Protein AF-A0A821STC1-F1 (afdb_monomer_lite)

Radius of gyration: 72.67 Å; chains: 1; bounding box: 167×115×267 Å

pLDDT: mean 71.69, std 20.89, range [21.44, 95.12]

Secondary structure (DSSP, 8-state):
----SHHHHHHHHHHHHHHHHHHHHHHHHHHHHHT------GGGGG-TTSPPPS--HHHHHHHHHHHHHHHHHHHHHHHHHHHHHHHHHHHHHHHHHHHHHHHHHHHHHHHHHHHHHH---TT-HHHHHHHHHHHHHHHHHHHHHHHHHHHHHHHHHHHHHHS-TTT-SHHHHHHHHHHHHHHHHHHHHHHHHHHHHHHTTTT--GGGTGGGS-PPP---S--------------------THHHHHHHHHHHHHHHHHHHHHHHHHHSS-GGGS-HHHHHHHHHHHHHHHHHHHHHHHHHHHHHHHHHHHHHHTT---HHHHHHHHHHHHHHHHHHHHHHHHHHHHHHHHHHHHHHHHHHHHHHHHHHHHHHHHH--TTS-HHHHHHHHHHHHTTHHHHHHHHHHHTTT-HHHHHHHHHHHHHHHHHHHHHHHHHHHHHHHS---------------------------------------------------------------------------------------------S---S-SSSTTTSSSSSSSSSSS--SS---------HHHHHHHTTTS-GGGGSSSS----S--------PPPHHHHHHHHHHHHHHHHHHHHHHH----B-SHHHHHHHHHHHHHHHHHHHHHHHHHHHHHHHHHHHGGGS-HHHHHHHHHHHHHHHHHHHHHHHHHHHHHHHHHHHHHHHHHHHHHHHHHHHHHHHHHHHHH---S-SS-HHHHHHHHHHHHHHHHHHHHHHHHHHHHHHHHHHHHTTB-HHHHHHHHHHHHHHHHHHHHHHHHHHHHHHHHHHHHHHHHHHHHHHHHHHHHHHHHHHHS-S------SHHHHHHHHHHHHHHHHHHHHHHHHHHHHHHHHHHS-SS-HHHHHHHHHHHHHHHHHHHHHHHHHHHHHHHHHHHHHHHHHHHHHHHHHHHHHHHHHHS-S---SHHHHHHHHHHHHHHHHHS-HHHHHHHHHHHHHHHHTT---HHHHHHHHHHHHHHHHHHHHHHHHHHHHHHHHHHHHHHHHHHHHHHHHHHHHHHHHHHHHHTT--GGG-HHHHHHHHHHHHHHHHHHHHHHHHHHHHHHTT-HHHHHHHHHHHHHHHHHHHHHHHHHHHHTS-TTHHHHHHHHHHHHHHHHHHGGGGS-----HHHHHHHHHHHHHHHHHHHHHHHHHHHHHHHHHHHHHTT-SS-HHHHHHHHHHHHHHHHHHHHHTT-

Foldseek 3Di:
DQPLALVSLVVVLVVLVVVVVVLVVCVVVLVCLLPDDDDDDPVCVPPPPDDDDPADPCNSVVVNVVVVVVSVVVVVVSVVVNVVSVQSNVLNVLLVVLLCVLVVVLVVLVVVLVVLVPPDPLPDPVNLVVLVVVLVVVVVVLVVNVVSLVSLVVSLVSSCVVDPPVPDPVSVVSVVSSVVSVVSSVVSVVSSVVSVVVSVVSPDDPVPPPPPPDDDDDDDDDDDDDDDDDDDDDDDDDDDDPVPLVVVLVVLLVVLVVVLVVLVCLLPLDPLVPDALVVLVVSLVVSVVVLVVCVVVLVVSLVSLVVSLVVCVVVVHPSPVSVVSSVVSVVSNVVSVVSSVVSVLVSVLNVLVVVLVVLLVVLVVVLVVLVVVLVVDDLPDDLVVLVVVLVVLVVCVVVLVVSCVSQVSHDPVSNVSSVVSVVSSVVSNVSSVVSSVVSVVVPDDPDDDDDDDDDDDDDDDDDDDDDDDDDDDDDDDDDDDDDDDDDDDDDDDDDDDDDDDDDDDDDDDDDDDDDDDDDDDDDDDDDDDDDDDDDPDDPPDDDPPVVPPPPPPPPPPDDDDDDDPPPPPPPQLVVLVVVPVPPDPVVVPPPDDDDDDDDDDDDDDDADPVLVVLLVVLVVVLVVLSVVLSPDDQADDPLVVLVVLLVVLVVVLVVLVVVVVSLVVSVVSLVVRLVVHDPVVNVVSVVVSVVSVVSSVVSNVSSVVSSVVSVVLSVLNVLLVVLLVVLVVVLVVCVVVLVPPDDDLAPLVVLVVNLVVLVVVVVVLVVSVVSLVSNVVSLVSNLVRYDPVRNVVSVVSNVVSVVSSVVSVVSSVVSNVSSVVSNVVNVVLVVLLVVLVVVLVVLCVLQDPDPDAAAALVVLVVQLVSLVVSLVVLVSCVVVLVVSLVSLVVSVRHDPPSVVSNVVSVVSSVVSNVSSVVSNVLSVVLNVLLVLLVVLLVVVVVLLVVLCCLLPVPDPAQQALVSLVVSLCVLVVSVVPDDCVSVVVNVVSVVVNVVSSHHHVVSVVSNVVSVVSCVVSVVSSVVSSVVSVVVSVVRVVLVVVLVVLVVVLVVLLVVLVVCVVVLHACVNPVVVLVVVVVVLVVVVVSLVVLVVVLVVCVVVVNPNSSVVSVVSSVVSVVSSVVSVLSNLLSNQDSVQPVLLVVLVVLLVVLVVPLVLLDDDDPDPVSVVVSVVVLVVSLVSLVVCVVSLVVNLVSLVVSLVSNNDPCNVVSNVSNVVSVVSSVVSNVSSVD

Structure (mmCIF, N/CA/C/O backbone):
data_AF-A0A821STC1-F1
#
_entry.id   AF-A0A821STC1-F1
#
loop_
_atom_site.group_PDB
_atom_site.id
_atom_site.type_symbol
_atom_site.label_atom_id
_atom_site.label_alt_id
_atom_site.label_comp_id
_atom_site.label_asym_id
_atom_site.label_entity_id
_atom_site.label_seq_id
_atom_site.pdbx_PDB_ins_code
_atom_site.Cartn_x
_atom_site.Cartn_y
_atom_site.Cartn_z
_atom_site.occupancy
_atom_site.B_iso_or_equiv
_atom_site.auth_seq_id
_atom_site.auth_comp_id
_atom_site.auth_asym_id
_atom_site.auth_atom_id
_atom_site.pdbx_PDB_model_num
ATOM 1 N N . ILE A 1 1 ? 15.554 -30.691 35.682 1.00 35.69 1 ILE A N 1
ATOM 2 C CA . ILE A 1 1 ? 16.730 -30.079 35.016 1.00 35.69 1 ILE A CA 1
ATOM 3 C C . ILE A 1 1 ? 16.169 -29.209 33.902 1.00 35.69 1 ILE A C 1
ATOM 5 O O . ILE A 1 1 ? 15.256 -29.682 33.237 1.00 35.69 1 ILE A O 1
ATOM 9 N N . MET A 1 2 ? 16.605 -27.956 33.763 1.00 45.19 2 MET A N 1
ATOM 10 C CA . MET A 1 2 ? 16.165 -27.116 32.642 1.00 45.19 2 MET A CA 1
ATOM 11 C C . MET A 1 2 ? 16.883 -27.565 31.367 1.00 45.19 2 MET A C 1
ATOM 13 O O . MET A 1 2 ? 18.102 -27.698 31.377 1.00 45.19 2 MET A O 1
ATOM 17 N N . GLU A 1 3 ? 16.130 -27.797 30.296 1.00 54.53 3 GLU A N 1
ATOM 18 C CA . GLU A 1 3 ? 16.666 -27.955 28.941 1.00 54.53 3 GLU A CA 1
ATOM 19 C C . GLU A 1 3 ? 17.079 -26.542 28.464 1.00 54.53 3 GLU A C 1
ATOM 21 O O . GLU A 1 3 ? 16.231 -25.650 28.406 1.00 54.53 3 GLU A O 1
ATOM 26 N N . GLN A 1 4 ? 18.379 -26.303 28.230 1.00 68.12 4 GLN A N 1
ATOM 27 C CA . GLN A 1 4 ? 18.967 -24.969 27.968 1.00 68.12 4 GLN A CA 1
ATOM 28 C C . GLN A 1 4 ? 19.257 -24.743 26.475 1.00 68.12 4 GLN A C 1
ATOM 30 O O . GLN A 1 4 ? 20.298 -24.220 26.091 1.00 68.12 4 GLN A O 1
ATOM 35 N N . ASN A 1 5 ? 18.326 -25.177 25.633 1.00 68.50 5 ASN A N 1
ATOM 36 C CA . ASN A 1 5 ? 18.392 -25.132 24.175 1.00 68.50 5 ASN A CA 1
ATOM 37 C C . ASN A 1 5 ? 17.032 -24.704 23.614 1.00 68.50 5 ASN A C 1
ATOM 39 O O . ASN A 1 5 ? 16.021 -24.804 24.316 1.00 68.50 5 ASN A O 1
ATOM 43 N N . LEU A 1 6 ? 16.994 -24.270 22.350 1.00 71.19 6 LEU A N 1
ATOM 44 C CA . LEU A 1 6 ? 15.776 -23.761 21.713 1.00 71.19 6 LEU A CA 1
ATOM 45 C C . LEU A 1 6 ? 14.562 -24.709 21.868 1.00 71.19 6 LEU A C 1
ATOM 47 O O . LEU A 1 6 ? 13.531 -24.230 22.338 1.00 71.19 6 LEU A O 1
ATOM 51 N N . PRO A 1 7 ? 14.653 -26.043 21.645 1.00 72.00 7 PRO A N 1
ATOM 52 C CA . PRO A 1 7 ? 13.531 -26.962 21.884 1.00 72.00 7 PRO A CA 1
ATOM 53 C C . PRO A 1 7 ? 13.030 -26.994 23.340 1.00 72.00 7 PRO A C 1
ATOM 55 O O . PRO A 1 7 ? 11.824 -27.109 23.582 1.00 72.00 7 PRO A O 1
ATOM 58 N N . GLY A 1 8 ? 13.942 -26.886 24.311 1.00 74.69 8 GLY A N 1
ATOM 59 C CA . GLY A 1 8 ? 13.638 -26.826 25.743 1.00 74.69 8 GLY A CA 1
ATOM 60 C C . GLY A 1 8 ? 13.003 -25.506 26.185 1.00 74.69 8 GLY A C 1
ATOM 61 O O . GLY A 1 8 ? 12.122 -25.494 27.052 1.00 74.69 8 GLY A O 1
ATOM 62 N N . VAL A 1 9 ? 13.404 -24.397 25.562 1.00 79.25 9 VAL A N 1
ATOM 63 C CA . VAL A 1 9 ? 12.790 -23.076 25.752 1.00 79.25 9 VAL A CA 1
ATOM 64 C C . VAL A 1 9 ? 11.407 -23.041 25.099 1.00 79.25 9 VAL A C 1
ATOM 66 O O . VAL A 1 9 ? 10.443 -22.673 25.762 1.00 79.25 9 VAL A O 1
ATOM 69 N N . ASP A 1 10 ? 11.257 -23.549 23.873 1.00 74.44 10 ASP A N 1
ATOM 70 C CA . ASP A 1 10 ? 9.966 -23.697 23.179 1.00 74.44 10 ASP A CA 1
ATOM 71 C C . ASP A 1 10 ? 8.965 -24.561 23.952 1.00 74.44 10 ASP A C 1
ATOM 73 O O . ASP A 1 10 ? 7.747 -24.375 23.869 1.00 74.44 10 ASP A O 1
ATOM 77 N N . ARG A 1 11 ? 9.458 -25.565 24.679 1.00 77.25 11 ARG A N 1
ATOM 78 C CA . ARG A 1 11 ? 8.640 -26.404 25.557 1.00 77.25 11 ARG A CA 1
ATOM 79 C C . ARG A 1 11 ? 8.158 -25.625 26.780 1.00 77.25 11 ARG A C 1
ATOM 81 O O . ARG A 1 11 ? 6.968 -25.674 27.078 1.00 77.25 11 ARG A O 1
ATOM 88 N N . GLN A 1 12 ? 9.046 -24.879 27.441 1.00 77.88 12 GLN A N 1
ATOM 89 C CA . GLN A 1 12 ? 8.689 -24.020 28.576 1.00 77.88 12 GLN A CA 1
ATOM 90 C C . GLN A 1 12 ? 7.743 -22.883 28.162 1.00 77.88 12 GLN A C 1
ATOM 92 O O . GLN A 1 12 ? 6.782 -22.611 28.873 1.00 77.88 12 GLN A O 1
ATOM 97 N N . TYR A 1 13 ? 7.964 -22.270 26.998 1.00 77.75 13 TYR A N 1
ATOM 98 C CA . TYR A 1 13 ? 7.119 -21.211 26.442 1.00 77.75 13 TYR A CA 1
ATOM 99 C C . TYR A 1 13 ? 5.690 -21.710 26.178 1.00 77.75 13 TYR A C 1
ATOM 101 O O . TYR A 1 13 ? 4.728 -21.097 26.630 1.00 77.75 13 TYR A O 1
ATOM 109 N N . ARG A 1 14 ? 5.532 -22.890 25.555 1.00 77.38 14 ARG A N 1
ATOM 110 C CA . ARG A 1 14 ? 4.211 -23.527 25.368 1.00 77.38 14 ARG A CA 1
ATOM 111 C C . ARG A 1 14 ? 3.534 -23.925 26.683 1.00 77.38 14 ARG A C 1
ATOM 113 O O . ARG A 1 14 ? 2.322 -23.791 26.797 1.00 77.38 14 ARG A O 1
ATOM 120 N N . GLN A 1 15 ? 4.297 -24.385 27.676 1.00 77.38 15 GLN A N 1
ATOM 121 C CA . GLN A 1 15 ? 3.759 -24.665 29.014 1.00 77.38 15 GLN A CA 1
ATOM 122 C C . GLN A 1 15 ? 3.297 -23.388 29.729 1.00 77.38 15 GLN A C 1
ATOM 124 O O . GLN A 1 15 ? 2.291 -23.419 30.433 1.00 77.38 15 GLN A O 1
ATOM 129 N N . LEU A 1 16 ? 3.993 -22.266 29.529 1.00 79.06 16 LEU A N 1
ATOM 130 C CA . LEU A 1 16 ? 3.598 -20.981 30.097 1.00 79.06 16 LEU A CA 1
ATOM 131 C C . LEU A 1 16 ? 2.392 -20.366 29.368 1.00 79.06 16 LEU A C 1
ATOM 133 O O . LEU A 1 16 ? 1.550 -19.768 30.026 1.00 79.06 16 LEU A O 1
ATOM 137 N N . ALA A 1 17 ? 2.260 -20.574 28.054 1.00 74.12 17 ALA A N 1
ATOM 138 C CA . ALA A 1 17 ? 1.068 -20.190 27.292 1.00 74.12 17 ALA A CA 1
ATOM 139 C C . ALA A 1 17 ? -0.187 -20.897 27.818 1.00 74.12 17 ALA A C 1
ATOM 141 O O . ALA A 1 17 ? -1.159 -20.233 28.159 1.00 74.12 17 ALA A O 1
ATOM 142 N N . GLN A 1 18 ? -0.124 -22.221 28.005 1.00 78.75 18 GLN A N 1
ATOM 143 C CA . GLN A 1 18 ? -1.225 -22.974 28.610 1.00 78.75 18 GLN A CA 1
ATOM 144 C C . GLN A 1 18 ? -1.558 -22.459 30.024 1.00 78.75 18 GLN A C 1
ATOM 146 O O . GLN A 1 18 ? -2.726 -22.285 30.358 1.00 78.75 18 GLN A O 1
ATOM 151 N N . LEU A 1 19 ? -0.543 -22.160 30.846 1.00 76.94 19 LEU A N 1
ATOM 152 C CA . LEU A 1 19 ? -0.747 -21.579 32.177 1.00 76.94 19 LEU A CA 1
ATOM 153 C C . LEU A 1 19 ? -1.406 -20.188 32.114 1.00 76.94 19 LEU A C 1
ATOM 155 O O . LEU A 1 19 ? -2.180 -19.836 32.999 1.00 76.94 19 LEU A O 1
ATOM 159 N N . GLN A 1 20 ? -1.113 -19.395 31.083 1.00 76.44 20 GLN A N 1
ATOM 160 C CA . GLN A 1 20 ? -1.704 -18.074 30.879 1.00 76.44 20 GLN A CA 1
ATOM 161 C C . GLN A 1 20 ? -3.165 -18.163 30.408 1.00 76.44 20 GLN A C 1
ATOM 163 O O . GLN A 1 20 ? -3.996 -17.415 30.918 1.00 76.44 20 GLN A O 1
ATOM 168 N N . ASP A 1 21 ? -3.507 -19.120 29.540 1.00 74.06 21 ASP A N 1
ATOM 169 C CA . ASP A 1 21 ? -4.901 -19.430 29.184 1.00 74.06 21 ASP A CA 1
ATOM 170 C C . ASP A 1 21 ? -5.701 -19.899 30.418 1.00 74.06 21 ASP A C 1
ATOM 172 O O . ASP A 1 21 ? -6.818 -19.436 30.666 1.00 74.06 21 ASP A O 1
ATOM 176 N N . GLU A 1 22 ? -5.109 -20.769 31.246 1.00 74.38 22 GLU A N 1
ATOM 177 C CA . GLU A 1 22 ? -5.694 -21.227 32.515 1.00 74.38 22 GLU A CA 1
ATOM 178 C C . GLU A 1 22 ? -5.884 -20.068 33.516 1.00 74.38 22 GLU A C 1
ATOM 180 O O . GLU A 1 22 ? -6.914 -20.002 34.191 1.00 74.38 22 GLU A O 1
ATOM 185 N N . LEU A 1 23 ? -4.950 -19.109 33.577 1.00 76.25 23 LEU A N 1
ATOM 186 C CA . LEU A 1 23 ? -5.088 -17.890 34.383 1.00 76.25 23 LEU A CA 1
ATOM 187 C C . LEU A 1 23 ? -6.213 -16.978 33.879 1.00 76.25 23 LEU A C 1
ATOM 189 O O . LEU A 1 23 ? -7.006 -16.505 34.691 1.00 76.25 23 LEU A O 1
ATOM 193 N N . VAL A 1 24 ? -6.336 -16.763 32.565 1.00 73.25 24 VAL A N 1
ATOM 194 C CA . VAL A 1 24 ? -7.423 -15.956 31.977 1.00 73.25 24 VAL A CA 1
ATOM 195 C C . VAL A 1 24 ? -8.791 -16.598 32.234 1.00 73.25 24 VAL A C 1
ATOM 197 O O . VAL A 1 24 ? -9.740 -15.896 32.579 1.00 73.25 24 VAL A O 1
ATOM 200 N N . ALA A 1 25 ? -8.901 -17.928 32.169 1.00 73.75 25 ALA A N 1
ATOM 201 C CA . ALA A 1 25 ? -10.136 -18.634 32.521 1.00 73.75 25 ALA A CA 1
ATOM 202 C C . ALA A 1 25 ? -10.505 -18.502 34.015 1.00 73.75 25 ALA A C 1
ATOM 204 O O . ALA A 1 25 ? -11.684 -18.481 34.370 1.00 73.75 25 ALA A O 1
ATOM 205 N N . GLN A 1 26 ? -9.511 -18.406 34.903 1.00 71.94 26 GLN A N 1
ATOM 206 C CA . GLN A 1 26 ? -9.711 -18.240 36.348 1.00 71.94 26 GLN A CA 1
ATOM 207 C C . GLN A 1 26 ? -9.896 -16.768 36.775 1.00 71.94 26 GLN A C 1
ATOM 209 O O . GLN A 1 26 ? -10.547 -16.520 37.792 1.00 71.94 26 GLN A O 1
ATOM 214 N N . GLN A 1 27 ? -9.425 -15.792 35.988 1.00 74.44 27 GLN A N 1
ATOM 215 C CA . GLN A 1 27 ? -9.634 -14.350 36.209 1.00 74.44 27 GLN A CA 1
ATOM 216 C C . GLN A 1 27 ? -11.115 -14.027 36.455 1.00 74.44 27 GLN A C 1
ATOM 218 O O . GLN A 1 27 ? -11.433 -13.330 37.414 1.00 74.44 27 GLN A O 1
ATOM 223 N N . GLN A 1 28 ? -12.027 -14.606 35.665 1.00 67.56 28 GLN A N 1
ATOM 224 C CA . GLN A 1 28 ? -13.470 -14.379 35.798 1.00 67.56 28 GLN A CA 1
ATOM 225 C C . GLN A 1 28 ? -14.040 -14.887 37.140 1.00 67.56 28 GLN A C 1
ATOM 227 O O . GLN A 1 28 ? -14.955 -14.276 37.694 1.00 67.56 28 GLN A O 1
ATOM 232 N N . MET A 1 29 ? -13.489 -15.969 37.710 1.00 64.88 29 MET A N 1
ATOM 233 C CA . MET A 1 29 ? -13.847 -16.407 39.068 1.00 64.88 29 MET A CA 1
ATOM 234 C C . MET A 1 29 ? -13.291 -15.454 40.128 1.00 64.88 29 MET A C 1
ATOM 236 O O . MET A 1 29 ? -14.003 -15.123 41.076 1.00 64.88 29 MET A O 1
ATOM 240 N N . THR A 1 30 ? -12.056 -14.976 39.967 1.00 63.72 30 THR A N 1
ATOM 241 C CA . THR A 1 30 ? -11.441 -14.024 40.904 1.00 63.72 30 THR A CA 1
ATOM 242 C C . THR A 1 30 ? -12.178 -12.682 40.903 1.00 63.72 30 THR A C 1
ATOM 244 O O . THR A 1 30 ? -12.498 -12.166 41.971 1.00 63.72 30 THR A O 1
ATOM 247 N N . GLU A 1 31 ? -12.552 -12.162 39.734 1.00 62.59 31 GLU A N 1
ATOM 248 C CA . GLU A 1 31 ? -13.396 -10.970 39.590 1.00 62.59 31 GLU A CA 1
ATOM 249 C C . GLU A 1 31 ? -14.795 -11.186 40.180 1.00 62.59 31 GLU A C 1
ATOM 251 O O . GLU A 1 31 ? -15.314 -10.303 40.863 1.00 62.59 31 GLU A O 1
ATOM 256 N N . SER A 1 32 ? -15.402 -12.363 39.992 1.00 63.19 32 SER A N 1
ATOM 257 C CA . SER A 1 32 ? -16.692 -12.690 40.616 1.00 63.19 32 SER A CA 1
ATOM 258 C C . SER A 1 32 ? -16.616 -12.783 42.145 1.00 63.19 32 SER A C 1
ATOM 260 O O . SER A 1 32 ? -17.620 -12.526 42.807 1.00 63.19 32 SER A O 1
ATOM 262 N N . LEU A 1 33 ? -15.463 -13.151 42.712 1.00 62.25 33 LEU A N 1
ATOM 263 C CA . LEU A 1 33 ? -15.224 -13.181 44.159 1.00 62.25 33 LEU A CA 1
ATOM 264 C C . LEU A 1 33 ? -14.889 -11.789 44.713 1.00 62.25 33 LEU A C 1
ATOM 266 O O . LEU A 1 33 ? -15.332 -11.444 45.805 1.00 62.25 33 LEU A O 1
ATOM 270 N N . GLN A 1 34 ? -14.155 -10.971 43.958 1.00 58.72 34 GLN A N 1
ATOM 271 C CA . GLN A 1 34 ? -13.819 -9.593 44.325 1.00 58.72 34 GLN A CA 1
ATOM 272 C C . GLN A 1 34 ? -15.039 -8.657 44.261 1.00 58.72 34 GLN A C 1
ATOM 274 O O . GLN A 1 34 ? -15.164 -7.758 45.087 1.00 58.72 34 GLN A O 1
ATOM 279 N N . ASN A 1 35 ? -15.967 -8.899 43.330 1.00 56.97 35 ASN A N 1
ATOM 280 C CA . ASN A 1 35 ? -17.241 -8.180 43.216 1.00 56.97 35 ASN A CA 1
ATOM 281 C C . ASN A 1 35 ? -18.378 -8.802 44.061 1.00 56.97 35 ASN A C 1
ATOM 283 O O . ASN A 1 35 ? -19.542 -8.420 43.911 1.00 56.97 35 ASN A O 1
ATOM 287 N N . MET A 1 36 ? -18.082 -9.770 44.937 1.00 58.25 36 MET A N 1
ATOM 288 C CA . MET A 1 36 ? -19.094 -10.438 45.757 1.00 58.25 36 MET A CA 1
ATOM 289 C C . MET A 1 36 ? -19.570 -9.528 46.900 1.00 58.25 36 MET A C 1
ATOM 291 O O . MET A 1 36 ? -18.916 -9.407 47.933 1.00 58.25 36 MET A O 1
ATOM 295 N N . VAL A 1 37 ? -20.747 -8.916 46.741 1.00 48.19 37 VAL A N 1
ATOM 296 C CA . VAL A 1 37 ? -21.388 -8.123 47.802 1.00 48.19 37 VAL A CA 1
ATOM 297 C C . VAL A 1 37 ? -21.907 -9.052 48.901 1.00 48.19 37 VAL A C 1
ATOM 299 O O . VAL A 1 37 ? -22.933 -9.716 48.745 1.00 48.19 37 VAL A O 1
ATOM 302 N N . ILE A 1 38 ? -21.197 -9.097 50.027 1.00 51.75 38 ILE A N 1
ATOM 303 C CA . ILE A 1 38 ? -21.578 -9.887 51.200 1.00 51.75 38 ILE A CA 1
ATOM 304 C C . ILE A 1 38 ? -22.563 -9.074 52.048 1.00 51.75 38 ILE A C 1
ATOM 306 O O . ILE A 1 38 ? -22.174 -8.167 52.777 1.00 51.75 38 ILE A O 1
ATOM 310 N N . VAL A 1 39 ? -23.848 -9.421 51.975 1.00 47.25 39 VAL A N 1
ATOM 311 C CA . VAL A 1 39 ? -24.875 -8.879 52.876 1.00 47.25 39 VAL A CA 1
ATOM 312 C C . VAL A 1 39 ? -24.916 -9.732 54.145 1.00 47.25 39 VAL A C 1
ATOM 314 O O . VAL A 1 39 ? -25.468 -10.832 54.140 1.00 47.25 39 VAL A O 1
ATOM 317 N N . ILE A 1 40 ? -24.321 -9.233 55.231 1.00 48.25 40 ILE A N 1
ATOM 318 C CA . ILE A 1 40 ? -24.525 -9.775 56.582 1.00 48.25 40 ILE A CA 1
ATOM 319 C C . ILE A 1 40 ? -25.752 -9.095 57.190 1.00 48.25 40 ILE A C 1
ATOM 321 O O . ILE A 1 40 ? -25.878 -7.874 57.160 1.00 48.25 40 ILE A O 1
ATOM 325 N N . ASP A 1 41 ? -26.662 -9.897 57.737 1.00 40.88 41 ASP A N 1
ATOM 326 C CA . ASP A 1 41 ? -27.859 -9.405 58.413 1.00 40.88 41 ASP A CA 1
ATOM 327 C C . ASP A 1 41 ? -27.549 -9.077 59.887 1.00 40.88 41 ASP A C 1
ATOM 329 O O . ASP A 1 41 ? -27.566 -9.948 60.769 1.00 40.88 41 ASP A O 1
ATOM 333 N N . ASP A 1 42 ? -27.257 -7.799 60.148 1.00 39.38 42 ASP A N 1
ATOM 334 C CA . ASP A 1 42 ? -26.962 -7.253 61.482 1.00 39.38 42 ASP A CA 1
ATOM 335 C C . ASP A 1 42 ? -28.107 -7.445 62.497 1.00 39.38 42 ASP A C 1
ATOM 337 O O . ASP A 1 42 ? -27.875 -7.354 63.708 1.00 39.38 42 ASP A O 1
ATOM 341 N N . SER A 1 43 ? -29.332 -7.785 62.063 1.00 43.03 43 SER A N 1
ATOM 342 C CA . SER A 1 43 ? -30.431 -8.116 62.989 1.00 43.03 43 SER A CA 1
ATOM 343 C C . SER A 1 43 ? -30.111 -9.318 63.893 1.00 43.03 43 SER A C 1
ATOM 345 O O . SER A 1 43 ? -30.656 -9.441 64.995 1.00 43.03 43 SER A O 1
ATOM 347 N N . SER A 1 44 ? -29.174 -10.174 63.474 1.00 42.81 44 SER A N 1
ATOM 348 C CA . SER A 1 44 ? -28.744 -11.366 64.210 1.00 42.81 44 SER A CA 1
ATOM 349 C C . SER A 1 44 ? -27.954 -11.079 65.501 1.00 42.81 44 SER A C 1
ATOM 351 O O . SER A 1 44 ? -27.946 -11.923 66.402 1.00 42.81 44 SER A O 1
ATOM 353 N N . ILE A 1 45 ? -27.353 -9.890 65.653 1.00 43.00 45 ILE A N 1
ATOM 354 C CA . ILE A 1 45 ? -26.426 -9.554 66.757 1.00 43.00 45 ILE A CA 1
ATOM 355 C C . ILE A 1 45 ? -27.091 -9.607 68.149 1.00 43.00 45 ILE A C 1
ATOM 357 O O . ILE A 1 45 ? -26.430 -9.896 69.147 1.00 43.00 45 ILE A O 1
ATOM 361 N N . ASN A 1 46 ? -28.407 -9.390 68.241 1.00 41.97 46 ASN A N 1
ATOM 362 C CA . ASN A 1 46 ? -29.127 -9.366 69.522 1.00 41.97 46 ASN A CA 1
ATOM 363 C C . ASN A 1 46 ? -29.557 -10.752 70.053 1.00 41.97 46 ASN A C 1
ATOM 365 O O . ASN A 1 46 ? -30.043 -10.847 71.184 1.00 41.97 46 ASN A O 1
ATOM 369 N N . ASN A 1 47 ? -29.404 -11.837 69.284 1.00 40.84 47 ASN A N 1
ATOM 370 C CA . ASN A 1 47 ? -30.008 -13.130 69.626 1.00 40.84 47 ASN A CA 1
ATOM 371 C C . ASN A 1 47 ? -29.040 -14.070 70.379 1.00 40.84 47 ASN A C 1
ATOM 373 O O . ASN A 1 47 ? -28.333 -14.884 69.786 1.00 40.84 47 ASN A O 1
ATOM 377 N N . LYS A 1 48 ? -29.031 -13.969 71.718 1.00 41.47 48 LYS A N 1
ATOM 378 C CA . LYS A 1 48 ? -28.053 -14.582 72.655 1.00 41.47 48 LYS A CA 1
ATOM 379 C C . LYS A 1 48 ? -27.841 -16.111 72.596 1.00 41.47 48 LYS A C 1
ATOM 381 O O . LYS A 1 48 ? -26.963 -16.600 73.301 1.00 41.47 48 LYS A O 1
ATOM 386 N N . ASN A 1 49 ? -28.611 -16.862 71.808 1.00 43.03 49 ASN A N 1
ATOM 387 C CA . ASN A 1 49 ? -28.612 -18.333 71.804 1.00 43.03 49 ASN A CA 1
ATOM 388 C C . ASN A 1 49 ? -28.005 -18.982 70.542 1.00 43.03 49 ASN A C 1
ATOM 390 O O . ASN A 1 49 ? -28.126 -20.194 70.368 1.00 43.03 49 ASN A O 1
ATOM 394 N N . ILE A 1 50 ? -27.344 -18.216 69.669 1.00 40.78 50 ILE A N 1
ATOM 395 C CA . ILE A 1 50 ? -26.627 -18.746 68.496 1.00 40.78 50 ILE A CA 1
ATOM 396 C C . ILE A 1 50 ? -25.115 -18.636 68.747 1.00 40.78 50 ILE A C 1
ATOM 398 O O . ILE A 1 50 ? -24.635 -17.607 69.220 1.00 40.78 50 ILE A O 1
ATOM 402 N N . LEU A 1 51 ? -24.352 -19.704 68.465 1.00 36.06 51 LEU A N 1
ATOM 403 C CA . LEU A 1 51 ? -22.887 -19.662 68.577 1.00 36.06 51 LEU A CA 1
ATOM 404 C C . LEU A 1 51 ? -22.315 -18.600 67.621 1.00 36.06 51 LEU A C 1
ATOM 406 O O . LEU A 1 51 ? -22.820 -18.473 66.504 1.00 36.06 51 LEU A O 1
ATOM 410 N N . PRO A 1 52 ? -21.236 -17.888 67.998 1.00 39.06 52 PRO A N 1
ATOM 411 C CA . PRO A 1 52 ? -20.630 -16.900 67.118 1.00 39.06 52 PRO A CA 1
ATOM 412 C C . PRO A 1 52 ? -20.189 -17.556 65.807 1.00 39.06 52 PRO A C 1
ATOM 414 O O . PRO A 1 52 ? -19.381 -18.493 65.808 1.00 39.06 52 PRO A O 1
ATOM 417 N N . SER A 1 53 ? -20.706 -17.040 64.687 1.00 42.44 53 SER A N 1
ATOM 418 C CA . SER A 1 53 ? -20.161 -17.334 63.362 1.00 42.44 53 SER A CA 1
ATOM 419 C C . SER A 1 53 ? -18.660 -17.065 63.395 1.00 42.44 53 SER A C 1
ATOM 421 O O . SER A 1 53 ? -18.217 -16.015 63.856 1.00 42.44 53 SER A O 1
ATOM 423 N N . LYS A 1 54 ? -17.857 -18.027 62.934 1.00 45.31 54 LYS A N 1
ATOM 424 C CA . LYS A 1 54 ? -16.399 -18.005 63.125 1.00 45.31 54 LYS A CA 1
ATOM 425 C C . LYS A 1 54 ? -15.672 -16.973 62.245 1.00 45.31 54 LYS A C 1
ATOM 427 O O . LYS A 1 54 ? -14.444 -16.942 62.247 1.00 45.31 54 LYS A O 1
ATOM 432 N N . TYR A 1 55 ? -16.420 -16.172 61.486 1.00 46.78 55 TYR A N 1
ATOM 433 C CA . TYR A 1 55 ? -15.929 -15.143 60.578 1.00 46.78 55 TYR A CA 1
ATOM 434 C C . TYR A 1 55 ? -16.854 -13.921 60.646 1.00 46.78 55 TYR A C 1
ATOM 436 O O . TYR A 1 55 ? -18.055 -14.038 60.399 1.00 46.78 55 TYR A O 1
ATOM 444 N N . THR A 1 56 ? -16.282 -12.768 60.985 1.00 55.47 56 THR A N 1
ATOM 445 C CA . THR A 1 56 ? -16.896 -11.435 60.852 1.00 55.47 56 THR A CA 1
ATOM 446 C C . THR A 1 56 ? -16.754 -10.913 59.413 1.00 55.47 56 THR A C 1
ATOM 448 O O . THR A 1 56 ? -16.030 -11.520 58.622 1.00 55.47 56 THR A O 1
ATOM 451 N N . SER A 1 57 ? -17.391 -9.786 59.057 1.00 55.34 57 SER A N 1
ATOM 452 C CA . SER A 1 57 ? -17.218 -9.169 57.722 1.00 55.34 57 SER A CA 1
ATOM 453 C C . SER A 1 57 ? -15.735 -8.941 57.402 1.00 55.34 57 SER A C 1
ATOM 455 O O . SER A 1 57 ? -15.206 -9.460 56.416 1.00 55.34 57 SER A O 1
ATOM 457 N N . ASN A 1 58 ? -15.022 -8.320 58.346 1.00 55.88 58 ASN A N 1
ATOM 458 C CA . ASN A 1 58 ? -13.593 -8.027 58.275 1.00 55.88 58 ASN A CA 1
ATOM 459 C C . ASN A 1 58 ? -12.734 -9.292 58.064 1.00 55.88 58 ASN A C 1
ATOM 461 O O . ASN A 1 58 ? -11.719 -9.234 57.368 1.00 55.88 58 ASN A O 1
ATOM 465 N N . ASP A 1 59 ? -13.124 -10.446 58.627 1.00 59.56 59 ASP A N 1
ATOM 466 C CA . ASP A 1 59 ? -12.424 -11.727 58.427 1.00 59.56 59 ASP A CA 1
ATOM 467 C C . ASP A 1 59 ? -12.580 -12.286 57.008 1.00 59.56 59 ASP A C 1
ATOM 469 O O . ASP A 1 59 ? -11.793 -13.153 56.611 1.00 59.56 59 ASP A O 1
ATOM 473 N N . ILE A 1 60 ? -13.618 -11.891 56.271 1.00 65.56 60 ILE A N 1
ATOM 474 C CA . ILE A 1 60 ? -13.865 -12.343 54.897 1.00 65.56 60 ILE A CA 1
ATOM 475 C C . ILE A 1 60 ? -13.274 -11.328 53.916 1.00 65.56 60 ILE A C 1
ATOM 477 O O . ILE A 1 60 ? -12.516 -11.729 53.035 1.00 65.56 60 ILE A O 1
ATOM 481 N N . GLU A 1 61 ? -13.488 -10.031 54.143 1.00 65.62 61 GLU A N 1
ATOM 482 C CA . GLU A 1 61 ? -12.841 -8.934 53.408 1.00 65.62 61 GLU A CA 1
ATOM 483 C C . GLU A 1 61 ? -11.311 -9.079 53.401 1.00 65.62 61 GLU A C 1
ATOM 485 O O . GLU A 1 61 ? -10.696 -9.084 52.337 1.00 65.62 61 GLU A O 1
ATOM 490 N N . SER A 1 62 ? -10.690 -9.328 54.562 1.00 68.06 62 SER A N 1
ATOM 491 C CA . SER A 1 62 ? -9.233 -9.537 54.659 1.00 68.06 62 SER A CA 1
ATOM 492 C C . SER A 1 62 ? -8.743 -10.755 53.863 1.00 68.06 62 SER A C 1
ATOM 494 O O . SER A 1 62 ? -7.607 -10.772 53.387 1.00 68.06 62 SER A O 1
ATOM 496 N N . LYS A 1 63 ? -9.583 -11.788 53.696 1.00 70.44 63 LYS A N 1
ATOM 497 C CA . LYS A 1 63 ? -9.251 -12.981 52.897 1.00 70.44 63 LYS A CA 1
ATOM 498 C C . LYS A 1 63 ? -9.444 -12.747 51.404 1.00 70.44 63 LYS A C 1
ATOM 500 O O . LYS A 1 63 ? -8.630 -13.241 50.632 1.00 70.44 63 LYS A O 1
ATOM 505 N N . LEU A 1 64 ? -10.474 -12.002 51.001 1.00 71.62 64 LEU A N 1
ATOM 506 C CA . LEU A 1 64 ? -10.676 -11.591 49.609 1.00 71.62 64 LEU A CA 1
ATOM 507 C C . LEU A 1 64 ? -9.551 -10.650 49.156 1.00 71.62 64 LEU A C 1
ATOM 509 O O . LEU A 1 64 ? -8.991 -10.848 48.080 1.00 71.62 64 LEU A O 1
ATOM 513 N N . LEU A 1 65 ? -9.130 -9.716 50.015 1.00 71.12 65 LEU A N 1
ATOM 514 C CA . LEU A 1 65 ? -7.981 -8.848 49.760 1.00 71.12 65 LEU A CA 1
ATOM 515 C C . LEU A 1 65 ? -6.691 -9.667 49.583 1.00 71.12 65 LEU A C 1
ATOM 517 O O . LEU A 1 65 ? -6.029 -9.543 48.554 1.00 71.12 65 LEU A O 1
ATOM 521 N N . ASN A 1 66 ? -6.374 -10.577 50.512 1.00 75.00 66 ASN A N 1
ATOM 522 C CA . ASN A 1 66 ? -5.189 -11.434 50.387 1.00 75.00 66 ASN A CA 1
ATOM 523 C C . ASN A 1 66 ? -5.268 -12.400 49.188 1.00 75.00 66 ASN A C 1
ATOM 525 O O . ASN A 1 66 ? -4.242 -12.732 48.596 1.00 75.00 66 ASN A O 1
ATOM 529 N N . LEU A 1 67 ? -6.470 -12.830 48.787 1.00 73.44 67 LEU A N 1
ATOM 530 C CA . LEU A 1 67 ? -6.670 -13.587 47.552 1.00 73.44 67 LEU A CA 1
ATOM 531 C C . LEU A 1 67 ? -6.334 -12.728 46.324 1.00 73.44 67 LEU A C 1
ATOM 533 O O . LEU A 1 67 ? -5.568 -13.191 45.484 1.00 73.44 67 LEU A O 1
ATOM 537 N N . SER A 1 68 ? -6.822 -11.483 46.249 1.00 65.00 68 SER A N 1
ATOM 538 C CA . SER A 1 68 ? -6.506 -10.562 45.143 1.00 65.00 68 SER A CA 1
ATOM 539 C C . SER A 1 68 ? -5.019 -10.192 45.075 1.00 65.00 68 SER A C 1
ATOM 541 O O . SER A 1 68 ? -4.443 -10.161 43.992 1.00 65.00 68 SER A O 1
ATOM 543 N N . GLU A 1 69 ? -4.360 -10.010 46.222 1.00 72.94 69 GLU A N 1
ATOM 544 C CA . GLU A 1 69 ? -2.923 -9.741 46.314 1.00 72.94 69 GLU A CA 1
ATOM 545 C C . GLU A 1 69 ? -2.106 -10.942 45.816 1.00 72.94 69 GLU A C 1
ATOM 547 O O . GLU A 1 69 ? -1.191 -10.804 45.001 1.00 72.94 69 GLU A O 1
ATOM 552 N N . ARG A 1 70 ? -2.445 -12.156 46.266 1.00 75.81 70 ARG A N 1
ATOM 553 C CA . ARG A 1 70 ? -1.769 -13.381 45.815 1.00 75.81 70 ARG A CA 1
ATOM 554 C C . ARG A 1 70 ? -2.053 -13.683 44.345 1.00 75.81 70 ARG A C 1
ATOM 556 O O . ARG A 1 70 ? -1.159 -14.170 43.662 1.00 75.81 70 ARG A O 1
ATOM 563 N N . TRP A 1 71 ? -3.245 -13.354 43.853 1.00 79.31 71 TRP A N 1
ATOM 564 C CA . TRP A 1 71 ? -3.603 -13.449 42.440 1.00 79.31 71 TRP A CA 1
ATOM 565 C C . TRP A 1 71 ? -2.777 -12.489 41.577 1.00 79.31 71 TRP A C 1
ATOM 567 O O . TRP A 1 71 ? -2.100 -12.934 40.652 1.00 79.31 71 TRP A O 1
ATOM 577 N N . ALA A 1 72 ? -2.723 -11.204 41.941 1.00 72.00 72 ALA A N 1
ATOM 578 C CA . ALA A 1 72 ? -1.904 -10.205 41.257 1.00 72.00 72 ALA A CA 1
ATOM 579 C C . ALA A 1 72 ? -0.417 -10.607 41.219 1.00 72.00 72 ALA A C 1
ATOM 581 O O . ALA A 1 72 ? 0.234 -10.479 40.180 1.00 72.00 72 ALA A O 1
ATOM 582 N N . ASN A 1 73 ? 0.109 -11.170 42.313 1.00 75.62 73 ASN A N 1
ATOM 583 C CA . ASN A 1 73 ? 1.474 -11.698 42.371 1.00 75.62 73 ASN A CA 1
ATOM 584 C C . ASN A 1 73 ? 1.700 -12.904 41.436 1.00 75.62 73 ASN A C 1
ATOM 586 O O . ASN A 1 73 ? 2.761 -12.996 40.822 1.00 75.62 73 ASN A O 1
ATOM 590 N N . ILE A 1 74 ? 0.721 -13.806 41.277 1.00 78.88 74 ILE A N 1
ATOM 591 C CA . ILE A 1 74 ? 0.805 -14.928 40.322 1.00 78.88 74 ILE A CA 1
ATOM 592 C C . ILE A 1 74 ? 0.776 -14.413 38.877 1.00 78.88 74 ILE A C 1
ATOM 594 O O . ILE A 1 74 ? 1.634 -14.805 38.084 1.00 78.88 74 ILE A O 1
ATOM 598 N N . CYS A 1 75 ? -0.140 -13.501 38.541 1.00 75.31 75 CYS A N 1
ATOM 599 C CA . CYS A 1 75 ? -0.208 -12.891 37.211 1.00 75.31 75 CYS A CA 1
ATOM 600 C C . CYS A 1 75 ? 1.096 -12.152 36.869 1.00 75.31 75 CYS A C 1
ATOM 602 O O . CYS A 1 75 ? 1.670 -12.374 35.805 1.00 75.31 75 CYS A O 1
ATOM 604 N N . THR A 1 76 ? 1.629 -11.367 37.811 1.00 71.94 76 THR A N 1
ATOM 605 C CA . THR A 1 76 ? 2.914 -10.660 37.673 1.00 71.94 76 THR A CA 1
ATOM 606 C C . THR A 1 76 ? 4.084 -11.634 37.505 1.00 71.94 76 THR A C 1
ATOM 608 O O . THR A 1 76 ? 4.959 -11.416 36.668 1.00 71.94 76 THR A O 1
ATOM 611 N N . PHE A 1 77 ? 4.107 -12.740 38.256 1.00 82.94 77 PHE A N 1
ATOM 612 C CA . PHE A 1 77 ? 5.131 -13.777 38.113 1.00 82.94 77 PHE A CA 1
ATOM 613 C C . PHE A 1 77 ? 5.095 -14.436 36.728 1.00 82.94 77 PHE A C 1
ATOM 615 O O . PHE A 1 77 ? 6.144 -14.574 36.097 1.00 82.94 77 PHE A O 1
ATOM 622 N N . VAL A 1 78 ? 3.910 -14.807 36.232 1.00 78.31 78 VAL A N 1
ATOM 623 C CA . VAL A 1 78 ? 3.766 -15.421 34.902 1.00 78.31 78 VAL A CA 1
ATOM 624 C C . VAL A 1 78 ? 4.107 -14.426 33.796 1.00 78.31 78 VAL A C 1
ATOM 626 O O . VAL A 1 78 ? 4.862 -14.784 32.899 1.00 78.31 78 VAL A O 1
ATOM 629 N N . GLN A 1 79 ? 3.678 -13.167 33.897 1.00 76.00 79 GLN A N 1
ATOM 630 C CA . GLN A 1 79 ? 4.025 -12.116 32.936 1.00 76.00 79 GLN A CA 1
ATOM 631 C C . GLN A 1 79 ? 5.540 -11.842 32.896 1.00 76.00 79 GLN A C 1
ATOM 633 O O . GLN A 1 79 ? 6.134 -11.789 31.819 1.00 76.00 79 GLN A O 1
ATOM 638 N N . ASN A 1 80 ? 6.205 -11.764 34.052 1.00 78.12 80 ASN A N 1
ATOM 639 C CA . ASN A 1 80 ? 7.663 -11.620 34.115 1.00 78.12 80 ASN A CA 1
ATOM 640 C C . ASN A 1 80 ? 8.390 -12.861 33.569 1.00 78.12 80 ASN A C 1
ATOM 642 O O . ASN A 1 80 ? 9.391 -12.734 32.861 1.00 78.12 80 ASN A O 1
ATOM 646 N N . ARG A 1 81 ? 7.885 -14.071 33.849 1.00 79.81 81 ARG A N 1
ATOM 647 C CA . ARG A 1 81 ? 8.454 -15.317 33.312 1.00 79.81 81 ARG A CA 1
ATOM 648 C C . ARG A 1 81 ? 8.230 -15.455 31.803 1.00 79.81 81 ARG A C 1
ATOM 650 O O . ARG A 1 81 ? 9.078 -16.040 31.131 1.00 79.81 81 ARG A O 1
ATOM 657 N N . TRP A 1 82 ? 7.137 -14.901 31.281 1.00 78.94 82 TRP A N 1
ATOM 658 C CA . TRP A 1 82 ? 6.829 -14.842 29.854 1.00 78.94 82 TRP A CA 1
ATOM 659 C C . TRP A 1 82 ? 7.839 -13.971 29.122 1.00 78.94 82 TRP A C 1
ATOM 661 O O . TRP A 1 82 ? 8.478 -14.447 28.189 1.00 78.94 82 TRP A O 1
ATOM 671 N N . ILE A 1 83 ? 8.054 -12.742 29.604 1.00 77.81 83 ILE A N 1
ATOM 672 C CA . ILE A 1 83 ? 9.035 -11.806 29.038 1.00 77.81 83 ILE A CA 1
ATOM 673 C C . ILE A 1 83 ? 10.428 -12.454 29.001 1.00 77.81 83 ILE A C 1
ATOM 675 O O . ILE A 1 83 ? 11.034 -12.512 27.935 1.00 77.81 83 ILE A O 1
ATOM 679 N N . GLN A 1 84 ? 10.880 -13.053 30.111 1.00 80.12 84 GLN A N 1
ATOM 680 C CA . GLN A 1 84 ? 12.168 -13.762 30.177 1.00 80.12 84 GLN A CA 1
ATOM 681 C C . GLN A 1 84 ? 12.281 -14.933 29.189 1.00 80.12 84 GLN A C 1
ATOM 683 O O . GLN A 1 84 ? 13.331 -15.124 28.581 1.00 80.12 84 GLN A O 1
ATOM 688 N N . LEU A 1 85 ? 11.238 -15.760 29.047 1.00 81.44 85 LEU A N 1
ATOM 689 C CA . LEU A 1 85 ? 11.266 -16.886 28.106 1.00 81.44 85 LEU A CA 1
ATOM 690 C C . LEU A 1 85 ? 11.175 -16.421 26.650 1.00 81.44 85 LEU A C 1
ATOM 692 O O . LEU A 1 85 ? 11.749 -17.077 25.787 1.00 81.44 85 LEU A O 1
ATOM 696 N N . GLN A 1 86 ? 10.494 -15.308 26.374 1.00 79.56 86 GLN A N 1
ATOM 697 C CA . GLN A 1 86 ? 10.414 -14.712 25.043 1.00 79.56 86 GLN A CA 1
ATOM 698 C C . GLN A 1 86 ? 11.756 -14.085 24.632 1.00 79.56 86 GLN A C 1
ATOM 700 O O . GLN A 1 86 ? 12.222 -14.337 23.526 1.00 79.56 86 GLN A O 1
ATOM 705 N N . GLU A 1 87 ? 12.398 -13.333 25.528 1.00 81.69 87 GLU A N 1
ATOM 706 C CA . GLU A 1 87 ? 13.750 -12.770 25.376 1.00 81.69 87 GLU A CA 1
ATOM 707 C C . GLU A 1 87 ? 14.776 -13.875 25.080 1.00 81.69 87 GLU A C 1
ATOM 709 O O . GLU A 1 87 ? 15.362 -13.916 23.999 1.00 81.69 87 GLU A O 1
ATOM 714 N N . VAL A 1 88 ? 14.886 -14.861 25.976 1.00 84.25 88 VAL A N 1
ATOM 715 C CA . VAL A 1 88 ? 15.775 -16.023 25.811 1.00 84.25 88 VAL A CA 1
ATOM 716 C C . VAL A 1 88 ? 15.469 -16.825 24.541 1.00 84.25 88 VAL A C 1
ATOM 718 O O . VAL A 1 88 ? 16.393 -17.321 23.895 1.00 84.25 88 VAL A O 1
ATOM 721 N N . LYS A 1 89 ? 14.192 -16.969 24.163 1.00 81.81 89 LYS A N 1
ATOM 722 C CA . LYS A 1 89 ? 13.814 -17.650 22.921 1.00 81.81 89 LYS A CA 1
ATOM 723 C C . LYS A 1 89 ? 14.338 -16.902 21.695 1.00 81.81 89 LYS A C 1
ATOM 725 O O . LYS A 1 89 ? 14.965 -17.534 20.850 1.00 81.81 89 LYS A O 1
ATOM 730 N N . MET A 1 90 ? 14.094 -15.594 21.605 1.00 82.69 90 MET A N 1
ATOM 731 C CA . MET A 1 90 ? 14.515 -14.788 20.454 1.00 82.69 90 MET A CA 1
ATOM 732 C C . MET A 1 90 ? 16.038 -14.799 20.293 1.00 82.69 90 MET A C 1
ATOM 734 O O . MET A 1 90 ? 16.521 -14.939 19.173 1.00 82.69 90 MET A O 1
ATOM 738 N N . GLU A 1 91 ? 16.797 -14.758 21.391 1.00 85.56 91 GLU A N 1
ATOM 739 C CA . GLU A 1 91 ? 18.258 -14.894 21.345 1.00 85.56 91 GLU A CA 1
ATOM 740 C C . GLU A 1 91 ? 18.714 -16.275 20.843 1.00 85.56 91 GLU A C 1
ATOM 742 O O . GLU A 1 91 ? 19.645 -16.360 20.044 1.00 85.56 91 GLU A O 1
ATOM 747 N N . PHE A 1 92 ? 18.053 -17.372 21.232 1.00 85.69 92 PHE A N 1
ATOM 748 C CA . PHE A 1 92 ? 18.370 -18.698 20.681 1.00 85.69 92 PHE A CA 1
ATOM 749 C C . PHE A 1 92 ? 17.981 -18.847 19.197 1.00 85.69 92 PHE A C 1
ATOM 751 O O . PHE A 1 92 ? 18.751 -19.432 18.434 1.00 85.69 92 PHE A O 1
ATOM 758 N N . GLU A 1 93 ? 16.839 -18.299 18.762 1.00 85.06 93 GLU A N 1
ATOM 759 C CA . GLU A 1 93 ? 16.446 -18.255 17.340 1.00 85.06 93 GLU A CA 1
ATOM 760 C C . GLU A 1 93 ? 17.464 -17.446 16.509 1.00 85.06 93 GLU A C 1
ATOM 762 O O . GLU A 1 93 ? 17.904 -17.883 15.442 1.00 85.06 93 GLU A O 1
ATOM 767 N N . GLN A 1 94 ? 17.900 -16.297 17.034 1.00 83.88 94 GLN A N 1
ATOM 768 C CA . GLN A 1 94 ? 18.901 -15.423 16.420 1.00 83.88 94 GLN A CA 1
ATOM 769 C C . GLN A 1 94 ? 20.300 -16.064 16.389 1.00 83.88 94 GLN A C 1
ATOM 771 O O . GLN A 1 94 ? 21.060 -15.844 15.440 1.00 83.88 94 GLN A O 1
ATOM 776 N N . VAL A 1 95 ? 20.639 -16.900 17.376 1.00 87.50 95 VAL A N 1
ATOM 777 C CA . VAL A 1 95 ? 21.861 -17.716 17.370 1.00 87.50 95 VAL A CA 1
ATOM 778 C C . VAL A 1 95 ? 21.835 -18.754 16.252 1.00 87.50 95 VAL A C 1
ATOM 780 O O . VAL A 1 95 ? 22.793 -18.805 15.481 1.00 87.50 95 VAL A O 1
ATOM 783 N N . GLU A 1 96 ? 20.772 -19.554 16.114 1.00 85.38 96 GLU A N 1
ATOM 784 C CA . GLU A 1 96 ? 20.699 -20.565 15.045 1.00 85.38 96 GLU A CA 1
ATOM 785 C C . GLU A 1 96 ? 20.776 -19.915 13.652 1.00 85.38 96 GLU A C 1
ATOM 787 O O . GLU A 1 96 ? 21.567 -20.349 12.808 1.00 85.38 96 GLU A O 1
ATOM 792 N N . LEU A 1 97 ? 20.046 -18.812 13.438 1.00 86.81 97 LEU A N 1
ATOM 793 C CA . LEU A 1 97 ? 20.050 -18.064 12.177 1.00 86.81 97 LEU A CA 1
ATOM 794 C C . LEU A 1 97 ? 21.445 -17.528 11.810 1.00 86.81 97 LEU A C 1
ATOM 796 O O . LEU A 1 97 ? 21.906 -17.716 10.679 1.00 86.81 97 LEU A O 1
ATOM 800 N N . ASN A 1 98 ? 22.136 -16.873 12.748 1.00 87.19 98 ASN A N 1
ATOM 801 C CA . ASN A 1 98 ? 23.457 -16.304 12.475 1.00 87.19 98 ASN A CA 1
ATOM 802 C C . ASN A 1 98 ? 24.544 -17.381 12.366 1.00 87.19 98 ASN A C 1
ATOM 804 O O . ASN A 1 98 ? 25.414 -17.258 11.502 1.00 87.19 98 ASN A O 1
ATOM 808 N N . GLN A 1 99 ? 24.481 -18.463 13.153 1.00 88.81 99 GLN A N 1
ATOM 809 C CA . GLN A 1 99 ? 25.388 -19.604 12.982 1.00 88.81 99 GLN A CA 1
ATOM 810 C C . GLN A 1 99 ? 25.253 -20.210 11.581 1.00 88.81 99 GLN A C 1
ATOM 812 O O . GLN A 1 99 ? 26.269 -20.463 10.928 1.00 88.81 99 GLN A O 1
ATOM 817 N N . GLU A 1 100 ? 24.028 -20.403 11.081 1.00 89.38 100 GLU A N 1
ATOM 818 C CA . GLU A 1 100 ? 23.827 -20.950 9.739 1.00 89.38 100 GLU A CA 1
ATOM 819 C C . GLU A 1 100 ? 24.277 -19.967 8.643 1.00 89.38 100 GLU A C 1
ATOM 821 O O . GLU A 1 100 ? 24.977 -20.371 7.711 1.00 89.38 100 GLU A O 1
ATOM 826 N N . LYS A 1 101 ? 23.951 -18.670 8.769 1.00 86.75 101 LYS A N 1
ATOM 827 C CA . LYS A 1 101 ? 24.376 -17.611 7.832 1.00 86.75 101 LYS A CA 1
ATOM 828 C C . LYS A 1 101 ? 25.903 -17.544 7.710 1.00 86.75 101 LYS A C 1
ATOM 830 O O . LYS A 1 101 ? 26.433 -17.661 6.602 1.00 86.75 101 LYS A O 1
ATOM 835 N N . VAL A 1 102 ? 26.599 -17.410 8.842 1.00 90.75 102 VAL A N 1
ATOM 836 C CA . VAL A 1 102 ? 28.066 -17.313 8.915 1.00 90.75 102 VAL A CA 1
ATOM 837 C C . VAL A 1 102 ? 28.720 -18.587 8.376 1.00 90.75 102 VAL A C 1
ATOM 839 O O . VAL A 1 102 ? 29.599 -18.507 7.518 1.00 90.75 102 VAL A O 1
ATOM 842 N N . ASN A 1 103 ? 28.265 -19.770 8.801 1.00 90.88 103 ASN A N 1
ATOM 843 C CA . ASN A 1 103 ? 28.850 -21.040 8.364 1.00 90.88 103 ASN A CA 1
ATOM 844 C C . ASN A 1 103 ? 28.648 -21.297 6.858 1.00 90.88 103 ASN A C 1
ATOM 846 O O . ASN A 1 103 ? 29.585 -21.707 6.165 1.00 90.88 103 ASN A O 1
ATOM 850 N N . ARG A 1 104 ? 27.447 -21.024 6.330 1.00 89.88 104 ARG A N 1
ATOM 851 C CA . ARG A 1 104 ? 27.114 -21.205 4.907 1.00 89.88 104 ARG A CA 1
ATOM 852 C C . ARG A 1 104 ? 27.938 -20.274 4.013 1.00 89.88 104 ARG A C 1
ATOM 854 O O . ARG A 1 104 ? 28.428 -20.717 2.974 1.00 89.88 104 ARG A O 1
ATOM 861 N N . TRP A 1 105 ? 28.115 -19.011 4.412 1.00 92.88 105 TRP A N 1
ATOM 862 C CA . TRP A 1 105 ? 28.928 -18.056 3.654 1.00 92.88 105 TRP A CA 1
ATOM 863 C C . TRP A 1 105 ? 30.425 -18.373 3.738 1.00 92.88 105 TRP A C 1
ATOM 865 O O . TRP A 1 105 ? 31.066 -18.471 2.691 1.00 92.88 105 TRP A O 1
ATOM 875 N N . LEU A 1 106 ? 30.965 -18.617 4.943 1.00 90.19 106 LEU A N 1
ATOM 876 C CA . LEU A 1 106 ? 32.385 -18.950 5.128 1.00 90.19 106 LEU A CA 1
ATOM 877 C C . LEU A 1 106 ? 32.775 -20.158 4.280 1.00 90.19 106 LEU A C 1
ATOM 879 O O . LEU A 1 106 ? 33.731 -20.071 3.524 1.00 90.19 106 LEU A O 1
ATOM 883 N N . THR A 1 107 ? 31.996 -21.242 4.331 1.00 88.88 107 THR A N 1
ATOM 884 C CA . THR A 1 107 ? 32.284 -22.464 3.558 1.00 88.88 107 THR A CA 1
ATOM 885 C C . THR A 1 107 ? 32.323 -22.173 2.054 1.00 88.88 107 THR A C 1
ATOM 887 O O . THR A 1 107 ? 33.290 -22.513 1.378 1.00 88.88 107 THR A O 1
ATOM 890 N N . ARG A 1 108 ? 31.324 -21.445 1.531 1.00 90.69 108 ARG A N 1
ATOM 891 C CA . ARG A 1 108 ? 31.273 -21.059 0.113 1.00 90.69 108 ARG A CA 1
ATOM 892 C C . ARG A 1 108 ? 32.469 -20.197 -0.311 1.00 90.69 108 ARG A C 1
ATOM 894 O O . ARG A 1 108 ? 32.957 -20.360 -1.428 1.00 90.69 108 ARG A O 1
ATOM 901 N N . LYS A 1 109 ? 32.914 -19.263 0.534 1.00 87.50 109 LYS A N 1
ATOM 902 C CA . LYS A 1 109 ? 34.025 -18.354 0.213 1.00 87.50 109 LYS A CA 1
ATOM 903 C C . LYS A 1 109 ? 35.396 -18.976 0.421 1.00 87.50 109 LYS A C 1
ATOM 905 O O . LYS A 1 109 ? 36.288 -18.711 -0.380 1.00 87.50 109 LYS A O 1
ATOM 910 N N . GLU A 1 110 ? 35.556 -19.839 1.418 1.00 89.50 110 GLU A N 1
ATOM 911 C CA . GLU A 1 110 ? 36.741 -20.685 1.567 1.00 89.50 110 GLU A CA 1
ATOM 912 C C . GLU A 1 110 ? 36.957 -21.521 0.296 1.00 89.50 110 GLU A C 1
ATOM 914 O O . GLU A 1 110 ? 38.070 -21.518 -0.230 1.00 89.50 110 GLU A O 1
ATOM 919 N N . ASP A 1 111 ? 35.905 -22.136 -0.258 1.00 85.00 111 ASP A N 1
ATOM 920 C CA . ASP A 1 111 ? 35.967 -22.864 -1.534 1.00 85.00 111 ASP A CA 1
ATOM 921 C C . ASP A 1 111 ? 36.256 -21.939 -2.734 1.00 85.00 111 ASP A C 1
ATOM 923 O O . ASP A 1 111 ? 37.174 -22.209 -3.513 1.00 85.00 111 ASP A O 1
ATOM 927 N N . GLU A 1 112 ? 35.516 -20.829 -2.884 1.00 83.19 112 GLU A N 1
ATOM 928 C CA . GLU A 1 112 ? 35.680 -19.876 -4.001 1.00 83.19 112 GLU A CA 1
ATOM 929 C C . GLU A 1 112 ? 37.115 -19.314 -4.060 1.00 83.19 112 GLU A C 1
ATOM 931 O O . GLU A 1 112 ? 37.740 -19.292 -5.123 1.00 83.19 112 GLU A O 1
ATOM 936 N N . ILE A 1 113 ? 37.680 -18.928 -2.913 1.00 82.75 113 ILE A N 1
ATOM 937 C CA . ILE A 1 113 ? 39.033 -18.364 -2.821 1.00 82.75 113 ILE A CA 1
ATOM 938 C C . ILE A 1 113 ? 40.107 -19.454 -2.914 1.00 82.75 113 ILE A C 1
ATOM 940 O O . ILE A 1 113 ? 41.126 -19.235 -3.569 1.00 82.75 113 ILE A O 1
ATOM 944 N N . THR A 1 114 ? 39.894 -20.647 -2.346 1.00 83.25 114 THR A N 1
ATOM 945 C CA . THR A 1 114 ? 40.835 -21.774 -2.518 1.00 83.25 114 THR A CA 1
ATOM 946 C C . THR A 1 114 ? 40.948 -22.170 -3.991 1.00 83.25 114 THR A C 1
ATOM 948 O O . THR A 1 114 ? 42.052 -22.427 -4.475 1.00 83.25 114 THR A O 1
ATOM 951 N N . LYS A 1 115 ? 39.837 -22.125 -4.736 1.00 80.81 115 LYS A N 1
ATOM 952 C CA . LYS A 1 115 ? 39.827 -22.325 -6.188 1.00 80.81 115 LYS A CA 1
ATOM 953 C C . LYS A 1 115 ? 40.594 -21.218 -6.927 1.00 80.81 115 LYS A C 1
ATOM 955 O O . LYS A 1 115 ? 41.467 -21.531 -7.735 1.00 80.81 115 LYS A O 1
ATOM 960 N N . MET A 1 116 ? 40.368 -19.940 -6.600 1.00 77.31 116 MET A N 1
ATOM 961 C CA . MET A 1 116 ? 41.141 -18.822 -7.177 1.00 77.31 116 MET A CA 1
ATOM 962 C C . MET A 1 116 ? 42.645 -18.882 -6.850 1.00 77.31 116 MET A C 1
ATOM 964 O O . MET A 1 116 ? 43.466 -18.494 -7.677 1.00 77.31 116 MET A O 1
ATOM 968 N N . LEU A 1 117 ? 43.038 -19.402 -5.682 1.00 74.50 117 LEU A N 1
ATOM 969 C CA . LEU A 1 117 ? 44.447 -19.615 -5.320 1.00 74.50 117 LEU A CA 1
ATOM 970 C C . LEU A 1 117 ? 45.122 -20.751 -6.113 1.00 74.50 117 LEU A C 1
ATOM 972 O O . LEU A 1 117 ? 46.358 -20.793 -6.141 1.00 74.50 117 LEU A O 1
ATOM 976 N N . ALA A 1 118 ? 44.342 -21.640 -6.737 1.00 75.25 118 ALA A N 1
ATOM 977 C CA . ALA A 1 118 ? 44.813 -22.769 -7.540 1.00 75.25 118 ALA A CA 1
ATOM 978 C C . ALA A 1 118 ? 44.783 -22.491 -9.059 1.00 75.25 118 ALA A C 1
ATOM 980 O O . ALA A 1 118 ? 45.729 -22.841 -9.761 1.00 75.25 118 ALA A O 1
ATOM 981 N N . GLU A 1 119 ? 43.739 -21.834 -9.573 1.00 65.94 119 GLU A N 1
ATOM 982 C CA . GLU A 1 119 ? 43.480 -21.651 -11.017 1.00 65.94 119 GLU A CA 1
ATOM 983 C C . GLU A 1 119 ? 44.091 -20.356 -11.607 1.00 65.94 119 GLU A C 1
ATOM 985 O O . GLU A 1 119 ? 43.476 -19.640 -12.398 1.00 65.94 119 GLU A O 1
ATOM 990 N N . LEU A 1 120 ? 45.326 -20.023 -11.221 1.00 58.16 120 LEU A N 1
ATOM 991 C CA . LEU A 1 120 ? 46.010 -18.793 -11.652 1.00 58.16 120 LEU A CA 1
ATOM 992 C C . LEU A 1 120 ? 46.644 -18.907 -13.049 1.00 58.16 120 LEU A C 1
ATOM 994 O O . LEU A 1 120 ? 47.846 -19.142 -13.190 1.00 58.16 120 LEU A O 1
ATOM 998 N N . ASN A 1 121 ? 45.849 -18.657 -14.091 1.00 58.16 121 ASN A N 1
ATOM 999 C CA . ASN A 1 121 ? 46.367 -18.394 -15.435 1.00 58.16 121 ASN A CA 1
ATOM 1000 C C . ASN A 1 121 ? 46.778 -16.916 -15.587 1.00 58.16 121 ASN A C 1
ATOM 1002 O O . ASN A 1 121 ? 45.969 -16.063 -15.942 1.00 58.16 121 ASN A O 1
ATOM 1006 N N . LEU A 1 122 ? 48.058 -16.617 -15.350 1.00 59.56 122 LEU A N 1
ATOM 1007 C CA . LEU A 1 122 ? 48.620 -15.257 -15.420 1.00 59.56 122 LEU A CA 1
ATOM 1008 C C . LEU A 1 122 ? 48.641 -14.633 -16.833 1.00 59.56 122 LEU A C 1
ATOM 1010 O O . LEU A 1 122 ? 49.017 -13.471 -16.965 1.00 59.56 122 LEU A O 1
ATOM 1014 N N . ASN A 1 123 ? 48.268 -15.383 -17.876 1.00 57.72 123 ASN A N 1
ATOM 1015 C CA . ASN A 1 123 ? 48.314 -14.936 -19.272 1.00 57.72 123 ASN A CA 1
ATOM 1016 C C . ASN A 1 123 ? 46.952 -14.464 -19.821 1.00 57.72 123 ASN A C 1
ATOM 1018 O O . ASN A 1 123 ? 46.881 -14.071 -20.983 1.00 57.72 123 ASN A O 1
ATOM 1022 N N . ASP A 1 124 ? 45.880 -14.531 -19.027 1.00 63.38 124 ASP A N 1
ATOM 1023 C CA . ASP A 1 124 ? 44.509 -14.242 -19.464 1.00 63.38 124 ASP A CA 1
ATOM 1024 C C . ASP A 1 124 ? 43.936 -13.028 -18.716 1.00 63.38 124 ASP A C 1
ATOM 1026 O O . ASP A 1 124 ? 43.698 -13.064 -17.506 1.00 63.38 124 ASP A O 1
ATOM 1030 N N . ALA A 1 125 ? 43.735 -11.927 -19.443 1.00 59.62 125 ALA A N 1
ATOM 1031 C CA . ALA A 1 125 ? 43.279 -10.666 -18.868 1.00 59.62 125 ALA A CA 1
ATOM 1032 C C . ALA A 1 125 ? 41.820 -10.716 -18.378 1.00 59.62 125 ALA A C 1
ATOM 1034 O O . ALA A 1 125 ? 41.496 -10.045 -17.396 1.00 59.62 125 ALA A O 1
ATOM 1035 N N . ASP A 1 126 ? 40.958 -11.517 -19.008 1.00 62.06 126 ASP A N 1
ATOM 1036 C CA . ASP A 1 126 ? 39.545 -11.613 -18.635 1.00 62.06 126 ASP A CA 1
ATOM 1037 C C . ASP A 1 126 ? 39.377 -12.459 -17.369 1.00 62.06 126 ASP A C 1
ATOM 1039 O O . ASP A 1 126 ? 38.623 -12.074 -16.470 1.00 62.06 126 ASP A O 1
ATOM 1043 N N . ILE A 1 127 ? 40.149 -13.544 -17.225 1.00 65.75 127 ILE A N 1
ATOM 1044 C CA . ILE A 1 127 ? 40.212 -14.317 -15.972 1.00 65.75 127 ILE A CA 1
ATOM 1045 C C . ILE A 1 127 ? 40.735 -13.436 -14.826 1.00 65.75 127 ILE A C 1
ATOM 1047 O O . ILE A 1 127 ? 40.144 -13.425 -13.743 1.00 65.75 127 ILE A O 1
ATOM 1051 N N . LEU A 1 128 ? 41.791 -12.645 -15.053 1.00 66.75 128 LEU A N 1
ATOM 1052 C CA . LEU A 1 128 ? 42.335 -11.735 -14.035 1.00 66.75 128 LEU A CA 1
ATOM 1053 C C . LEU A 1 128 ? 41.336 -10.627 -13.643 1.00 66.75 128 LEU A C 1
ATOM 1055 O O . LEU A 1 128 ? 41.228 -10.297 -12.459 1.00 66.75 128 LEU A O 1
ATOM 1059 N N . MET A 1 129 ? 40.554 -10.090 -14.589 1.00 64.69 129 MET A N 1
ATOM 1060 C CA . MET A 1 129 ? 39.476 -9.135 -14.288 1.00 64.69 129 MET A CA 1
ATOM 1061 C C . MET A 1 129 ? 38.318 -9.778 -13.510 1.00 64.69 129 MET A C 1
ATOM 1063 O O . MET A 1 129 ? 37.818 -9.174 -12.558 1.00 64.69 129 MET A O 1
ATOM 1067 N N . GLN A 1 130 ? 37.918 -11.009 -13.846 1.00 69.81 130 GLN A N 1
ATOM 1068 C CA . GLN A 1 130 ? 36.888 -11.744 -13.099 1.00 69.81 130 GLN A CA 1
ATOM 1069 C C . GLN A 1 130 ? 37.336 -12.058 -11.662 1.00 69.81 130 GLN A C 1
ATOM 1071 O O . GLN A 1 130 ? 36.561 -11.856 -10.725 1.00 69.81 130 GLN A O 1
ATOM 1076 N N . GLN A 1 131 ? 38.593 -12.469 -11.463 1.00 72.94 131 GLN A N 1
ATOM 1077 C CA . GLN A 1 131 ? 39.165 -12.701 -10.130 1.00 72.94 131 GLN A CA 1
ATOM 1078 C C . GLN A 1 131 ? 39.236 -11.403 -9.306 1.00 72.94 131 GLN A C 1
ATOM 1080 O O . GLN A 1 131 ? 38.828 -11.392 -8.144 1.00 72.94 131 GLN A O 1
ATOM 1085 N N . ALA A 1 132 ? 39.660 -10.283 -9.904 1.00 72.31 132 ALA A N 1
ATOM 1086 C CA . ALA A 1 132 ? 39.654 -8.978 -9.235 1.00 72.31 132 ALA A CA 1
ATOM 1087 C C . ALA A 1 132 ? 38.237 -8.533 -8.814 1.00 72.31 132 ALA A C 1
ATOM 1089 O O . ALA A 1 132 ? 38.052 -8.001 -7.716 1.00 72.31 132 ALA A O 1
ATOM 1090 N N . HIS A 1 133 ? 37.225 -8.789 -9.651 1.00 70.50 133 HIS A N 1
ATOM 1091 C CA . HIS A 1 133 ? 35.829 -8.487 -9.329 1.00 70.50 133 HIS A CA 1
ATOM 1092 C C . HIS A 1 133 ? 35.269 -9.406 -8.226 1.00 70.50 133 HIS A C 1
ATOM 1094 O O . HIS A 1 133 ? 34.605 -8.911 -7.315 1.00 70.50 133 HIS A O 1
ATOM 1100 N N . SER A 1 134 ? 35.576 -10.713 -8.244 1.00 75.56 134 SER A N 1
ATOM 1101 C CA . SER A 1 134 ? 35.192 -11.647 -7.166 1.00 75.56 134 SER A CA 1
ATOM 1102 C C . SER A 1 134 ? 35.799 -11.237 -5.817 1.00 75.56 134 SER A C 1
ATOM 1104 O O . SER A 1 134 ? 35.092 -11.218 -4.805 1.00 75.56 134 SER A O 1
ATOM 1106 N N . ILE A 1 135 ? 37.067 -10.809 -5.797 1.00 76.44 135 ILE A N 1
ATOM 1107 C CA . ILE A 1 135 ? 37.720 -10.303 -4.579 1.00 76.44 135 ILE A CA 1
ATOM 1108 C C . ILE A 1 135 ? 37.003 -9.054 -4.064 1.00 76.44 135 ILE A C 1
ATOM 1110 O O . ILE A 1 135 ? 36.595 -9.048 -2.905 1.00 76.44 135 ILE A O 1
ATOM 1114 N N . LYS A 1 136 ? 36.766 -8.031 -4.903 1.00 74.69 136 LYS A N 1
ATOM 1115 C CA . LYS A 1 136 ? 36.102 -6.801 -4.433 1.00 74.69 136 LYS A CA 1
ATOM 1116 C C . LYS A 1 136 ? 34.656 -7.044 -3.987 1.00 74.69 136 LYS A C 1
ATOM 1118 O O . LYS A 1 136 ? 34.206 -6.428 -3.027 1.00 74.69 136 LYS A O 1
ATOM 1123 N N . LYS A 1 137 ? 33.943 -7.969 -4.634 1.00 77.88 137 LYS A N 1
ATOM 1124 C CA . LYS A 1 137 ? 32.620 -8.423 -4.189 1.00 77.88 137 LYS A CA 1
ATOM 1125 C C . LYS A 1 137 ? 32.683 -9.131 -2.832 1.00 77.88 137 LYS A C 1
ATOM 1127 O O . LYS A 1 137 ? 31.849 -8.870 -1.975 1.00 77.88 137 LYS A O 1
ATOM 1132 N N . THR A 1 138 ? 33.677 -9.990 -2.618 1.00 79.62 138 THR A N 1
ATOM 1133 C CA . THR A 1 138 ? 33.845 -10.717 -1.350 1.00 79.62 138 THR A CA 1
ATOM 1134 C C . THR A 1 138 ? 34.251 -9.785 -0.206 1.00 79.62 138 THR A C 1
ATOM 1136 O O . THR A 1 138 ? 33.762 -9.959 0.902 1.00 79.62 138 THR A O 1
ATOM 1139 N N . GLU A 1 139 ? 35.054 -8.755 -0.482 1.00 76.94 139 GLU A N 1
ATOM 1140 C CA . GLU A 1 139 ? 35.400 -7.686 0.468 1.00 76.94 139 GLU A CA 1
ATOM 1141 C C . GLU A 1 139 ? 34.165 -6.878 0.923 1.00 76.94 139 GLU A C 1
ATOM 1143 O O . GLU A 1 139 ? 34.119 -6.440 2.063 1.00 76.94 139 GLU A O 1
ATOM 1148 N N . ILE A 1 140 ? 33.137 -6.735 0.074 1.00 76.06 140 ILE A N 1
ATOM 1149 C CA . ILE A 1 140 ? 31.851 -6.104 0.440 1.00 76.06 140 ILE A CA 1
ATOM 1150 C C . ILE A 1 140 ? 30.945 -7.082 1.209 1.00 76.06 140 ILE A C 1
ATOM 1152 O O . ILE A 1 140 ? 30.337 -6.712 2.208 1.00 76.06 140 ILE A O 1
ATOM 1156 N N . GLU A 1 141 ? 30.859 -8.345 0.776 1.00 82.25 141 GLU A N 1
ATOM 1157 C CA . GLU A 1 141 ? 30.085 -9.383 1.483 1.00 82.25 141 GLU A CA 1
ATOM 1158 C C . GLU A 1 141 ? 30.643 -9.695 2.888 1.00 82.25 141 GLU A C 1
ATOM 1160 O O . GLU A 1 141 ? 29.915 -10.190 3.748 1.00 82.25 141 GLU A O 1
ATOM 1165 N N . MET A 1 142 ? 31.924 -9.399 3.134 1.00 82.81 142 MET A N 1
ATOM 1166 C CA . MET A 1 142 ? 32.574 -9.577 4.430 1.00 82.81 142 MET A CA 1
ATOM 1167 C C . MET A 1 142 ? 31.903 -8.771 5.549 1.00 82.81 142 MET A C 1
ATOM 1169 O O . MET A 1 142 ? 31.645 -9.338 6.610 1.00 82.81 142 MET A O 1
ATOM 1173 N N . ASP A 1 143 ? 31.601 -7.486 5.351 1.00 79.69 143 ASP A N 1
ATOM 1174 C CA . ASP A 1 143 ? 31.150 -6.620 6.452 1.00 79.69 143 ASP A CA 1
ATOM 1175 C C . ASP A 1 143 ? 29.816 -7.087 7.070 1.00 79.69 143 ASP A C 1
ATOM 1177 O O . ASP A 1 143 ? 29.684 -7.134 8.294 1.00 79.69 143 ASP A O 1
ATOM 1181 N N . ASP A 1 144 ? 28.865 -7.554 6.253 1.00 80.50 144 ASP A N 1
ATOM 1182 C CA . ASP A 1 144 ? 27.605 -8.166 6.716 1.00 80.50 144 ASP A CA 1
ATOM 1183 C C . ASP A 1 144 ? 27.844 -9.431 7.568 1.00 80.50 144 ASP A C 1
ATOM 1185 O O . ASP A 1 144 ? 27.223 -9.647 8.617 1.00 80.50 144 ASP A O 1
ATOM 1189 N N . ILE A 1 145 ? 28.799 -10.268 7.164 1.00 88.81 145 ILE A N 1
ATOM 1190 C CA . ILE A 1 145 ? 29.162 -11.482 7.902 1.00 88.81 145 ILE A CA 1
ATOM 1191 C C . ILE A 1 145 ? 29.942 -11.144 9.177 1.00 88.81 145 ILE A C 1
ATOM 1193 O O . ILE A 1 145 ? 29.749 -11.810 10.197 1.00 88.81 145 ILE A O 1
ATOM 1197 N N . ARG A 1 146 ? 30.732 -10.063 9.187 1.00 89.12 146 ARG A N 1
ATOM 1198 C CA . ARG A 1 146 ? 31.376 -9.550 10.403 1.00 89.12 146 ARG A CA 1
ATOM 1199 C C . ARG A 1 146 ? 30.341 -9.083 11.425 1.00 89.12 146 ARG A C 1
ATOM 1201 O O . ARG A 1 146 ? 30.453 -9.463 12.590 1.00 89.12 146 ARG A O 1
ATOM 1208 N N . GLN A 1 147 ? 29.310 -8.345 11.004 1.00 86.06 147 GLN A N 1
ATOM 1209 C CA . GLN A 1 147 ? 28.185 -7.991 11.885 1.00 86.06 147 GLN A CA 1
ATOM 1210 C C . GLN A 1 147 ? 27.448 -9.239 12.392 1.00 86.06 147 GLN A C 1
ATOM 1212 O O . GLN A 1 147 ? 27.095 -9.316 13.565 1.00 86.06 147 GLN A O 1
ATOM 1217 N N . SER A 1 148 ? 27.297 -10.262 11.546 1.00 87.38 148 SER A N 1
ATOM 1218 C CA . SER A 1 148 ? 26.659 -11.535 11.921 1.00 87.38 148 SER A CA 1
ATOM 1219 C C . SER A 1 148 ? 27.462 -12.326 12.974 1.00 87.38 148 SER A C 1
ATOM 1221 O O . SER A 1 148 ? 26.873 -12.991 13.823 1.00 87.38 148 SER A O 1
ATOM 1223 N N . ILE A 1 149 ? 28.800 -12.226 12.976 1.00 87.62 149 ILE A N 1
ATOM 1224 C CA . ILE A 1 149 ? 29.666 -12.788 14.034 1.00 87.62 149 ILE A CA 1
ATOM 1225 C C . ILE A 1 149 ? 29.564 -11.963 15.329 1.00 87.62 149 ILE A C 1
ATOM 1227 O O . ILE A 1 149 ? 29.463 -12.539 16.411 1.00 87.62 149 ILE A O 1
ATOM 1231 N N . LEU A 1 150 ? 29.534 -10.629 15.237 1.00 87.56 150 LEU A N 1
ATOM 1232 C CA . LEU A 1 150 ? 29.358 -9.750 16.404 1.00 87.56 150 LEU A CA 1
ATOM 1233 C C . LEU A 1 150 ? 27.980 -9.929 17.068 1.00 87.56 150 LEU A C 1
ATOM 1235 O O . LEU A 1 150 ? 27.879 -9.876 18.293 1.00 87.56 150 LEU A O 1
ATOM 1239 N N . ALA A 1 151 ? 26.936 -10.216 16.286 1.00 85.19 151 ALA A N 1
ATOM 1240 C CA . ALA A 1 151 ? 25.617 -10.576 16.801 1.00 85.19 151 ALA A CA 1
ATOM 1241 C C . ALA A 1 151 ? 25.649 -11.874 17.630 1.00 85.19 151 ALA A C 1
ATOM 1243 O O . ALA A 1 151 ? 25.013 -11.938 18.676 1.00 85.19 151 ALA A O 1
ATOM 1244 N N . LEU A 1 152 ? 26.437 -12.882 17.229 1.00 89.94 152 LEU A N 1
ATOM 1245 C CA . LEU A 1 152 ? 26.594 -14.119 18.006 1.00 89.94 152 LEU A CA 1
ATOM 1246 C C . LEU A 1 152 ? 27.293 -13.889 19.358 1.00 89.94 152 LEU A C 1
ATOM 1248 O O . LEU A 1 152 ? 26.892 -14.498 20.349 1.00 89.94 152 LEU A O 1
ATOM 1252 N N . ASP A 1 153 ? 28.297 -13.006 19.422 1.00 88.62 153 ASP A N 1
ATOM 1253 C CA . ASP A 1 153 ? 28.928 -12.605 20.693 1.00 88.62 153 ASP A CA 1
ATOM 1254 C C . ASP A 1 153 ? 27.949 -11.824 21.591 1.00 88.62 153 ASP A C 1
ATOM 1256 O O . ASP A 1 153 ? 27.874 -12.063 22.800 1.00 88.62 153 ASP A O 1
ATOM 1260 N N . HIS A 1 154 ? 27.115 -10.964 20.995 1.00 87.81 154 HIS A N 1
ATOM 1261 C CA . HIS A 1 154 ? 26.038 -10.283 21.713 1.00 87.81 154 HIS A CA 1
ATOM 1262 C C . HIS A 1 154 ? 25.032 -11.280 22.307 1.00 87.81 154 HIS A C 1
ATOM 1264 O O . HIS A 1 154 ? 24.798 -11.251 23.515 1.00 87.81 154 HIS A O 1
ATOM 1270 N N . SER A 1 155 ? 24.502 -12.212 21.511 1.00 86.62 155 SER A N 1
ATOM 1271 C CA . SER A 1 155 ? 23.556 -13.227 21.991 1.00 86.62 155 SER A CA 1
ATOM 1272 C C . SER A 1 155 ? 24.171 -14.168 23.031 1.00 86.62 155 SER A C 1
ATOM 1274 O O . SER A 1 155 ? 23.518 -14.503 24.018 1.00 86.62 155 SER A O 1
ATOM 1276 N N . LEU A 1 156 ? 25.452 -14.539 22.895 1.00 86.81 156 LEU A N 1
ATOM 1277 C CA . LEU A 1 156 ? 26.189 -15.273 23.934 1.00 86.81 156 LEU A CA 1
ATOM 1278 C C . LEU A 1 156 ? 26.206 -14.496 25.261 1.00 86.81 156 LEU A C 1
ATOM 1280 O O . LEU A 1 156 ? 26.019 -15.084 26.332 1.00 86.81 156 LEU A O 1
ATOM 1284 N N . LYS A 1 157 ? 26.414 -13.178 25.200 1.00 86.62 157 LYS A N 1
ATOM 1285 C CA . LYS A 1 157 ? 26.449 -12.286 26.363 1.00 86.62 157 LYS A CA 1
ATOM 1286 C C . LYS A 1 157 ? 25.066 -12.073 26.988 1.00 86.62 157 LYS A C 1
ATOM 1288 O O . LYS A 1 157 ? 24.984 -12.073 28.215 1.00 86.62 157 LYS A O 1
ATOM 1293 N N . VAL A 1 158 ? 24.003 -11.945 26.188 1.00 83.62 158 VAL A N 1
ATOM 1294 C CA . VAL A 1 158 ? 22.615 -11.844 26.681 1.00 83.62 158 VAL A CA 1
ATOM 1295 C C . VAL A 1 158 ? 22.179 -13.164 27.315 1.00 83.62 158 VAL A C 1
ATOM 1297 O O . VAL A 1 158 ? 21.806 -13.178 28.483 1.00 83.62 158 VAL A O 1
ATOM 1300 N N . LEU A 1 159 ? 22.338 -14.304 26.638 1.00 85.12 159 LEU A N 1
ATOM 1301 C CA . LEU A 1 159 ? 21.990 -15.614 27.208 1.00 85.12 159 LEU A CA 1
ATOM 1302 C C . LEU A 1 159 ? 22.785 -15.935 28.495 1.00 85.12 159 LEU A C 1
ATOM 1304 O O . LEU A 1 159 ? 22.282 -16.648 29.366 1.00 85.12 159 LEU A O 1
ATOM 1308 N N . SER A 1 160 ? 23.982 -15.357 28.666 1.00 82.94 160 SER A N 1
ATOM 1309 C CA . SER A 1 160 ? 24.788 -15.452 29.897 1.00 82.94 160 SER A CA 1
ATOM 1310 C C . SER A 1 160 ? 24.267 -14.626 31.090 1.00 82.94 160 SER A C 1
ATOM 1312 O O . SER A 1 160 ? 24.811 -14.762 32.187 1.00 82.94 160 SER A O 1
ATOM 1314 N N . THR A 1 161 ? 23.241 -13.779 30.932 1.00 83.56 161 THR A N 1
ATOM 1315 C CA . THR A 1 161 ? 22.543 -13.144 32.073 1.00 83.56 161 THR A CA 1
ATOM 1316 C C . THR A 1 161 ? 21.434 -14.043 32.633 1.00 83.56 161 THR A C 1
ATOM 1318 O O . THR A 1 161 ? 21.152 -13.997 33.831 1.00 83.56 161 THR A O 1
ATOM 1321 N N . HIS A 1 162 ? 20.845 -14.902 31.790 1.00 79.06 162 HIS A N 1
ATOM 1322 C CA . HIS A 1 162 ? 19.756 -15.818 32.152 1.00 79.06 162 HIS A CA 1
ATOM 1323 C C . HIS A 1 162 ? 20.247 -17.226 32.534 1.00 79.06 162 HIS A C 1
ATOM 1325 O O . HIS A 1 162 ? 19.590 -17.911 33.323 1.00 79.06 162 HIS A O 1
ATOM 1331 N N . TYR A 1 163 ? 21.397 -17.661 32.008 1.00 79.00 163 TYR A N 1
ATOM 1332 C CA . TYR A 1 163 ? 22.020 -18.952 32.311 1.00 79.00 163 TYR A CA 1
ATOM 1333 C C . TYR A 1 163 ? 23.462 -18.785 32.799 1.00 79.00 163 TYR A C 1
ATOM 1335 O O . TYR A 1 163 ? 24.258 -18.062 32.207 1.00 79.00 163 TYR A O 1
ATOM 1343 N N . ASP A 1 164 ? 23.833 -19.515 33.854 1.00 72.12 164 ASP A N 1
ATOM 1344 C CA . ASP A 1 164 ? 25.211 -19.533 34.351 1.00 72.12 164 ASP A CA 1
ATOM 1345 C C . ASP A 1 164 ? 26.156 -20.217 33.344 1.00 72.12 164 ASP A C 1
ATOM 1347 O O . ASP A 1 164 ? 26.078 -21.423 33.083 1.00 72.12 164 ASP A O 1
ATOM 1351 N N . SER A 1 165 ? 27.099 -19.434 32.821 1.00 61.00 165 SER A N 1
ATOM 1352 C CA . SER A 1 165 ? 28.105 -19.848 31.836 1.00 61.00 165 SER A CA 1
ATOM 1353 C C . SER A 1 165 ? 29.017 -20.987 32.309 1.00 61.00 165 SER A C 1
ATOM 1355 O O . SER A 1 165 ? 29.614 -21.686 31.483 1.00 61.00 165 SER A O 1
ATOM 1357 N N . LYS A 1 166 ? 29.109 -21.244 33.622 1.00 59.75 166 LYS A N 1
ATOM 1358 C CA . LYS A 1 166 ? 29.859 -22.387 34.168 1.00 59.75 166 LYS A CA 1
ATOM 1359 C C . LYS A 1 166 ? 29.081 -23.697 34.086 1.00 59.75 166 LYS A C 1
ATOM 1361 O O . LYS A 1 166 ? 29.703 -24.745 33.891 1.00 59.75 166 LYS A O 1
ATOM 1366 N N . THR A 1 167 ? 27.755 -23.669 34.196 1.00 57.94 167 THR A N 1
ATOM 1367 C CA . THR A 1 167 ? 26.910 -24.877 34.228 1.00 57.94 167 THR A CA 1
ATOM 1368 C C . THR A 1 167 ? 26.218 -25.194 32.904 1.00 57.94 167 THR A C 1
ATOM 1370 O O . THR A 1 167 ? 26.035 -26.375 32.617 1.00 57.94 167 THR A O 1
ATOM 1373 N N . SER A 1 168 ? 25.928 -24.204 32.056 1.00 73.50 168 SER A N 1
ATOM 1374 C CA . SER A 1 168 ? 25.410 -24.445 30.700 1.00 73.50 168 SER A CA 1
ATOM 1375 C C . SER A 1 168 ? 26.416 -25.193 29.817 1.00 73.50 168 SER A C 1
ATOM 1377 O O . SER A 1 168 ? 27.620 -24.940 29.905 1.00 73.50 168 SER A O 1
ATOM 1379 N N . ASN A 1 169 ? 25.953 -26.099 28.953 1.00 75.94 169 ASN A N 1
ATOM 1380 C CA . ASN A 1 169 ? 26.784 -26.709 27.905 1.00 75.94 169 ASN A CA 1
ATOM 1381 C C . ASN A 1 169 ? 26.569 -26.007 26.560 1.00 75.94 169 ASN A C 1
ATOM 1383 O O . ASN A 1 169 ? 27.512 -25.819 25.796 1.00 75.94 169 ASN A O 1
ATOM 1387 N N . GLU A 1 170 ? 25.346 -25.558 26.307 1.00 75.38 170 GLU A N 1
ATOM 1388 C CA . GLU A 1 170 ? 24.937 -24.837 25.111 1.00 75.38 170 GLU A CA 1
ATOM 1389 C C . GLU A 1 170 ? 25.657 -23.485 24.970 1.00 75.38 170 GLU A C 1
ATOM 1391 O O . GLU A 1 170 ? 26.181 -23.204 23.893 1.00 75.38 170 GLU A O 1
ATOM 1396 N N . LEU A 1 171 ? 25.823 -22.709 26.054 1.00 81.00 171 LEU A N 1
ATOM 1397 C CA . LEU A 1 171 ? 26.652 -21.487 26.027 1.00 81.00 171 LEU A CA 1
ATOM 1398 C C . LEU A 1 171 ? 28.126 -21.776 25.702 1.00 81.00 171 LEU A C 1
ATOM 1400 O O . LEU A 1 171 ? 28.783 -20.984 25.027 1.00 81.00 171 LEU A O 1
ATOM 1404 N N . LYS A 1 172 ? 28.661 -22.913 26.168 1.00 82.44 172 LYS A N 1
ATOM 1405 C CA . LYS A 1 172 ? 30.052 -23.309 25.894 1.00 82.44 172 LYS A CA 1
ATOM 1406 C C . LYS A 1 172 ? 30.229 -23.693 24.428 1.00 82.44 172 LYS A C 1
ATOM 1408 O O . LYS A 1 172 ? 31.188 -23.240 23.815 1.00 82.44 172 LYS A O 1
ATOM 1413 N N . ASN A 1 173 ? 29.281 -24.446 23.865 1.00 85.38 173 ASN A N 1
ATOM 1414 C CA . ASN A 1 173 ? 29.249 -24.766 22.438 1.00 85.38 173 ASN A CA 1
ATOM 1415 C C . ASN A 1 173 ? 29.125 -23.489 21.588 1.00 85.38 173 ASN A C 1
ATOM 1417 O O . ASN A 1 173 ? 29.913 -23.305 20.672 1.00 85.38 173 ASN A O 1
ATOM 1421 N N . LEU A 1 174 ? 28.217 -22.563 21.925 1.00 86.44 174 LEU A N 1
ATOM 1422 C CA . LEU A 1 174 ? 28.087 -21.273 21.231 1.00 86.44 174 LEU A CA 1
ATOM 1423 C C . LEU A 1 174 ? 29.409 -20.486 21.226 1.00 86.44 174 LEU A C 1
ATOM 1425 O O . LEU A 1 174 ? 29.877 -20.079 20.163 1.00 86.44 174 LEU A O 1
ATOM 1429 N N . ASN A 1 175 ? 30.048 -20.338 22.388 1.00 89.50 175 ASN A N 1
ATOM 1430 C CA . ASN A 1 175 ? 31.359 -19.697 22.506 1.00 89.50 175 ASN A CA 1
ATOM 1431 C C . ASN A 1 175 ? 32.443 -20.425 21.682 1.00 89.50 175 ASN A C 1
ATOM 1433 O O . ASN A 1 175 ? 33.256 -19.785 21.015 1.00 89.50 175 ASN A O 1
ATOM 1437 N N . GLU A 1 176 ? 32.449 -21.760 21.676 1.00 89.12 176 GLU A N 1
ATOM 1438 C CA . GLU A 1 176 ? 33.385 -22.552 20.872 1.00 89.12 176 GLU A CA 1
ATOM 1439 C C . GLU A 1 176 ? 33.148 -22.373 19.360 1.00 89.12 176 GLU A C 1
ATOM 1441 O O . GLU A 1 176 ? 34.115 -22.164 18.628 1.00 89.12 176 GLU A O 1
ATOM 1446 N N . GLN A 1 177 ? 31.892 -22.331 18.894 1.00 88.50 177 GLN A N 1
ATOM 1447 C CA . GLN A 1 177 ? 31.558 -22.036 17.491 1.00 88.50 177 GLN A CA 1
ATOM 1448 C C . GLN A 1 177 ? 31.989 -20.623 17.076 1.00 88.50 177 GLN A C 1
ATOM 1450 O O . GLN A 1 177 ? 32.585 -20.464 16.013 1.00 88.50 177 GLN A O 1
ATOM 1455 N N . ILE A 1 178 ? 31.777 -19.603 17.917 1.00 90.25 178 ILE A N 1
ATOM 1456 C CA . ILE A 1 178 ? 32.256 -18.230 17.654 1.00 90.25 178 ILE A CA 1
ATOM 1457 C C . ILE A 1 178 ? 33.787 -18.219 17.512 1.00 90.25 178 ILE A C 1
ATOM 1459 O O . ILE A 1 178 ? 34.324 -17.677 16.546 1.00 90.25 178 ILE A O 1
ATOM 1463 N N . ASN A 1 179 ? 34.499 -18.917 18.402 1.00 90.88 179 ASN A N 1
ATOM 1464 C CA . ASN A 1 179 ? 35.955 -19.080 18.324 1.00 90.88 179 ASN A CA 1
ATOM 1465 C C . ASN A 1 179 ? 36.426 -19.905 17.106 1.00 90.88 179 ASN A C 1
ATOM 1467 O O . ASN A 1 179 ? 37.584 -19.780 16.701 1.00 90.88 179 ASN A O 1
ATOM 1471 N N . ILE A 1 180 ? 35.578 -20.759 16.525 1.00 90.44 180 ILE A N 1
ATOM 1472 C CA . ILE A 1 180 ? 35.845 -21.463 15.260 1.00 90.44 180 ILE A CA 1
ATOM 1473 C C . ILE A 1 180 ? 35.615 -20.524 14.069 1.00 90.44 180 ILE A C 1
ATOM 1475 O O . ILE A 1 180 ? 36.450 -20.492 13.162 1.00 90.44 180 ILE A O 1
ATOM 1479 N N . PHE A 1 181 ? 34.545 -19.725 14.076 1.00 93.44 181 PHE A N 1
ATOM 1480 C CA . PHE A 1 181 ? 34.282 -18.737 13.028 1.00 93.44 181 PHE A CA 1
ATOM 1481 C C . PHE A 1 181 ? 35.367 -17.663 12.969 1.00 93.44 181 PHE A C 1
ATOM 1483 O O . PHE A 1 181 ? 35.856 -17.401 11.877 1.00 93.44 181 PHE A O 1
ATOM 1490 N N . GLU A 1 182 ? 35.839 -17.133 14.100 1.00 89.88 182 GLU A N 1
ATOM 1491 C CA . GLU A 1 182 ? 36.956 -16.170 14.123 1.00 89.88 182 GLU A CA 1
ATOM 1492 C C . GLU A 1 182 ? 38.251 -16.746 13.516 1.00 89.88 182 GLU A C 1
ATOM 1494 O O . GLU A 1 182 ? 38.951 -16.066 12.769 1.00 89.88 182 GLU A O 1
ATOM 1499 N N . LYS A 1 183 ? 38.551 -18.033 13.750 1.00 90.94 183 LYS A N 1
ATOM 1500 C CA . LYS A 1 183 ? 39.725 -18.713 13.158 1.00 90.94 183 LYS A CA 1
ATOM 1501 C C . LYS A 1 183 ? 39.579 -18.990 11.659 1.00 90.94 183 LYS A C 1
ATOM 1503 O O . LYS A 1 183 ? 40.581 -19.063 10.951 1.00 90.94 183 LYS A O 1
ATOM 1508 N N . ARG A 1 184 ? 38.350 -19.187 11.172 1.00 92.62 184 ARG A N 1
ATOM 1509 C CA . ARG A 1 184 ? 38.050 -19.316 9.734 1.00 92.62 184 ARG A CA 1
ATOM 1510 C C . ARG A 1 184 ? 38.092 -17.957 9.044 1.00 92.62 184 ARG A C 1
ATOM 1512 O O . ARG A 1 184 ? 38.675 -17.832 7.975 1.00 92.62 184 ARG A O 1
ATOM 1519 N N . TRP A 1 185 ? 37.550 -16.939 9.703 1.00 91.06 185 TRP A N 1
ATOM 1520 C CA . TRP A 1 185 ? 37.532 -15.545 9.279 1.00 91.06 185 TRP A CA 1
ATOM 1521 C C . TRP A 1 185 ? 38.942 -14.983 9.052 1.00 91.06 185 TRP A C 1
ATOM 1523 O O . TRP A 1 185 ? 39.229 -14.492 7.961 1.00 91.06 185 TRP A O 1
ATOM 1533 N N . THR A 1 186 ? 39.859 -15.128 10.017 1.00 89.38 186 THR A N 1
ATOM 1534 C CA . THR A 1 186 ? 41.257 -14.687 9.839 1.00 89.38 186 THR A CA 1
ATOM 1535 C C . THR A 1 186 ? 41.961 -15.439 8.711 1.00 89.38 186 THR A C 1
ATOM 1537 O O . THR A 1 186 ? 42.562 -14.813 7.844 1.00 89.38 186 THR A O 1
ATOM 1540 N N . LYS A 1 187 ? 41.795 -16.765 8.630 1.00 88.62 187 LYS A N 1
ATOM 1541 C CA . LYS A 1 187 ? 42.337 -17.580 7.529 1.00 88.62 187 LYS A CA 1
ATOM 1542 C C . LYS A 1 187 ? 41.771 -17.181 6.153 1.00 88.62 187 LYS A C 1
ATOM 1544 O O . LYS A 1 187 ? 42.466 -17.297 5.143 1.00 88.62 187 LYS A O 1
ATOM 1549 N N . LEU A 1 188 ? 40.519 -16.725 6.087 1.00 88.12 188 LEU A N 1
ATOM 1550 C CA . LEU A 1 188 ? 39.912 -16.218 4.855 1.00 88.12 188 LEU A CA 1
ATOM 1551 C C . LEU A 1 188 ? 40.556 -14.894 4.423 1.00 88.12 188 LEU A C 1
ATOM 1553 O O . LEU A 1 188 ? 40.842 -14.723 3.239 1.00 88.12 188 LEU A O 1
ATOM 1557 N N . ILE A 1 189 ? 40.843 -14.006 5.380 1.00 86.88 189 ILE A N 1
ATOM 1558 C CA . ILE A 1 189 ? 41.584 -12.756 5.156 1.00 86.88 189 ILE A CA 1
ATOM 1559 C C . ILE A 1 189 ? 43.010 -13.056 4.674 1.00 86.88 189 ILE A C 1
ATOM 1561 O O . ILE A 1 189 ? 43.396 -12.554 3.621 1.00 86.88 189 ILE A O 1
ATOM 1565 N N . ASP A 1 190 ? 43.747 -13.954 5.340 1.00 86.44 190 ASP A N 1
ATOM 1566 C CA . ASP A 1 190 ? 45.093 -14.384 4.914 1.00 86.44 190 ASP A CA 1
ATOM 1567 C C . ASP A 1 190 ? 45.103 -14.892 3.458 1.00 86.44 190 ASP A C 1
ATOM 1569 O O . ASP A 1 190 ? 46.052 -14.670 2.698 1.00 86.44 190 ASP A O 1
ATOM 1573 N N . ASN A 1 191 ? 44.042 -15.592 3.044 1.00 84.00 191 ASN A N 1
ATOM 1574 C CA . ASN A 1 191 ? 43.875 -16.094 1.681 1.00 84.00 191 ASN A CA 1
ATOM 1575 C C . ASN A 1 191 ? 43.488 -14.985 0.680 1.00 84.00 191 ASN A C 1
ATOM 1577 O O . ASN A 1 191 ? 44.014 -14.966 -0.436 1.00 84.00 191 ASN A O 1
ATOM 1581 N N . LEU A 1 192 ? 42.620 -14.042 1.065 1.00 83.81 192 LEU A N 1
ATOM 1582 C CA . LEU A 1 192 ? 42.263 -12.865 0.260 1.00 83.81 192 LEU A CA 1
ATOM 1583 C C . LEU A 1 192 ? 43.465 -11.944 0.031 1.00 83.81 192 LEU A C 1
ATOM 1585 O O . LEU A 1 192 ? 43.696 -11.511 -1.101 1.00 83.81 192 LEU A O 1
ATOM 1589 N N . GLU A 1 193 ? 44.272 -11.692 1.062 1.00 83.44 193 GLU A N 1
ATOM 1590 C CA . GLU A 1 193 ? 45.513 -10.928 0.937 1.00 83.44 193 GLU A CA 1
ATOM 1591 C C . GLU A 1 193 ? 46.509 -11.630 0.013 1.00 83.44 193 GLU A C 1
ATOM 1593 O O . GLU A 1 193 ? 47.111 -10.979 -0.843 1.00 83.44 193 GLU A O 1
ATOM 1598 N N . GLN A 1 194 ? 46.633 -12.960 0.090 1.00 82.50 194 GLN A N 1
ATOM 1599 C CA . GLN A 1 194 ? 47.451 -13.729 -0.851 1.00 82.50 194 GLN A CA 1
ATOM 1600 C C . GLN A 1 194 ? 46.939 -13.639 -2.296 1.00 82.50 194 GLN A C 1
ATOM 1602 O O . GLN A 1 194 ? 47.752 -13.466 -3.206 1.00 82.50 194 GLN A O 1
ATOM 1607 N N . CYS A 1 195 ? 45.626 -13.699 -2.537 1.00 75.88 195 CYS A N 1
ATOM 1608 C CA . CYS A 1 195 ? 45.041 -13.439 -3.859 1.00 75.88 195 CYS A CA 1
ATOM 1609 C C . CYS A 1 195 ? 45.360 -12.014 -4.348 1.00 75.88 195 CYS A C 1
ATOM 1611 O O . CYS A 1 195 ? 45.906 -11.838 -5.439 1.00 75.88 195 CYS A O 1
ATOM 1613 N N . SER A 1 196 ? 45.101 -11.001 -3.517 1.00 76.38 196 SER A N 1
ATOM 1614 C CA . SER A 1 196 ? 45.368 -9.584 -3.805 1.00 76.38 196 SER A CA 1
ATOM 1615 C C . SER A 1 196 ? 46.852 -9.332 -4.110 1.00 76.38 196 SER A C 1
ATOM 1617 O O . SER A 1 196 ? 47.189 -8.673 -5.093 1.00 76.38 196 SER A O 1
ATOM 1619 N N . ALA A 1 197 ? 47.763 -9.921 -3.332 1.00 75.69 197 ALA A N 1
ATOM 1620 C CA . ALA A 1 197 ? 49.209 -9.815 -3.519 1.00 75.69 197 ALA A CA 1
ATOM 1621 C C . ALA A 1 197 ? 49.728 -10.570 -4.757 1.00 75.69 197 ALA A C 1
ATOM 1623 O O . ALA A 1 197 ? 50.770 -10.196 -5.300 1.00 75.69 197 ALA A O 1
ATOM 1624 N N . ARG A 1 198 ? 49.028 -11.614 -5.223 1.00 70.44 198 ARG A N 1
ATOM 1625 C CA . ARG A 1 198 ? 49.329 -12.289 -6.498 1.00 70.44 198 ARG A CA 1
ATOM 1626 C C . ARG A 1 198 ? 48.861 -11.449 -7.693 1.00 70.44 198 ARG A C 1
ATOM 1628 O O . ARG A 1 198 ? 49.661 -11.237 -8.599 1.00 70.44 198 ARG A O 1
ATOM 1635 N N . LEU A 1 199 ? 47.654 -10.874 -7.654 1.00 67.81 199 LEU A N 1
ATOM 1636 C CA . LEU A 1 199 ? 47.163 -9.955 -8.698 1.00 67.81 199 LEU A CA 1
ATOM 1637 C C . LEU A 1 199 ? 47.992 -8.660 -8.784 1.00 67.81 199 LEU A C 1
ATOM 1639 O O . LEU A 1 199 ? 48.348 -8.213 -9.871 1.00 67.81 199 LEU A O 1
ATOM 1643 N N . LYS A 1 200 ? 48.405 -8.086 -7.647 1.00 66.56 200 LYS A N 1
ATOM 1644 C CA . LYS A 1 200 ? 49.304 -6.913 -7.615 1.00 66.56 200 LYS A CA 1
ATOM 1645 C C . LYS A 1 200 ? 50.681 -7.186 -8.247 1.00 66.56 200 LYS A C 1
ATOM 1647 O O . LYS A 1 200 ? 51.364 -6.240 -8.630 1.00 66.56 200 LYS A O 1
ATOM 1652 N N . LYS A 1 201 ? 51.087 -8.455 -8.398 1.00 65.12 201 LYS A N 1
ATOM 1653 C CA . LYS A 1 201 ? 52.323 -8.862 -9.092 1.00 65.12 201 LYS A CA 1
ATOM 1654 C C . LYS A 1 201 ? 52.154 -9.083 -10.602 1.00 65.12 201 LYS A C 1
ATOM 1656 O O . LYS A 1 201 ? 53.171 -9.214 -11.274 1.00 65.12 201 LYS A O 1
ATOM 1661 N N . SER A 1 202 ? 50.933 -9.096 -11.146 1.00 56.59 202 SER A N 1
ATOM 1662 C CA . SER A 1 202 ? 50.671 -9.304 -12.584 1.00 56.59 202 SER A CA 1
ATOM 1663 C C . SER A 1 202 ? 50.440 -8.007 -13.379 1.00 56.59 202 SER A C 1
ATOM 1665 O O . SER A 1 202 ? 49.898 -8.045 -14.478 1.00 56.59 202 SER A O 1
ATOM 1667 N N . SER A 1 203 ? 50.863 -6.854 -12.844 1.00 44.78 203 SER A N 1
ATOM 1668 C CA . SER A 1 203 ? 50.992 -5.572 -13.567 1.00 44.78 203 SER A CA 1
ATOM 1669 C C . SER A 1 203 ? 49.722 -4.985 -14.218 1.00 44.78 203 SER A C 1
ATOM 1671 O O . SER A 1 203 ? 49.832 -4.167 -15.130 1.00 44.78 203 SER A O 1
ATOM 1673 N N . ILE A 1 204 ? 48.522 -5.316 -13.727 1.00 50.66 204 ILE A N 1
ATOM 1674 C CA . ILE A 1 204 ? 47.258 -4.691 -14.168 1.00 50.66 204 ILE A CA 1
ATOM 1675 C C . ILE A 1 204 ? 46.852 -3.583 -13.182 1.00 50.66 204 ILE A C 1
ATOM 1677 O O . ILE A 1 204 ? 46.671 -3.841 -11.993 1.00 50.66 204 ILE A O 1
ATOM 1681 N N . ASN A 1 205 ? 46.682 -2.345 -13.667 1.00 46.25 205 ASN A N 1
ATOM 1682 C CA . ASN A 1 205 ? 46.253 -1.217 -12.831 1.00 46.25 205 ASN A CA 1
ATOM 1683 C C . ASN A 1 205 ? 44.715 -1.127 -12.734 1.00 46.25 205 ASN A C 1
ATOM 1685 O O . ASN A 1 205 ? 44.047 -0.519 -13.578 1.00 46.25 205 ASN A O 1
ATOM 1689 N N . ILE A 1 206 ? 44.180 -1.722 -11.666 1.00 42.28 206 ILE A N 1
ATOM 1690 C CA . ILE A 1 206 ? 42.744 -1.893 -11.391 1.00 42.28 206 ILE A CA 1
ATOM 1691 C C . ILE A 1 206 ? 41.988 -0.551 -11.263 1.00 42.28 206 ILE A C 1
ATOM 1693 O O . ILE A 1 206 ? 40.809 -0.483 -11.616 1.00 42.28 206 ILE A O 1
ATOM 1697 N N . GLU A 1 207 ? 42.647 0.541 -10.855 1.00 37.97 207 GLU A N 1
ATOM 1698 C CA . GLU A 1 207 ? 42.007 1.862 -10.685 1.00 37.97 207 GLU A CA 1
ATOM 1699 C C . GLU A 1 207 ? 41.443 2.446 -11.994 1.00 37.97 207 GLU A C 1
ATOM 1701 O O . GLU A 1 207 ? 40.532 3.276 -11.979 1.00 37.97 207 GLU A O 1
ATOM 1706 N N . SER A 1 208 ? 41.970 2.011 -13.143 1.00 41.12 208 SER A N 1
ATOM 1707 C CA . SER A 1 208 ? 41.680 2.607 -14.453 1.00 41.12 208 SER A CA 1
ATOM 1708 C C . SER A 1 208 ? 40.368 2.147 -15.110 1.00 41.12 208 SER A C 1
ATOM 1710 O O . SER A 1 208 ? 39.912 2.786 -16.061 1.00 41.12 208 SER A O 1
ATOM 1712 N N . ILE A 1 209 ? 39.745 1.062 -14.628 1.00 39.56 209 ILE A N 1
ATOM 1713 C CA . ILE A 1 209 ? 38.664 0.363 -15.355 1.00 39.56 209 ILE A CA 1
ATOM 1714 C C . ILE A 1 209 ? 37.267 0.617 -14.758 1.00 39.56 209 ILE A C 1
ATOM 1716 O O . ILE A 1 209 ? 36.288 0.680 -15.500 1.00 39.56 209 ILE A O 1
ATOM 1720 N N . VAL A 1 210 ? 37.153 0.838 -13.443 1.00 33.97 210 VAL A N 1
ATOM 1721 C CA . VAL A 1 210 ? 35.850 0.922 -12.743 1.00 33.97 210 VAL A CA 1
ATOM 1722 C C . VAL A 1 210 ? 35.019 2.158 -13.143 1.00 33.97 210 VAL A C 1
ATOM 1724 O O . VAL A 1 210 ? 33.792 2.113 -13.114 1.00 33.97 210 VAL A O 1
ATOM 1727 N N . ARG A 1 211 ? 35.651 3.249 -13.599 1.00 34.28 211 ARG A N 1
ATOM 1728 C CA . ARG A 1 211 ? 35.004 4.555 -13.869 1.00 34.28 211 ARG A CA 1
ATOM 1729 C C . ARG A 1 211 ? 34.057 4.632 -15.089 1.00 34.28 211 ARG A C 1
ATOM 1731 O O . ARG A 1 211 ? 33.710 5.740 -15.485 1.00 34.28 211 ARG A O 1
ATOM 1738 N N . ARG A 1 212 ? 33.650 3.520 -15.720 1.00 29.45 212 ARG A N 1
ATOM 1739 C CA . ARG A 1 212 ? 32.733 3.556 -16.889 1.00 29.45 212 ARG A CA 1
ATOM 1740 C C . ARG A 1 212 ? 31.293 3.108 -16.628 1.00 29.45 212 ARG A C 1
ATOM 1742 O O . ARG A 1 212 ? 30.415 3.568 -17.348 1.00 29.45 212 ARG A O 1
ATOM 1749 N N . ASN A 1 213 ? 31.035 2.271 -15.620 1.00 32.38 213 ASN A N 1
ATOM 1750 C CA . ASN A 1 213 ? 29.725 1.623 -15.434 1.00 32.38 213 ASN A CA 1
ATOM 1751 C C . ASN A 1 213 ? 28.976 2.072 -14.164 1.00 32.38 213 ASN A C 1
ATOM 1753 O O . ASN A 1 213 ? 28.349 1.263 -13.485 1.00 32.38 213 ASN A O 1
ATOM 1757 N N . SER A 1 214 ? 28.993 3.373 -13.873 1.00 25.67 214 SER A N 1
ATOM 1758 C CA . SER A 1 214 ? 27.960 4.026 -13.061 1.00 25.67 214 SER A CA 1
ATOM 1759 C C . SER A 1 214 ? 27.915 5.530 -13.353 1.00 25.67 214 SER A C 1
ATOM 1761 O O . SER A 1 214 ? 28.937 6.213 -13.321 1.00 25.67 214 SER A O 1
ATOM 1763 N N . LYS A 1 215 ? 26.716 6.057 -13.626 1.00 25.56 215 LYS A N 1
ATOM 1764 C CA . LYS A 1 215 ? 26.415 7.483 -13.455 1.00 25.56 215 LYS A CA 1
ATOM 1765 C C . L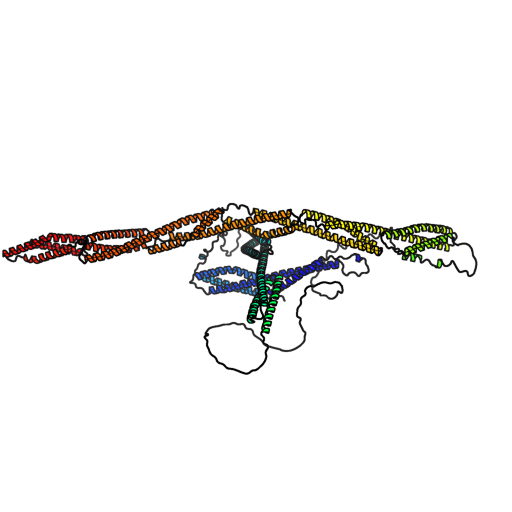YS A 1 215 ? 25.892 7.682 -12.028 1.00 25.56 215 LYS A C 1
ATOM 1767 O O . LYS A 1 215 ? 24.822 7.152 -11.737 1.00 25.56 215 LYS A O 1
ATOM 1772 N N . PRO A 1 216 ? 26.561 8.468 -11.176 1.00 31.77 216 PRO A N 1
ATOM 1773 C CA . PRO A 1 216 ? 25.895 9.201 -10.116 1.00 31.77 216 PRO A CA 1
ATOM 1774 C C . PRO A 1 216 ? 25.445 10.565 -10.663 1.00 31.77 216 PRO A C 1
ATOM 1776 O O . PRO A 1 216 ? 26.261 11.352 -11.143 1.00 31.77 216 PRO A O 1
ATOM 1779 N N . GLU A 1 217 ? 24.150 10.853 -10.585 1.00 28.89 217 GLU A N 1
ATOM 1780 C CA . GLU A 1 217 ? 23.660 12.232 -10.485 1.00 28.89 217 GLU A CA 1
ATOM 1781 C C . GLU A 1 217 ? 23.318 12.469 -9.005 1.00 28.89 217 GLU A C 1
ATOM 1783 O O . GLU A 1 217 ? 22.907 11.538 -8.317 1.00 28.89 217 GLU A O 1
ATOM 1788 N N . ASN A 1 218 ? 23.553 13.692 -8.518 1.00 29.36 218 ASN A N 1
ATOM 1789 C CA . ASN A 1 218 ? 23.597 14.065 -7.097 1.00 29.36 218 ASN A CA 1
ATOM 1790 C C . ASN A 1 218 ? 24.674 13.355 -6.256 1.00 29.36 218 ASN A C 1
ATOM 1792 O O . ASN A 1 218 ? 24.384 12.481 -5.451 1.00 29.36 218 ASN A O 1
ATOM 1796 N N . ASP A 1 219 ? 25.902 13.874 -6.339 1.00 25.81 219 ASP A N 1
ATOM 1797 C CA . ASP A 1 219 ? 26.614 14.249 -5.112 1.00 25.81 219 ASP A CA 1
ATOM 1798 C C . ASP A 1 219 ? 27.532 15.450 -5.388 1.00 25.81 219 ASP A C 1
ATOM 1800 O O . ASP A 1 219 ? 28.431 15.405 -6.229 1.00 25.81 219 ASP A O 1
ATOM 1804 N N . THR A 1 220 ? 27.266 16.591 -4.748 1.00 36.16 220 THR A N 1
ATOM 1805 C CA . THR A 1 220 ? 28.084 17.815 -4.880 1.00 36.16 220 THR A CA 1
ATOM 1806 C C . THR A 1 220 ? 28.110 18.576 -3.561 1.00 36.16 220 THR A C 1
ATOM 1808 O O . THR A 1 220 ? 27.631 19.699 -3.446 1.00 36.16 220 THR A O 1
ATOM 1811 N N . ILE A 1 221 ? 28.688 17.917 -2.560 1.00 34.88 221 ILE A N 1
ATOM 1812 C CA . ILE A 1 221 ? 29.284 18.450 -1.327 1.00 34.88 221 ILE A CA 1
ATOM 1813 C C . ILE A 1 221 ? 30.220 17.331 -0.794 1.00 34.88 221 ILE A C 1
ATOM 1815 O O . ILE A 1 221 ? 30.153 16.199 -1.260 1.00 34.88 221 ILE A O 1
ATOM 1819 N N . HIS A 1 222 ? 31.160 17.646 0.104 1.00 26.14 222 HIS A N 1
ATOM 1820 C CA . HIS A 1 222 ? 32.145 16.699 0.677 1.00 26.14 222 HIS A CA 1
ATOM 1821 C C . HIS A 1 222 ? 33.223 16.106 -0.260 1.00 26.14 222 HIS A C 1
ATOM 1823 O O . HIS A 1 222 ? 33.680 14.982 -0.062 1.00 26.14 222 HIS A O 1
ATOM 1829 N N . GLN A 1 223 ? 33.787 16.910 -1.170 1.00 27.00 223 GLN A N 1
ATOM 1830 C CA . GLN A 1 223 ? 35.176 16.688 -1.601 1.00 27.00 223 GLN A CA 1
ATOM 1831 C C . GLN A 1 223 ? 36.134 17.568 -0.780 1.00 27.00 223 GLN A C 1
ATOM 1833 O O . GLN A 1 223 ? 36.296 18.738 -1.115 1.00 27.00 223 GLN A O 1
ATOM 1838 N N . THR A 1 224 ? 36.748 17.018 0.282 1.00 27.25 224 THR A N 1
ATOM 1839 C CA . THR A 1 224 ? 38.067 17.346 0.908 1.00 27.25 224 THR A CA 1
ATOM 1840 C C . THR A 1 224 ? 38.168 16.632 2.278 1.00 27.25 224 THR A C 1
ATOM 1842 O O . THR A 1 224 ? 37.149 16.311 2.875 1.00 27.25 224 THR A O 1
ATOM 1845 N N . ILE A 1 225 ? 39.390 16.416 2.792 1.00 28.88 225 ILE A N 1
ATOM 1846 C CA . ILE A 1 225 ? 39.734 15.752 4.074 1.00 28.88 225 ILE A CA 1
ATOM 1847 C C . ILE A 1 225 ? 39.568 14.215 4.101 1.00 28.88 225 ILE A C 1
ATOM 1849 O O . ILE A 1 225 ? 38.852 13.662 4.927 1.00 28.88 225 ILE A O 1
ATOM 1853 N N . ILE A 1 226 ? 40.380 13.515 3.300 1.00 24.69 226 ILE A N 1
ATOM 1854 C CA . ILE A 1 226 ? 41.142 12.365 3.824 1.00 24.69 226 ILE A CA 1
ATOM 1855 C C . ILE A 1 226 ? 42.600 12.547 3.394 1.00 24.69 226 ILE A C 1
ATOM 1857 O O . ILE A 1 226 ? 42.968 12.235 2.264 1.00 24.69 226 ILE A O 1
ATOM 1861 N N . THR A 1 227 ? 43.432 13.038 4.314 1.00 24.61 227 THR A N 1
ATOM 1862 C CA . THR A 1 227 ? 44.892 13.048 4.164 1.00 24.61 227 THR A CA 1
ATOM 1863 C C . THR A 1 227 ? 45.511 12.704 5.516 1.00 24.61 227 THR A C 1
ATOM 1865 O O . THR A 1 227 ? 45.369 13.476 6.455 1.00 24.61 227 THR A O 1
ATOM 1868 N N . THR A 1 228 ? 46.150 11.532 5.592 1.00 27.66 228 THR A N 1
ATOM 1869 C CA . THR A 1 228 ? 47.159 11.107 6.589 1.00 27.66 228 THR A CA 1
ATOM 1870 C C . THR A 1 228 ? 47.035 11.641 8.026 1.00 27.66 228 THR A C 1
ATOM 1872 O O . THR A 1 228 ? 47.449 12.763 8.317 1.00 27.66 228 THR A O 1
ATOM 1875 N N . VAL A 1 229 ? 46.648 10.766 8.959 1.00 26.91 229 VAL A N 1
ATOM 1876 C CA . VAL A 1 229 ? 47.032 10.900 10.374 1.00 26.91 229 VAL A CA 1
ATOM 1877 C C . VAL A 1 229 ? 48.042 9.801 10.699 1.00 26.91 229 VAL A C 1
ATOM 1879 O O . VAL A 1 229 ? 47.671 8.691 11.069 1.00 26.91 229 VAL A O 1
ATOM 1882 N N . GLU A 1 230 ? 49.324 10.118 10.528 1.00 23.14 230 GLU A N 1
ATOM 1883 C CA . GLU A 1 230 ? 50.383 9.478 11.315 1.00 23.14 230 GLU A CA 1
ATOM 1884 C C . GLU A 1 230 ? 50.438 10.150 12.699 1.00 23.14 230 GLU A C 1
ATOM 1886 O O . GLU A 1 230 ? 50.018 11.298 12.870 1.00 23.14 230 GLU A O 1
ATOM 1891 N N . GLU A 1 231 ? 50.933 9.440 13.710 1.00 25.97 231 GLU A N 1
ATOM 1892 C CA . GLU A 1 231 ? 51.007 9.956 15.078 1.00 25.97 231 GLU A CA 1
ATOM 1893 C C . GLU A 1 231 ? 52.116 11.012 15.228 1.00 25.97 231 GLU A C 1
ATOM 1895 O O . GLU A 1 231 ? 53.272 10.729 14.919 1.00 25.97 231 GLU A O 1
ATOM 1900 N N . THR A 1 232 ? 51.832 12.188 15.808 1.00 24.28 232 THR A N 1
ATOM 1901 C CA . THR A 1 232 ? 52.799 12.880 16.696 1.00 24.28 232 THR A CA 1
ATOM 1902 C C . THR A 1 232 ? 52.206 14.045 17.507 1.00 24.28 232 THR A C 1
ATOM 1904 O O . THR A 1 232 ? 51.577 14.947 16.972 1.00 24.28 232 THR A O 1
ATOM 1907 N N . THR A 1 233 ? 52.499 14.027 18.814 1.00 24.55 233 THR A N 1
ATOM 1908 C CA . THR A 1 233 ? 52.702 15.155 19.760 1.00 24.55 233 THR A CA 1
ATOM 1909 C C . THR A 1 233 ? 51.811 16.415 19.749 1.00 24.55 233 THR A C 1
ATOM 1911 O O . THR A 1 233 ? 51.745 17.184 18.800 1.00 24.55 233 THR A O 1
ATOM 1914 N N . VAL A 1 234 ? 51.293 16.712 20.946 1.00 34.09 234 VAL A N 1
ATOM 1915 C CA . VAL A 1 234 ? 50.571 17.926 21.372 1.00 34.09 234 VAL A CA 1
ATOM 1916 C C . VAL A 1 234 ? 51.295 19.250 21.064 1.00 34.09 234 VAL A C 1
ATOM 1918 O O . VAL A 1 234 ? 52.412 19.458 21.529 1.00 34.09 234 VAL A O 1
ATOM 1921 N N . GLU A 1 235 ? 50.572 20.224 20.496 1.00 23.92 235 GLU A N 1
ATOM 1922 C CA . GLU A 1 235 ? 50.726 21.646 20.852 1.00 23.92 235 GLU A CA 1
ATOM 1923 C C . GLU A 1 235 ? 49.361 22.376 20.810 1.00 23.92 235 GLU A C 1
ATOM 1925 O O . GLU A 1 235 ? 48.460 21.999 20.062 1.00 23.92 235 GLU A O 1
ATOM 1930 N N . GLN A 1 236 ? 49.161 23.398 21.649 1.00 33.12 236 GLN A N 1
ATOM 1931 C CA . GLN A 1 236 ? 47.857 24.056 21.831 1.00 33.12 236 GLN A CA 1
ATOM 1932 C C . GLN A 1 236 ? 47.570 25.123 20.760 1.00 33.12 236 GLN A C 1
ATOM 1934 O O . GLN A 1 236 ? 48.331 26.087 20.633 1.00 33.12 236 GLN A O 1
ATOM 1939 N N . ARG A 1 237 ? 46.414 25.058 20.074 1.00 24.48 237 ARG A N 1
ATOM 1940 C CA . ARG A 1 237 ? 45.880 26.214 19.322 1.00 24.48 237 ARG A CA 1
ATOM 1941 C C . ARG A 1 237 ? 44.362 26.156 19.044 1.00 24.48 237 ARG A C 1
ATOM 1943 O O . ARG A 1 237 ? 43.908 25.359 18.243 1.00 24.48 237 ARG A O 1
ATOM 1950 N N . LYS A 1 238 ? 43.630 27.061 19.716 1.00 30.42 238 LYS A N 1
ATOM 1951 C CA . LYS A 1 238 ? 42.266 27.606 19.475 1.00 30.42 238 LYS A CA 1
ATOM 1952 C C . LYS A 1 238 ? 41.195 26.732 18.780 1.00 30.42 238 LYS A C 1
ATOM 1954 O O . LYS A 1 238 ? 41.256 26.481 17.584 1.00 30.42 238 LYS A O 1
ATOM 1959 N N . ILE A 1 239 ? 40.124 26.470 19.535 1.00 28.81 239 ILE A N 1
ATOM 1960 C CA . ILE A 1 239 ? 38.839 25.882 19.114 1.00 28.81 239 ILE A CA 1
ATOM 1961 C C . ILE A 1 239 ? 38.167 26.702 17.986 1.00 28.81 239 ILE A C 1
ATOM 1963 O O . ILE A 1 239 ? 38.009 27.917 18.148 1.00 28.81 239 ILE A O 1
ATOM 1967 N N . PRO A 1 240 ? 37.715 26.065 16.888 1.00 31.17 240 PRO A N 1
ATOM 1968 C CA . PRO A 1 240 ? 36.673 26.578 15.995 1.00 31.17 240 PRO A CA 1
ATOM 1969 C C . PRO A 1 240 ? 35.269 26.243 16.541 1.00 31.17 240 PRO A C 1
ATOM 1971 O O . PRO A 1 240 ? 35.037 25.118 16.959 1.00 31.17 240 PRO A O 1
ATOM 1974 N N . ASN A 1 241 ? 34.354 27.219 16.517 1.00 39.97 241 ASN A N 1
ATOM 1975 C CA . ASN A 1 241 ? 32.982 27.204 17.066 1.00 39.97 241 ASN A CA 1
ATOM 1976 C C . ASN A 1 241 ? 32.267 25.832 17.187 1.00 39.97 241 ASN A C 1
ATOM 1978 O O . ASN A 1 241 ? 31.857 25.263 16.177 1.00 39.97 241 ASN A O 1
ATOM 1982 N N . ASP A 1 242 ? 31.936 25.411 18.416 1.00 48.66 242 ASP A N 1
ATOM 1983 C CA . ASP A 1 242 ? 31.150 24.190 18.703 1.00 48.66 242 ASP A CA 1
ATOM 1984 C C . ASP A 1 242 ? 29.736 24.169 18.077 1.00 48.66 242 ASP A C 1
ATOM 1986 O O . ASP A 1 242 ? 29.159 23.105 17.846 1.00 48.66 242 ASP A O 1
ATOM 1990 N N . ASN A 1 243 ? 29.156 25.342 17.793 1.00 55.94 243 ASN A N 1
ATOM 1991 C CA . ASN A 1 243 ? 27.744 25.460 17.414 1.00 55.94 243 ASN A CA 1
ATOM 1992 C C . ASN A 1 243 ? 27.372 24.770 16.090 1.00 55.94 243 ASN A C 1
ATOM 1994 O O . ASN A 1 243 ? 26.226 24.348 15.965 1.00 55.94 243 ASN A O 1
ATOM 1998 N N . THR A 1 244 ? 28.272 24.659 15.104 1.00 56.97 244 THR A N 1
ATOM 1999 C CA . THR A 1 244 ? 27.891 24.117 13.783 1.00 56.97 244 THR A CA 1
ATOM 2000 C C . THR A 1 244 ? 27.660 22.612 13.828 1.00 56.97 244 THR A C 1
ATOM 2002 O O . THR A 1 244 ? 26.610 22.161 13.392 1.00 56.97 244 THR A O 1
ATOM 2005 N N . LEU A 1 245 ? 28.560 21.840 14.451 1.00 61.69 245 LEU A N 1
ATOM 2006 C CA . LEU A 1 245 ? 28.399 20.383 14.575 1.00 61.69 245 LEU A CA 1
ATOM 2007 C C . LEU A 1 245 ? 27.135 20.013 15.366 1.00 61.69 245 LEU A C 1
ATOM 2009 O O . LEU A 1 245 ? 26.416 19.093 14.978 1.00 61.69 245 LEU A O 1
ATOM 2013 N N . LYS A 1 246 ? 26.824 20.767 16.432 1.00 69.00 246 LYS A N 1
ATOM 2014 C CA . LYS A 1 246 ? 25.551 20.638 17.155 1.00 69.00 246 LYS A CA 1
ATOM 2015 C C . LYS A 1 246 ? 24.356 20.957 16.251 1.00 69.00 246 LYS A C 1
ATOM 2017 O O . LYS A 1 246 ? 23.407 20.183 16.216 1.00 69.00 246 LYS A O 1
ATOM 2022 N N . GLN A 1 247 ? 24.399 22.062 15.507 1.00 70.56 247 GLN A N 1
ATOM 2023 C CA . GLN A 1 247 ? 23.301 22.489 14.638 1.00 70.56 247 GLN A CA 1
ATOM 2024 C C . GLN A 1 247 ? 23.043 21.510 13.478 1.00 70.56 247 GLN A C 1
ATOM 2026 O O . GLN A 1 247 ? 21.883 21.246 13.159 1.00 70.56 247 GLN A O 1
ATOM 2031 N N . ASP A 1 248 ? 24.093 20.937 12.888 1.00 67.19 248 ASP A N 1
ATOM 2032 C CA . ASP A 1 248 ? 23.997 19.937 11.818 1.00 67.19 248 ASP A CA 1
ATOM 2033 C C . ASP A 1 248 ? 23.434 18.601 12.343 1.00 67.19 248 ASP A C 1
ATOM 2035 O O . ASP A 1 248 ? 22.585 17.984 11.689 1.00 67.19 248 ASP A O 1
ATOM 2039 N N . PHE A 1 249 ? 23.826 18.188 13.557 1.00 79.06 249 PHE A N 1
ATOM 2040 C CA . PHE A 1 249 ? 23.210 17.057 14.261 1.00 79.06 249 PHE A CA 1
ATOM 2041 C C . PHE A 1 249 ? 21.734 17.328 14.584 1.00 79.06 249 PHE A C 1
ATOM 2043 O O . PHE A 1 249 ? 20.888 16.515 14.224 1.00 79.06 249 PHE A O 1
ATOM 2050 N N . ASP A 1 250 ? 21.396 18.472 15.187 1.00 74.81 250 ASP A N 1
ATOM 2051 C CA . ASP A 1 250 ? 20.020 18.822 15.574 1.00 74.81 250 ASP A CA 1
ATOM 2052 C C . ASP A 1 250 ? 19.082 18.922 14.350 1.00 74.81 250 ASP A C 1
ATOM 2054 O O . ASP A 1 250 ? 17.904 18.564 14.430 1.00 74.81 250 ASP A O 1
ATOM 2058 N N . LEU A 1 251 ? 19.591 19.377 13.197 1.00 77.12 251 LEU A N 1
ATOM 2059 C CA . LEU A 1 251 ? 18.851 19.403 11.930 1.00 77.12 251 LEU A CA 1
ATOM 2060 C C . LEU A 1 251 ? 18.625 17.989 11.369 1.00 77.12 251 LEU A C 1
ATOM 2062 O O . LEU A 1 251 ? 17.537 17.681 10.879 1.00 77.12 251 LEU A O 1
ATOM 2066 N N . SER A 1 252 ? 19.645 17.133 11.438 1.00 75.56 252 SER A N 1
ATOM 2067 C CA . SER A 1 252 ? 19.584 15.748 10.952 1.00 75.56 252 SER A CA 1
ATOM 2068 C C . SER A 1 252 ? 18.688 14.880 11.840 1.00 75.56 252 SER A C 1
ATOM 2070 O O . SER A 1 252 ? 17.872 14.115 11.333 1.00 75.56 252 SER A O 1
ATOM 2072 N N . ALA A 1 253 ? 18.762 15.076 13.157 1.00 79.00 253 ALA A N 1
ATOM 2073 C CA . ALA A 1 253 ? 17.908 14.446 14.155 1.00 79.00 253 ALA A CA 1
ATOM 2074 C C . ALA A 1 253 ? 16.425 14.775 13.943 1.00 79.00 253 ALA A C 1
ATOM 2076 O O . ALA A 1 253 ? 15.597 13.874 14.037 1.00 79.00 253 ALA A O 1
ATOM 2077 N N . ARG A 1 254 ? 16.083 16.028 13.603 1.00 80.44 254 ARG A N 1
ATOM 2078 C CA . ARG A 1 254 ? 14.694 16.412 13.289 1.00 80.44 254 ARG A CA 1
ATOM 2079 C C . ARG A 1 254 ? 14.177 15.725 12.032 1.00 80.44 254 ARG A C 1
ATOM 2081 O O . ARG A 1 254 ? 13.193 15.012 12.134 1.00 80.44 254 ARG A O 1
ATOM 2088 N N . LYS A 1 255 ? 14.906 15.796 10.911 1.00 78.56 255 LYS A N 1
ATOM 2089 C CA . LYS A 1 255 ? 14.543 15.072 9.674 1.00 78.56 255 LYS A CA 1
ATOM 2090 C C . LYS A 1 255 ? 14.336 13.570 9.901 1.00 78.56 255 LYS A C 1
ATOM 2092 O O . LYS A 1 255 ? 13.495 12.958 9.252 1.00 78.56 255 LYS A O 1
ATOM 2097 N N . PHE A 1 256 ? 15.124 12.976 10.798 1.00 83.56 256 PHE A N 1
ATOM 2098 C CA . PHE A 1 256 ? 15.010 11.566 11.155 1.00 83.56 256 PHE A CA 1
ATOM 2099 C C . PHE A 1 256 ? 13.793 11.282 12.049 1.00 83.56 256 PHE A C 1
ATOM 2101 O O . PHE A 1 256 ? 13.109 10.286 11.845 1.00 83.56 256 PHE A O 1
ATOM 2108 N N . ILE A 1 257 ? 13.484 12.173 12.996 1.00 81.19 257 ILE A N 1
ATOM 2109 C CA . ILE A 1 257 ? 12.250 12.143 13.795 1.00 81.19 257 ILE A CA 1
ATOM 2110 C C . ILE A 1 257 ? 11.023 12.275 12.883 1.00 81.19 257 ILE A C 1
ATOM 2112 O O . ILE A 1 257 ? 10.186 11.382 12.902 1.00 81.19 257 ILE A O 1
ATOM 2116 N N . ASP A 1 258 ? 10.980 13.282 12.006 1.00 80.31 258 ASP A N 1
ATOM 2117 C CA . ASP A 1 258 ? 9.889 13.507 11.045 1.00 80.31 258 ASP A CA 1
ATOM 2118 C C . ASP A 1 258 ? 9.649 12.272 10.143 1.00 80.31 258 ASP A C 1
ATOM 2120 O O . ASP A 1 258 ? 8.515 11.950 9.780 1.00 80.31 258 ASP A O 1
ATOM 2124 N N . TRP A 1 259 ? 10.721 11.545 9.796 1.00 88.75 259 TRP A N 1
ATOM 2125 C CA . TRP A 1 259 ? 10.646 10.275 9.071 1.00 88.75 259 TRP A CA 1
ATOM 2126 C C . TRP A 1 259 ? 10.119 9.122 9.942 1.00 88.75 259 TRP A C 1
ATOM 2128 O O . TRP A 1 259 ? 9.269 8.366 9.471 1.00 88.75 259 TRP A O 1
ATOM 2138 N N . ILE A 1 260 ? 10.556 9.001 11.204 1.00 83.50 260 ILE A N 1
ATOM 2139 C CA . ILE A 1 260 ? 10.004 8.015 12.150 1.00 83.50 260 ILE A CA 1
ATOM 2140 C C . ILE A 1 260 ? 8.500 8.254 12.316 1.00 83.50 260 ILE A C 1
ATOM 2142 O O . ILE A 1 260 ? 7.734 7.310 12.168 1.00 83.50 260 ILE A O 1
ATOM 2146 N N . ASP A 1 261 ? 8.070 9.494 12.560 1.00 81.44 261 ASP A N 1
ATOM 2147 C CA . ASP A 1 261 ? 6.656 9.863 12.706 1.00 81.44 261 ASP A CA 1
ATOM 2148 C C . ASP A 1 261 ? 5.828 9.487 11.457 1.00 81.44 261 ASP A C 1
ATOM 2150 O O . ASP A 1 261 ? 4.698 9.013 11.572 1.00 81.44 261 ASP A O 1
ATOM 2154 N N . SER A 1 262 ? 6.410 9.609 10.259 1.00 82.62 262 SER A N 1
ATOM 2155 C CA . SER A 1 262 ? 5.791 9.171 8.998 1.00 82.62 262 SER A CA 1
ATOM 2156 C C . SER A 1 262 ? 5.637 7.643 8.892 1.00 82.62 262 SER A C 1
ATOM 2158 O O . SER A 1 262 ? 4.616 7.156 8.405 1.00 82.62 262 SER A O 1
ATOM 2160 N N . ILE A 1 263 ? 6.615 6.866 9.372 1.00 81.25 263 ILE A N 1
ATOM 2161 C CA . ILE A 1 263 ? 6.563 5.394 9.359 1.00 81.25 263 ILE A CA 1
ATOM 2162 C C . ILE A 1 263 ? 5.680 4.840 10.487 1.00 81.25 263 ILE A C 1
ATOM 2164 O O . ILE A 1 263 ? 4.875 3.948 10.222 1.00 81.25 263 ILE A O 1
ATOM 2168 N N . GLU A 1 264 ? 5.776 5.380 11.707 1.00 81.62 264 GLU A N 1
ATOM 2169 C CA . GLU A 1 264 ? 4.871 5.051 12.820 1.00 81.62 264 GLU A CA 1
ATOM 2170 C C . GLU A 1 264 ? 3.415 5.304 12.386 1.00 81.62 264 GLU A C 1
ATOM 2172 O O . GLU A 1 264 ? 2.575 4.422 12.544 1.00 81.62 264 GLU A O 1
ATOM 2177 N N . LYS A 1 265 ? 3.122 6.417 11.693 1.00 79.00 265 LYS A N 1
ATOM 2178 C CA . LYS A 1 265 ? 1.781 6.678 11.144 1.00 79.00 265 LYS A CA 1
ATOM 2179 C C . LYS A 1 265 ? 1.305 5.631 10.125 1.00 79.00 265 LYS A C 1
ATOM 2181 O O . LYS A 1 265 ? 0.142 5.240 10.171 1.00 79.00 265 LYS A O 1
ATOM 2186 N N . ILE A 1 266 ? 2.169 5.139 9.230 1.00 71.69 266 ILE A N 1
ATOM 2187 C CA . ILE A 1 266 ? 1.808 4.069 8.270 1.00 71.69 266 ILE A CA 1
ATOM 2188 C C . ILE A 1 266 ? 1.451 2.754 8.990 1.00 71.69 266 ILE A C 1
ATOM 2190 O O . ILE A 1 266 ? 0.645 1.974 8.475 1.00 71.69 266 ILE A O 1
ATOM 2194 N N . LEU A 1 267 ? 2.031 2.521 10.171 1.00 69.00 267 LEU A N 1
ATOM 2195 C CA . LEU A 1 267 ? 1.785 1.349 11.014 1.00 69.00 267 LEU A CA 1
ATOM 2196 C C . LEU A 1 267 ? 0.543 1.513 11.918 1.00 69.00 267 LEU A C 1
ATOM 2198 O O . LEU A 1 267 ? -0.114 0.514 12.201 1.00 69.00 267 LEU A O 1
ATOM 2202 N N . ASP A 1 268 ? 0.206 2.740 12.333 1.00 68.31 268 ASP A N 1
ATOM 2203 C CA . ASP A 1 268 ? -0.865 3.037 13.306 1.00 68.31 268 ASP A CA 1
ATOM 2204 C C . ASP A 1 268 ? -2.228 3.359 12.641 1.00 68.31 268 ASP A C 1
ATOM 2206 O O . ASP A 1 268 ? -3.260 2.841 13.069 1.00 68.31 268 ASP A O 1
ATOM 2210 N N . ASP A 1 269 ? -2.256 4.094 11.513 1.00 50.00 269 ASP A N 1
ATOM 2211 C CA . ASP A 1 269 ? -3.490 4.368 10.729 1.00 50.00 269 ASP A CA 1
ATOM 2212 C C . ASP A 1 269 ? -4.118 3.085 10.133 1.00 50.00 269 ASP A C 1
ATOM 2214 O O . ASP A 1 269 ? -5.248 3.092 9.629 1.00 50.00 269 ASP A O 1
ATOM 2218 N N . ARG A 1 270 ? -3.381 1.968 10.139 1.00 54.69 270 ARG A N 1
ATOM 2219 C CA . ARG A 1 270 ? -3.768 0.691 9.531 1.00 54.69 270 ARG A CA 1
ATOM 2220 C C . ARG A 1 270 ? -3.903 -0.394 10.589 1.00 54.69 270 ARG A C 1
ATOM 2222 O O . ARG A 1 270 ? -2.944 -1.085 10.906 1.00 54.69 270 ARG A O 1
ATOM 2229 N N . GLN A 1 271 ? -5.128 -0.655 11.051 1.00 54.34 271 GLN A N 1
ATOM 2230 C CA . GLN A 1 271 ? -5.414 -1.875 11.815 1.00 54.34 271 GLN A CA 1
ATOM 2231 C C . GLN A 1 271 ? -5.173 -3.117 10.933 1.00 54.34 271 GLN A C 1
ATOM 2233 O O . GLN A 1 271 ? -6.082 -3.567 10.233 1.00 54.34 271 GLN A O 1
ATOM 2238 N N . LEU A 1 272 ? -3.959 -3.690 10.975 1.00 53.97 272 LEU A N 1
ATOM 2239 C CA . LEU A 1 272 ? -3.550 -4.852 10.163 1.00 53.97 272 LEU A CA 1
ATOM 2240 C C . LEU A 1 272 ? -4.530 -6.034 10.255 1.00 53.97 272 LEU A C 1
ATOM 2242 O O . LEU A 1 272 ? -4.696 -6.772 9.289 1.00 53.97 272 LEU A O 1
ATOM 2246 N N . ASN A 1 273 ? -5.210 -6.176 11.395 1.00 51.50 273 ASN A N 1
ATOM 2247 C CA . ASN A 1 273 ? -6.223 -7.201 11.655 1.00 51.50 273 ASN A CA 1
ATOM 2248 C C . ASN A 1 273 ? -7.447 -7.130 10.712 1.00 51.50 273 ASN A C 1
ATOM 2250 O O . ASN A 1 273 ? -8.183 -8.110 10.617 1.00 51.50 273 ASN A O 1
ATOM 2254 N N . ASN A 1 274 ? -7.665 -5.995 10.033 1.00 51.06 274 ASN A N 1
ATOM 2255 C CA . ASN A 1 274 ? -8.837 -5.722 9.190 1.00 51.06 274 ASN A CA 1
ATOM 2256 C C . ASN A 1 274 ? -8.507 -5.602 7.686 1.00 51.06 274 ASN A C 1
ATOM 2258 O O . ASN A 1 274 ? -9.411 -5.358 6.886 1.00 51.06 274 ASN A O 1
ATOM 2262 N N . LEU A 1 275 ? -7.234 -5.720 7.290 1.00 57.69 275 LEU A N 1
ATOM 2263 C CA . LEU A 1 275 ? -6.783 -5.568 5.899 1.00 57.69 275 LEU A CA 1
ATOM 2264 C C . LEU A 1 275 ? -6.709 -6.913 5.163 1.00 57.69 275 LEU A C 1
ATOM 2266 O O . LEU A 1 275 ? -6.629 -7.974 5.787 1.00 57.69 275 LEU A O 1
ATOM 2270 N N . ASN A 1 276 ? -6.728 -6.892 3.824 1.00 61.06 276 ASN A N 1
ATOM 2271 C CA . ASN A 1 276 ? -6.611 -8.131 3.058 1.00 61.06 276 ASN A CA 1
ATOM 2272 C C . ASN A 1 276 ? -5.146 -8.608 2.993 1.00 61.06 276 ASN A C 1
ATOM 2274 O O . ASN A 1 276 ? -4.203 -7.829 3.137 1.00 61.06 276 ASN A O 1
ATOM 2278 N N . ARG A 1 277 ? -4.953 -9.917 2.775 1.00 63.81 277 ARG A N 1
ATOM 2279 C CA . ARG A 1 277 ? -3.631 -10.567 2.776 1.00 63.81 277 ARG A CA 1
ATOM 2280 C C . ARG A 1 277 ? -2.609 -9.863 1.872 1.00 63.81 277 ARG A C 1
ATOM 2282 O O . ARG A 1 277 ? -1.443 -9.785 2.251 1.00 63.81 277 ARG A O 1
ATOM 2289 N N . ASN A 1 278 ? -3.014 -9.409 0.689 1.00 66.12 278 ASN A N 1
ATOM 2290 C CA . ASN A 1 278 ? -2.104 -8.796 -0.274 1.00 66.12 278 ASN A CA 1
ATOM 2291 C C . ASN A 1 278 ? -1.674 -7.407 0.208 1.00 66.12 278 ASN A C 1
ATOM 2293 O O . ASN A 1 278 ? -0.474 -7.161 0.273 1.00 66.12 278 ASN A O 1
ATOM 2297 N N . ASP A 1 279 ? -2.626 -6.575 0.650 1.00 68.81 279 ASP A N 1
ATOM 2298 C CA . ASP A 1 279 ? -2.354 -5.242 1.209 1.00 68.81 279 ASP A CA 1
ATOM 2299 C C . ASP A 1 279 ? -1.338 -5.341 2.354 1.00 68.81 279 ASP A C 1
ATOM 2301 O O . ASP A 1 279 ? -0.339 -4.629 2.373 1.00 68.81 279 ASP A O 1
ATOM 2305 N N . VAL A 1 280 ? -1.555 -6.276 3.289 1.00 67.56 280 VAL A N 1
ATOM 2306 C CA . VAL A 1 280 ? -0.659 -6.489 4.437 1.00 67.56 280 VAL A CA 1
ATOM 2307 C C . VAL A 1 280 ? 0.737 -6.930 3.985 1.00 67.56 280 VAL A C 1
ATOM 2309 O O . VAL A 1 280 ? 1.725 -6.435 4.522 1.00 67.56 280 VAL A O 1
ATOM 2312 N N . GLN A 1 281 ? 0.854 -7.813 2.985 1.00 69.50 281 GLN A N 1
ATOM 2313 C CA . GLN A 1 281 ? 2.162 -8.201 2.438 1.00 69.50 281 GLN A CA 1
ATOM 2314 C C . GLN A 1 281 ? 2.872 -7.042 1.706 1.00 69.50 281 GLN A C 1
ATOM 2316 O O . GLN A 1 281 ? 4.101 -6.967 1.758 1.00 69.50 281 GLN A O 1
ATOM 2321 N N . GLU A 1 282 ? 2.129 -6.151 1.045 1.00 76.12 282 GLU A N 1
ATOM 2322 C CA . GLU A 1 282 ? 2.661 -5.001 0.302 1.00 76.12 282 GLU A CA 1
ATOM 2323 C C . GLU A 1 282 ? 3.140 -3.884 1.240 1.00 76.12 282 GLU A C 1
ATOM 2325 O O . GLU A 1 282 ? 4.311 -3.505 1.178 1.00 76.12 282 GLU A O 1
ATOM 2330 N N . ILE A 1 283 ? 2.300 -3.452 2.191 1.00 72.38 283 ILE A N 1
ATOM 2331 C CA . ILE A 1 283 ? 2.643 -2.449 3.222 1.00 72.38 283 ILE A CA 1
ATOM 2332 C C . ILE A 1 283 ? 3.889 -2.884 4.001 1.00 72.38 283 ILE A C 1
ATOM 2334 O O . ILE A 1 283 ? 4.803 -2.091 4.222 1.00 72.38 283 ILE A O 1
ATOM 2338 N N . VAL A 1 284 ? 3.953 -4.159 4.399 1.00 75.56 284 VAL A N 1
ATOM 2339 C CA . VAL A 1 284 ? 5.096 -4.706 5.139 1.00 75.56 284 VAL A CA 1
ATOM 2340 C C . VAL A 1 284 ? 6.388 -4.614 4.331 1.00 75.56 284 VAL A C 1
ATOM 2342 O O . VAL A 1 284 ? 7.415 -4.235 4.891 1.00 75.56 284 VAL A O 1
ATOM 2345 N N . GLN A 1 285 ? 6.367 -4.906 3.027 1.00 77.50 285 GLN A N 1
ATOM 2346 C CA . GLN A 1 285 ? 7.566 -4.770 2.193 1.00 77.50 285 GLN A CA 1
ATOM 2347 C C . GLN A 1 285 ? 7.922 -3.310 1.906 1.00 77.50 285 GLN A C 1
ATOM 2349 O O . GLN A 1 285 ? 9.107 -2.972 1.909 1.00 77.50 285 GLN A O 1
ATOM 2354 N N . GLU A 1 286 ? 6.938 -2.430 1.714 1.00 80.25 286 GLU A N 1
ATOM 2355 C CA . GLU A 1 286 ? 7.169 -0.993 1.542 1.00 80.25 286 GLU A CA 1
ATOM 2356 C C . GLU A 1 286 ? 7.860 -0.398 2.781 1.00 80.25 286 GLU A C 1
ATOM 2358 O O . GLU A 1 286 ? 8.920 0.227 2.673 1.00 80.25 286 GLU A O 1
ATOM 2363 N N . VAL A 1 287 ? 7.310 -0.653 3.972 1.00 81.00 287 VAL A N 1
ATOM 2364 C CA . VAL A 1 287 ? 7.864 -0.174 5.244 1.00 81.00 287 VAL A CA 1
ATOM 2365 C C . VAL A 1 287 ? 9.223 -0.815 5.539 1.00 81.00 287 VAL A C 1
ATOM 2367 O O . VAL A 1 287 ? 10.156 -0.095 5.894 1.00 81.00 287 VAL A O 1
ATOM 2370 N N . LYS A 1 288 ? 9.398 -2.128 5.324 1.00 79.12 288 LYS A N 1
ATOM 2371 C CA . LYS A 1 288 ? 10.697 -2.809 5.494 1.00 79.12 288 LYS A CA 1
ATOM 2372 C C . LYS A 1 288 ? 11.772 -2.223 4.572 1.00 79.12 288 LYS A C 1
ATOM 2374 O O . LYS A 1 288 ? 12.898 -1.998 5.009 1.00 79.12 288 LYS A O 1
ATOM 2379 N N . THR A 1 289 ? 11.427 -1.926 3.317 1.00 80.00 289 THR A N 1
ATOM 2380 C CA . THR A 1 289 ? 12.355 -1.329 2.340 1.00 80.00 289 THR A CA 1
ATOM 2381 C C . THR A 1 289 ? 12.739 0.100 2.734 1.00 80.00 289 THR A C 1
ATOM 2383 O O . THR A 1 289 ? 13.917 0.452 2.666 1.00 80.00 289 THR A O 1
ATOM 2386 N N . LYS A 1 290 ? 11.781 0.908 3.212 1.00 79.62 290 LYS A N 1
ATOM 2387 C CA . LYS A 1 290 ? 12.048 2.256 3.748 1.00 79.62 290 LYS A CA 1
ATOM 2388 C C . LYS A 1 290 ? 12.897 2.220 5.022 1.00 79.62 290 LYS A C 1
ATOM 2390 O O . LYS A 1 290 ? 13.803 3.029 5.161 1.00 79.62 290 LYS A O 1
ATOM 2395 N N . TYR A 1 291 ? 12.644 1.282 5.933 1.00 82.31 291 TYR A N 1
ATOM 2396 C CA . TYR A 1 291 ? 13.441 1.108 7.151 1.00 82.31 291 TYR A CA 1
ATOM 2397 C C . TYR A 1 291 ? 14.906 0.781 6.825 1.00 82.31 291 TYR A C 1
ATOM 2399 O O . TYR A 1 291 ? 15.820 1.442 7.316 1.00 82.31 291 TYR A O 1
ATOM 2407 N N . LEU A 1 292 ? 15.135 -0.178 5.922 1.00 76.50 292 LEU A N 1
ATOM 2408 C CA . LEU A 1 292 ? 16.483 -0.590 5.520 1.00 76.50 292 LEU A CA 1
ATOM 2409 C C . LEU A 1 292 ? 17.284 0.527 4.826 1.00 76.50 292 LEU A C 1
ATOM 2411 O O . LEU A 1 292 ? 18.498 0.577 4.996 1.00 76.50 292 LEU A O 1
ATOM 2415 N N . SER A 1 293 ? 16.646 1.452 4.097 1.00 80.38 293 SER A N 1
ATOM 2416 C CA . SER A 1 293 ? 17.352 2.585 3.466 1.00 80.38 293 SER A CA 1
ATOM 2417 C C . SER A 1 293 ? 17.706 3.732 4.429 1.00 80.38 293 SER A C 1
ATOM 2419 O O . SER A 1 293 ? 18.484 4.621 4.069 1.00 80.38 293 SER A O 1
ATOM 2421 N N . TYR A 1 294 ? 17.187 3.706 5.660 1.00 82.00 294 TYR A N 1
ATOM 2422 C CA . TYR A 1 294 ? 17.490 4.681 6.715 1.00 82.00 294 TYR A CA 1
ATOM 2423 C C . TYR A 1 294 ? 18.401 4.130 7.826 1.00 82.00 294 TYR A C 1
ATOM 2425 O O . TYR A 1 294 ? 18.933 4.917 8.604 1.00 82.00 294 TYR A O 1
ATOM 2433 N N . ASP A 1 295 ? 18.669 2.822 7.866 1.00 77.94 295 ASP A N 1
ATOM 2434 C CA . ASP A 1 295 ? 19.501 2.170 8.892 1.00 77.94 295 ASP A CA 1
ATOM 2435 C C . ASP A 1 295 ? 20.958 2.684 8.918 1.00 77.94 295 ASP A C 1
ATOM 2437 O O . ASP A 1 295 ? 21.505 2.983 9.979 1.00 77.94 295 ASP A O 1
ATOM 2441 N N . ASP A 1 296 ? 21.589 2.904 7.762 1.00 75.94 296 ASP A N 1
ATOM 2442 C CA . ASP A 1 296 ? 22.945 3.483 7.719 1.00 75.94 296 ASP A CA 1
ATOM 2443 C C . ASP A 1 296 ? 22.963 4.990 8.037 1.00 75.94 296 ASP A C 1
ATOM 2445 O O . ASP A 1 296 ? 23.906 5.493 8.657 1.00 75.94 296 ASP A O 1
ATOM 2449 N N . GLN A 1 297 ? 21.885 5.707 7.699 1.00 79.75 297 GLN A N 1
ATOM 2450 C CA . GLN A 1 297 ? 21.701 7.109 8.093 1.00 79.75 297 GLN A CA 1
ATOM 2451 C C . GLN A 1 297 ? 21.535 7.223 9.617 1.00 79.75 297 GLN A C 1
ATOM 2453 O O . GLN A 1 297 ? 22.142 8.094 10.241 1.00 79.75 297 GLN A O 1
ATOM 2458 N N . PHE A 1 298 ? 20.792 6.294 10.227 1.00 83.69 298 PHE A N 1
ATOM 2459 C CA . PHE A 1 298 ? 20.638 6.170 11.674 1.00 83.69 298 PHE A CA 1
ATOM 2460 C C . PHE A 1 298 ? 21.975 5.899 12.367 1.00 83.69 298 PHE A C 1
ATOM 2462 O O . PHE A 1 298 ? 22.347 6.634 13.280 1.00 83.69 298 PHE A O 1
ATOM 2469 N N . LYS A 1 299 ? 22.746 4.903 11.905 1.00 81.25 299 LYS A N 1
ATOM 2470 C CA . LYS A 1 299 ? 24.083 4.599 12.452 1.00 81.25 299 LYS A CA 1
ATOM 2471 C C . LYS A 1 299 ? 24.997 5.826 12.412 1.00 81.25 299 LYS A C 1
ATOM 2473 O O . LYS A 1 299 ? 25.646 6.126 13.412 1.00 81.25 299 LYS A O 1
ATOM 2478 N N . SER A 1 300 ? 25.002 6.570 11.304 1.00 77.38 300 SER A N 1
ATOM 2479 C CA . SER A 1 300 ? 25.777 7.812 11.155 1.00 77.38 300 SER A CA 1
ATOM 2480 C C . SER A 1 300 ? 25.297 8.935 12.093 1.00 77.38 300 SER A C 1
ATOM 2482 O O . SER A 1 300 ? 26.108 9.631 12.717 1.00 77.38 300 SER A O 1
ATOM 2484 N N . LEU A 1 301 ? 23.981 9.081 12.281 1.00 82.75 301 LEU A N 1
ATOM 2485 C CA . LEU A 1 301 ? 23.387 10.034 13.225 1.00 82.75 301 LEU A CA 1
ATOM 2486 C C . LEU A 1 301 ? 23.751 9.693 14.682 1.00 82.75 301 LEU A C 1
ATOM 2488 O O . LEU A 1 301 ? 24.205 10.559 15.430 1.00 82.75 301 LEU A O 1
ATOM 2492 N N . ILE A 1 302 ? 23.629 8.426 15.082 1.00 82.62 302 ILE A N 1
ATOM 2493 C CA . ILE A 1 302 ? 24.021 7.955 16.417 1.00 82.62 302 ILE A CA 1
ATOM 2494 C C . ILE A 1 302 ? 25.538 8.075 16.621 1.00 82.62 302 ILE A C 1
ATOM 2496 O O . ILE A 1 302 ? 25.978 8.482 17.697 1.00 82.62 302 ILE A O 1
ATOM 2500 N N . GLN A 1 303 ? 26.359 7.794 15.606 1.00 80.25 303 GLN A N 1
ATOM 2501 C CA . GLN A 1 303 ? 27.814 7.947 15.687 1.00 80.25 303 GLN A CA 1
ATOM 2502 C C . GLN A 1 303 ? 28.225 9.417 15.863 1.00 80.25 303 GLN A C 1
ATOM 2504 O O . GLN A 1 303 ? 29.016 9.727 16.757 1.00 80.25 303 GLN A O 1
ATOM 2509 N N . SER A 1 304 ? 27.669 10.333 15.065 1.00 79.19 304 SER A N 1
ATOM 2510 C CA . SER A 1 304 ? 27.948 11.773 15.172 1.00 79.19 304 SER A CA 1
ATOM 2511 C C . SER A 1 304 ? 27.449 12.365 16.495 1.00 79.19 304 SER A C 1
ATOM 2513 O O . SER A 1 304 ? 28.202 13.068 17.172 1.00 79.19 304 SER A O 1
ATOM 2515 N N . GLY A 1 305 ? 26.248 11.998 16.947 1.00 80.50 305 GLY A N 1
ATOM 2516 C CA . GLY A 1 305 ? 25.738 12.396 18.260 1.00 80.50 305 GLY A CA 1
ATOM 2517 C C . GLY A 1 305 ? 26.561 11.845 19.432 1.00 80.50 305 GLY A C 1
ATOM 2518 O O . GLY A 1 305 ? 26.790 12.561 20.409 1.00 80.50 305 GLY A O 1
ATOM 2519 N N . ASN A 1 306 ? 27.085 10.618 19.341 1.00 80.69 306 ASN A N 1
ATOM 2520 C CA . ASN A 1 306 ? 28.003 10.074 20.349 1.00 80.69 306 ASN A CA 1
ATOM 2521 C C . ASN A 1 306 ? 29.365 10.794 20.353 1.00 80.69 306 ASN A C 1
ATOM 2523 O O . ASN A 1 306 ? 29.930 11.016 21.427 1.00 80.69 306 ASN A O 1
ATOM 2527 N N . ILE A 1 307 ? 29.871 11.223 19.191 1.00 78.62 307 ILE A N 1
ATOM 2528 C CA . ILE A 1 307 ? 31.072 12.072 19.093 1.00 78.62 307 ILE A CA 1
ATOM 2529 C C . ILE A 1 307 ? 30.828 13.426 19.777 1.00 78.62 307 ILE A C 1
ATOM 2531 O O . ILE A 1 307 ? 31.629 13.816 20.627 1.00 78.62 307 ILE A O 1
ATOM 2535 N N . ILE A 1 308 ? 29.703 14.091 19.497 1.00 77.75 308 ILE A N 1
ATOM 2536 C CA . ILE A 1 308 ? 29.312 15.358 20.145 1.00 77.75 308 ILE A CA 1
ATOM 2537 C C . ILE A 1 308 ? 29.135 15.168 21.660 1.00 77.75 308 ILE A C 1
ATOM 2539 O O . ILE A 1 308 ? 29.667 15.939 22.455 1.00 77.75 308 ILE A O 1
ATOM 2543 N N . THR A 1 309 ? 28.466 14.096 22.091 1.00 77.94 309 THR A N 1
ATOM 2544 C CA . THR A 1 309 ? 28.279 13.770 23.518 1.00 77.94 309 THR A CA 1
ATOM 2545 C C . THR A 1 309 ? 29.611 13.545 24.232 1.00 77.94 309 THR A C 1
ATOM 2547 O O . THR A 1 309 ? 29.774 13.960 25.381 1.00 77.94 309 THR A O 1
ATOM 2550 N N . LYS A 1 310 ? 30.591 12.928 23.559 1.00 78.31 310 LYS A N 1
ATOM 2551 C CA . LYS A 1 310 ? 31.956 12.790 24.076 1.00 78.31 310 LYS A CA 1
ATOM 2552 C C . LYS A 1 310 ? 32.673 14.142 24.149 1.00 78.31 310 LYS A C 1
ATOM 2554 O O . LYS A 1 310 ? 33.212 14.465 25.202 1.00 78.31 310 LYS A O 1
ATOM 2559 N N . GLN A 1 311 ? 32.621 14.953 23.091 1.00 75.75 311 GLN A N 1
ATOM 2560 C CA . GLN A 1 311 ? 33.225 16.292 23.053 1.00 75.75 311 GLN A CA 1
ATOM 2561 C C . GLN A 1 311 ? 32.675 17.205 24.160 1.00 75.75 311 GLN A C 1
ATOM 2563 O O . GLN A 1 311 ? 33.454 17.842 24.864 1.00 75.75 311 GLN A O 1
ATOM 2568 N N . LEU A 1 312 ? 31.357 17.204 24.392 1.00 73.75 312 LEU A N 1
ATOM 2569 C CA . LEU A 1 312 ? 30.722 17.961 25.479 1.00 73.75 312 LEU A CA 1
ATOM 2570 C C . LEU A 1 312 ? 31.195 17.492 26.867 1.00 73.75 312 LEU A C 1
ATOM 2572 O O . LEU A 1 312 ? 31.441 18.323 27.741 1.00 73.75 312 LEU A O 1
ATOM 2576 N N . LYS A 1 313 ? 31.379 16.179 27.069 1.00 75.12 313 LYS A N 1
ATOM 2577 C CA . LYS A 1 313 ? 31.919 15.615 28.322 1.00 75.12 313 LYS A CA 1
ATOM 2578 C C . LYS A 1 313 ? 33.388 15.978 28.533 1.00 75.12 313 LYS A C 1
ATOM 2580 O O . LYS A 1 313 ? 33.743 16.423 29.625 1.00 75.12 313 LYS A O 1
ATOM 2585 N N . ASP A 1 314 ? 34.213 15.868 27.494 1.00 72.94 314 ASP A N 1
ATOM 2586 C CA . ASP A 1 314 ? 35.628 16.260 27.522 1.00 72.94 314 ASP A CA 1
ATOM 2587 C C . ASP A 1 314 ? 35.784 17.782 27.768 1.00 72.94 314 ASP A C 1
ATOM 2589 O O . ASP A 1 314 ? 36.684 18.210 28.495 1.00 72.94 314 ASP A O 1
ATOM 2593 N N . ALA A 1 315 ? 34.855 18.599 27.254 1.00 73.00 315 ALA A N 1
ATOM 2594 C CA . ALA A 1 315 ? 34.775 20.048 27.474 1.00 73.00 315 ALA A CA 1
ATOM 2595 C C . ALA A 1 315 ? 34.146 20.470 28.822 1.00 73.00 315 ALA A C 1
ATOM 2597 O O . ALA A 1 315 ? 34.190 21.652 29.166 1.00 73.00 315 ALA A O 1
ATOM 2598 N N . LYS A 1 316 ? 33.581 19.531 29.599 1.00 69.19 316 LYS A N 1
ATOM 2599 C CA . LYS A 1 316 ? 32.791 19.780 30.828 1.00 69.19 316 LYS A CA 1
ATOM 2600 C C . LYS A 1 316 ? 31.547 20.662 30.624 1.00 69.19 316 LYS A C 1
ATOM 2602 O O . LYS A 1 316 ? 31.154 21.393 31.532 1.00 69.19 316 LYS A O 1
ATOM 2607 N N . ALA A 1 317 ? 30.931 20.587 29.449 1.00 67.25 317 ALA A N 1
ATOM 2608 C CA . ALA A 1 317 ? 29.631 21.186 29.166 1.00 67.25 317 ALA A CA 1
ATOM 2609 C C . ALA A 1 317 ? 28.479 20.240 29.564 1.00 67.25 317 ALA A C 1
ATOM 2611 O O . ALA A 1 317 ? 28.671 19.026 29.701 1.00 67.25 317 ALA A O 1
ATOM 2612 N N . ASP A 1 318 ? 27.267 20.783 29.710 1.00 63.12 318 ASP A N 1
ATOM 2613 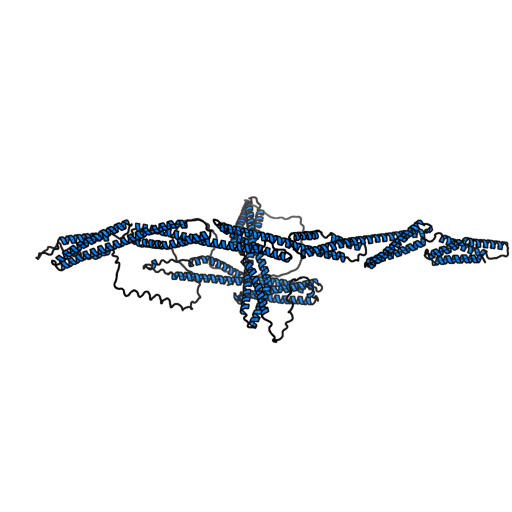C CA . ASP A 1 318 ? 26.065 19.990 29.984 1.00 63.12 318 ASP A CA 1
ATOM 2614 C C . ASP A 1 318 ? 25.703 19.101 28.783 1.00 63.12 318 ASP A C 1
ATOM 2616 O O . ASP A 1 318 ? 25.054 19.509 27.823 1.00 63.12 318 ASP A O 1
ATOM 2620 N N . SER A 1 319 ? 26.137 17.843 28.850 1.00 70.12 319 SER A N 1
ATOM 2621 C CA . SER A 1 319 ? 25.870 16.806 27.841 1.00 70.12 319 SER A CA 1
ATOM 2622 C C . SER A 1 319 ? 24.521 16.098 28.025 1.00 70.12 319 SER A C 1
ATOM 2624 O O . SER A 1 319 ? 24.106 15.341 27.149 1.00 70.12 319 SER A O 1
ATOM 2626 N N . ILE A 1 320 ? 23.825 16.353 29.140 1.00 69.50 320 ILE A N 1
ATOM 2627 C CA . ILE A 1 320 ? 22.613 15.630 29.561 1.00 69.50 320 ILE A CA 1
ATOM 2628 C C . ILE A 1 320 ? 21.502 15.728 28.505 1.00 69.50 320 ILE A C 1
ATOM 2630 O O . ILE A 1 320 ? 20.911 14.711 28.163 1.00 69.50 320 ILE A O 1
ATOM 2634 N N . GLU A 1 321 ? 21.257 16.921 27.954 1.00 68.94 321 GLU A N 1
ATOM 2635 C CA . GLU A 1 321 ? 20.188 17.177 26.973 1.00 68.94 321 GLU A CA 1
ATOM 2636 C C . GLU A 1 321 ? 20.424 16.467 25.622 1.00 68.94 321 GLU A C 1
ATOM 2638 O O . GLU A 1 321 ? 19.487 15.950 25.010 1.00 68.94 321 GLU A O 1
ATOM 2643 N N . HIS A 1 322 ? 21.681 16.363 25.171 1.00 73.88 322 HIS A N 1
ATOM 2644 C CA . HIS A 1 322 ? 22.014 15.548 23.995 1.00 73.88 322 HIS A CA 1
ATOM 2645 C C . HIS A 1 322 ? 21.908 14.055 24.295 1.00 73.88 322 HIS A C 1
ATOM 2647 O O . HIS A 1 322 ? 21.394 13.305 23.468 1.00 73.88 322 HIS A O 1
ATOM 2653 N N . GLU A 1 323 ? 22.351 13.614 25.473 1.00 76.50 323 GLU A N 1
ATOM 2654 C CA . GLU A 1 323 ? 22.308 12.201 25.845 1.00 76.50 323 GLU A CA 1
ATOM 2655 C C . GLU A 1 323 ? 20.866 11.690 26.032 1.00 76.50 323 GLU A C 1
ATOM 2657 O O . GLU A 1 323 ? 20.573 10.550 25.670 1.00 76.50 323 GLU A O 1
ATOM 2662 N N . THR A 1 324 ? 19.935 12.518 26.522 1.00 76.00 324 THR A N 1
ATOM 2663 C CA . THR A 1 324 ? 18.499 12.182 26.534 1.00 76.00 324 THR A CA 1
ATOM 2664 C C . THR A 1 324 ? 17.886 12.205 25.134 1.00 76.00 324 THR A C 1
ATOM 2666 O O . THR A 1 324 ? 17.067 11.337 24.824 1.00 76.00 324 THR A O 1
ATOM 2669 N N . SER A 1 325 ? 18.300 13.133 24.266 1.00 75.94 325 SER A N 1
ATOM 2670 C CA . SER A 1 325 ? 17.829 13.201 22.873 1.00 75.94 325 SER A CA 1
ATOM 2671 C C . SER A 1 325 ? 18.264 11.974 22.061 1.00 75.94 325 SER A C 1
ATOM 2673 O O . SER A 1 325 ? 17.437 11.352 21.395 1.00 75.94 325 SER A O 1
ATOM 2675 N N . LEU A 1 326 ? 19.528 11.555 22.193 1.00 82.81 326 LEU A N 1
ATOM 2676 C CA . LEU A 1 326 ? 20.069 10.330 21.588 1.00 82.81 326 LEU A CA 1
ATOM 2677 C C . LEU A 1 326 ? 19.323 9.081 22.054 1.00 82.81 326 LEU A C 1
ATOM 2679 O O . LEU A 1 326 ? 18.801 8.343 21.225 1.00 82.81 326 LEU A O 1
ATOM 2683 N N . LYS A 1 327 ? 19.170 8.890 23.369 1.00 81.50 327 LYS A N 1
ATOM 2684 C CA . LYS A 1 327 ? 18.429 7.740 23.918 1.00 81.50 327 LYS A CA 1
ATOM 2685 C C . LYS A 1 327 ? 16.957 7.727 23.501 1.00 81.50 327 LYS A C 1
ATOM 2687 O O . LYS A 1 327 ? 16.353 6.663 23.411 1.00 81.50 327 LYS A O 1
ATOM 2692 N N . THR A 1 328 ? 16.368 8.893 23.229 1.00 81.56 328 THR A N 1
ATOM 2693 C CA . THR A 1 328 ? 14.994 8.992 22.713 1.00 81.56 328 THR A CA 1
ATOM 2694 C C . THR A 1 328 ? 14.909 8.535 21.255 1.00 81.56 328 THR A C 1
ATOM 2696 O O . THR A 1 328 ? 14.004 7.769 20.923 1.00 81.56 328 THR A O 1
ATOM 2699 N N . LEU A 1 329 ? 15.871 8.932 20.414 1.00 83.94 329 LEU A N 1
ATOM 2700 C CA . LEU A 1 329 ? 16.033 8.438 19.039 1.00 83.94 329 LEU A CA 1
ATOM 2701 C C . LEU A 1 329 ? 16.266 6.919 19.002 1.00 83.94 329 LEU A C 1
ATOM 2703 O O . LEU A 1 329 ? 15.546 6.210 18.303 1.00 83.94 329 LEU A O 1
ATOM 2707 N N . GLU A 1 330 ? 17.208 6.414 19.804 1.00 84.50 330 GLU A N 1
ATOM 2708 C CA . GLU A 1 330 ? 17.510 4.980 19.925 1.00 84.50 330 GLU A CA 1
ATOM 2709 C C . GLU A 1 330 ? 16.276 4.171 20.350 1.00 84.50 330 GLU A C 1
ATOM 2711 O O . GLU A 1 330 ? 15.964 3.149 19.737 1.00 84.50 330 GLU A O 1
ATOM 2716 N N . ARG A 1 331 ? 15.515 4.661 21.339 1.00 87.12 331 ARG A N 1
ATOM 2717 C CA . ARG A 1 331 ? 14.278 4.015 21.800 1.00 87.12 331 ARG A CA 1
ATOM 2718 C C . ARG A 1 331 ? 13.184 3.990 20.725 1.00 87.12 331 ARG A C 1
ATOM 2720 O O . ARG A 1 331 ? 12.507 2.972 20.603 1.00 87.12 331 ARG A O 1
ATOM 2727 N N . ARG A 1 332 ? 12.976 5.079 19.968 1.00 85.88 332 ARG A N 1
ATOM 2728 C CA . ARG A 1 332 ? 11.969 5.095 18.886 1.00 85.88 332 ARG A CA 1
ATOM 2729 C C . ARG A 1 332 ? 12.344 4.131 17.764 1.00 85.88 332 ARG A C 1
ATOM 2731 O O . ARG A 1 332 ? 11.509 3.330 17.367 1.00 85.88 332 ARG A O 1
ATOM 2738 N N . TRP A 1 333 ? 13.604 4.133 17.328 1.00 86.88 333 TRP A N 1
ATOM 2739 C CA . TRP A 1 333 ? 14.100 3.207 16.303 1.00 86.88 333 TRP A CA 1
ATOM 2740 C C . TRP A 1 333 ? 13.899 1.731 16.697 1.00 86.88 333 TRP A C 1
ATOM 2742 O O . TRP A 1 333 ? 13.425 0.930 15.892 1.00 86.88 333 TRP A O 1
ATOM 2752 N N . GLN A 1 334 ? 14.168 1.378 17.961 1.00 82.50 334 GLN A N 1
ATOM 2753 C CA . GLN A 1 334 ? 13.934 0.027 18.490 1.00 82.50 334 GLN A CA 1
ATOM 2754 C C . GLN A 1 334 ? 12.446 -0.362 18.549 1.00 82.50 334 GLN A C 1
ATOM 2756 O O . GLN A 1 334 ? 12.097 -1.493 18.208 1.00 82.50 334 GLN A O 1
ATOM 2761 N N . GLU A 1 335 ? 11.559 0.547 18.964 1.00 82.06 335 GLU A N 1
ATOM 2762 C CA . GLU A 1 335 ? 10.118 0.266 19.013 1.00 82.06 335 GLU A CA 1
ATOM 2763 C C . GLU A 1 335 ? 9.517 0.157 17.600 1.00 82.06 335 GLU A C 1
ATOM 2765 O O . GLU A 1 335 ? 8.738 -0.756 17.336 1.00 82.06 335 GLU A O 1
ATOM 2770 N N . LEU A 1 336 ? 9.961 0.996 16.661 1.00 83.81 336 LEU A N 1
ATOM 2771 C CA . LEU A 1 336 ? 9.582 0.935 15.248 1.00 83.81 336 LEU A CA 1
ATOM 2772 C C . LEU A 1 336 ? 10.028 -0.391 14.601 1.00 83.81 336 LEU A C 1
ATOM 2774 O O . LEU A 1 336 ? 9.221 -1.063 13.957 1.00 83.81 336 LEU A O 1
ATOM 2778 N N . PHE A 1 337 ? 11.260 -0.853 14.846 1.00 81.88 337 PHE A N 1
ATOM 2779 C CA . PHE A 1 337 ? 11.718 -2.184 14.411 1.00 81.88 337 PHE A CA 1
ATOM 2780 C C . PHE A 1 337 ? 10.836 -3.323 14.959 1.00 81.88 337 PHE A C 1
ATOM 2782 O O . PHE A 1 337 ? 10.515 -4.285 14.251 1.00 81.88 337 PHE A O 1
ATOM 2789 N N . LYS A 1 338 ? 10.407 -3.206 16.220 1.00 79.31 338 LYS A N 1
ATOM 2790 C CA . LYS A 1 338 ? 9.517 -4.155 16.901 1.00 79.31 338 LYS A CA 1
ATOM 2791 C C . LYS A 1 338 ? 8.094 -4.139 16.326 1.00 79.31 338 LYS A C 1
ATOM 2793 O O . LYS A 1 338 ? 7.517 -5.214 16.155 1.00 79.31 338 LYS A O 1
ATOM 2798 N N . GLN A 1 339 ? 7.560 -2.976 15.948 1.00 77.44 339 GLN A N 1
ATOM 2799 C CA . GLN A 1 339 ? 6.289 -2.863 15.220 1.00 77.44 339 GLN A CA 1
ATOM 2800 C C . GLN A 1 339 ? 6.371 -3.508 13.826 1.00 77.44 339 GLN A C 1
ATOM 2802 O O . GLN A 1 339 ? 5.531 -4.350 13.502 1.00 77.44 339 GLN A O 1
ATOM 2807 N N . ILE A 1 340 ? 7.415 -3.212 13.039 1.00 79.50 340 ILE A N 1
ATOM 2808 C CA . ILE A 1 340 ? 7.646 -3.833 11.718 1.00 79.50 340 ILE A CA 1
ATOM 2809 C C . ILE A 1 340 ? 7.741 -5.359 11.848 1.00 79.50 340 ILE A C 1
ATOM 2811 O O . ILE A 1 340 ? 7.064 -6.089 11.125 1.00 79.50 340 ILE A O 1
ATOM 2815 N N . SER A 1 341 ? 8.498 -5.853 12.830 1.00 76.12 341 SER A N 1
ATOM 2816 C CA . SER A 1 341 ? 8.643 -7.291 13.106 1.00 76.12 341 SER A CA 1
ATOM 2817 C C . SER A 1 341 ? 7.320 -7.973 13.486 1.00 76.12 341 SER A C 1
ATOM 2819 O O . SER A 1 341 ? 7.122 -9.156 13.203 1.00 76.12 341 SER A O 1
ATOM 2821 N N . ASN A 1 342 ? 6.398 -7.248 14.126 1.00 74.25 342 ASN A N 1
ATOM 2822 C CA . ASN A 1 342 ? 5.057 -7.747 14.431 1.00 74.25 342 ASN A CA 1
ATOM 2823 C C . ASN A 1 342 ? 4.171 -7.804 13.173 1.00 74.25 342 ASN A C 1
ATOM 2825 O O . ASN A 1 342 ? 3.435 -8.771 12.983 1.00 74.25 342 ASN A O 1
ATOM 2829 N N . CYS A 1 343 ? 4.306 -6.818 12.284 1.00 72.81 343 CYS A N 1
ATOM 2830 C CA . CYS A 1 343 ? 3.617 -6.776 10.994 1.00 72.81 343 CYS A CA 1
ATOM 2831 C C . CYS A 1 343 ? 4.118 -7.867 10.028 1.00 72.81 343 CYS A C 1
ATOM 2833 O O . CYS A 1 343 ? 3.323 -8.497 9.333 1.00 72.81 343 CYS A O 1
ATOM 2835 N N . GLU A 1 344 ? 5.419 -8.174 10.031 1.00 73.88 344 GLU A N 1
ATOM 2836 C CA . GLU A 1 344 ? 5.975 -9.320 9.294 1.00 73.88 344 GLU A CA 1
ATOM 2837 C C . GLU A 1 344 ? 5.404 -10.659 9.785 1.00 73.88 344 GLU A C 1
ATOM 2839 O O . GLU A 1 344 ? 5.075 -11.526 8.973 1.00 73.88 344 GLU A O 1
ATOM 2844 N N . ARG A 1 345 ? 5.220 -10.822 11.103 1.00 74.56 345 ARG A N 1
ATOM 2845 C CA . ARG A 1 345 ? 4.629 -12.038 11.687 1.00 74.56 345 ARG A CA 1
ATOM 2846 C C . ARG A 1 345 ? 3.155 -12.213 11.315 1.00 74.56 345 ARG A C 1
ATOM 2848 O O . ARG A 1 345 ? 2.770 -13.324 10.948 1.00 74.56 345 ARG A O 1
ATOM 2855 N N . THR A 1 346 ? 2.342 -11.155 11.340 1.00 73.06 346 THR A N 1
ATOM 2856 C CA . THR A 1 346 ? 0.940 -11.234 10.887 1.00 73.06 346 THR A CA 1
ATOM 2857 C C . THR A 1 346 ? 0.836 -11.446 9.373 1.00 73.06 346 THR A C 1
ATOM 2859 O O . THR A 1 346 ? 0.019 -12.257 8.933 1.00 73.06 346 THR A O 1
ATOM 2862 N N . ALA A 1 347 ? 1.714 -10.835 8.569 1.00 73.69 347 ALA A N 1
ATOM 2863 C CA . ALA A 1 347 ? 1.816 -11.112 7.134 1.00 73.69 347 ALA A CA 1
ATOM 2864 C C . ALA A 1 347 ? 2.158 -12.589 6.837 1.00 73.69 347 ALA A C 1
ATOM 2866 O O . ALA A 1 347 ? 1.535 -13.200 5.962 1.00 73.69 347 ALA A O 1
ATOM 2867 N N . GLU A 1 348 ? 3.104 -13.196 7.572 1.00 74.56 348 GLU A N 1
ATOM 2868 C CA . GLU A 1 348 ? 3.422 -14.623 7.408 1.00 74.56 348 GLU A CA 1
ATOM 2869 C C . GLU A 1 348 ? 2.243 -15.512 7.836 1.00 74.56 348 GLU A C 1
ATOM 2871 O O . GLU A 1 348 ? 1.882 -16.439 7.109 1.00 74.56 348 GLU A O 1
ATOM 2876 N N . GLN A 1 349 ? 1.588 -15.212 8.964 1.00 73.06 349 GLN A N 1
ATOM 2877 C CA . GLN A 1 349 ? 0.408 -15.949 9.435 1.00 73.06 349 GLN A CA 1
ATOM 2878 C C . GLN A 1 349 ? -0.734 -15.935 8.408 1.00 73.06 349 GLN A C 1
ATOM 2880 O O . GLN A 1 349 ? -1.278 -16.996 8.096 1.00 73.06 349 GLN A O 1
ATOM 2885 N N . LEU A 1 350 ? -1.047 -14.781 7.807 1.00 73.19 350 LEU A N 1
ATOM 2886 C CA . LEU A 1 350 ? -2.047 -14.671 6.735 1.00 73.19 350 LEU A CA 1
ATOM 2887 C C . LEU A 1 350 ? -1.644 -15.465 5.478 1.00 73.19 350 LEU A C 1
ATOM 2889 O O . LEU A 1 350 ? -2.484 -16.116 4.848 1.00 73.19 350 LEU A O 1
ATOM 2893 N N . ALA A 1 351 ? -0.355 -15.475 5.123 1.00 76.69 351 ALA A N 1
ATOM 2894 C CA . ALA A 1 351 ? 0.156 -16.265 4.002 1.00 76.69 351 ALA A CA 1
ATOM 2895 C C . ALA A 1 351 ? 0.122 -17.787 4.260 1.00 76.69 351 ALA A C 1
ATOM 2897 O O . ALA A 1 351 ? -0.072 -18.562 3.317 1.00 76.69 351 ALA A O 1
ATOM 2898 N N . ILE A 1 352 ? 0.277 -18.226 5.514 1.00 80.31 352 ILE A N 1
ATOM 2899 C CA . ILE A 1 352 ? 0.109 -19.630 5.926 1.00 80.31 352 ILE A CA 1
ATOM 2900 C C . ILE A 1 352 ? -1.380 -20.005 5.942 1.00 80.31 352 ILE A C 1
ATOM 2902 O O . ILE A 1 352 ? -1.732 -21.067 5.431 1.00 80.31 352 ILE A O 1
ATOM 2906 N N . ALA A 1 353 ? -2.257 -19.131 6.448 1.00 79.81 353 ALA A N 1
ATOM 2907 C CA . ALA A 1 353 ? -3.704 -19.349 6.494 1.00 79.81 353 ALA A CA 1
ATOM 2908 C C . ALA A 1 353 ? -4.326 -19.533 5.097 1.00 79.81 353 ALA A C 1
ATOM 2910 O O . ALA A 1 353 ? -5.083 -20.479 4.888 1.00 79.81 353 ALA A O 1
ATOM 2911 N N . SER A 1 354 ? -3.934 -18.715 4.112 1.00 78.38 354 SER A N 1
ATOM 2912 C CA . SER A 1 354 ? -4.363 -18.880 2.709 1.00 78.38 354 SER A CA 1
ATOM 2913 C C . SER A 1 354 ? -3.990 -20.260 2.156 1.00 78.38 354 SER A C 1
ATOM 2915 O O . SER A 1 354 ? -4.854 -21.008 1.703 1.00 78.38 354 SER A O 1
ATOM 2917 N N . LYS A 1 355 ? -2.711 -20.649 2.281 1.00 81.25 355 LYS A N 1
ATOM 2918 C CA . LYS A 1 355 ? -2.211 -21.957 1.818 1.00 81.25 355 LYS A CA 1
ATOM 2919 C C . LYS A 1 355 ? -2.867 -23.129 2.551 1.00 81.25 355 LYS A C 1
ATOM 2921 O O . LYS A 1 355 ? -3.062 -24.193 1.963 1.00 81.25 355 LYS A O 1
ATOM 2926 N N . PHE A 1 356 ? -3.206 -22.938 3.825 1.00 88.44 356 PHE A N 1
ATOM 2927 C CA . PHE A 1 356 ? -3.964 -23.903 4.606 1.00 88.44 356 PHE A CA 1
ATOM 2928 C C . PHE A 1 356 ? -5.376 -24.092 4.045 1.00 88.44 356 PHE A C 1
ATOM 2930 O O . PHE A 1 356 ? -5.745 -25.232 3.779 1.00 88.44 356 PHE A O 1
ATOM 2937 N N . ASP A 1 357 ? -6.148 -23.025 3.814 1.00 82.94 357 ASP A N 1
ATOM 2938 C CA . ASP A 1 357 ? -7.511 -23.151 3.278 1.00 82.94 357 ASP A CA 1
ATOM 2939 C C . ASP A 1 357 ? -7.530 -23.689 1.832 1.00 82.94 357 ASP A C 1
ATOM 2941 O O . ASP A 1 357 ? -8.412 -24.480 1.487 1.00 82.94 357 ASP A O 1
ATOM 2945 N N . GLU A 1 358 ? -6.525 -23.360 1.013 1.00 85.12 358 GLU A N 1
ATOM 2946 C CA . GLU A 1 358 ? -6.316 -23.932 -0.329 1.00 85.12 358 GLU A CA 1
ATOM 2947 C C . GLU A 1 358 ? -6.111 -25.466 -0.283 1.00 85.12 358 GLU A C 1
ATOM 2949 O O . GLU A 1 358 ? -6.848 -26.218 -0.932 1.00 85.12 358 GLU A O 1
ATOM 2954 N N . GLU A 1 359 ? -5.161 -25.964 0.522 1.00 87.88 359 GLU A N 1
ATOM 2955 C CA . GLU A 1 359 ? -4.939 -27.412 0.698 1.00 87.88 359 GLU A CA 1
ATOM 2956 C C . GLU A 1 359 ? -6.110 -28.101 1.419 1.00 87.88 359 GLU A C 1
ATOM 2958 O O . GLU A 1 359 ? -6.471 -29.227 1.066 1.00 87.88 359 GLU A O 1
ATOM 2963 N N . TYR A 1 360 ? -6.751 -27.435 2.385 1.00 89.38 360 TYR A N 1
ATOM 2964 C CA . TYR A 1 360 ? -7.925 -27.943 3.098 1.00 89.38 360 TYR A CA 1
ATOM 2965 C C . TYR A 1 360 ? -9.077 -28.219 2.126 1.00 89.38 360 TYR A C 1
ATOM 2967 O O . TYR A 1 360 ? -9.675 -29.300 2.156 1.00 89.38 360 TYR A O 1
ATOM 2975 N N . GLN A 1 361 ? -9.373 -27.277 1.225 1.00 88.00 361 GLN A N 1
ATOM 2976 C CA . GLN A 1 361 ? -10.393 -27.452 0.189 1.00 88.00 361 GLN A CA 1
ATOM 2977 C C . GLN A 1 361 ? -10.005 -28.550 -0.809 1.00 88.00 361 GLN A C 1
ATOM 2979 O O . GLN A 1 361 ? -10.839 -29.402 -1.128 1.00 88.00 361 GLN A O 1
ATOM 2984 N N . ALA A 1 362 ? -8.745 -28.592 -1.256 1.00 88.12 362 ALA A N 1
ATOM 2985 C CA . ALA A 1 362 ? -8.258 -29.621 -2.176 1.00 88.12 362 ALA A CA 1
ATOM 2986 C C . ALA A 1 362 ? -8.375 -31.042 -1.587 1.00 88.12 362 ALA A C 1
ATOM 2988 O O . ALA A 1 362 ? -8.857 -31.958 -2.260 1.00 88.12 362 ALA A O 1
ATOM 2989 N N . LEU A 1 363 ? -7.994 -31.225 -0.319 1.00 90.38 363 LEU A N 1
ATOM 2990 C CA . LEU A 1 363 ? -8.091 -32.503 0.391 1.00 90.38 363 LEU A CA 1
ATOM 2991 C C . LEU A 1 363 ? -9.546 -32.874 0.716 1.00 90.38 363 LEU A C 1
ATOM 2993 O O . LEU A 1 363 ? -9.930 -34.029 0.529 1.00 90.38 363 LEU A O 1
ATOM 2997 N N . THR A 1 364 ? -10.388 -31.908 1.098 1.00 90.31 364 THR A N 1
ATOM 2998 C CA . THR A 1 364 ? -11.838 -32.122 1.284 1.00 90.31 364 THR A CA 1
ATOM 2999 C C . THR A 1 364 ? -12.501 -32.595 -0.013 1.00 90.31 364 THR A C 1
ATOM 3001 O O . THR A 1 364 ? -13.274 -33.558 -0.008 1.00 90.31 364 THR A O 1
ATOM 3004 N N . LYS A 1 365 ? -12.168 -31.966 -1.149 1.00 89.19 365 LYS A N 1
ATOM 3005 C CA . LYS A 1 365 ? -12.656 -32.367 -2.475 1.00 89.19 365 LYS A CA 1
ATOM 3006 C C . LYS A 1 365 ? -12.205 -33.784 -2.826 1.00 89.19 365 LYS A C 1
ATOM 3008 O O . LYS A 1 365 ? -13.045 -34.600 -3.198 1.00 89.19 365 LYS A O 1
ATOM 3013 N N . ALA A 1 366 ? -10.924 -34.103 -2.630 1.00 87.94 366 ALA A N 1
ATOM 3014 C CA . ALA A 1 366 ? -10.392 -35.444 -2.865 1.00 87.94 366 ALA A CA 1
ATOM 3015 C C . ALA A 1 366 ? -11.102 -36.508 -2.005 1.00 87.94 366 ALA A C 1
ATOM 3017 O O . ALA A 1 366 ? -11.521 -37.536 -2.534 1.00 87.94 366 ALA A O 1
ATOM 3018 N N . ILE A 1 367 ? -11.321 -36.262 -0.708 1.00 87.38 367 ILE A N 1
ATOM 3019 C CA . ILE A 1 367 ? -12.076 -37.180 0.165 1.00 87.38 367 ILE A CA 1
ATOM 3020 C C . ILE A 1 367 ? -13.479 -37.440 -0.397 1.00 87.38 367 ILE A C 1
ATOM 3022 O O . ILE A 1 367 ? -13.900 -38.594 -0.473 1.00 87.38 367 ILE A O 1
ATOM 3026 N N . ASN A 1 368 ? -14.186 -36.402 -0.847 1.00 87.94 368 ASN A N 1
ATOM 3027 C CA . ASN A 1 368 ? -15.531 -36.545 -1.405 1.00 87.94 368 ASN A CA 1
ATOM 3028 C C . ASN A 1 368 ? -15.548 -37.266 -2.768 1.00 87.94 368 ASN A C 1
ATOM 3030 O O . ASN A 1 368 ? -16.432 -38.093 -3.008 1.00 87.94 368 ASN A O 1
ATOM 3034 N N . GLU A 1 369 ? -14.555 -37.036 -3.631 1.00 86.94 369 GLU A N 1
ATOM 3035 C CA . GLU A 1 369 ? -14.355 -37.791 -4.880 1.00 86.94 369 GLU A CA 1
ATOM 3036 C C . GLU A 1 369 ? -14.082 -39.283 -4.614 1.00 86.94 369 GLU A C 1
ATOM 3038 O O . GLU A 1 369 ? -14.626 -40.147 -5.301 1.00 86.94 369 GLU A O 1
ATOM 3043 N N . TYR A 1 370 ? -13.301 -39.622 -3.582 1.00 87.50 370 TYR A N 1
ATOM 3044 C CA . TYR A 1 370 ? -13.097 -41.020 -3.185 1.00 87.50 370 TYR A CA 1
ATOM 3045 C C . TYR A 1 370 ? -14.322 -41.633 -2.489 1.00 87.50 370 TYR A C 1
ATOM 3047 O O . TYR A 1 370 ? -14.613 -42.798 -2.752 1.00 87.50 370 TYR A O 1
ATOM 3055 N N . ARG A 1 371 ? -15.077 -40.888 -1.665 1.00 86.94 371 ARG A N 1
ATOM 3056 C CA . ARG A 1 371 ? -16.348 -41.349 -1.061 1.00 86.94 371 ARG A CA 1
ATOM 3057 C C . ARG A 1 371 ? -17.373 -41.707 -2.142 1.00 86.94 371 ARG A C 1
ATOM 3059 O O . ARG A 1 371 ? -17.816 -42.849 -2.208 1.00 86.94 371 ARG A O 1
ATOM 3066 N N . THR A 1 372 ? -17.660 -40.772 -3.047 1.00 86.12 372 THR A N 1
ATOM 3067 C CA . THR A 1 372 ? -18.579 -40.996 -4.181 1.00 86.12 372 THR A CA 1
ATOM 3068 C C . THR A 1 372 ? -18.105 -42.106 -5.119 1.00 86.12 372 THR A C 1
ATOM 3070 O O . THR A 1 372 ? -18.923 -42.904 -5.578 1.00 86.12 372 THR A O 1
ATOM 3073 N N . TRP A 1 373 ? -16.792 -42.237 -5.351 1.00 86.38 373 TRP A N 1
ATOM 3074 C CA . TRP A 1 373 ? -16.250 -43.380 -6.084 1.00 86.38 373 TRP A CA 1
ATOM 3075 C C . TRP A 1 373 ? -16.505 -44.709 -5.351 1.00 86.38 373 TRP A C 1
ATOM 3077 O O . TRP A 1 373 ? -17.051 -45.616 -5.975 1.00 86.38 373 TRP A O 1
ATOM 3087 N N . ILE A 1 374 ? -16.198 -44.824 -4.049 1.00 83.31 374 ILE A N 1
ATOM 3088 C CA . ILE A 1 374 ? -16.454 -46.034 -3.232 1.00 83.31 374 ILE A CA 1
ATOM 3089 C C . ILE A 1 374 ? -17.925 -46.462 -3.324 1.00 83.31 374 ILE A C 1
ATOM 3091 O O . ILE A 1 374 ? -18.199 -47.646 -3.531 1.00 83.31 374 ILE A O 1
ATOM 3095 N N . ASP A 1 375 ? -18.854 -45.513 -3.209 1.00 81.44 375 ASP A N 1
ATOM 3096 C CA . ASP A 1 375 ? -20.294 -45.785 -3.243 1.00 81.44 375 ASP A CA 1
ATOM 3097 C C . ASP A 1 375 ? -20.770 -46.212 -4.652 1.00 81.44 375 ASP A C 1
ATOM 3099 O O . ASP A 1 375 ? -21.726 -46.978 -4.780 1.00 81.44 375 ASP A O 1
ATOM 3103 N N . SER A 1 376 ? -20.060 -45.805 -5.715 1.00 79.00 376 SER A N 1
ATOM 3104 C CA . SER A 1 376 ? -20.302 -46.248 -7.102 1.00 79.00 376 SER A CA 1
ATOM 3105 C C . SER A 1 376 ? -19.699 -47.621 -7.459 1.00 79.00 376 SER A C 1
ATOM 3107 O O . SER A 1 376 ? -20.078 -48.215 -8.472 1.00 79.00 376 SER A O 1
ATOM 3109 N N . VAL A 1 377 ? -18.768 -48.156 -6.653 1.00 73.06 377 VAL A N 1
ATOM 3110 C CA . VAL A 1 377 ? -18.091 -49.436 -6.934 1.00 73.06 377 VAL A CA 1
ATOM 3111 C C . VAL A 1 377 ? -19.081 -50.594 -6.808 1.00 73.06 377 VAL A C 1
ATOM 3113 O O . VAL A 1 377 ? -19.482 -50.992 -5.711 1.00 73.06 377 VAL A O 1
ATOM 3116 N N . SER A 1 378 ? -19.448 -51.170 -7.952 1.00 64.00 378 SER A N 1
ATOM 3117 C CA . SER A 1 378 ? -20.335 -52.333 -8.058 1.00 64.00 378 SER A CA 1
ATOM 3118 C C . SER A 1 378 ? -19.660 -53.650 -7.633 1.00 64.00 378 SER A C 1
ATOM 3120 O O . SER A 1 378 ? -18.443 -53.736 -7.482 1.00 64.00 378 SER A O 1
ATOM 3122 N N . SER A 1 379 ? -20.449 -54.713 -7.453 1.00 59.44 379 SER A N 1
ATOM 3123 C CA . SER A 1 379 ? -19.951 -56.042 -7.048 1.00 59.44 379 SER A CA 1
ATOM 3124 C C . SER A 1 379 ? -19.110 -56.772 -8.111 1.00 59.44 379 SER A C 1
ATOM 3126 O O . SER A 1 379 ? -18.608 -57.856 -7.833 1.00 59.44 379 SER A O 1
ATOM 3128 N N . THR A 1 380 ? -18.964 -56.208 -9.313 1.00 53.75 380 THR A N 1
ATOM 3129 C CA . THR A 1 380 ? -18.203 -56.771 -10.445 1.00 53.75 380 THR A CA 1
ATOM 3130 C C . THR A 1 380 ? -16.877 -56.049 -10.726 1.00 53.75 380 THR A C 1
ATOM 3132 O O . THR A 1 380 ? -16.167 -56.433 -11.653 1.00 53.75 380 THR A O 1
ATOM 3135 N N . SER A 1 381 ? -16.517 -55.021 -9.949 1.00 63.19 381 SER A N 1
ATOM 3136 C CA . SER A 1 381 ? -15.265 -54.265 -10.120 1.00 63.19 381 SER A CA 1
ATOM 3137 C C . SER A 1 381 ? -14.010 -55.079 -9.758 1.00 63.19 381 SER A C 1
ATOM 3139 O O . SER A 1 381 ? -14.032 -55.929 -8.867 1.00 63.19 381 SER A O 1
ATOM 3141 N N . SER A 1 382 ? -12.890 -54.805 -10.438 1.00 65.81 382 SER A N 1
ATOM 3142 C CA . SER A 1 382 ? -11.649 -55.581 -10.293 1.00 65.81 382 SER A CA 1
ATOM 3143 C C . SER A 1 382 ? -10.938 -55.315 -8.952 1.00 65.81 382 SER A C 1
ATOM 3145 O O . SER A 1 382 ? -10.690 -54.152 -8.624 1.00 65.81 382 SER A O 1
ATOM 3147 N N . PRO A 1 383 ? -10.503 -56.347 -8.195 1.00 67.94 383 PRO A N 1
ATOM 3148 C CA . PRO A 1 383 ? -9.748 -56.150 -6.952 1.00 67.94 383 PRO A CA 1
ATOM 3149 C C . PRO A 1 383 ? -8.461 -55.338 -7.151 1.00 67.94 383 PRO A C 1
ATOM 3151 O O . PRO A 1 383 ? -8.099 -54.523 -6.304 1.00 67.94 383 PRO A O 1
ATOM 3154 N N . ILE A 1 384 ? -7.790 -55.530 -8.293 1.00 70.25 384 ILE A N 1
ATOM 3155 C CA . ILE A 1 384 ? -6.526 -54.862 -8.637 1.00 70.25 384 ILE A CA 1
ATOM 3156 C C . ILE A 1 384 ? -6.747 -53.353 -8.802 1.00 70.25 384 ILE A C 1
ATOM 3158 O O . ILE A 1 384 ? -5.972 -52.552 -8.287 1.00 70.25 384 ILE A O 1
ATOM 3162 N N . GLU A 1 385 ? -7.833 -52.960 -9.468 1.00 73.00 385 GLU A N 1
ATOM 3163 C CA . GLU A 1 385 ? -8.216 -51.559 -9.673 1.00 73.00 385 GLU A CA 1
ATOM 3164 C C . GLU A 1 385 ? -8.492 -50.857 -8.334 1.00 73.00 385 GLU A C 1
ATOM 3166 O O . GLU A 1 385 ? -8.008 -49.749 -8.086 1.00 73.00 385 GLU A O 1
ATOM 3171 N N . ILE A 1 386 ? -9.186 -51.544 -7.422 1.00 73.94 386 ILE A N 1
ATOM 3172 C CA . ILE A 1 386 ? -9.504 -51.027 -6.086 1.00 73.94 386 ILE A CA 1
ATOM 3173 C C . ILE A 1 386 ? -8.244 -50.944 -5.208 1.00 73.94 386 ILE A C 1
ATOM 3175 O O . ILE A 1 386 ? -8.076 -49.972 -4.470 1.00 73.94 386 ILE A O 1
ATOM 3179 N N . GLN A 1 387 ? -7.311 -51.894 -5.313 1.00 75.56 387 GLN A N 1
ATOM 3180 C CA . GLN A 1 387 ? -6.020 -51.820 -4.617 1.00 75.56 387 GLN A CA 1
ATOM 3181 C C . GLN A 1 387 ? -5.094 -50.729 -5.193 1.00 75.56 387 GLN A C 1
ATOM 3183 O O . GLN A 1 387 ? -4.369 -50.094 -4.425 1.00 75.56 387 GLN A O 1
ATOM 3188 N N . ILE A 1 388 ? -5.150 -50.433 -6.499 1.00 78.06 388 ILE A N 1
ATOM 3189 C CA . ILE A 1 388 ? -4.471 -49.267 -7.096 1.00 78.06 388 ILE A CA 1
ATOM 3190 C C . ILE A 1 388 ? -5.069 -47.969 -6.533 1.00 78.06 388 ILE A C 1
ATOM 3192 O O . ILE A 1 388 ? -4.325 -47.146 -5.996 1.00 78.06 388 ILE A O 1
ATOM 3196 N N . LYS A 1 389 ? -6.402 -47.829 -6.541 1.00 78.75 389 LYS A N 1
ATOM 3197 C CA . LYS A 1 389 ? -7.112 -46.693 -5.921 1.00 78.75 389 LYS A CA 1
ATOM 3198 C C . LYS A 1 389 ? -6.823 -46.555 -4.420 1.00 78.75 389 LYS A C 1
ATOM 3200 O O . LYS A 1 389 ? -6.699 -45.441 -3.922 1.00 78.75 389 LYS A O 1
ATOM 3205 N N . SER A 1 390 ? -6.639 -47.661 -3.696 1.00 78.44 390 SER A N 1
ATOM 3206 C CA . SER A 1 390 ? -6.223 -47.646 -2.285 1.00 78.44 390 SER A CA 1
ATOM 3207 C C . SER A 1 390 ? -4.836 -47.030 -2.083 1.00 78.44 390 SER A C 1
ATOM 3209 O O . SER A 1 390 ? -4.625 -46.287 -1.123 1.00 78.44 390 SER A O 1
ATOM 3211 N N . LYS A 1 391 ? -3.891 -47.306 -2.991 1.00 79.81 391 LYS A N 1
ATOM 3212 C CA . LYS A 1 391 ? -2.534 -46.742 -2.940 1.00 79.81 391 LYS A CA 1
ATOM 3213 C C . LYS A 1 391 ? -2.511 -45.269 -3.347 1.00 79.81 391 LYS A C 1
ATOM 3215 O O . LYS A 1 391 ? -1.844 -44.488 -2.677 1.00 79.81 391 LYS A O 1
ATOM 3220 N N . SER A 1 392 ? -3.286 -44.869 -4.360 1.00 80.69 392 SER A N 1
ATOM 3221 C CA . SER A 1 392 ? -3.421 -43.453 -4.739 1.00 80.69 392 SER A CA 1
ATOM 3222 C C . SER A 1 392 ? -4.208 -42.618 -3.721 1.00 80.69 392 SER A C 1
ATOM 3224 O O . SER A 1 392 ? -4.080 -41.398 -3.713 1.00 80.69 392 SER A O 1
ATOM 3226 N N . PHE A 1 393 ? -4.993 -43.244 -2.836 1.00 83.06 393 PHE A N 1
ATOM 3227 C CA . PHE A 1 393 ? -5.508 -42.583 -1.635 1.00 83.06 393 PHE A CA 1
ATOM 3228 C C . PHE A 1 393 ? -4.373 -42.386 -0.613 1.00 83.06 393 PHE A C 1
ATOM 3230 O O . PHE A 1 393 ? -4.104 -41.271 -0.183 1.00 83.06 393 PHE A O 1
ATOM 3237 N N . GLN A 1 394 ? -3.610 -43.435 -0.293 1.00 82.19 394 GLN A N 1
ATOM 3238 C CA . GLN A 1 394 ? -2.530 -43.365 0.708 1.00 82.19 394 GLN A CA 1
ATOM 3239 C C . GLN A 1 394 ? -1.428 -42.329 0.396 1.00 82.19 394 GLN A C 1
ATOM 3241 O O . GLN A 1 394 ? -0.802 -41.826 1.327 1.00 82.19 394 GLN A O 1
ATOM 3246 N N . SER A 1 395 ? -1.220 -41.936 -0.866 1.00 82.50 395 SER A N 1
ATOM 3247 C CA . SER A 1 395 ? -0.283 -40.857 -1.229 1.00 82.50 395 SER A CA 1
ATOM 3248 C C . SER A 1 395 ? -0.672 -39.452 -0.733 1.00 82.50 395 SER A C 1
ATOM 3250 O O . SER A 1 395 ? 0.192 -38.582 -0.692 1.00 82.50 395 SER A O 1
ATOM 3252 N N . TYR A 1 396 ? -1.916 -39.201 -0.305 1.00 86.69 396 TYR A N 1
ATOM 3253 C CA . TYR A 1 396 ? -2.291 -37.905 0.293 1.00 86.69 396 TYR A CA 1
ATOM 3254 C C . TYR A 1 396 ? -1.948 -37.797 1.793 1.00 86.69 396 TYR A C 1
ATOM 3256 O O . TYR A 1 396 ? -2.036 -36.703 2.350 1.00 86.69 396 TYR A O 1
ATOM 3264 N N . ASN A 1 397 ? -1.504 -38.880 2.447 1.00 85.00 397 ASN A N 1
ATOM 3265 C CA . ASN A 1 397 ? -1.140 -38.874 3.873 1.00 85.00 397 ASN A CA 1
ATOM 3266 C C . ASN A 1 397 ? -0.083 -37.800 4.213 1.00 85.00 397 ASN A C 1
ATOM 3268 O O . ASN A 1 397 ? -0.154 -37.165 5.262 1.00 85.00 397 ASN A O 1
ATOM 3272 N N . GLU A 1 398 ? 0.883 -37.565 3.320 1.00 84.38 398 GLU A N 1
ATOM 3273 C CA . GLU A 1 398 ? 1.923 -36.544 3.510 1.00 84.38 398 GLU A CA 1
ATOM 3274 C C . GLU A 1 398 ? 1.378 -35.113 3.356 1.00 84.38 398 GLU A C 1
ATOM 3276 O O . GLU A 1 398 ? 1.769 -34.215 4.104 1.00 84.38 398 GLU A O 1
ATOM 3281 N N . ARG A 1 399 ? 0.398 -34.904 2.465 1.00 89.56 399 ARG A N 1
ATOM 3282 C CA . ARG A 1 399 ? -0.322 -33.624 2.349 1.00 89.56 399 ARG A CA 1
ATOM 3283 C C . ARG A 1 399 ? -1.155 -33.340 3.596 1.00 89.56 399 ARG A C 1
ATOM 3285 O O . ARG A 1 399 ? -1.109 -32.223 4.090 1.00 89.56 399 ARG A O 1
ATOM 3292 N N . LEU A 1 400 ? -1.819 -34.346 4.171 1.00 86.44 400 LEU A N 1
ATOM 3293 C CA . LEU A 1 400 ? -2.517 -34.219 5.460 1.00 86.44 400 LEU A CA 1
ATOM 3294 C C . LEU A 1 400 ? -1.560 -33.926 6.627 1.00 86.44 400 LEU A C 1
ATOM 3296 O O . LEU A 1 400 ? -1.862 -33.085 7.473 1.00 86.44 400 LEU A O 1
ATOM 3300 N N . ALA A 1 401 ? -0.380 -34.552 6.657 1.00 84.31 401 ALA A N 1
ATOM 3301 C CA . ALA A 1 401 ? 0.650 -34.234 7.647 1.00 84.31 401 ALA A CA 1
ATOM 3302 C C . ALA A 1 401 ? 1.145 -32.779 7.515 1.00 84.31 401 ALA A C 1
ATOM 3304 O O . ALA A 1 401 ? 1.329 -32.096 8.524 1.00 84.31 401 ALA A O 1
ATOM 3305 N N . ASN A 1 402 ? 1.310 -32.279 6.287 1.00 86.44 402 ASN A N 1
ATOM 3306 C CA . ASN A 1 402 ? 1.665 -30.883 6.027 1.00 86.44 402 ASN A CA 1
ATOM 3307 C C . ASN A 1 402 ? 0.514 -29.909 6.329 1.00 86.44 402 ASN A C 1
ATOM 3309 O O . ASN A 1 402 ? 0.764 -28.858 6.911 1.00 86.44 402 ASN A O 1
ATOM 3313 N N . LEU A 1 403 ? -0.739 -30.277 6.051 1.00 87.81 403 LEU A N 1
ATOM 3314 C CA . LEU A 1 403 ? -1.922 -29.505 6.440 1.00 87.81 403 LEU A CA 1
ATOM 3315 C C . LEU A 1 403 ? -1.978 -29.314 7.964 1.00 87.81 403 LEU A C 1
ATOM 3317 O O . LEU A 1 403 ? -2.133 -28.190 8.433 1.00 87.81 403 LEU A O 1
ATOM 3321 N N . ARG A 1 404 ? -1.743 -30.380 8.744 1.00 85.69 404 ARG A N 1
ATOM 3322 C CA . ARG A 1 404 ? -1.690 -30.311 10.217 1.00 85.69 404 ARG A CA 1
ATOM 3323 C C . ARG A 1 404 ? -0.501 -29.494 10.733 1.00 85.69 404 ARG A C 1
ATOM 3325 O O . ARG A 1 404 ? -0.636 -28.779 11.720 1.00 85.69 404 ARG A O 1
ATOM 3332 N N . ARG A 1 405 ? 0.649 -29.534 10.047 1.00 84.19 405 ARG A N 1
ATOM 3333 C CA . ARG A 1 405 ? 1.792 -28.640 10.330 1.00 84.19 405 ARG A CA 1
ATOM 3334 C C . ARG A 1 405 ? 1.457 -27.167 10.072 1.00 84.19 405 ARG A C 1
ATOM 3336 O O . ARG A 1 405 ? 1.937 -26.327 10.822 1.00 84.19 405 ARG A O 1
ATOM 3343 N N . MET A 1 406 ? 0.657 -26.852 9.050 1.00 83.38 406 MET A N 1
ATOM 3344 C CA . MET A 1 406 ? 0.202 -25.481 8.780 1.00 83.38 406 MET A CA 1
ATOM 3345 C C . MET A 1 406 ? -0.848 -25.023 9.798 1.00 83.38 406 MET A C 1
ATOM 3347 O O . MET A 1 406 ? -0.705 -23.936 10.345 1.00 83.38 406 MET A O 1
ATOM 3351 N N . ALA A 1 407 ? -1.827 -25.869 10.133 1.00 84.31 407 ALA A N 1
ATOM 3352 C CA . ALA A 1 407 ? -2.842 -25.587 11.151 1.00 84.31 407 ALA A CA 1
ATOM 3353 C C . ALA A 1 407 ? -2.225 -25.214 12.512 1.00 84.31 407 ALA A C 1
ATOM 3355 O O . ALA A 1 407 ? -2.541 -24.171 13.078 1.00 84.31 407 ALA A O 1
ATOM 3356 N N . ASN A 1 408 ? -1.236 -25.995 12.964 1.00 80.69 408 ASN A N 1
ATOM 3357 C CA . ASN A 1 408 ? -0.482 -25.743 14.197 1.00 80.69 408 ASN A CA 1
ATOM 3358 C C . ASN A 1 408 ? 0.321 -24.417 14.199 1.00 80.69 408 ASN A C 1
ATOM 3360 O O . ASN A 1 408 ? 0.879 -24.064 15.238 1.00 80.69 408 ASN A O 1
ATOM 3364 N N . ARG A 1 409 ? 0.441 -23.712 13.061 1.00 76.44 409 ARG A N 1
ATOM 3365 C CA . ARG A 1 409 ? 1.077 -22.381 12.941 1.00 76.44 409 ARG A CA 1
ATOM 3366 C C . ARG A 1 409 ? 0.066 -21.228 12.829 1.00 76.44 409 ARG A C 1
ATOM 3368 O O . ARG A 1 409 ? 0.501 -20.081 12.764 1.00 76.44 409 ARG A O 1
ATOM 3375 N N . ILE A 1 410 ? -1.236 -21.521 12.775 1.00 77.81 410 ILE A N 1
ATOM 3376 C CA . ILE A 1 410 ? -2.313 -20.532 12.621 1.00 77.81 410 ILE A CA 1
ATOM 3377 C C . ILE A 1 410 ? -3.044 -20.372 13.959 1.00 77.81 410 ILE A C 1
ATOM 3379 O O . ILE A 1 410 ? -2.736 -19.448 14.705 1.00 77.81 410 ILE A O 1
ATOM 3383 N N . ASP A 1 411 ? -3.981 -21.268 14.288 1.00 76.12 411 ASP A N 1
ATOM 3384 C CA . ASP A 1 411 ? -4.773 -21.193 15.520 1.00 76.12 411 ASP A CA 1
ATOM 3385 C C . ASP A 1 411 ? -5.368 -22.554 15.946 1.00 76.12 411 ASP A C 1
ATOM 3387 O O . ASP A 1 411 ? -5.253 -23.586 15.272 1.00 76.12 411 ASP A O 1
ATOM 3391 N N . SER A 1 412 ? -6.045 -22.567 17.095 1.00 74.81 412 SER A N 1
ATOM 3392 C CA . SER A 1 412 ? -6.723 -23.759 17.613 1.00 74.81 412 SER A CA 1
ATOM 3393 C C . SER A 1 412 ? -7.934 -24.184 16.768 1.00 74.81 412 SER A C 1
ATOM 3395 O O . SER A 1 412 ? -8.214 -25.381 16.677 1.00 74.81 412 SER A O 1
ATOM 3397 N N . LYS A 1 413 ? -8.627 -23.255 16.091 1.00 75.88 413 LYS A N 1
ATOM 3398 C CA . LYS A 1 413 ? -9.817 -23.560 15.272 1.00 75.88 413 LYS A CA 1
ATOM 3399 C C . LYS A 1 413 ? -9.458 -24.240 13.951 1.00 75.88 413 LYS A C 1
ATOM 3401 O O . LYS A 1 413 ? -10.121 -25.198 13.558 1.00 75.88 413 LYS A O 1
ATOM 3406 N N . THR A 1 414 ? -8.406 -23.796 13.269 1.00 82.25 414 THR A N 1
ATOM 3407 C CA . THR A 1 414 ? -7.850 -24.461 12.075 1.00 82.25 414 THR A CA 1
ATOM 3408 C C . THR A 1 414 ? -7.249 -25.818 12.428 1.00 82.25 414 THR A C 1
ATOM 3410 O O . THR A 1 414 ? -7.439 -26.783 11.682 1.00 82.25 414 THR A O 1
ATOM 3413 N N . THR A 1 415 ? -6.625 -25.943 13.604 1.00 83.75 415 THR A N 1
ATOM 3414 C CA . THR A 1 415 ? -6.196 -27.239 14.156 1.00 83.75 415 THR A CA 1
ATOM 3415 C C . THR A 1 415 ? -7.392 -28.182 14.344 1.00 83.75 415 THR A C 1
ATOM 3417 O O . THR A 1 415 ? -7.370 -29.301 13.832 1.00 83.75 415 THR A O 1
ATOM 3420 N N . GLN A 1 416 ? -8.488 -27.715 14.953 1.00 81.88 416 GLN A N 1
ATOM 3421 C CA . GLN A 1 416 ? -9.716 -28.502 15.116 1.00 81.88 416 GLN A CA 1
ATOM 3422 C C . GLN A 1 416 ? -10.359 -28.893 13.771 1.00 81.88 416 GLN A C 1
ATOM 3424 O O . GLN A 1 416 ? -10.633 -30.074 13.556 1.00 81.88 416 GLN A O 1
ATOM 3429 N N . ARG A 1 417 ? -10.501 -27.949 12.824 1.00 82.38 417 ARG A N 1
ATOM 3430 C CA . ARG A 1 417 ? -10.955 -28.231 11.442 1.00 82.38 417 ARG A CA 1
ATOM 3431 C C . ARG A 1 417 ? -10.120 -29.340 10.787 1.00 82.38 417 ARG A C 1
ATOM 3433 O O . ARG A 1 417 ? -10.657 -30.183 10.072 1.00 82.38 417 ARG A O 1
ATOM 3440 N N . THR A 1 418 ? -8.809 -29.349 11.022 1.00 89.38 418 THR A N 1
ATOM 3441 C CA . THR A 1 418 ? -7.894 -30.356 10.461 1.00 89.38 418 THR A CA 1
ATOM 3442 C C . THR A 1 418 ? -8.093 -31.734 11.079 1.00 89.38 418 THR A C 1
ATOM 3444 O O . THR A 1 418 ? -8.052 -32.734 10.363 1.00 89.38 4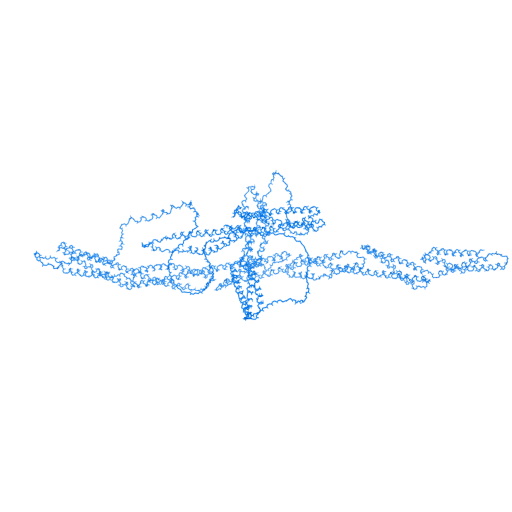18 THR A O 1
ATOM 3447 N N . ASP A 1 419 ? -8.347 -31.805 12.383 1.00 87.19 419 ASP A N 1
ATOM 3448 C CA . ASP A 1 419 ? -8.604 -33.070 13.074 1.00 87.19 419 ASP A CA 1
ATOM 3449 C C . ASP A 1 419 ? -9.973 -33.672 12.692 1.00 87.19 419 ASP A C 1
ATOM 3451 O O . ASP A 1 419 ? -10.087 -34.893 12.549 1.00 87.19 419 ASP A O 1
ATOM 3455 N N . ASP A 1 420 ? -10.978 -32.842 12.392 1.00 85.50 420 ASP A N 1
ATOM 3456 C CA . ASP A 1 420 ? -12.234 -33.293 11.772 1.00 85.50 420 ASP A CA 1
ATOM 3457 C C . ASP A 1 420 ? -12.021 -33.811 10.334 1.00 85.50 420 ASP A C 1
ATOM 3459 O O . ASP A 1 420 ? -12.583 -34.844 9.947 1.00 85.50 420 ASP A O 1
ATOM 3463 N N . LEU A 1 421 ? -11.155 -33.162 9.544 1.00 89.44 421 LEU A N 1
ATOM 3464 C CA . LEU A 1 421 ? -10.775 -33.646 8.210 1.00 89.44 421 LEU A CA 1
ATOM 3465 C C . LEU A 1 421 ? -10.017 -34.984 8.278 1.00 89.44 421 LEU A C 1
ATOM 3467 O O . LEU A 1 421 ? -10.262 -35.869 7.457 1.00 89.44 421 LEU A O 1
ATOM 3471 N N . LEU A 1 422 ? -9.147 -35.166 9.276 1.00 89.44 422 LEU A N 1
ATOM 3472 C CA . LEU A 1 422 ? -8.445 -36.427 9.548 1.00 89.44 422 LEU A CA 1
ATOM 3473 C C . LEU A 1 422 ? -9.413 -37.545 9.966 1.00 89.44 422 LEU A C 1
ATOM 3475 O O . LEU A 1 422 ? -9.296 -38.665 9.472 1.00 89.44 422 LEU A O 1
ATOM 3479 N N . ARG A 1 423 ? -10.436 -37.252 10.779 1.00 87.31 423 ARG A N 1
ATOM 3480 C CA . ARG A 1 423 ? -11.509 -38.222 11.073 1.00 87.31 423 ARG A CA 1
ATOM 3481 C C . ARG A 1 423 ? -12.274 -38.615 9.801 1.00 87.31 423 ARG A C 1
ATOM 3483 O O . ARG A 1 423 ? -12.485 -39.800 9.547 1.00 87.31 423 ARG A O 1
ATOM 3490 N N . SER A 1 424 ? -12.624 -37.638 8.962 1.00 87.06 424 SER A N 1
ATOM 3491 C CA . SER A 1 424 ? -13.280 -37.863 7.663 1.00 87.06 424 SER A CA 1
ATOM 3492 C C . SER A 1 424 ? -12.414 -38.694 6.696 1.00 87.06 424 SER A C 1
ATOM 3494 O O . SER A 1 424 ? -12.928 -39.544 5.952 1.00 87.06 424 SER A O 1
ATOM 3496 N N . TRP A 1 425 ? -11.092 -38.507 6.737 1.00 90.81 425 TRP A N 1
ATOM 3497 C CA . TRP A 1 425 ? -10.107 -39.316 6.018 1.00 90.81 425 TRP A CA 1
ATOM 3498 C C . TRP A 1 425 ? -10.104 -40.774 6.490 1.00 90.81 425 TRP A C 1
ATOM 3500 O O . TRP A 1 425 ? -10.316 -41.677 5.675 1.00 90.81 425 TRP A O 1
ATOM 3510 N N . ASP A 1 426 ? -9.944 -41.004 7.795 1.00 87.56 426 ASP A N 1
ATOM 3511 C CA . ASP A 1 426 ? -9.872 -42.342 8.393 1.00 87.56 426 ASP A CA 1
ATOM 3512 C C . ASP A 1 426 ? -11.161 -43.148 8.164 1.00 87.56 426 ASP A C 1
ATOM 3514 O O . ASP A 1 426 ? -11.097 -44.323 7.795 1.00 87.56 426 ASP A O 1
ATOM 3518 N N . GLU A 1 427 ? -12.335 -42.516 8.271 1.00 87.81 427 GLU A N 1
ATOM 3519 C CA . GLU A 1 427 ? -13.626 -43.106 7.882 1.00 87.81 427 GLU A CA 1
ATOM 3520 C C . GLU A 1 427 ? -13.625 -43.596 6.426 1.00 87.81 427 GLU A C 1
ATOM 3522 O O . GLU A 1 427 ? -14.087 -44.700 6.120 1.00 87.81 427 GLU A O 1
ATOM 3527 N N . THR A 1 428 ? -13.101 -42.778 5.511 1.00 86.75 428 THR A N 1
ATOM 3528 C CA . THR A 1 428 ? -13.053 -43.086 4.074 1.00 86.75 428 THR A CA 1
ATOM 3529 C C . THR A 1 428 ? -12.073 -44.224 3.804 1.00 86.75 428 THR A C 1
ATOM 3531 O O . THR A 1 428 ? -12.385 -45.158 3.059 1.00 86.75 428 THR A O 1
ATOM 3534 N N . GLN A 1 429 ? -10.917 -44.211 4.474 1.00 85.56 429 GLN A N 1
ATOM 3535 C CA . GLN A 1 429 ? -9.932 -45.283 4.394 1.00 85.56 429 GLN A CA 1
ATOM 3536 C C . GLN A 1 429 ? -10.473 -46.596 4.986 1.00 85.56 429 GLN A C 1
ATOM 3538 O O . GLN A 1 429 ? -10.202 -47.667 4.436 1.00 85.56 429 GLN A O 1
ATOM 3543 N N . ALA A 1 430 ? -11.264 -46.539 6.061 1.00 84.38 430 ALA A N 1
ATOM 3544 C CA . ALA A 1 430 ? -11.923 -47.696 6.661 1.00 84.38 430 ALA A CA 1
ATOM 3545 C C . ALA A 1 430 ? -12.975 -48.305 5.719 1.00 84.38 430 ALA A C 1
ATOM 3547 O O . ALA A 1 430 ? -12.904 -49.506 5.442 1.00 84.38 430 ALA A O 1
ATOM 3548 N N . ARG A 1 431 ? -13.873 -47.490 5.140 1.00 84.06 431 ARG A N 1
ATOM 3549 C CA . ARG A 1 431 ? -14.843 -47.938 4.116 1.00 84.06 431 ARG A CA 1
ATOM 3550 C C . ARG A 1 431 ? -14.146 -48.615 2.934 1.00 84.06 431 ARG A C 1
ATOM 3552 O O . ARG A 1 431 ? -14.572 -49.682 2.494 1.00 84.06 431 ARG A O 1
ATOM 3559 N N . LEU A 1 432 ? -13.050 -48.032 2.445 1.00 82.62 432 LEU A N 1
ATOM 3560 C CA . LEU A 1 432 ? -12.297 -48.564 1.307 1.00 82.62 432 LEU A CA 1
ATOM 3561 C C . LEU A 1 432 ? -11.610 -49.903 1.646 1.00 82.62 432 LEU A C 1
ATOM 3563 O O . LEU A 1 432 ? -11.690 -50.843 0.854 1.00 82.62 432 LEU A O 1
ATOM 3567 N N . ARG A 1 433 ? -11.015 -50.040 2.843 1.00 81.62 433 ARG A N 1
ATOM 3568 C CA . ARG A 1 433 ? -10.490 -51.328 3.353 1.00 81.62 433 ARG A CA 1
ATOM 3569 C C . ARG A 1 433 ? -11.592 -52.382 3.490 1.00 81.62 433 ARG A C 1
ATOM 3571 O O . ARG A 1 433 ? -11.371 -53.541 3.143 1.00 81.62 433 ARG A O 1
ATOM 3578 N N . GLU A 1 434 ? -12.774 -52.005 3.975 1.00 81.94 434 GLU A N 1
ATOM 3579 C CA . GLU A 1 434 ? -13.888 -52.944 4.118 1.00 81.94 434 GLU A CA 1
ATOM 3580 C C . GLU A 1 434 ? -14.442 -53.387 2.755 1.00 81.94 434 GLU A C 1
ATOM 3582 O O . GLU A 1 434 ? -14.722 -54.571 2.564 1.00 81.94 434 GLU A O 1
ATOM 3587 N N . ARG A 1 435 ? -14.536 -52.477 1.773 1.00 77.81 435 ARG A N 1
ATOM 3588 C CA . ARG A 1 435 ? -14.970 -52.814 0.407 1.00 77.81 435 ARG A CA 1
ATOM 3589 C C . ARG A 1 435 ? -14.004 -53.789 -0.269 1.00 77.81 435 ARG A C 1
ATOM 3591 O O . ARG A 1 435 ? -14.478 -54.753 -0.868 1.00 77.81 435 ARG A O 1
ATOM 3598 N N . ILE A 1 436 ? -12.690 -53.593 -0.100 1.00 77.00 436 ILE A N 1
ATOM 3599 C CA . ILE A 1 436 ? -11.652 -54.554 -0.516 1.00 77.00 436 ILE A CA 1
ATOM 3600 C C . ILE A 1 436 ? -11.911 -55.919 0.133 1.00 77.00 436 ILE A C 1
ATOM 3602 O O . ILE A 1 436 ? -12.132 -56.895 -0.580 1.00 77.00 436 ILE A O 1
ATOM 3606 N N . LYS A 1 437 ? -12.002 -55.976 1.468 1.00 77.56 437 LYS A N 1
ATOM 3607 C CA . LYS A 1 437 ? -12.201 -57.228 2.217 1.00 77.56 437 LYS A CA 1
ATOM 3608 C C . LYS A 1 437 ? -13.478 -57.977 1.811 1.00 77.56 437 LYS A C 1
ATOM 3610 O O . LYS A 1 437 ? -13.456 -59.201 1.714 1.00 77.56 437 LYS A O 1
ATOM 3615 N N . ARG A 1 438 ? -14.581 -57.260 1.548 1.00 73.94 438 ARG A N 1
ATOM 3616 C CA . ARG A 1 438 ? -15.851 -57.841 1.065 1.00 73.94 438 ARG A CA 1
ATOM 3617 C C . ARG A 1 438 ? -15.724 -58.443 -0.341 1.00 73.94 438 ARG A C 1
ATOM 3619 O O . ARG A 1 438 ? -16.362 -59.455 -0.613 1.00 73.94 438 ARG A O 1
ATOM 3626 N N . ILE A 1 439 ? -14.923 -57.845 -1.225 1.00 70.44 439 ILE A N 1
ATOM 3627 C CA . ILE A 1 439 ? -14.692 -58.353 -2.589 1.00 70.44 439 ILE A CA 1
ATOM 3628 C C . ILE A 1 439 ? -13.712 -59.535 -2.563 1.00 70.44 439 ILE A C 1
ATOM 3630 O O . ILE A 1 439 ? -13.982 -60.562 -3.181 1.00 70.44 439 ILE A O 1
ATOM 3634 N N . GLU A 1 440 ? -12.643 -59.453 -1.769 1.00 68.00 440 GLU A N 1
ATOM 3635 C CA . GLU A 1 440 ? -11.712 -60.565 -1.527 1.00 68.00 440 GLU A CA 1
ATOM 3636 C C . GLU A 1 440 ? -12.433 -61.793 -0.942 1.00 68.00 440 GLU A C 1
ATOM 3638 O O . GLU A 1 440 ? -12.185 -62.916 -1.381 1.00 68.00 440 GLU A O 1
ATOM 3643 N N . SER A 1 441 ? -13.388 -61.608 -0.019 1.00 65.06 441 SER A N 1
ATOM 3644 C CA . SER A 1 441 ? -14.190 -62.716 0.520 1.00 65.06 441 SER A CA 1
ATOM 3645 C C . SER A 1 441 ? -15.257 -63.247 -0.445 1.00 65.06 441 SER A C 1
ATOM 3647 O O . SER A 1 441 ? -15.684 -64.386 -0.290 1.00 65.06 441 SER A O 1
ATOM 3649 N N . MET A 1 442 ? -15.682 -62.466 -1.446 1.00 60.34 442 MET A N 1
ATOM 3650 C CA . MET A 1 442 ? -16.565 -62.935 -2.529 1.00 60.34 442 MET A CA 1
ATOM 3651 C C . MET A 1 442 ? -15.819 -63.743 -3.605 1.00 60.34 442 MET A C 1
ATOM 3653 O O . MET A 1 442 ? -16.463 -64.434 -4.390 1.00 60.34 442 MET A O 1
ATOM 3657 N N . GLN A 1 443 ? -14.482 -63.692 -3.638 1.00 56.47 443 GLN A N 1
ATOM 3658 C CA . GLN A 1 443 ? -13.646 -64.453 -4.578 1.00 56.47 443 GLN A CA 1
ATOM 3659 C C . GLN A 1 443 ? -13.040 -65.741 -3.984 1.00 56.47 443 GLN A C 1
ATOM 3661 O O . GLN A 1 443 ? -12.299 -66.440 -4.671 1.00 56.47 443 GLN A O 1
ATOM 3666 N N . GLN A 1 444 ? -13.361 -66.088 -2.733 1.00 42.78 444 GLN A N 1
ATOM 3667 C CA . GLN A 1 444 ? -12.938 -67.344 -2.097 1.00 42.78 444 GLN A CA 1
ATOM 3668 C C . GLN A 1 444 ? -13.835 -68.518 -2.550 1.00 42.78 444 GLN A C 1
ATOM 3670 O O . GLN A 1 444 ? -15.026 -68.519 -2.230 1.00 42.78 444 GLN A O 1
ATOM 3675 N N . PRO A 1 445 ? -13.314 -69.537 -3.262 1.00 41.09 445 PRO A N 1
ATOM 3676 C CA . PRO A 1 445 ? -14.121 -70.671 -3.705 1.00 41.09 445 PRO A CA 1
ATOM 3677 C C . PRO A 1 445 ? -14.419 -71.646 -2.555 1.00 41.09 445 PRO A C 1
ATOM 3679 O O . PRO A 1 445 ? -13.530 -72.038 -1.798 1.00 41.09 445 PRO A O 1
ATOM 3682 N N . SER A 1 446 ? -15.667 -72.107 -2.461 1.00 36.72 446 SER A N 1
ATOM 3683 C CA . SER A 1 446 ? -16.065 -73.191 -1.552 1.00 36.72 446 SER A CA 1
ATOM 3684 C C . SER A 1 446 ? -15.414 -74.511 -1.995 1.00 36.72 446 SER A C 1
ATOM 3686 O O . SER A 1 446 ? -15.763 -75.054 -3.040 1.00 36.72 446 SER A O 1
ATOM 3688 N N . GLY A 1 447 ? -14.420 -74.999 -1.247 1.00 36.41 447 GLY A N 1
ATOM 3689 C CA . GLY A 1 447 ? -13.533 -76.081 -1.700 1.00 36.41 447 GLY A CA 1
ATOM 3690 C C . GLY A 1 447 ? -13.949 -77.507 -1.313 1.00 36.41 447 GLY A C 1
ATOM 3691 O O . GLY A 1 447 ? -14.701 -77.713 -0.366 1.00 36.41 447 GLY A O 1
ATOM 3692 N N . THR A 1 448 ? -13.369 -78.505 -2.000 1.00 31.92 448 THR A N 1
ATOM 3693 C CA . THR A 1 448 ? -13.298 -79.912 -1.538 1.00 31.92 448 THR A CA 1
ATOM 3694 C C . THR A 1 448 ? -12.136 -80.679 -2.204 1.00 31.92 448 THR A C 1
ATOM 3696 O O . THR A 1 448 ? -11.779 -80.342 -3.324 1.00 31.92 448 THR A O 1
ATOM 3699 N N . THR A 1 449 ? -11.597 -81.711 -1.520 1.00 32.69 449 THR A N 1
ATOM 3700 C CA . THR A 1 449 ? -10.830 -82.897 -2.031 1.00 32.69 449 THR A CA 1
ATOM 3701 C C . THR A 1 449 ? -9.737 -82.683 -3.107 1.00 32.69 449 THR A C 1
ATOM 3703 O O . THR A 1 449 ? -10.044 -82.303 -4.224 1.00 32.69 449 THR A O 1
ATOM 3706 N N . GLY A 1 450 ? -8.448 -83.005 -2.934 1.00 30.23 450 GLY A N 1
ATOM 3707 C CA . GLY A 1 450 ? -7.850 -84.212 -2.339 1.00 30.23 450 GLY A CA 1
ATOM 3708 C C . GLY A 1 450 ? -6.986 -84.961 -3.388 1.00 30.23 450 GLY A C 1
ATOM 3709 O O . GLY A 1 450 ? -7.477 -85.211 -4.481 1.00 30.23 450 GLY A O 1
ATOM 3710 N N . TYR A 1 451 ? -5.748 -85.360 -3.034 1.00 29.44 451 TYR A N 1
ATOM 3711 C CA . TYR A 1 451 ? -4.724 -86.041 -3.881 1.00 29.44 451 TYR A CA 1
ATOM 3712 C C . TYR A 1 451 ? -4.162 -85.212 -5.075 1.00 29.44 451 TYR A C 1
ATOM 3714 O O . TYR A 1 451 ? -4.871 -84.410 -5.663 1.00 29.44 451 TYR A O 1
ATOM 3722 N N . GLY A 1 452 ? -2.897 -85.340 -5.515 1.00 27.78 452 GLY A N 1
ATOM 3723 C CA . GLY A 1 452 ? -1.722 -86.026 -4.949 1.00 27.78 452 GLY A CA 1
ATOM 3724 C C . GLY A 1 452 ? -0.550 -86.169 -5.959 1.00 27.78 452 GLY A C 1
ATOM 3725 O O . GLY A 1 452 ? -0.772 -86.108 -7.159 1.00 27.78 452 GLY A O 1
ATOM 3726 N N . VAL A 1 453 ? 0.667 -86.453 -5.459 1.00 28.45 453 VAL A N 1
ATOM 3727 C CA . VAL A 1 453 ? 1.803 -87.113 -6.172 1.00 28.45 453 VAL A CA 1
ATOM 3728 C C . VAL A 1 453 ? 2.637 -86.317 -7.226 1.00 28.45 453 VAL A C 1
ATOM 3730 O O . VAL A 1 453 ? 2.268 -86.177 -8.381 1.00 28.45 453 VAL A O 1
ATOM 3733 N N . SER A 1 454 ? 3.873 -85.979 -6.817 1.00 26.50 454 SER A N 1
ATOM 3734 C CA . SER A 1 454 ? 5.169 -86.048 -7.553 1.00 26.50 454 SER A CA 1
ATOM 3735 C C . SER A 1 454 ? 5.519 -85.222 -8.821 1.00 26.50 454 SER A C 1
ATOM 3737 O O . SER A 1 454 ? 5.130 -85.532 -9.937 1.00 26.50 454 SER A O 1
ATOM 3739 N N . SER A 1 455 ? 6.540 -84.371 -8.640 1.00 27.23 455 SER A N 1
ATOM 3740 C CA . SER A 1 455 ? 7.860 -84.416 -9.323 1.00 27.23 455 SER A CA 1
ATOM 3741 C C . SER A 1 455 ? 8.035 -84.267 -10.857 1.00 27.23 455 SER A C 1
ATOM 3743 O O . SER A 1 455 ? 7.979 -85.235 -11.602 1.00 27.23 455 SER A O 1
ATOM 3745 N N . SER A 1 456 ? 8.613 -83.114 -11.236 1.00 26.83 456 SER A N 1
ATOM 3746 C CA . SER A 1 456 ? 9.807 -82.967 -12.109 1.00 26.83 456 SER A CA 1
ATOM 3747 C C . SER A 1 456 ? 9.794 -83.457 -13.576 1.00 26.83 456 SER A C 1
ATOM 3749 O O . SER A 1 456 ? 9.998 -84.642 -13.839 1.00 26.83 456 SER A O 1
ATOM 3751 N N . ARG A 1 457 ? 9.882 -82.506 -14.533 1.00 26.52 457 ARG A N 1
ATOM 3752 C CA . ARG A 1 457 ? 11.105 -82.345 -15.367 1.00 26.52 457 ARG A CA 1
ATOM 3753 C C . ARG A 1 457 ? 11.204 -81.028 -16.167 1.00 26.52 457 ARG A C 1
ATOM 3755 O O . ARG A 1 457 ? 10.249 -80.278 -16.301 1.00 26.52 457 ARG A O 1
ATOM 3762 N N . ARG A 1 458 ? 12.435 -80.765 -16.637 1.00 27.86 458 ARG A N 1
ATOM 3763 C CA . ARG A 1 458 ? 12.933 -79.617 -17.432 1.00 27.86 458 ARG A CA 1
ATOM 3764 C C . ARG A 1 458 ? 12.611 -79.710 -18.943 1.00 27.86 458 ARG A C 1
ATOM 3766 O O . ARG A 1 458 ? 12.337 -80.794 -19.441 1.00 27.86 458 ARG A O 1
ATOM 3773 N N . VAL A 1 459 ? 12.955 -78.607 -19.633 1.00 28.73 459 VAL A N 1
ATOM 3774 C CA . VAL A 1 459 ? 13.221 -78.410 -21.083 1.00 28.73 459 VAL A CA 1
ATOM 3775 C C . VAL A 1 459 ? 11.978 -78.060 -21.923 1.00 28.73 459 VAL A C 1
ATOM 3777 O O . VAL A 1 459 ? 11.007 -78.800 -21.892 1.00 28.73 459 VAL A O 1
ATOM 3780 N N . GLY A 1 460 ? 11.965 -76.976 -22.717 1.00 26.17 460 GLY A N 1
ATOM 3781 C CA . GLY A 1 460 ? 12.945 -75.874 -22.848 1.00 26.17 460 GLY A CA 1
ATOM 3782 C C . GLY A 1 460 ? 12.903 -75.159 -24.214 1.00 26.17 460 GLY A C 1
ATOM 3783 O O . GLY A 1 460 ? 12.197 -75.616 -25.105 1.00 26.17 460 GLY A O 1
ATOM 3784 N N . THR A 1 461 ? 13.742 -74.118 -24.392 1.00 27.31 461 THR A N 1
ATOM 3785 C CA . THR A 1 461 ? 13.967 -73.326 -25.643 1.00 27.31 461 THR A CA 1
ATOM 3786 C C . THR A 1 461 ? 12.752 -72.494 -26.113 1.00 27.31 461 THR A C 1
ATOM 3788 O O . THR A 1 461 ? 11.627 -72.863 -25.813 1.00 27.31 461 THR A O 1
ATOM 3791 N N . SER A 1 462 ? 12.839 -71.359 -26.824 1.00 26.55 462 SER A N 1
ATOM 3792 C CA . SER A 1 462 ? 13.884 -70.349 -27.148 1.00 26.55 462 SER A CA 1
ATOM 3793 C C . SER A 1 462 ? 13.119 -69.019 -27.430 1.00 26.55 462 SER A C 1
ATOM 3795 O O . SER A 1 462 ? 11.911 -69.092 -27.633 1.00 26.55 462 SER A O 1
ATOM 3797 N N . THR A 1 463 ? 13.629 -67.779 -27.451 1.00 28.22 463 THR A N 1
ATOM 3798 C CA . THR A 1 463 ? 14.963 -67.190 -27.710 1.00 28.22 463 THR A CA 1
ATOM 3799 C C . THR A 1 463 ? 15.179 -65.897 -26.890 1.00 28.22 463 THR A C 1
ATOM 3801 O O . THR A 1 463 ? 14.226 -65.154 -26.676 1.00 28.22 463 THR A O 1
ATOM 3804 N N . ALA A 1 464 ? 16.429 -65.562 -26.537 1.00 28.78 464 ALA A N 1
ATOM 3805 C CA . ALA A 1 464 ? 16.847 -64.190 -26.167 1.00 28.78 464 ALA A CA 1
ATOM 3806 C C . ALA A 1 464 ? 17.277 -63.392 -27.428 1.00 28.78 464 ALA A C 1
ATOM 3808 O O . ALA A 1 464 ? 17.398 -64.012 -28.490 1.00 28.78 464 ALA A O 1
ATOM 3809 N N . PRO A 1 465 ? 17.468 -62.054 -27.370 1.00 37.28 465 PRO A N 1
ATOM 3810 C CA . PRO A 1 465 ? 18.735 -61.432 -26.902 1.00 37.28 465 PRO A CA 1
ATOM 3811 C C . PRO A 1 465 ? 18.516 -60.135 -26.062 1.00 37.28 465 PRO A C 1
ATOM 3813 O O . PRO A 1 465 ? 17.386 -59.678 -25.958 1.00 37.28 465 PRO A O 1
ATOM 3816 N N . ILE A 1 466 ? 19.491 -59.437 -25.448 1.00 25.42 466 ILE A N 1
ATOM 3817 C CA . ILE A 1 466 ? 20.902 -59.684 -25.052 1.00 25.42 466 ILE A CA 1
ATOM 3818 C C . ILE A 1 466 ? 21.236 -58.751 -23.859 1.00 25.42 466 ILE A C 1
ATOM 3820 O O . ILE A 1 466 ? 20.576 -57.734 -23.652 1.00 25.42 466 ILE A O 1
ATOM 3824 N N . SER A 1 467 ? 22.271 -59.070 -23.077 1.00 29.53 467 SER A N 1
ATOM 3825 C CA . SER A 1 467 ? 22.903 -58.209 -22.050 1.00 29.53 467 SER A CA 1
ATOM 3826 C C . SER A 1 467 ? 24.326 -58.750 -21.765 1.00 29.53 467 SER A C 1
ATOM 3828 O O . SER A 1 467 ? 24.601 -59.866 -22.215 1.00 29.53 467 SER A O 1
ATOM 3830 N N . PRO A 1 468 ? 25.170 -58.146 -20.898 1.00 57.25 468 PRO A N 1
ATOM 3831 C CA . PRO A 1 468 ? 25.458 -56.729 -20.589 1.00 57.25 468 PRO A CA 1
ATOM 3832 C C . PRO A 1 468 ? 27.007 -56.482 -20.691 1.00 57.25 468 PRO A C 1
ATOM 3834 O O . PRO A 1 468 ? 27.621 -57.058 -21.583 1.00 57.25 468 PRO A O 1
ATOM 3837 N N . ILE A 1 469 ? 27.632 -55.758 -19.728 1.00 25.75 469 ILE A N 1
ATOM 3838 C CA . ILE A 1 469 ? 29.052 -55.895 -19.264 1.00 25.75 469 ILE A CA 1
ATOM 3839 C C . ILE A 1 469 ? 30.131 -55.168 -20.135 1.00 25.75 469 ILE A C 1
ATOM 3841 O O . ILE A 1 469 ? 29.966 -55.091 -21.345 1.00 25.75 469 ILE A O 1
ATOM 3845 N N . HIS A 1 470 ? 31.225 -54.546 -19.629 1.00 25.33 470 HIS A N 1
ATOM 3846 C CA . HIS A 1 470 ? 31.943 -54.578 -18.322 1.00 25.33 470 HIS A CA 1
ATOM 3847 C C . HIS A 1 470 ? 32.606 -53.217 -17.938 1.00 25.33 470 HIS A C 1
ATOM 3849 O O . HIS A 1 470 ? 32.899 -52.430 -18.832 1.00 25.33 470 HIS A O 1
ATOM 3855 N N . THR A 1 471 ? 32.984 -53.065 -16.649 1.00 26.16 471 THR A N 1
ATOM 3856 C CA . THR A 1 471 ? 34.133 -52.289 -16.066 1.00 26.16 471 THR A CA 1
ATOM 3857 C C . THR A 1 471 ? 34.206 -50.755 -16.213 1.00 26.16 471 THR A C 1
ATOM 3859 O O . THR A 1 471 ? 33.833 -50.238 -17.257 1.00 26.16 471 THR A O 1
ATOM 3862 N N . ASP A 1 472 ? 34.779 -49.943 -15.303 1.00 26.12 472 ASP A N 1
ATOM 3863 C CA . ASP A 1 472 ? 35.153 -49.969 -13.850 1.00 26.12 472 ASP A CA 1
ATOM 3864 C C . ASP A 1 472 ? 35.477 -48.468 -13.468 1.00 26.12 472 ASP A C 1
ATOM 3866 O O . ASP A 1 472 ? 35.079 -47.597 -14.240 1.00 26.12 472 ASP A O 1
ATOM 3870 N N . ILE A 1 473 ? 36.118 -47.974 -12.383 1.00 27.39 473 ILE A N 1
ATOM 3871 C CA . ILE A 1 473 ? 36.942 -48.500 -11.266 1.00 27.39 473 ILE A CA 1
ATOM 3872 C C . ILE A 1 473 ? 36.941 -47.514 -10.052 1.00 27.39 473 ILE A C 1
ATOM 3874 O O . ILE A 1 473 ? 36.468 -46.391 -10.181 1.00 27.39 473 ILE A O 1
ATOM 3878 N N . SER A 1 474 ? 37.529 -47.919 -8.912 1.00 24.39 474 SER A N 1
ATOM 3879 C CA . SER A 1 474 ? 37.999 -47.115 -7.748 1.00 24.39 474 SER A CA 1
ATOM 3880 C C . SER A 1 474 ? 37.031 -46.221 -6.932 1.00 24.39 474 SER A C 1
ATOM 3882 O O . SER A 1 474 ? 36.752 -45.086 -7.290 1.00 24.39 474 SER A O 1
ATOM 3884 N N . GLU A 1 475 ? 36.636 -46.734 -5.752 1.00 26.36 475 GLU A N 1
ATOM 3885 C CA . GLU A 1 475 ? 37.158 -46.360 -4.402 1.00 26.36 475 GLU A CA 1
ATOM 3886 C C . GLU A 1 475 ? 37.271 -44.882 -3.911 1.00 26.36 475 GLU A C 1
ATOM 3888 O O . GLU A 1 475 ? 37.587 -43.998 -4.701 1.00 26.36 475 GLU A O 1
ATOM 3893 N N . PRO A 1 476 ? 37.274 -44.620 -2.569 1.00 41.44 476 PRO A N 1
ATOM 3894 C CA . PRO A 1 476 ? 36.634 -45.362 -1.455 1.00 41.44 476 PRO A CA 1
ATOM 3895 C C . PRO A 1 476 ? 36.098 -44.502 -0.257 1.00 41.44 476 PRO A C 1
ATOM 3897 O O . PRO A 1 476 ? 36.373 -43.317 -0.147 1.00 41.44 476 PRO A O 1
ATOM 3900 N N . LEU A 1 477 ? 35.394 -45.176 0.678 1.00 23.22 477 LEU A N 1
ATOM 3901 C CA . LEU A 1 477 ? 35.363 -45.043 2.169 1.00 23.22 477 LEU A CA 1
ATOM 3902 C C . LEU A 1 477 ? 35.528 -43.653 2.848 1.00 23.22 477 LEU A C 1
ATOM 3904 O O . LEU A 1 477 ? 36.484 -42.926 2.626 1.00 23.22 477 LEU A O 1
ATOM 3908 N N . SER A 1 478 ? 34.729 -43.284 3.858 1.00 25.17 478 SER A N 1
ATOM 3909 C CA . SER A 1 478 ? 34.451 -44.017 5.119 1.00 25.17 478 SER A CA 1
ATOM 3910 C C . SER A 1 478 ? 33.194 -43.437 5.819 1.00 25.17 478 SER A C 1
ATOM 3912 O O . SER A 1 478 ? 32.824 -42.307 5.530 1.00 25.17 478 SER A O 1
ATOM 3914 N N . SER A 1 479 ? 32.390 -44.094 6.674 1.00 24.89 479 SER A N 1
ATOM 3915 C CA . SER A 1 479 ? 32.465 -45.287 7.554 1.00 24.89 479 SER A CA 1
ATOM 3916 C C . SER A 1 479 ? 32.869 -45.041 9.027 1.00 24.89 479 SER A C 1
ATOM 3918 O O . SER A 1 479 ? 34.045 -45.116 9.376 1.00 24.89 479 SER A O 1
ATOM 3920 N N . ALA A 1 480 ? 31.866 -44.855 9.897 1.00 25.27 480 ALA A N 1
ATOM 3921 C CA . ALA A 1 480 ? 31.951 -44.932 11.366 1.00 25.27 480 ALA A CA 1
ATOM 3922 C C . ALA A 1 480 ? 30.579 -45.386 11.939 1.00 25.27 480 ALA A C 1
ATOM 3924 O O . ALA A 1 480 ? 29.750 -44.569 12.316 1.00 25.27 480 ALA A O 1
ATOM 3925 N N . THR A 1 481 ? 30.156 -46.641 11.763 1.00 23.83 481 THR A N 1
ATOM 3926 C CA . THR A 1 481 ? 30.602 -47.851 12.494 1.00 23.83 481 THR A CA 1
ATOM 3927 C C . THR A 1 481 ? 30.056 -47.925 13.923 1.00 23.83 481 THR A C 1
ATOM 3929 O O . THR A 1 481 ? 30.667 -47.458 14.880 1.00 23.83 481 THR A O 1
ATOM 3932 N N . THR A 1 482 ? 28.919 -48.605 14.076 1.00 26.08 482 THR A N 1
ATOM 3933 C CA . THR A 1 482 ? 28.477 -49.175 15.355 1.00 26.08 482 THR A CA 1
ATOM 3934 C C . THR A 1 482 ? 29.272 -50.448 15.643 1.00 26.08 482 THR A C 1
ATOM 3936 O O . THR A 1 482 ? 29.278 -51.320 14.786 1.00 26.08 482 THR A O 1
ATOM 3939 N N . THR A 1 483 ? 29.873 -50.576 16.833 1.00 25.56 483 THR A N 1
ATOM 3940 C CA . THR A 1 483 ? 29.819 -51.773 17.712 1.00 25.56 483 THR A CA 1
ATOM 3941 C C . THR A 1 483 ? 30.801 -51.643 18.875 1.00 25.56 483 THR A C 1
ATOM 3943 O O . THR A 1 483 ? 31.998 -51.480 18.660 1.00 25.56 483 THR A O 1
ATOM 3946 N N . ASN A 1 484 ? 30.329 -51.916 20.090 1.00 23.09 484 ASN A N 1
ATOM 3947 C CA . ASN A 1 484 ? 30.841 -53.075 20.823 1.00 23.09 484 ASN A CA 1
ATOM 3948 C C . ASN A 1 484 ? 29.789 -53.563 21.824 1.00 23.09 484 ASN A C 1
ATOM 3950 O O . ASN A 1 484 ? 29.039 -52.770 22.388 1.00 23.09 484 ASN A O 1
ATOM 3954 N N . ALA A 1 485 ? 29.718 -54.875 22.013 1.00 25.36 485 ALA A N 1
ATOM 3955 C CA . ALA A 1 485 ? 28.783 -55.535 22.915 1.00 25.36 485 ALA A CA 1
ATOM 3956 C C . ALA A 1 485 ? 29.533 -56.579 23.739 1.00 25.36 485 ALA A C 1
ATOM 3958 O O . ALA A 1 485 ? 30.481 -57.157 23.218 1.00 25.36 485 ALA A O 1
ATOM 3959 N N . SER A 1 486 ? 29.056 -56.878 24.955 1.00 24.70 486 SER A N 1
ATOM 3960 C CA . SER A 1 486 ? 28.941 -58.261 25.458 1.00 24.70 486 SER A CA 1
ATOM 3961 C C . SER A 1 486 ? 28.522 -58.324 26.933 1.00 24.70 486 SER A C 1
ATOM 3963 O O . SER A 1 486 ? 29.255 -57.820 27.778 1.00 24.70 486 SER A O 1
ATOM 3965 N N . ASN A 1 487 ? 27.467 -59.105 27.213 1.00 23.94 487 ASN A N 1
ATOM 3966 C CA . ASN A 1 487 ? 27.194 -59.812 28.483 1.00 23.94 487 ASN A CA 1
ATOM 3967 C C . ASN A 1 487 ? 26.981 -58.908 29.737 1.00 23.94 487 ASN A C 1
ATOM 3969 O O . ASN A 1 487 ? 27.240 -57.715 29.704 1.00 23.94 487 ASN A O 1
ATOM 3973 N N . ILE A 1 488 ? 26.437 -59.351 30.879 1.00 25.58 488 ILE A N 1
ATOM 3974 C CA . ILE A 1 488 ? 26.131 -60.683 31.441 1.00 25.58 488 ILE A CA 1
ATOM 3975 C C . ILE A 1 488 ? 24.744 -60.621 32.129 1.00 25.58 488 ILE A C 1
ATOM 3977 O O . ILE A 1 488 ? 24.379 -59.572 32.647 1.00 25.58 488 ILE A O 1
ATOM 3981 N N . GLY A 1 489 ? 24.041 -61.756 32.264 1.00 23.42 489 GLY A N 1
ATOM 3982 C CA . GLY A 1 489 ? 23.243 -62.010 33.480 1.00 23.42 489 GLY A CA 1
ATOM 3983 C C . GLY A 1 489 ? 21.725 -62.126 33.326 1.00 23.42 489 GLY A C 1
ATOM 3984 O O . GLY A 1 489 ? 20.995 -61.148 33.425 1.00 23.42 489 GLY A O 1
ATOM 3985 N N . SER A 1 490 ? 21.240 -63.362 33.216 1.00 25.08 490 SER A N 1
ATOM 3986 C CA . SER A 1 490 ? 19.846 -63.729 33.491 1.00 25.08 490 SER A CA 1
ATOM 3987 C C . SER A 1 490 ? 19.660 -64.113 34.965 1.00 25.08 490 SER A C 1
ATOM 3989 O O . SER A 1 490 ? 20.369 -65.008 35.421 1.00 25.08 490 SER A O 1
ATOM 3991 N N . ASN A 1 491 ? 18.704 -63.494 35.671 1.00 24.36 491 ASN A N 1
ATOM 3992 C CA . ASN A 1 491 ? 17.900 -64.051 36.785 1.00 24.36 491 ASN A CA 1
ATOM 3993 C C . ASN A 1 491 ? 16.909 -62.957 37.259 1.00 24.36 491 ASN A C 1
ATOM 3995 O O . ASN A 1 491 ? 17.328 -61.825 37.456 1.00 24.36 491 ASN A O 1
ATOM 3999 N N . VAL A 1 492 ? 15.582 -63.145 37.204 1.00 23.84 492 VAL A N 1
ATOM 4000 C CA . VAL A 1 492 ? 14.692 -63.988 38.047 1.00 23.84 492 VAL A CA 1
ATOM 4001 C C . VAL A 1 492 ? 14.195 -63.235 39.296 1.00 23.84 492 VAL A C 1
ATOM 4003 O O . VAL A 1 492 ? 14.967 -62.991 40.215 1.00 23.84 492 VAL A O 1
ATOM 4006 N N . ASN A 1 493 ? 12.872 -62.989 39.309 1.00 25.31 493 ASN A N 1
ATOM 4007 C CA . ASN A 1 493 ? 11.996 -62.612 40.436 1.00 25.31 493 ASN A CA 1
ATOM 4008 C C . ASN A 1 493 ? 12.225 -61.215 41.088 1.00 25.31 493 ASN A C 1
ATOM 4010 O O . ASN A 1 493 ? 13.303 -60.646 40.991 1.00 25.31 493 ASN A O 1
ATOM 4014 N N . GLU A 1 494 ? 11.234 -60.555 41.713 1.00 25.09 494 GLU A N 1
ATOM 4015 C CA . GLU A 1 494 ? 9.858 -60.962 42.077 1.00 25.09 494 GLU A CA 1
ATOM 4016 C C . GLU A 1 494 ? 8.900 -59.748 42.213 1.00 25.09 494 GLU A C 1
ATOM 4018 O O . GLU A 1 494 ? 9.354 -58.684 42.618 1.00 25.09 494 GLU A O 1
ATOM 4023 N N . ASN A 1 495 ? 7.584 -59.947 41.987 1.00 26.38 495 ASN A N 1
ATOM 4024 C CA . ASN A 1 495 ? 6.447 -59.023 42.263 1.00 26.38 495 ASN A CA 1
ATOM 4025 C C . ASN A 1 495 ? 6.455 -57.673 41.482 1.00 26.38 495 ASN A C 1
ATOM 4027 O O . ASN A 1 495 ? 7.428 -56.935 41.508 1.00 26.38 495 ASN A O 1
ATOM 4031 N N . GLY A 1 496 ? 5.432 -57.237 40.727 1.00 24.39 496 GLY A N 1
ATOM 4032 C CA . GLY A 1 496 ? 3.964 -57.393 40.835 1.00 24.39 496 GLY A CA 1
ATOM 4033 C C . GLY A 1 496 ? 3.376 -56.055 41.335 1.00 24.39 496 GLY A C 1
ATOM 4034 O O . GLY A 1 496 ? 3.850 -55.564 42.350 1.00 24.39 496 GLY A O 1
ATOM 4035 N N . ASN A 1 497 ? 2.414 -55.349 40.718 1.00 25.73 497 ASN A N 1
ATOM 4036 C CA . ASN A 1 497 ? 1.334 -55.638 39.747 1.00 25.73 497 ASN A CA 1
ATOM 4037 C C . ASN A 1 497 ? 0.918 -54.314 39.021 1.00 25.73 497 ASN A C 1
ATOM 4039 O O . ASN A 1 497 ? 1.400 -53.261 39.426 1.00 25.73 497 ASN A O 1
ATOM 4043 N N . LEU A 1 498 ? -0.042 -54.198 38.082 1.00 22.45 498 LEU A N 1
ATOM 4044 C CA . LEU A 1 498 ? -0.562 -55.020 36.960 1.00 22.45 498 LEU A CA 1
ATOM 4045 C C . LEU A 1 498 ? -1.749 -54.241 36.297 1.00 22.45 498 LEU A C 1
ATOM 4047 O O . LEU A 1 498 ? -2.572 -53.730 37.043 1.00 22.45 498 LEU A O 1
ATOM 4051 N N . PHE A 1 499 ? -1.874 -54.214 34.953 1.00 23.50 499 PHE A N 1
ATOM 4052 C CA . PHE A 1 499 ? -3.022 -53.712 34.127 1.00 23.50 499 PHE A CA 1
ATOM 4053 C C . PHE A 1 499 ? -3.474 -52.227 34.303 1.00 23.50 499 PHE A C 1
ATOM 4055 O O . PHE A 1 499 ? -3.818 -51.791 35.390 1.00 23.50 499 PHE A O 1
ATOM 4062 N N . THR A 1 500 ? -3.360 -51.318 33.314 1.00 27.00 500 THR A N 1
ATOM 4063 C CA . THR A 1 500 ? -4.069 -51.121 32.008 1.00 27.00 500 THR A CA 1
ATOM 4064 C C . THR A 1 500 ? -5.544 -50.687 32.060 1.00 27.00 500 THR A C 1
ATOM 4066 O O . THR A 1 500 ? -6.370 -51.436 32.566 1.00 27.00 500 THR A O 1
ATOM 4069 N N . LEU A 1 501 ? -5.853 -49.566 31.387 1.00 23.81 501 LEU A N 1
ATOM 4070 C CA . LEU A 1 501 ? -7.096 -49.165 30.679 1.00 23.81 501 LEU A CA 1
ATOM 4071 C C . LEU A 1 501 ? -6.758 -47.826 29.968 1.00 23.81 501 LEU A C 1
ATOM 4073 O O . LEU A 1 501 ? -6.052 -47.016 30.559 1.00 23.81 501 LEU A O 1
ATOM 4077 N N . THR A 1 502 ? -7.089 -47.484 28.716 1.00 23.38 502 THR A N 1
ATOM 4078 C CA . THR A 1 502 ? -7.962 -48.042 27.656 1.00 23.38 502 THR A CA 1
ATOM 4079 C C . THR A 1 502 ? -9.424 -47.548 27.602 1.00 23.38 502 THR A C 1
ATOM 4081 O O . THR A 1 502 ? -10.347 -48.346 27.569 1.00 23.38 502 THR A O 1
ATOM 4084 N N . ASN A 1 503 ? -9.563 -46.225 27.410 1.00 24.31 503 ASN A N 1
ATOM 4085 C CA . ASN A 1 503 ? -10.219 -45.600 26.235 1.00 24.31 503 ASN A CA 1
ATOM 4086 C C . ASN A 1 503 ? -11.776 -45.490 26.132 1.00 24.31 503 ASN A C 1
ATOM 4088 O O . ASN A 1 503 ? -12.510 -46.359 26.579 1.00 24.31 503 ASN A O 1
ATOM 4092 N N . ILE A 1 504 ? -12.219 -44.457 25.383 1.00 23.67 504 ILE A N 1
ATOM 4093 C CA . ILE A 1 504 ? -13.556 -44.168 24.781 1.00 23.67 504 ILE A CA 1
ATOM 4094 C C . ILE A 1 504 ? -14.797 -43.994 25.706 1.00 23.67 504 ILE A C 1
ATOM 4096 O O . ILE A 1 504 ? -15.306 -44.973 26.239 1.00 23.67 504 ILE A O 1
ATOM 4100 N N . TYR A 1 505 ? -15.404 -42.789 25.768 1.00 23.66 505 TYR A N 1
ATOM 4101 C CA . TYR A 1 505 ? -16.605 -42.417 24.969 1.00 23.66 505 TYR A CA 1
ATOM 4102 C C . TYR A 1 505 ? -17.119 -40.971 25.178 1.00 23.66 505 TYR A C 1
ATOM 4104 O O . TYR A 1 505 ? -16.657 -40.232 26.040 1.00 23.66 505 TYR A O 1
ATOM 4112 N N . THR A 1 506 ? -18.032 -40.573 24.286 1.00 24.67 506 THR A N 1
ATOM 4113 C CA . THR A 1 506 ? -18.672 -39.257 24.099 1.00 24.67 506 THR A CA 1
ATOM 4114 C C . THR A 1 506 ? -19.835 -38.981 25.055 1.00 24.67 506 THR A C 1
ATOM 4116 O O . THR A 1 506 ? -20.469 -39.921 25.528 1.00 24.67 506 THR A O 1
ATOM 4119 N N . PHE A 1 507 ? -20.241 -37.712 25.164 1.00 25.91 507 PHE A N 1
ATOM 4120 C CA . PHE A 1 507 ? -21.615 -37.333 25.519 1.00 25.91 507 PHE A CA 1
ATOM 4121 C C . PHE A 1 507 ? -22.211 -36.350 24.502 1.00 25.91 507 PHE A C 1
ATOM 4123 O O . PHE A 1 507 ? -21.481 -35.619 23.836 1.00 25.91 507 PHE A O 1
ATOM 4130 N N . GLY A 1 508 ? -23.540 -36.365 24.397 1.00 23.27 508 GLY A N 1
ATOM 4131 C CA . GLY A 1 508 ? -24.370 -35.425 23.644 1.00 23.27 508 GLY A CA 1
ATOM 4132 C C . GLY A 1 508 ? -25.683 -35.180 24.397 1.00 23.27 508 GLY A C 1
ATOM 4133 O O . GLY A 1 508 ? -25.932 -35.821 25.421 1.00 23.27 508 GLY A O 1
ATOM 4134 N N . ASP A 1 509 ? -26.497 -34.241 23.920 1.00 25.89 509 ASP A N 1
ATOM 4135 C CA . ASP A 1 509 ? -27.683 -33.748 24.630 1.00 25.89 509 ASP A CA 1
ATOM 4136 C C . ASP A 1 509 ? -28.791 -34.790 24.865 1.00 25.89 509 ASP A C 1
ATOM 4138 O O . ASP A 1 509 ? -29.079 -35.609 23.995 1.00 25.89 509 ASP A O 1
ATOM 4142 N N . HIS A 1 510 ? -29.484 -34.675 26.011 1.00 23.50 510 HIS A N 1
ATOM 4143 C CA . HIS A 1 510 ? -30.927 -34.357 26.056 1.00 23.50 510 HIS A CA 1
ATOM 4144 C C . HIS A 1 510 ? -31.501 -34.298 27.497 1.00 23.50 510 HIS A C 1
ATOM 4146 O O . HIS A 1 510 ? -31.542 -35.298 28.203 1.00 23.50 510 HIS A O 1
ATOM 4152 N N . GLY A 1 511 ? -32.099 -33.155 27.861 1.00 23.47 511 GLY A N 1
ATOM 4153 C CA . GLY A 1 511 ? -33.477 -33.114 28.389 1.00 23.47 511 GLY A CA 1
ATOM 4154 C C . GLY A 1 511 ? -33.811 -33.451 29.860 1.00 23.47 511 GLY A C 1
ATOM 4155 O O . GLY A 1 511 ? -34.400 -34.492 30.118 1.00 23.47 511 GLY A O 1
ATOM 4156 N N . ASN A 1 512 ? -33.728 -32.428 30.727 1.00 23.42 512 ASN A N 1
ATOM 4157 C CA . ASN A 1 512 ? -34.706 -32.083 31.791 1.00 23.42 512 ASN A CA 1
ATOM 4158 C C . ASN A 1 512 ? -34.934 -32.973 33.051 1.00 23.42 512 ASN A C 1
ATOM 4160 O O . ASN A 1 512 ? -34.658 -34.162 33.104 1.00 23.42 512 ASN A O 1
ATOM 4164 N N . ILE A 1 513 ? -35.603 -32.324 34.028 1.00 23.70 513 ILE A N 1
ATOM 4165 C CA . ILE A 1 513 ? -36.342 -32.842 35.208 1.00 23.70 513 ILE A CA 1
ATOM 4166 C C . ILE A 1 513 ? -35.597 -32.894 36.574 1.00 23.70 513 ILE A C 1
ATOM 4168 O O . ILE A 1 513 ? -35.125 -33.919 37.044 1.00 23.70 513 ILE A O 1
ATOM 4172 N N . SER A 1 514 ? -35.660 -31.731 37.244 1.00 21.44 514 SER A N 1
ATOM 4173 C CA . SER A 1 514 ? -36.034 -31.490 38.660 1.00 21.44 514 SER A CA 1
ATOM 4174 C C . SER A 1 514 ? -35.168 -31.909 39.872 1.00 21.44 514 SER A C 1
ATOM 4176 O O . SER A 1 514 ? -34.895 -33.076 40.122 1.00 21.44 514 SER A O 1
ATOM 4178 N N . THR A 1 515 ? -35.020 -30.914 40.763 1.00 23.66 515 THR A N 1
ATOM 4179 C CA . THR A 1 515 ? -35.062 -30.977 42.246 1.00 23.66 515 THR A CA 1
ATOM 4180 C C . THR A 1 515 ? -33.969 -31.702 43.051 1.00 23.66 515 THR A C 1
ATOM 4182 O O . THR A 1 515 ? -34.068 -32.883 43.348 1.00 23.66 515 THR A O 1
ATOM 4185 N N . ASN A 1 516 ? -33.094 -30.867 43.629 1.00 22.61 516 ASN A N 1
ATOM 4186 C CA . ASN A 1 516 ? -32.979 -30.645 45.083 1.00 22.61 516 ASN A CA 1
ATOM 4187 C C . ASN A 1 516 ? -32.569 -31.822 46.001 1.00 22.61 516 ASN A C 1
ATOM 4189 O O . ASN A 1 516 ? -33.397 -32.652 46.365 1.00 22.61 516 ASN A O 1
ATOM 4193 N N . THR A 1 517 ? -31.349 -31.765 46.553 1.00 24.45 517 THR A N 1
ATOM 4194 C CA . THR A 1 517 ? -31.130 -31.756 48.023 1.00 24.45 517 THR A CA 1
ATOM 4195 C C . THR A 1 517 ? -29.678 -31.421 48.392 1.00 24.45 517 THR A C 1
ATOM 4197 O O . THR A 1 517 ? -28.739 -31.858 47.736 1.00 24.45 517 THR A O 1
ATOM 4200 N N . ASN A 1 518 ? -29.490 -30.674 49.486 1.00 25.16 518 ASN A N 1
ATOM 4201 C CA . ASN A 1 518 ? -28.186 -30.487 50.135 1.00 25.16 518 ASN A CA 1
ATOM 4202 C C . ASN A 1 518 ? -27.818 -31.711 50.987 1.00 25.16 518 ASN A C 1
ATOM 4204 O O . ASN A 1 518 ? -28.641 -32.141 51.795 1.00 25.16 518 ASN A O 1
ATOM 4208 N N . SER A 1 519 ? -26.557 -32.161 50.954 1.00 23.47 519 SER A N 1
ATOM 4209 C CA . SER A 1 519 ? -25.915 -32.739 52.148 1.00 23.47 519 SER A CA 1
ATOM 4210 C C . SER A 1 519 ? -24.380 -32.730 52.075 1.00 23.47 519 SER A C 1
ATOM 4212 O O . SER A 1 519 ? -23.813 -32.887 51.001 1.00 23.47 519 SER A O 1
ATOM 4214 N N . LEU A 1 520 ? -23.762 -32.621 53.259 1.00 24.67 520 LEU A N 1
ATOM 4215 C CA . LEU A 1 520 ? -22.394 -33.032 53.623 1.00 24.67 520 LEU A CA 1
ATOM 4216 C C . LEU A 1 520 ? -21.191 -32.349 52.936 1.00 24.67 520 LEU A C 1
ATOM 4218 O O . LEU A 1 520 ? -20.837 -32.611 51.791 1.00 24.67 520 LEU A O 1
ATOM 4222 N N . SER A 1 521 ? -20.481 -31.555 53.742 1.00 24.38 521 SER A N 1
ATOM 4223 C CA . SER A 1 521 ? -19.087 -31.156 53.533 1.00 24.38 521 SER A CA 1
ATOM 4224 C C . SER A 1 521 ? -18.098 -32.250 53.999 1.00 24.38 521 SER A C 1
ATOM 4226 O O . SER A 1 521 ? -18.492 -33.364 54.340 1.00 24.38 521 SER A O 1
ATOM 4228 N N . ASP A 1 522 ? -16.813 -31.883 54.079 1.00 24.09 522 ASP A N 1
ATOM 4229 C CA . ASP A 1 522 ? -15.731 -32.573 54.804 1.00 24.09 522 ASP A CA 1
ATOM 4230 C C . ASP A 1 522 ? -15.169 -33.877 54.195 1.00 24.09 522 ASP A C 1
ATOM 4232 O O . ASP A 1 522 ? -15.540 -34.977 54.608 1.00 24.09 522 ASP A O 1
ATOM 4236 N N . LYS A 1 523 ? -14.066 -33.759 53.423 1.00 22.83 523 LYS A N 1
ATOM 4237 C CA . LYS A 1 523 ? -12.709 -34.024 53.979 1.00 22.83 523 LYS A CA 1
ATOM 4238 C C . LYS A 1 523 ? -11.514 -33.839 53.020 1.00 22.83 523 LYS A C 1
ATOM 4240 O O . LYS A 1 523 ? -11.489 -34.396 51.936 1.00 22.83 523 LYS A O 1
ATOM 4245 N N . TYR A 1 524 ? -10.472 -33.193 53.568 1.00 25.67 524 TYR A N 1
ATOM 4246 C CA . TYR A 1 524 ? -9.065 -33.067 53.117 1.00 25.67 524 TYR A CA 1
ATOM 4247 C C . TYR A 1 524 ? -8.808 -32.393 51.743 1.00 25.67 524 TYR A C 1
ATOM 4249 O O . TYR A 1 524 ? -9.433 -32.752 50.762 1.00 25.67 524 TYR A O 1
ATOM 4257 N N . ARG A 1 525 ? -7.939 -31.383 51.535 1.00 24.83 525 ARG A N 1
ATOM 4258 C CA . ARG A 1 525 ? -6.786 -30.736 52.231 1.00 24.83 525 ARG A CA 1
ATOM 4259 C C . ARG A 1 525 ? -5.412 -31.057 51.610 1.00 24.83 525 ARG A C 1
ATOM 4261 O O . ARG A 1 525 ? -4.754 -32.013 52.003 1.00 24.83 525 ARG A O 1
ATOM 4268 N N . VAL A 1 526 ? -4.933 -30.108 50.807 1.00 23.95 526 VAL A N 1
ATOM 4269 C CA . VAL A 1 526 ? -3.552 -29.877 50.331 1.00 23.95 526 VAL A CA 1
ATOM 4270 C C . VAL A 1 526 ? -3.390 -28.344 50.409 1.00 23.95 526 VAL A C 1
ATOM 4272 O O . VAL A 1 526 ? -4.244 -27.649 49.875 1.00 23.95 526 VAL A O 1
ATOM 4275 N N . LYS A 1 527 ? -2.483 -27.679 51.144 1.00 22.67 527 LYS A N 1
ATOM 4276 C CA . LYS A 1 527 ? -1.231 -28.036 51.845 1.00 22.67 527 LYS A CA 1
ATOM 4277 C C . LYS A 1 527 ? -0.140 -28.575 50.901 1.00 22.67 527 LYS A C 1
ATOM 4279 O O . LYS A 1 527 ? -0.203 -29.739 50.548 1.00 22.67 527 LYS A O 1
ATOM 4284 N N . SER A 1 528 ? 0.894 -27.822 50.515 1.00 23.66 528 SER A N 1
ATOM 4285 C CA . SER A 1 528 ? 1.320 -26.462 50.923 1.00 23.66 528 SER A CA 1
ATOM 4286 C C . SER A 1 528 ? 2.490 -25.986 50.054 1.00 23.66 528 SER A C 1
ATOM 4288 O O . SER A 1 528 ? 3.360 -26.806 49.784 1.00 23.66 528 SER A O 1
ATOM 4290 N N . PHE A 1 529 ? 2.569 -24.690 49.713 1.00 23.91 529 PHE A N 1
ATOM 4291 C CA . PHE A 1 529 ? 3.801 -24.077 49.178 1.00 23.91 529 PHE A CA 1
ATOM 4292 C C . PHE A 1 529 ? 3.831 -22.535 49.324 1.00 23.91 529 PHE A C 1
ATOM 4294 O O . PHE A 1 529 ? 3.727 -21.808 48.344 1.00 23.91 529 PHE A O 1
ATOM 4301 N N . VAL A 1 530 ? 3.950 -22.032 50.561 1.00 25.42 530 VAL A N 1
ATOM 4302 C CA . VAL A 1 530 ? 4.493 -20.687 50.863 1.00 25.42 530 VAL A CA 1
ATOM 4303 C C . VAL A 1 530 ? 5.227 -20.763 52.206 1.00 25.42 530 VAL A C 1
ATOM 4305 O O . VAL A 1 530 ? 4.593 -20.830 53.255 1.00 25.42 530 VAL A O 1
ATOM 4308 N N . GLU A 1 531 ? 6.552 -20.745 52.153 1.00 28.22 531 GLU A N 1
ATOM 4309 C CA . GLU A 1 531 ? 7.449 -20.262 53.211 1.00 28.22 531 GLU A CA 1
ATOM 4310 C C . GLU A 1 531 ? 8.461 -19.326 52.520 1.00 28.22 531 GLU A C 1
ATOM 4312 O O . GLU A 1 531 ? 8.609 -19.400 51.300 1.00 28.22 531 GLU A O 1
ATOM 4317 N N . VAL A 1 532 ? 9.134 -18.456 53.283 1.00 28.34 532 VAL A N 1
ATOM 4318 C CA . VAL A 1 532 ? 9.868 -17.259 52.805 1.00 28.34 532 VAL A CA 1
ATOM 4319 C C . VAL A 1 532 ? 8.943 -16.117 52.351 1.00 28.34 532 VAL A C 1
ATOM 4321 O O . VAL A 1 532 ? 8.616 -15.983 51.178 1.00 28.34 532 VAL A O 1
ATOM 4324 N N . PHE A 1 533 ? 8.543 -15.264 53.298 1.00 26.48 533 PHE A N 1
ATOM 4325 C CA . PHE A 1 533 ? 9.137 -13.925 53.474 1.00 26.48 533 PHE A CA 1
ATOM 4326 C C . PHE A 1 533 ? 8.829 -13.402 54.894 1.00 26.48 533 PHE A C 1
ATOM 4328 O O . PHE A 1 533 ? 7.857 -13.829 55.515 1.00 26.48 533 PHE A O 1
ATOM 4335 N N . ASP A 1 534 ? 9.699 -12.542 55.434 1.00 27.34 534 ASP A N 1
ATOM 4336 C CA . ASP A 1 534 ? 9.703 -12.108 56.843 1.00 27.34 534 ASP A CA 1
ATOM 4337 C C . ASP A 1 534 ? 9.114 -10.683 56.995 1.00 27.34 534 ASP A C 1
ATOM 4339 O O . ASP A 1 534 ? 9.639 -9.751 56.380 1.00 27.34 534 ASP A O 1
ATOM 4343 N N . PRO A 1 535 ? 8.029 -10.477 57.772 1.00 29.33 535 PRO A N 1
ATOM 4344 C CA . PRO A 1 535 ? 7.364 -9.182 57.916 1.00 29.33 535 PRO A CA 1
ATOM 4345 C C . PRO A 1 535 ? 7.894 -8.372 59.119 1.00 29.33 535 PRO A C 1
ATOM 4347 O O . PRO A 1 535 ? 7.158 -8.094 60.067 1.00 29.33 535 PRO A O 1
ATOM 4350 N N . THR A 1 536 ? 9.166 -7.962 59.090 1.00 34.47 536 THR A N 1
ATOM 4351 C CA . THR A 1 536 ? 9.829 -7.242 60.202 1.00 34.47 536 THR A CA 1
ATOM 4352 C C . THR A 1 536 ? 10.308 -5.821 59.867 1.00 34.47 536 THR A C 1
ATOM 4354 O O . THR A 1 536 ? 11.411 -5.431 60.240 1.00 34.47 536 THR A O 1
ATOM 4357 N N . LEU A 1 537 ? 9.467 -4.994 59.222 1.00 29.53 537 LEU A N 1
ATOM 4358 C CA . LEU A 1 537 ? 9.671 -3.532 59.137 1.00 29.53 537 LEU A CA 1
ATOM 4359 C C . LEU A 1 537 ? 8.390 -2.774 58.713 1.00 29.53 537 LEU A C 1
ATOM 4361 O O . LEU A 1 537 ? 8.102 -2.712 57.524 1.00 29.53 537 LEU A O 1
ATOM 4365 N N . LEU A 1 538 ? 7.641 -2.212 59.683 1.00 26.78 538 LEU A N 1
ATOM 4366 C CA . LEU A 1 538 ? 6.760 -1.010 59.594 1.00 26.78 538 LEU A CA 1
ATOM 4367 C C . LEU A 1 538 ? 5.837 -0.884 60.832 1.00 26.78 538 LEU A C 1
ATOM 4369 O O . LEU A 1 538 ? 4.611 -0.906 60.746 1.00 26.78 538 LEU A O 1
ATOM 4373 N N . SER A 1 539 ? 6.425 -0.757 62.024 1.00 34.38 539 SER A N 1
ATOM 4374 C CA . SER A 1 539 ? 5.686 -0.650 63.291 1.00 34.38 539 SER A CA 1
ATOM 4375 C C . SER A 1 539 ? 5.623 0.783 63.837 1.00 34.38 539 SER A C 1
ATOM 4377 O O . SER A 1 539 ? 6.003 1.003 64.984 1.00 34.38 539 SER A O 1
ATOM 4379 N N . GLU A 1 540 ? 5.174 1.767 63.044 1.00 34.69 540 GLU A N 1
ATOM 4380 C CA . GLU A 1 540 ? 5.066 3.154 63.538 1.00 34.69 540 GLU A CA 1
ATOM 4381 C C . GLU A 1 540 ? 4.054 4.047 62.778 1.00 34.69 540 GLU A C 1
ATOM 4383 O O . GLU A 1 540 ? 4.427 5.037 62.162 1.00 34.69 540 GLU A O 1
ATOM 4388 N N . GLN A 1 541 ? 2.751 3.718 62.833 1.00 30.22 541 GLN A N 1
ATOM 4389 C CA . GLN A 1 541 ? 1.648 4.700 62.676 1.00 30.22 541 GLN A CA 1
ATOM 4390 C C . GLN A 1 541 ? 0.274 4.136 63.112 1.00 30.22 541 GLN A C 1
ATOM 4392 O O . GLN A 1 541 ? -0.697 4.101 62.360 1.00 30.22 541 GLN A O 1
ATOM 4397 N N . LYS A 1 542 ? 0.168 3.664 64.363 1.00 29.77 542 LYS A N 1
ATOM 4398 C CA . LYS A 1 542 ? -1.108 3.188 64.936 1.00 29.77 542 LYS A CA 1
ATOM 4399 C C . LYS A 1 542 ? -1.251 3.558 66.416 1.00 29.77 542 LYS A C 1
ATOM 4401 O O . LYS A 1 542 ? -1.229 2.698 67.286 1.00 29.77 542 LYS A O 1
ATOM 4406 N N . SER A 1 543 ? -1.345 4.864 66.686 1.00 38.56 543 SER A N 1
ATOM 4407 C CA . SER A 1 543 ? -1.434 5.423 68.049 1.00 38.56 543 SER A CA 1
ATOM 4408 C C . SER A 1 543 ? -2.493 6.529 68.224 1.00 38.56 543 SER A C 1
ATOM 4410 O O . SER A 1 543 ? -2.568 7.128 69.297 1.00 38.56 543 SER A O 1
ATOM 4412 N N . GLU A 1 544 ? -3.302 6.826 67.199 1.00 34.72 544 GLU A N 1
ATOM 4413 C CA . GLU A 1 544 ? -4.170 8.020 67.195 1.00 34.72 544 GLU A CA 1
ATOM 4414 C C . GLU A 1 544 ? -5.648 7.747 66.843 1.00 34.72 544 GLU A C 1
ATOM 4416 O O . GLU A 1 544 ? -6.453 8.670 66.811 1.00 34.72 544 GLU A O 1
ATOM 4421 N N . TYR A 1 545 ? -6.040 6.477 66.667 1.00 32.41 545 TYR A N 1
ATOM 4422 C CA . TYR A 1 545 ? -7.447 6.090 66.458 1.00 32.41 545 TYR A CA 1
ATOM 4423 C C . TYR A 1 545 ? -8.128 5.622 67.759 1.00 32.41 545 TYR A C 1
ATOM 4425 O O . TYR A 1 545 ? -9.208 6.096 68.112 1.00 32.41 545 TYR A O 1
ATOM 4433 N N . ASP A 1 546 ? -7.446 4.789 68.555 1.00 33.41 546 ASP A N 1
ATOM 4434 C CA . ASP A 1 546 ? -7.973 4.213 69.810 1.00 33.41 546 ASP A CA 1
ATOM 4435 C C . ASP A 1 546 ? -8.197 5.239 70.942 1.00 33.41 546 ASP A C 1
ATOM 4437 O O . ASP A 1 546 ? -8.706 4.901 72.014 1.00 33.41 546 ASP A O 1
ATOM 4441 N N . ARG A 1 547 ? -7.841 6.511 70.715 1.00 34.59 547 ARG A N 1
ATOM 4442 C CA . ARG A 1 547 ? -7.992 7.605 71.685 1.00 34.59 547 ARG A CA 1
ATOM 4443 C C . ARG A 1 547 ? -9.291 8.401 71.534 1.00 34.59 547 ARG A C 1
ATOM 4445 O O . ARG A 1 547 ? -9.676 9.076 72.479 1.00 34.59 547 ARG A O 1
ATOM 4452 N N . SER A 1 548 ? -9.984 8.309 70.394 1.00 32.91 548 SER A N 1
ATOM 4453 C CA . SER A 1 548 ? -11.210 9.088 70.144 1.00 32.91 548 SER A CA 1
ATOM 4454 C C . SER A 1 548 ? -12.505 8.346 70.509 1.00 32.91 548 SER A C 1
ATOM 4456 O O . SER A 1 548 ? -13.511 8.993 70.787 1.00 32.91 548 SER A O 1
ATOM 4458 N N . TYR A 1 549 ? -12.496 7.009 70.562 1.00 30.19 549 TYR A N 1
ATOM 4459 C CA . TYR A 1 549 ? -13.725 6.208 70.698 1.00 30.19 549 TYR A CA 1
ATOM 4460 C C . TYR A 1 549 ? -14.210 5.987 72.150 1.00 30.19 549 TYR A C 1
ATOM 4462 O O . TYR A 1 549 ? -15.315 5.496 72.362 1.00 30.19 549 TYR A O 1
ATOM 4470 N N . ASN A 1 550 ? -13.413 6.347 73.167 1.00 33.06 550 ASN A N 1
ATOM 4471 C CA . ASN A 1 550 ? -13.712 6.049 74.580 1.00 33.06 550 ASN A CA 1
ATOM 4472 C C . ASN A 1 550 ? -14.226 7.237 75.422 1.00 33.06 550 ASN A C 1
ATOM 4474 O O . ASN A 1 550 ? -14.677 7.018 76.545 1.00 33.06 550 ASN A O 1
ATOM 4478 N N . GLU A 1 551 ? -14.208 8.478 74.920 1.00 31.28 551 GLU A N 1
ATOM 4479 C CA . GLU A 1 551 ? -14.601 9.655 75.726 1.00 31.28 551 GLU A CA 1
ATOM 4480 C C . GLU A 1 551 ? -16.057 10.118 75.515 1.00 31.28 551 GLU A C 1
ATOM 4482 O O . GLU A 1 551 ? -16.597 10.851 76.345 1.00 31.28 551 GLU A O 1
ATOM 4487 N N . THR A 1 552 ? -16.752 9.648 74.471 1.00 33.28 552 THR A N 1
ATOM 4488 C CA . THR A 1 552 ? -18.136 10.080 74.171 1.00 33.28 552 THR A CA 1
ATOM 4489 C C . THR A 1 552 ? -19.223 9.224 74.840 1.00 33.28 552 THR A C 1
ATOM 4491 O O . THR A 1 552 ? -20.346 9.694 75.002 1.00 33.28 552 THR A O 1
ATOM 4494 N N . TYR A 1 553 ? -18.924 7.988 75.270 1.00 29.91 553 TYR A N 1
ATOM 4495 C CA . TYR A 1 553 ? -19.946 7.032 75.747 1.00 29.91 553 TYR A CA 1
ATOM 4496 C C . TYR A 1 553 ? -20.058 6.889 77.282 1.00 29.91 553 TYR A C 1
ATOM 4498 O O . TYR A 1 553 ? -20.888 6.129 77.774 1.00 29.91 553 TYR A O 1
ATOM 4506 N N . SER A 1 554 ? -19.254 7.622 78.065 1.00 30.34 554 SER A N 1
ATOM 4507 C CA . SER A 1 554 ? -19.167 7.451 79.535 1.00 30.34 554 SER A CA 1
ATOM 4508 C C . SER A 1 554 ? -19.804 8.588 80.363 1.00 30.34 554 SER A C 1
ATOM 4510 O O . SER A 1 554 ? -19.877 8.510 81.589 1.00 30.34 554 SER A O 1
ATOM 4512 N N . SER A 1 555 ? -20.304 9.646 79.711 1.00 29.23 555 SER A N 1
ATOM 4513 C CA . SER A 1 555 ? -20.657 10.915 80.384 1.00 29.23 555 SER A CA 1
ATOM 4514 C C . SER A 1 555 ? -22.161 11.185 80.562 1.00 29.23 555 SER A C 1
ATOM 4516 O O . SER A 1 555 ? -22.521 12.095 81.306 1.00 29.23 555 SER A O 1
ATOM 4518 N N . SER A 1 556 ? -23.052 10.393 79.950 1.00 28.27 556 SER A N 1
ATOM 4519 C CA . SER A 1 556 ? -24.513 10.637 79.997 1.00 28.27 556 SER A CA 1
ATOM 4520 C C . SER A 1 556 ? -25.280 9.832 81.057 1.00 28.27 556 SER A C 1
ATOM 4522 O O . SER A 1 556 ? -26.476 10.046 81.233 1.00 28.27 556 SER A O 1
ATOM 4524 N N . ILE A 1 557 ? -24.626 8.937 81.810 1.00 30.64 557 ILE A N 1
ATOM 4525 C CA . ILE A 1 557 ? -25.279 8.112 82.846 1.00 30.64 557 ILE A CA 1
ATOM 4526 C C . ILE A 1 557 ? -24.688 8.410 84.231 1.00 30.64 557 ILE A C 1
ATOM 4528 O O . ILE A 1 557 ? -24.025 7.553 84.816 1.00 30.64 557 ILE A O 1
ATOM 4532 N N . LYS A 1 558 ? -24.924 9.631 84.761 1.00 30.61 558 LYS A N 1
ATOM 4533 C CA . LYS A 1 558 ? -24.863 9.935 86.218 1.00 30.61 558 LYS A CA 1
ATOM 4534 C C . LYS A 1 558 ? -25.308 11.347 86.670 1.00 30.61 558 LYS A C 1
ATOM 4536 O O . LYS A 1 558 ? -24.634 11.923 87.518 1.00 30.61 558 LYS A O 1
ATOM 4541 N N . ARG A 1 559 ? -26.455 11.893 86.208 1.00 28.17 559 ARG A N 1
ATOM 4542 C CA . ARG A 1 559 ? -27.254 12.908 86.971 1.00 28.17 559 ARG A CA 1
ATOM 4543 C C . ARG A 1 559 ? -28.593 13.328 86.320 1.00 28.17 559 ARG A C 1
ATOM 4545 O O . ARG A 1 559 ? -28.788 14.490 86.004 1.00 28.17 559 ARG A O 1
ATOM 4552 N N . GLN A 1 560 ? -29.561 12.415 86.215 1.00 26.23 560 GLN A N 1
ATOM 4553 C CA . GLN A 1 560 ? -30.971 12.810 86.019 1.00 26.23 560 GLN A CA 1
ATOM 4554 C C . GLN A 1 560 ? -31.943 11.831 86.714 1.00 26.23 560 GLN A C 1
ATOM 4556 O O . GLN A 1 560 ? -32.883 11.319 86.120 1.00 26.23 560 GLN A O 1
ATOM 4561 N N . ILE A 1 561 ? -31.687 11.538 87.995 1.00 29.67 561 ILE A N 1
ATOM 4562 C CA . ILE A 1 561 ? -32.686 10.887 88.864 1.00 29.67 561 ILE A CA 1
ATOM 4563 C C . ILE A 1 561 ? -33.774 11.931 89.176 1.00 29.67 561 ILE A C 1
ATOM 4565 O O . ILE A 1 561 ? -33.423 13.076 89.454 1.00 29.67 561 ILE A O 1
ATOM 4569 N N . TYR A 1 562 ? -35.053 11.521 89.143 1.00 29.69 562 TYR A N 1
ATOM 4570 C CA . TYR A 1 562 ? -36.256 12.370 88.992 1.00 29.69 562 TYR A CA 1
ATOM 4571 C C . TYR A 1 562 ? -36.304 13.053 87.607 1.00 29.69 562 TYR A C 1
ATOM 4573 O O . TYR A 1 562 ? -35.787 14.151 87.434 1.00 29.69 562 TYR A O 1
ATOM 4581 N N . THR A 1 563 ? -36.879 12.439 86.568 1.00 27.61 563 THR A N 1
ATOM 4582 C CA . THR A 1 563 ? -38.318 12.109 86.443 1.00 27.61 563 THR A CA 1
ATOM 4583 C C . THR A 1 563 ? -38.600 10.968 85.440 1.00 27.61 563 THR A C 1
ATOM 4585 O O . THR A 1 563 ? -37.740 10.598 84.650 1.00 27.61 563 THR A O 1
ATOM 4588 N N . ASN A 1 564 ? -39.839 10.452 85.448 1.00 25.28 564 ASN A N 1
ATOM 4589 C CA . ASN A 1 564 ? -40.425 9.509 84.476 1.00 25.28 564 ASN A CA 1
ATOM 4590 C C . ASN A 1 564 ? -39.741 8.135 84.324 1.00 25.28 564 ASN A C 1
ATOM 4592 O O . ASN A 1 564 ? -39.259 7.769 83.253 1.00 25.28 564 ASN A O 1
ATOM 4596 N N . THR A 1 565 ? -39.855 7.305 85.363 1.00 23.95 565 THR A N 1
ATOM 4597 C CA . THR A 1 565 ? -39.865 5.839 85.217 1.00 23.95 565 THR A CA 1
ATOM 4598 C C . THR A 1 565 ? -41.145 5.391 84.498 1.00 23.95 565 THR A C 1
ATOM 4600 O O . THR A 1 565 ? -42.122 5.009 85.138 1.00 23.95 565 THR A O 1
ATOM 4603 N N . ASN A 1 566 ? -41.148 5.434 83.163 1.00 28.80 566 ASN A N 1
ATOM 4604 C CA . ASN A 1 566 ? -42.107 4.679 82.347 1.00 28.80 566 ASN A CA 1
ATOM 4605 C C . ASN A 1 566 ? -41.575 3.252 82.128 1.00 28.80 566 ASN A C 1
ATOM 4607 O O . ASN A 1 566 ? -41.370 2.816 80.996 1.00 28.80 566 ASN A O 1
ATOM 4611 N N . ASP A 1 567 ? -41.347 2.529 83.225 1.00 26.19 567 ASP A N 1
ATOM 4612 C CA . ASP A 1 567 ? -41.166 1.083 83.168 1.00 26.19 567 ASP A CA 1
ATOM 4613 C C . ASP A 1 567 ? -42.518 0.465 82.817 1.00 26.19 567 ASP A C 1
ATOM 4615 O O . ASP A 1 567 ? -43.396 0.320 83.671 1.00 26.19 567 ASP A O 1
ATOM 4619 N N . THR A 1 568 ? -42.700 0.108 81.545 1.00 29.78 568 THR A N 1
ATOM 4620 C CA . THR A 1 568 ? -43.827 -0.717 81.112 1.00 29.78 568 THR A CA 1
ATOM 4621 C C . THR A 1 568 ? -43.657 -2.110 81.708 1.00 29.78 568 THR A C 1
ATOM 4623 O O . THR A 1 568 ? -43.087 -2.999 81.075 1.00 29.78 568 THR A O 1
ATOM 4626 N N . HIS A 1 569 ? -44.134 -2.290 82.941 1.00 30.62 569 HIS A N 1
ATOM 4627 C CA . HIS A 1 569 ? -44.452 -3.612 83.456 1.00 30.62 569 HIS A CA 1
ATOM 4628 C C . HIS A 1 569 ? -45.437 -4.248 82.483 1.00 30.62 569 HIS A C 1
ATOM 4630 O O . HIS A 1 569 ? -46.548 -3.750 82.309 1.00 30.62 569 HIS A O 1
ATOM 4636 N N . ASP A 1 570 ? -45.003 -5.323 81.833 1.00 32.19 570 ASP A N 1
ATOM 4637 C CA . ASP A 1 570 ? -45.878 -6.153 81.024 1.00 32.19 570 ASP A CA 1
ATOM 4638 C C . ASP A 1 570 ? -46.822 -6.870 81.996 1.00 32.19 570 ASP A C 1
ATOM 4640 O O . ASP A 1 570 ? -46.460 -7.867 82.629 1.00 32.19 570 ASP A O 1
ATOM 4644 N N . TYR A 1 571 ? -48.002 -6.279 82.207 1.00 39.72 571 TYR A N 1
ATOM 4645 C CA . TYR A 1 571 ? -49.066 -6.823 83.047 1.00 39.72 571 TYR A CA 1
ATOM 4646 C C . TYR A 1 571 ? -49.690 -8.031 82.337 1.00 39.72 571 TYR A C 1
ATOM 4648 O O . TYR A 1 571 ? -50.836 -8.003 81.889 1.00 39.72 571 TYR A O 1
ATOM 4656 N N . ASP A 1 572 ? -48.920 -9.116 82.215 1.00 38.41 572 ASP A N 1
ATOM 4657 C CA . ASP A 1 572 ? -49.457 -10.396 81.774 1.00 38.41 572 ASP A CA 1
ATOM 4658 C C . ASP A 1 572 ? -50.634 -10.770 82.681 1.00 38.41 572 ASP A C 1
ATOM 4660 O O . ASP A 1 572 ? -50.543 -10.705 83.914 1.00 38.41 572 ASP A O 1
ATOM 4664 N N . SER A 1 573 ? -51.753 -11.151 82.065 1.00 41.38 573 SER A N 1
ATOM 4665 C CA . SER A 1 573 ? -53.034 -11.342 82.751 1.00 41.38 573 SER A CA 1
ATOM 4666 C C . SER A 1 573 ? -52.938 -12.374 83.881 1.00 41.38 573 SER A C 1
ATOM 4668 O O . SER A 1 573 ? -53.656 -12.279 84.879 1.00 41.38 573 SER A O 1
ATOM 4670 N N . THR A 1 574 ? -51.989 -13.305 83.767 1.00 41.50 574 THR A N 1
ATOM 4671 C CA . THR A 1 574 ? -51.601 -14.292 84.778 1.00 41.50 574 THR A CA 1
ATOM 4672 C C . THR A 1 574 ? -51.296 -13.681 86.158 1.00 41.50 574 THR A C 1
ATOM 4674 O O . THR A 1 574 ? -51.659 -14.282 87.173 1.00 41.50 574 THR A O 1
ATOM 4677 N N . ASN A 1 575 ? -50.681 -12.491 86.231 1.00 43.72 575 ASN A N 1
ATOM 4678 C CA . ASN A 1 575 ? -50.216 -11.897 87.495 1.00 43.72 575 ASN A CA 1
ATOM 4679 C C . ASN A 1 575 ? -51.356 -11.439 88.418 1.00 43.72 575 ASN A C 1
ATOM 4681 O O . ASN A 1 575 ? -51.318 -11.724 89.616 1.00 43.72 575 ASN A O 1
ATOM 4685 N N . ILE A 1 576 ? -52.394 -10.783 87.880 1.00 44.25 576 ILE A N 1
ATOM 4686 C CA . ILE A 1 576 ? -53.524 -10.253 88.676 1.00 44.25 576 ILE A CA 1
ATOM 4687 C C . ILE A 1 576 ? -54.197 -11.392 89.460 1.00 44.25 576 ILE A C 1
ATOM 4689 O O . ILE A 1 576 ? -54.481 -11.279 90.654 1.00 44.25 576 ILE A O 1
ATOM 4693 N N . HIS A 1 577 ? -54.374 -12.545 88.809 1.00 42.53 577 HIS A N 1
ATOM 4694 C CA . HIS A 1 577 ? -55.003 -13.712 89.421 1.00 42.53 577 HIS A CA 1
ATOM 4695 C C . HIS A 1 577 ? -54.086 -14.484 90.392 1.00 42.53 577 HIS A C 1
ATOM 4697 O O . HIS A 1 577 ? -54.577 -15.347 91.122 1.00 42.53 577 HIS A O 1
ATOM 4703 N N . GLN A 1 578 ? -52.780 -14.188 90.442 1.00 44.12 578 GLN A N 1
ATOM 4704 C CA . GLN A 1 578 ? -51.889 -14.664 91.507 1.00 44.12 578 GLN A CA 1
ATOM 4705 C C . GLN A 1 578 ? -51.829 -13.688 92.688 1.00 44.12 578 GLN A C 1
ATOM 4707 O O . GLN A 1 578 ? -51.888 -14.148 93.826 1.00 44.12 578 GLN A O 1
ATOM 4712 N N . HIS A 1 579 ? -51.780 -12.373 92.442 1.00 45.25 579 HIS A N 1
ATOM 4713 C CA . HIS A 1 579 ? -51.584 -11.351 93.482 1.00 45.25 579 HIS A CA 1
ATOM 4714 C C . HIS A 1 579 ? -52.650 -11.411 94.593 1.00 45.25 579 HIS A C 1
ATOM 4716 O O . HIS A 1 579 ? -52.333 -11.357 95.783 1.00 45.25 579 HIS A O 1
ATOM 4722 N N . TYR A 1 580 ? -53.913 -11.623 94.212 1.00 49.12 580 TYR A N 1
ATOM 4723 C CA . TYR A 1 580 ? -55.045 -11.646 95.146 1.00 49.12 580 TYR A CA 1
ATOM 4724 C C . TYR A 1 580 ? -55.463 -13.045 95.620 1.00 49.12 580 TYR A C 1
ATOM 4726 O O . TYR A 1 580 ? -56.264 -13.167 96.546 1.00 49.12 580 TYR A O 1
ATOM 4734 N N . LYS A 1 581 ? -54.883 -14.118 95.062 1.00 43.97 581 LYS A N 1
ATOM 4735 C CA . LYS A 1 581 ? -55.140 -15.501 95.515 1.00 43.97 581 LYS A CA 1
ATOM 4736 C C . LYS A 1 581 ? -54.449 -15.860 96.834 1.00 43.97 581 LYS A C 1
ATOM 4738 O O . LYS A 1 581 ? -54.707 -16.925 97.386 1.00 43.97 581 LYS A O 1
ATOM 4743 N N . THR A 1 582 ? -53.582 -14.979 97.325 1.00 39.16 582 THR A N 1
ATOM 4744 C CA . THR A 1 582 ? -52.844 -15.101 98.589 1.00 39.16 582 THR A CA 1
ATOM 4745 C C . THR A 1 582 ? -53.595 -14.582 99.821 1.00 39.16 582 THR A C 1
ATOM 4747 O O . THR A 1 582 ? -53.067 -14.692 100.926 1.00 39.16 582 THR A O 1
ATOM 4750 N N . ILE A 1 583 ? -54.818 -14.056 99.673 1.00 39.25 583 ILE A N 1
ATOM 4751 C CA . ILE A 1 583 ? -55.696 -13.758 100.817 1.00 39.25 583 ILE A CA 1
ATOM 4752 C C . ILE A 1 583 ? -56.333 -15.070 101.303 1.00 39.25 583 ILE A C 1
ATOM 4754 O O . ILE A 1 583 ? -56.967 -15.792 100.537 1.00 39.25 583 ILE A O 1
ATOM 4758 N N . ASP A 1 584 ? -56.117 -15.389 102.580 1.00 33.62 584 ASP A N 1
ATOM 4759 C CA . ASP A 1 584 ? -56.389 -16.702 103.172 1.00 33.62 584 ASP A CA 1
ATOM 4760 C C . ASP A 1 584 ? -57.899 -17.057 103.225 1.00 33.62 584 ASP A C 1
ATOM 4762 O O . ASP A 1 584 ? -58.670 -16.344 103.881 1.00 33.62 584 ASP A O 1
ATOM 4766 N N . PRO A 1 585 ? -58.335 -18.191 102.628 1.00 38.50 585 PRO A N 1
ATOM 4767 C CA . PRO A 1 585 ? -59.702 -18.716 102.751 1.00 38.50 585 PRO A CA 1
ATOM 4768 C C . PRO A 1 585 ? -60.192 -18.948 104.193 1.00 38.50 585 PRO A C 1
ATOM 4770 O O . PRO A 1 585 ? -61.401 -19.059 104.424 1.00 38.50 585 PRO A O 1
ATOM 4773 N N . SER A 1 586 ? -59.298 -19.001 105.189 1.00 36.50 586 SER A N 1
ATOM 4774 C CA . SER A 1 586 ? -59.689 -19.075 106.604 1.00 36.50 586 SER A CA 1
ATOM 4775 C C . SER A 1 586 ? -60.553 -17.885 107.050 1.00 36.50 586 SER A C 1
ATOM 4777 O O . SER A 1 586 ? -61.426 -18.050 107.905 1.00 36.50 586 SER A O 1
ATOM 4779 N N . LEU A 1 587 ? -60.391 -16.706 106.433 1.00 36.66 587 LEU A N 1
ATOM 4780 C CA . LEU A 1 587 ? -61.127 -15.490 106.795 1.00 36.66 587 LEU A CA 1
ATOM 4781 C C . LEU A 1 587 ? -62.626 -15.547 106.462 1.00 36.66 587 LEU A C 1
ATOM 4783 O O . LEU A 1 587 ? -63.404 -14.832 107.092 1.00 36.66 587 LEU A O 1
ATOM 4787 N N . THR A 1 588 ? -63.047 -16.391 105.516 1.00 37.28 588 THR A N 1
ATOM 4788 C CA . THR A 1 588 ? -64.458 -16.507 105.095 1.00 37.28 588 THR A CA 1
ATOM 4789 C C . THR A 1 588 ? -65.227 -17.631 105.800 1.00 37.28 588 THR A C 1
ATOM 4791 O O . THR A 1 588 ? -66.445 -17.707 105.663 1.00 37.28 588 THR A O 1
ATOM 4794 N N . THR A 1 589 ? -64.548 -18.493 106.569 1.00 34.25 589 THR A N 1
ATOM 4795 C CA . THR A 1 589 ? -65.065 -19.833 106.932 1.00 34.25 589 THR A CA 1
ATOM 4796 C C . THR A 1 589 ? -65.285 -20.033 108.447 1.00 34.25 589 THR A C 1
ATOM 4798 O O . THR A 1 589 ? -65.286 -21.155 108.934 1.00 34.25 589 THR A O 1
ATOM 4801 N N . TYR A 1 590 ? -65.483 -18.947 109.209 1.00 36.53 590 TYR A N 1
ATOM 4802 C CA . TYR A 1 590 ? -65.681 -18.970 110.677 1.00 36.53 590 TYR A CA 1
ATOM 4803 C C . TYR A 1 590 ? -66.995 -18.313 111.161 1.00 36.53 590 TYR A C 1
ATOM 4805 O O . TYR A 1 590 ? -67.126 -17.955 112.329 1.00 36.53 590 TYR A O 1
ATOM 4813 N N . VAL A 1 591 ? -67.978 -18.125 110.271 1.00 41.56 591 VAL A N 1
ATOM 4814 C CA . VAL A 1 591 ? -69.253 -17.429 110.575 1.00 41.56 591 VAL A CA 1
ATOM 4815 C C . VAL A 1 591 ? -70.427 -18.398 110.817 1.00 41.56 591 VAL A C 1
ATOM 4817 O O . VAL A 1 591 ? -71.481 -17.986 111.297 1.00 41.56 591 VAL A O 1
ATOM 4820 N N . THR A 1 592 ? -70.249 -19.693 110.545 1.00 37.03 592 THR A N 1
ATOM 4821 C CA . THR A 1 592 ? -71.265 -20.740 110.740 1.00 37.03 592 THR A CA 1
ATOM 4822 C C . THR A 1 592 ? -70.659 -21.974 111.401 1.00 37.03 592 THR A C 1
ATOM 4824 O O . THR A 1 592 ? -69.573 -22.396 111.017 1.00 37.03 592 THR A O 1
ATOM 4827 N N . ASP A 1 593 ? -71.413 -22.557 112.333 1.00 35.19 593 ASP A N 1
ATOM 4828 C CA . ASP A 1 593 ? -71.211 -23.873 112.952 1.00 35.19 593 ASP A CA 1
ATOM 4829 C C . ASP A 1 593 ? -69.944 -24.089 113.803 1.00 35.19 593 ASP A C 1
ATOM 4831 O O . ASP A 1 593 ? -69.089 -24.909 113.482 1.00 35.19 593 ASP A O 1
ATOM 4835 N N . ASP A 1 594 ? -69.932 -23.492 115.003 1.00 30.81 594 ASP A N 1
ATOM 4836 C CA . ASP A 1 594 ? -69.737 -24.313 116.213 1.00 30.81 594 ASP A CA 1
ATOM 4837 C C . ASP A 1 594 ? -70.522 -23.740 117.417 1.00 30.81 594 ASP A C 1
ATOM 4839 O O . ASP A 1 594 ? -70.263 -22.632 117.890 1.00 30.81 594 ASP A O 1
ATOM 4843 N N . ILE A 1 595 ? -71.528 -24.478 117.905 1.00 36.78 595 ILE A N 1
ATOM 4844 C CA . ILE A 1 595 ? -72.345 -24.118 119.081 1.00 36.78 595 ILE A CA 1
ATOM 4845 C C . ILE A 1 595 ? -72.313 -25.301 120.057 1.00 36.78 595 ILE A C 1
ATOM 4847 O O . ILE A 1 595 ? -73.176 -26.180 120.035 1.00 36.78 595 ILE A O 1
ATOM 4851 N N . GLY A 1 596 ? -71.294 -25.313 120.924 1.00 33.34 596 GLY A N 1
ATOM 4852 C CA . GLY A 1 596 ? -70.917 -26.474 121.740 1.00 33.34 596 GLY A CA 1
ATOM 4853 C C . GLY A 1 596 ? -70.491 -26.156 123.181 1.00 33.34 596 GLY A C 1
ATOM 4854 O O . GLY A 1 596 ? -69.407 -26.552 123.597 1.00 33.34 596 GLY A O 1
ATOM 4855 N N . ASN A 1 597 ? -71.390 -25.544 123.965 1.00 31.56 597 ASN A N 1
ATOM 4856 C CA . ASN A 1 597 ? -71.285 -25.202 125.404 1.00 31.56 597 ASN A CA 1
ATOM 4857 C C . ASN A 1 597 ? -70.560 -23.896 125.808 1.00 31.56 597 ASN A C 1
ATOM 4859 O O . ASN A 1 597 ? -69.578 -23.467 125.218 1.00 31.56 597 ASN A O 1
ATOM 4863 N N . SER A 1 598 ? -71.025 -23.363 126.949 1.00 29.91 598 SER A N 1
ATOM 4864 C CA . SER A 1 598 ? -70.330 -22.447 127.876 1.00 29.91 598 SER A CA 1
ATOM 4865 C C . SER A 1 598 ? -70.204 -20.946 127.538 1.00 29.91 598 SER A C 1
ATOM 4867 O O . SER A 1 598 ? -69.128 -20.424 127.278 1.00 29.91 598 SER A O 1
ATOM 4869 N N . THR A 1 599 ? -71.299 -20.238 127.844 1.00 31.02 599 THR A N 1
ATOM 4870 C CA . THR A 1 599 ? -71.286 -19.011 128.680 1.00 31.02 599 THR A CA 1
ATOM 4871 C C . THR A 1 599 ? -71.012 -17.639 128.031 1.00 31.02 599 THR A C 1
ATOM 4873 O O . THR A 1 599 ? -69.915 -17.103 128.093 1.00 31.02 599 THR A O 1
ATOM 4876 N N . ILE A 1 600 ? -72.113 -17.006 127.600 1.00 37.41 600 ILE A N 1
ATOM 4877 C CA . ILE A 1 600 ? -72.488 -15.589 127.829 1.00 37.41 600 ILE A CA 1
ATOM 4878 C C . ILE A 1 600 ? -71.413 -14.506 127.570 1.00 37.41 600 ILE A C 1
ATOM 4880 O O . ILE A 1 600 ? -70.636 -14.166 128.455 1.00 37.41 600 ILE A O 1
ATOM 4884 N N . ILE A 1 601 ? -71.561 -13.796 126.444 1.00 32.97 601 ILE A N 1
ATOM 4885 C CA . ILE A 1 601 ? -71.994 -12.379 126.400 1.00 32.97 601 ILE A CA 1
ATOM 4886 C C . ILE A 1 601 ? -72.692 -12.148 125.048 1.00 32.97 601 ILE A C 1
ATOM 4888 O O . ILE A 1 601 ? -72.198 -12.577 124.010 1.00 32.97 601 ILE A O 1
ATOM 4892 N N . THR A 1 602 ? -73.841 -11.466 125.046 1.00 31.67 602 THR A N 1
ATOM 4893 C CA . THR A 1 602 ? -74.615 -11.162 123.829 1.00 31.67 602 THR A CA 1
ATOM 4894 C C . THR A 1 602 ? -74.962 -9.677 123.740 1.00 31.67 602 THR A C 1
ATOM 4896 O O . THR A 1 602 ? -75.821 -9.238 124.501 1.00 31.67 602 THR A O 1
ATOM 4899 N N . SER A 1 603 ? -74.383 -8.944 122.776 1.00 31.39 603 SER A N 1
ATOM 4900 C CA . SER A 1 603 ? -75.097 -7.940 121.950 1.00 31.39 603 SER A CA 1
ATOM 4901 C C . SER A 1 603 ? -74.174 -7.150 121.001 1.00 31.39 603 SER A C 1
ATOM 4903 O O . SER A 1 603 ? -73.119 -6.682 121.412 1.00 31.39 603 SER A O 1
ATOM 4905 N N . SER A 1 604 ? -74.660 -6.934 119.769 1.00 37.69 604 SER A N 1
ATOM 4906 C CA . SER A 1 604 ? -74.280 -5.892 118.786 1.00 37.69 604 SER A CA 1
ATOM 4907 C C . SER A 1 604 ? -72.805 -5.714 118.368 1.00 37.69 604 SER A C 1
ATOM 4909 O O . SER A 1 604 ? -72.075 -4.946 118.988 1.00 37.69 604 SER A O 1
ATOM 4911 N N . SER A 1 605 ? -72.446 -6.260 117.197 1.00 44.97 605 SER A N 1
ATOM 4912 C CA . SER A 1 605 ? -71.386 -5.720 116.310 1.00 44.97 605 SER A CA 1
ATOM 4913 C C . SER A 1 605 ? -71.457 -6.228 114.849 1.00 44.97 605 SER A C 1
ATOM 4915 O O . SER A 1 605 ? -70.460 -6.213 114.132 1.00 44.97 605 SER A O 1
ATOM 4917 N N . THR A 1 606 ? -72.624 -6.677 114.368 1.00 53.19 606 THR A N 1
ATOM 4918 C CA . THR A 1 606 ? -72.804 -7.095 112.964 1.00 53.19 606 THR A CA 1
ATOM 4919 C C . THR A 1 606 ? -72.889 -5.893 112.014 1.00 53.19 606 THR A C 1
ATOM 4921 O O . THR A 1 606 ? -73.522 -4.883 112.327 1.00 53.19 606 THR A O 1
ATOM 4924 N N . LEU A 1 607 ? -72.264 -6.008 110.837 1.00 59.88 607 LEU A N 1
ATOM 4925 C CA . LEU A 1 607 ? -72.310 -4.985 109.785 1.00 59.88 607 LEU A CA 1
ATOM 4926 C C . LEU A 1 607 ? -73.724 -4.838 109.178 1.00 59.88 607 LEU A C 1
ATOM 4928 O O . LEU A 1 607 ? -74.504 -5.794 109.207 1.00 59.88 607 LEU A O 1
ATOM 4932 N N . PRO A 1 608 ? -74.079 -3.661 108.619 1.00 65.50 608 PRO A N 1
ATOM 4933 C CA . PRO A 1 608 ? -75.385 -3.447 107.998 1.00 65.50 608 PRO A CA 1
ATOM 4934 C C . PRO A 1 608 ? -75.623 -4.373 106.803 1.00 65.50 608 PRO A C 1
ATOM 4936 O O . PRO A 1 608 ? -74.754 -4.513 105.944 1.00 65.50 608 PRO A O 1
ATOM 4939 N N . THR A 1 609 ? -76.844 -4.898 106.672 1.00 64.06 609 THR A N 1
ATOM 4940 C CA . THR A 1 609 ? -77.260 -5.697 105.504 1.00 64.06 609 THR A CA 1
ATOM 4941 C C . THR A 1 609 ? -77.035 -4.951 104.185 1.00 64.06 609 THR A C 1
ATOM 4943 O O . THR A 1 609 ? -76.516 -5.522 103.231 1.00 64.06 609 THR A O 1
ATOM 4946 N N . HIS A 1 610 ? -77.315 -3.643 104.171 1.00 71.69 610 HIS A N 1
ATOM 4947 C CA . HIS A 1 610 ? -77.048 -2.740 103.047 1.00 71.69 610 HIS A CA 1
ATOM 4948 C C . HIS A 1 610 ? -75.568 -2.723 102.622 1.00 71.69 610 HIS A C 1
ATOM 4950 O O . HIS A 1 610 ? -75.271 -2.796 101.433 1.00 71.69 610 HIS A O 1
ATOM 4956 N N . PHE A 1 611 ? -74.637 -2.688 103.585 1.00 77.50 611 PHE A N 1
ATOM 4957 C CA . PHE A 1 611 ? -73.200 -2.740 103.304 1.00 77.50 611 PHE A CA 1
ATOM 4958 C C . PHE A 1 611 ? -72.823 -4.085 102.678 1.00 77.50 611 PHE A C 1
ATOM 4960 O O . PHE A 1 611 ? -72.204 -4.120 101.616 1.00 77.50 611 PHE A O 1
ATOM 4967 N N . THR A 1 612 ? -73.262 -5.194 103.284 1.00 71.50 612 THR A N 1
ATOM 4968 C CA . THR A 1 612 ? -72.963 -6.540 102.772 1.00 71.50 612 THR A CA 1
ATOM 4969 C C . THR A 1 612 ? -73.570 -6.799 101.391 1.00 71.50 612 THR A C 1
ATOM 4971 O O . THR A 1 612 ? -72.963 -7.500 100.587 1.00 71.50 612 THR A O 1
ATOM 4974 N N . ASP A 1 613 ? -74.723 -6.204 101.065 1.00 75.81 613 ASP A N 1
ATOM 4975 C CA . ASP A 1 613 ? -75.332 -6.318 99.736 1.00 75.81 613 ASP A CA 1
ATOM 4976 C C . ASP A 1 613 ? -74.594 -5.510 98.659 1.00 75.81 613 ASP A C 1
ATOM 4978 O O . ASP A 1 613 ? -74.488 -5.987 97.527 1.00 75.81 613 ASP A O 1
ATOM 4982 N N . ILE A 1 614 ? -74.065 -4.322 98.976 1.00 77.50 614 ILE A N 1
ATOM 4983 C CA . ILE A 1 614 ? -73.232 -3.557 98.030 1.00 77.50 614 ILE A CA 1
ATOM 4984 C C . ILE A 1 614 ? -71.870 -4.244 97.859 1.00 77.50 614 ILE A C 1
ATOM 4986 O O . ILE A 1 614 ? -71.464 -4.496 96.726 1.00 77.50 614 ILE A O 1
ATOM 4990 N N . GLN A 1 615 ? -71.215 -4.653 98.952 1.00 80.56 615 GLN A N 1
ATOM 4991 C CA . GLN A 1 615 ? -69.934 -5.372 98.916 1.00 80.56 615 GLN A CA 1
ATOM 4992 C C . GLN A 1 615 ? -70.040 -6.655 98.078 1.00 80.56 615 GLN A C 1
ATOM 4994 O O . GLN A 1 615 ? -69.187 -6.924 97.233 1.00 80.56 615 GLN A O 1
ATOM 4999 N N . ARG A 1 616 ? -71.122 -7.425 98.255 1.00 80.88 616 ARG A N 1
ATOM 5000 C CA . ARG A 1 616 ? -71.404 -8.629 97.464 1.00 80.88 616 ARG A CA 1
ATOM 5001 C C . ARG A 1 616 ? -71.582 -8.320 95.976 1.00 80.88 616 ARG A C 1
ATOM 5003 O O . ARG A 1 616 ? -71.056 -9.069 95.159 1.00 80.88 616 ARG A O 1
ATOM 5010 N N . LYS A 1 617 ? -72.293 -7.245 95.612 1.00 80.88 617 LYS A N 1
ATOM 5011 C CA . LYS A 1 617 ? -72.459 -6.830 94.205 1.00 80.88 617 LYS A CA 1
ATOM 5012 C C . LYS A 1 617 ? -71.128 -6.416 93.577 1.00 80.88 617 LYS A C 1
ATOM 5014 O O . LYS A 1 617 ? -70.808 -6.916 92.503 1.00 80.88 617 LYS A O 1
ATOM 5019 N N . LEU A 1 618 ? -70.347 -5.572 94.256 1.00 82.88 618 LEU A N 1
ATOM 5020 C CA . LEU A 1 618 ? -69.046 -5.108 93.765 1.00 82.88 618 LEU A CA 1
ATOM 5021 C C . LEU A 1 618 ? -68.067 -6.278 93.590 1.00 82.88 618 LEU A C 1
ATOM 5023 O O . LEU A 1 618 ? -67.455 -6.410 92.533 1.00 82.88 618 LEU A O 1
ATOM 5027 N N . ARG A 1 619 ? -67.991 -7.185 94.574 1.00 81.06 619 ARG A N 1
ATOM 5028 C CA . ARG A 1 619 ? -67.212 -8.431 94.483 1.00 81.06 619 ARG A CA 1
ATOM 5029 C C . ARG A 1 619 ? -67.649 -9.282 93.282 1.00 81.06 619 ARG A C 1
ATOM 5031 O O . ARG A 1 619 ? -66.799 -9.701 92.504 1.00 81.06 619 ARG A O 1
ATOM 5038 N N . GLN A 1 620 ? -68.956 -9.483 93.093 1.00 81.94 620 GLN A N 1
ATOM 5039 C CA . GLN A 1 620 ? -69.502 -10.259 91.971 1.00 81.94 620 GLN A CA 1
ATOM 5040 C C . GLN A 1 620 ? -69.239 -9.612 90.601 1.00 81.94 620 GLN A C 1
ATOM 5042 O O . GLN A 1 620 ? -69.048 -10.345 89.631 1.00 81.94 620 GLN A O 1
ATOM 5047 N N . TRP A 1 621 ? -69.223 -8.279 90.499 1.00 87.69 621 TRP A N 1
ATOM 5048 C CA . TRP A 1 621 ? -68.861 -7.563 89.269 1.00 87.69 621 TRP A CA 1
ATOM 5049 C C . TRP A 1 621 ? -67.352 -7.640 88.994 1.00 87.69 621 TRP A C 1
ATOM 5051 O O . TRP A 1 621 ? -66.965 -7.991 87.881 1.00 87.69 621 TRP A O 1
ATOM 5061 N N . LEU A 1 622 ? -66.504 -7.416 90.008 1.00 83.00 622 LEU A N 1
ATOM 5062 C CA . LEU A 1 622 ? -65.044 -7.532 89.888 1.00 83.00 622 LEU A CA 1
ATOM 5063 C C . LEU A 1 622 ? -64.646 -8.931 89.416 1.00 83.00 622 LEU A C 1
ATOM 5065 O O . LEU A 1 622 ? -63.931 -9.065 88.429 1.00 83.00 622 LEU A O 1
ATOM 5069 N N . GLU A 1 623 ? -65.184 -9.975 90.049 1.00 82.69 623 GLU A N 1
ATOM 5070 C CA . GLU A 1 623 ? -64.936 -11.368 89.663 1.00 82.69 623 GLU A CA 1
ATOM 5071 C C . GLU A 1 623 ? -65.382 -11.666 88.215 1.00 82.69 623 GLU A C 1
ATOM 5073 O O . GLU A 1 623 ? -64.719 -12.434 87.521 1.00 82.69 623 GLU A O 1
ATOM 5078 N N . GLN A 1 624 ? -66.452 -11.036 87.713 1.00 83.44 624 GLN A N 1
ATOM 5079 C CA . GLN A 1 624 ? -66.890 -11.185 86.315 1.00 83.44 624 GLN A CA 1
ATOM 5080 C C . GLN A 1 624 ? -65.969 -10.456 85.326 1.00 83.44 624 GLN A C 1
ATOM 5082 O O . GLN A 1 624 ? -65.585 -11.037 84.308 1.00 83.44 624 GLN A O 1
ATOM 5087 N N . VAL A 1 625 ? -65.592 -9.208 85.613 1.00 84.62 625 VAL A N 1
ATOM 5088 C CA . VAL A 1 625 ? -64.745 -8.398 84.721 1.00 84.62 625 VAL A CA 1
ATOM 5089 C C . VAL A 1 625 ? -63.308 -8.918 84.702 1.00 84.62 625 VAL A C 1
ATOM 5091 O O . VAL A 1 625 ? -62.740 -9.075 83.622 1.00 84.62 625 VAL A O 1
ATOM 5094 N N . GLU A 1 626 ? -62.749 -9.301 85.852 1.00 83.06 626 GLU A N 1
ATOM 5095 C CA . GLU A 1 626 ? -61.446 -9.971 85.945 1.00 83.06 626 GLU A CA 1
ATOM 5096 C C . GLU A 1 626 ? -61.424 -11.272 85.136 1.00 83.06 626 GLU A C 1
ATOM 5098 O O . GLU A 1 626 ? -60.510 -11.475 84.340 1.00 83.06 626 GLU A O 1
ATOM 5103 N N . GLN A 1 627 ? -62.441 -12.135 85.263 1.00 80.00 627 GLN A N 1
ATOM 5104 C CA . GLN A 1 627 ? -62.520 -13.365 84.464 1.00 80.00 627 GLN A CA 1
ATOM 5105 C C . GLN A 1 627 ? -62.687 -13.072 82.968 1.00 80.00 627 GLN A C 1
ATOM 5107 O O . GLN A 1 627 ? -62.076 -13.754 82.144 1.00 80.00 627 GLN A O 1
ATOM 5112 N N . SER A 1 628 ? -63.450 -12.044 82.585 1.00 80.75 628 SER A N 1
ATOM 5113 C CA . SER A 1 628 ? -63.547 -11.627 81.181 1.00 80.75 628 SER A CA 1
ATOM 5114 C C . SER A 1 628 ? -62.193 -11.155 80.635 1.00 80.75 628 SER A C 1
ATOM 5116 O O . SER A 1 628 ? -61.823 -11.512 79.518 1.00 80.75 628 SER A O 1
ATOM 5118 N N . LEU A 1 629 ? -61.428 -10.395 81.422 1.00 81.44 629 LEU A N 1
ATOM 5119 C CA . LEU A 1 629 ? -60.110 -9.872 81.051 1.00 81.44 629 LEU A CA 1
ATOM 5120 C C . LEU A 1 629 ? -59.016 -10.953 81.040 1.00 81.44 629 LEU A C 1
ATOM 5122 O O . LEU A 1 629 ? -58.108 -10.891 80.211 1.00 81.44 629 LEU A O 1
ATOM 5126 N N . LEU A 1 630 ? -59.116 -11.954 81.917 1.00 79.25 630 LEU A N 1
ATOM 5127 C CA . LEU A 1 630 ? -58.205 -13.100 81.985 1.00 79.25 630 LEU A CA 1
ATOM 5128 C C . LEU A 1 630 ? -58.353 -14.024 80.765 1.00 79.25 630 LEU A C 1
ATOM 5130 O O . LEU A 1 630 ? -57.354 -14.510 80.232 1.00 79.25 630 LEU A O 1
ATOM 5134 N N . ASN A 1 631 ? -59.594 -14.256 80.323 1.00 78.69 631 ASN A N 1
ATOM 5135 C CA . ASN A 1 631 ? -59.907 -15.142 79.199 1.00 78.69 631 ASN A CA 1
ATOM 5136 C C . ASN A 1 631 ? -59.729 -14.462 77.830 1.00 78.69 631 ASN A C 1
ATOM 5138 O O . ASN A 1 631 ? -59.333 -15.117 76.864 1.00 78.69 631 ASN A O 1
ATOM 5142 N N . ASP A 1 632 ? -60.000 -13.158 77.730 1.00 79.56 632 ASP A N 1
ATOM 5143 C CA . ASP A 1 632 ? -59.840 -12.404 76.488 1.00 79.56 632 ASP A CA 1
ATOM 5144 C C . ASP A 1 632 ? -58.370 -12.024 76.255 1.00 79.56 632 ASP A C 1
ATOM 5146 O O . ASP A 1 632 ? -57.804 -11.233 77.012 1.00 79.56 632 ASP A O 1
ATOM 5150 N N . LYS A 1 633 ? -57.743 -12.547 75.197 1.00 76.44 633 LYS A N 1
ATOM 5151 C CA . LYS A 1 633 ? -56.361 -12.199 74.816 1.00 76.44 633 LYS A CA 1
ATOM 5152 C C . LYS A 1 633 ? -56.352 -11.070 73.786 1.00 76.44 633 LYS A C 1
ATOM 5154 O O . LYS A 1 633 ? -57.232 -10.996 72.935 1.00 76.44 633 LYS A O 1
ATOM 5159 N N . VAL A 1 634 ? -55.340 -10.201 73.836 1.00 78.19 634 VAL A N 1
ATOM 5160 C CA . VAL A 1 634 ? -55.155 -9.140 72.830 1.00 78.19 634 VAL A CA 1
ATOM 5161 C C . VAL A 1 634 ? -54.863 -9.794 71.481 1.00 78.19 634 VAL A C 1
ATOM 5163 O O . VAL A 1 634 ? -53.797 -10.375 71.310 1.00 78.19 634 VAL A O 1
ATOM 5166 N N . ARG A 1 635 ? -55.810 -9.744 70.540 1.00 82.38 635 ARG A N 1
ATOM 5167 C CA . ARG A 1 635 ? -55.616 -10.182 69.153 1.00 82.38 635 ARG A CA 1
ATOM 5168 C C . ARG A 1 635 ? -56.363 -9.246 68.207 1.00 82.38 635 ARG A C 1
ATOM 5170 O O . ARG A 1 635 ? -57.559 -9.021 68.382 1.00 82.38 635 ARG A O 1
ATOM 5177 N N . PHE A 1 636 ? -55.651 -8.690 67.232 1.00 84.81 636 PHE A N 1
ATOM 5178 C CA . PHE A 1 636 ? -56.201 -7.743 66.264 1.00 84.81 636 PHE A CA 1
ATOM 5179 C C . PHE A 1 636 ? -56.768 -8.480 65.045 1.00 84.81 636 PHE A C 1
ATOM 5181 O O . PHE A 1 636 ? -56.034 -9.179 64.348 1.00 84.81 636 PHE A O 1
ATOM 5188 N N . GLY A 1 637 ? -58.068 -8.313 64.798 1.00 85.31 637 GLY A N 1
ATOM 5189 C CA . GLY A 1 637 ? -58.700 -8.652 63.520 1.00 85.31 637 GLY A CA 1
ATOM 5190 C C . GLY A 1 637 ? -58.714 -7.445 62.579 1.00 85.31 637 GLY A C 1
ATOM 5191 O O . GLY A 1 637 ? -57.922 -6.518 62.742 1.00 85.31 637 GLY A O 1
ATOM 5192 N N . ASP A 1 638 ? -59.638 -7.427 61.620 1.00 85.06 638 ASP A N 1
ATOM 5193 C CA . ASP A 1 638 ? -59.865 -6.252 60.770 1.00 85.06 638 ASP A CA 1
ATOM 5194 C C . ASP A 1 638 ? -60.275 -4.991 61.565 1.00 85.06 638 ASP A C 1
ATOM 5196 O O . ASP A 1 638 ? -60.525 -5.026 62.775 1.00 85.06 638 ASP A O 1
ATOM 5200 N N . LEU A 1 639 ? -60.359 -3.851 60.871 1.00 85.31 639 LEU A N 1
ATOM 5201 C CA . LEU A 1 639 ? -60.699 -2.564 61.479 1.00 85.31 639 LEU A CA 1
ATOM 5202 C C . LEU A 1 639 ? -62.060 -2.591 62.211 1.00 85.31 639 LEU A C 1
ATOM 5204 O O . LEU A 1 639 ? -62.211 -1.938 63.241 1.00 85.31 639 LEU A O 1
ATOM 5208 N N . GLN A 1 640 ? -63.029 -3.398 61.751 1.00 86.00 640 GLN A N 1
ATOM 5209 C CA . GLN A 1 640 ? -64.339 -3.542 62.403 1.00 86.00 640 GLN A CA 1
ATOM 5210 C C . GLN A 1 640 ? -64.237 -4.366 63.694 1.00 86.00 640 GLN A C 1
ATOM 5212 O O . GLN A 1 640 ? -64.865 -4.024 64.699 1.00 86.00 640 GLN A O 1
ATOM 5217 N N . ALA A 1 641 ? -63.420 -5.422 63.703 1.00 85.50 641 ALA A N 1
ATOM 5218 C CA . ALA A 1 641 ? -63.117 -6.205 64.898 1.00 85.50 641 ALA A CA 1
ATOM 5219 C C . ALA A 1 641 ? -62.318 -5.390 65.933 1.00 85.50 641 ALA A C 1
ATOM 5221 O O . ALA A 1 641 ? -62.594 -5.478 67.135 1.00 85.50 641 ALA A O 1
ATOM 5222 N N . ILE A 1 642 ? -61.374 -4.558 65.478 1.00 87.88 642 ILE A N 1
ATOM 5223 C CA . ILE A 1 642 ? -60.637 -3.601 66.314 1.00 87.88 642 ILE A CA 1
ATOM 5224 C C . ILE A 1 642 ? -61.600 -2.583 66.943 1.00 87.88 642 ILE A C 1
ATOM 5226 O O . ILE A 1 642 ? -61.567 -2.414 68.163 1.00 87.88 642 ILE A O 1
ATOM 5230 N N . ASP A 1 643 ? -62.503 -1.965 66.173 1.00 87.25 643 ASP A N 1
ATOM 5231 C CA . ASP A 1 643 ? -63.511 -1.031 66.702 1.00 87.25 643 ASP A CA 1
ATOM 5232 C C . ASP A 1 643 ? -64.493 -1.699 67.675 1.00 87.25 643 ASP A C 1
ATOM 5234 O O . ASP A 1 643 ? -64.792 -1.148 68.739 1.00 87.25 643 ASP A O 1
ATOM 5238 N N . ALA A 1 644 ? -64.945 -2.920 67.377 1.00 87.44 644 ALA A N 1
ATOM 5239 C CA . ALA A 1 644 ? -65.794 -3.691 68.283 1.00 87.44 644 ALA A CA 1
ATOM 5240 C C . ALA A 1 644 ? -65.093 -3.962 69.628 1.00 87.44 644 ALA A C 1
ATOM 5242 O O . ALA A 1 644 ? -65.704 -3.800 70.688 1.00 87.44 644 ALA A O 1
ATOM 5243 N N . LYS A 1 645 ? -63.798 -4.308 69.612 1.00 88.25 645 LYS A N 1
ATOM 5244 C CA . LYS A 1 645 ? -62.985 -4.483 70.827 1.00 88.25 645 LYS A CA 1
ATOM 5245 C C . LYS A 1 645 ? -62.724 -3.167 71.563 1.00 88.25 645 LYS A C 1
ATOM 5247 O O . LYS A 1 645 ? -62.897 -3.132 72.781 1.00 88.25 645 LYS A O 1
ATOM 5252 N N . LYS A 1 646 ? -62.379 -2.081 70.856 1.00 89.12 646 LYS A N 1
ATOM 5253 C CA . LYS A 1 646 ? -62.238 -0.723 71.429 1.00 89.12 646 LYS A CA 1
ATOM 5254 C C . LYS A 1 646 ? -63.510 -0.317 72.166 1.00 89.12 646 LYS A C 1
ATOM 5256 O O . LYS A 1 646 ? -63.431 0.151 73.300 1.00 89.12 646 LYS A O 1
ATOM 5261 N N . LYS A 1 647 ? -64.678 -0.561 71.562 1.00 89.44 647 LYS A N 1
ATOM 5262 C CA . LYS A 1 647 ? -65.972 -0.307 72.197 1.00 89.44 647 LYS A CA 1
ATOM 5263 C C . LYS A 1 647 ? -66.170 -1.156 73.454 1.00 89.44 647 LYS A C 1
ATOM 5265 O O . LYS A 1 647 ? -66.451 -0.584 74.496 1.00 89.44 647 LYS A O 1
ATOM 5270 N N . ILE A 1 648 ? -65.965 -2.475 73.399 1.00 88.31 648 ILE A N 1
ATOM 5271 C CA . ILE A 1 648 ? -66.127 -3.357 74.573 1.00 88.31 648 ILE A CA 1
ATOM 5272 C C . ILE A 1 648 ? -65.234 -2.913 75.744 1.00 88.31 648 ILE A C 1
ATOM 5274 O O . ILE A 1 648 ? -65.714 -2.815 76.871 1.00 88.31 648 ILE A O 1
ATOM 5278 N N . TYR A 1 649 ? -63.957 -2.599 75.499 1.00 89.06 649 TYR A N 1
ATOM 5279 C CA . TYR A 1 649 ? -63.068 -2.124 76.566 1.00 89.06 649 TYR A CA 1
ATOM 5280 C C . TYR A 1 649 ? -63.441 -0.735 77.083 1.00 89.06 649 TYR A C 1
ATOM 5282 O O . TYR A 1 649 ? -63.275 -0.482 78.274 1.00 89.06 649 TYR A O 1
ATOM 5290 N N . LYS A 1 650 ? -63.975 0.150 76.234 1.00 89.69 650 LYS A N 1
ATOM 5291 C CA . LYS A 1 650 ? -64.496 1.443 76.682 1.00 89.69 650 LYS A CA 1
ATOM 5292 C C . LYS A 1 650 ? -65.759 1.277 77.533 1.00 89.69 650 LYS A C 1
ATOM 5294 O O . LYS A 1 650 ? -65.797 1.801 78.637 1.00 89.69 650 LYS A O 1
ATOM 5299 N N . ASP A 1 651 ? -66.739 0.507 77.066 1.00 88.69 651 ASP A N 1
ATOM 5300 C CA . ASP A 1 651 ? -67.995 0.257 77.780 1.00 88.69 651 ASP A CA 1
ATOM 5301 C C . ASP A 1 651 ? -67.729 -0.411 79.155 1.00 88.69 651 ASP A C 1
ATOM 5303 O O . ASP A 1 651 ? -68.458 -0.162 80.116 1.00 88.69 651 ASP A O 1
ATOM 5307 N N . LEU A 1 652 ? -66.665 -1.222 79.282 1.00 87.25 652 LEU A N 1
ATOM 5308 C CA . LEU A 1 652 ? -66.175 -1.775 80.558 1.00 87.25 652 LEU A CA 1
ATOM 5309 C C . LEU A 1 652 ? -65.406 -0.755 81.419 1.00 87.25 652 LEU A C 1
ATOM 5311 O O . LEU A 1 652 ? -65.521 -0.781 82.645 1.00 87.25 652 LEU A O 1
ATOM 5315 N N . LEU A 1 653 ? -64.622 0.139 80.813 1.00 88.12 653 LEU A N 1
ATOM 5316 C CA . LEU A 1 653 ? -63.903 1.199 81.528 1.00 88.12 653 LEU A CA 1
ATOM 5317 C C . LEU A 1 653 ? -64.883 2.217 82.123 1.00 88.12 653 LEU A C 1
ATOM 5319 O O . LEU A 1 653 ? -64.748 2.575 83.291 1.00 88.12 653 LEU A O 1
ATOM 5323 N N . ASP A 1 654 ? -65.911 2.600 81.366 1.00 87.38 654 ASP A N 1
ATOM 5324 C CA . ASP A 1 654 ? -66.989 3.478 81.823 1.00 87.38 654 ASP A CA 1
ATOM 5325 C C . ASP A 1 654 ? -67.767 2.814 82.991 1.00 87.38 654 ASP A C 1
ATOM 5327 O O . ASP A 1 654 ? -67.958 3.442 84.031 1.00 87.38 654 ASP A O 1
ATOM 5331 N N . GLN A 1 655 ? -68.077 1.508 82.918 1.00 86.44 655 GLN A N 1
ATOM 5332 C CA . GLN A 1 655 ? -68.619 0.737 84.061 1.00 86.44 655 GLN A CA 1
ATOM 5333 C C . GLN A 1 655 ? -67.672 0.671 85.273 1.00 86.44 655 GLN A C 1
ATOM 5335 O O . GLN A 1 655 ? -68.130 0.616 86.415 1.00 86.44 655 GLN A O 1
ATOM 5340 N N . THR A 1 656 ? -66.353 0.673 85.052 1.00 85.81 656 THR A N 1
ATOM 5341 C CA . THR A 1 656 ? -65.364 0.681 86.145 1.00 85.81 656 THR A CA 1
ATOM 5342 C C . THR A 1 656 ? -65.412 2.008 86.906 1.00 85.81 656 THR A C 1
ATOM 5344 O O . THR A 1 656 ? -65.347 2.008 88.133 1.00 85.81 656 THR A O 1
ATOM 5347 N N . LEU A 1 657 ? -65.615 3.131 86.204 1.00 84.50 657 LEU A N 1
ATOM 5348 C CA . LEU A 1 657 ? -65.847 4.444 86.823 1.00 84.50 657 LEU A CA 1
ATOM 5349 C C . LEU A 1 657 ? -67.167 4.476 87.617 1.00 84.50 657 LEU A C 1
ATOM 5351 O O . LEU A 1 657 ? -67.211 5.037 88.710 1.00 84.50 657 LEU A O 1
ATOM 5355 N N . GLU A 1 658 ? -68.228 3.819 87.131 1.00 84.88 658 GLU A N 1
ATOM 5356 C CA . GLU A 1 658 ? -69.460 3.641 87.916 1.00 84.88 658 GLU A CA 1
ATOM 5357 C C . GLU A 1 658 ? -69.202 2.845 89.210 1.00 84.88 658 GLU A C 1
ATOM 5359 O O . GLU A 1 658 ? -69.735 3.195 90.266 1.00 84.88 658 GLU A O 1
ATOM 5364 N N . GLN A 1 659 ? -68.341 1.820 89.173 1.00 83.56 659 GLN A N 1
ATOM 5365 C CA . GLN A 1 659 ? -67.992 1.063 90.379 1.00 83.56 659 GLN A CA 1
ATOM 5366 C C . GLN A 1 659 ? -67.110 1.852 91.360 1.00 83.56 659 GLN A C 1
ATOM 5368 O O . GLN A 1 659 ? -67.261 1.649 92.565 1.00 83.56 659 GLN A O 1
ATOM 5373 N N . GLU A 1 660 ? -66.269 2.794 90.910 1.00 81.25 660 GLU A N 1
ATOM 5374 C CA . GLU A 1 660 ? -65.534 3.702 91.813 1.00 81.25 660 GLU A CA 1
ATOM 5375 C C . GLU A 1 660 ? -66.488 4.514 92.710 1.00 81.25 660 GLU A C 1
ATOM 5377 O O . GLU A 1 660 ? -66.193 4.722 93.889 1.00 81.25 660 GLU A O 1
ATOM 5382 N N . HIS A 1 661 ? -67.672 4.892 92.212 1.00 79.75 661 HIS A N 1
ATOM 5383 C CA . HIS A 1 661 ? -68.708 5.512 93.044 1.00 79.75 661 HIS A CA 1
ATOM 5384 C C . HIS A 1 661 ? -69.272 4.540 94.093 1.00 79.75 661 HIS A C 1
ATOM 5386 O O . HIS A 1 661 ? -69.359 4.905 95.265 1.00 79.75 661 HIS A O 1
ATOM 5392 N N . THR A 1 662 ? -69.573 3.288 93.722 1.00 81.50 662 THR A N 1
ATOM 5393 C CA . THR A 1 662 ? -70.032 2.266 94.691 1.00 81.50 662 THR A CA 1
ATOM 5394 C C . THR A 1 662 ? -68.971 1.936 95.749 1.00 81.50 662 THR A C 1
ATOM 5396 O O . THR A 1 662 ? -69.300 1.625 96.895 1.00 81.50 662 THR A O 1
ATOM 5399 N N . MET A 1 663 ? -67.689 2.051 95.389 1.00 82.31 663 MET A N 1
ATOM 5400 C CA . MET A 1 663 ? -66.565 1.850 96.298 1.00 82.31 663 MET A CA 1
ATOM 5401 C C . MET A 1 663 ? -66.426 3.007 97.295 1.00 82.31 663 MET A C 1
ATOM 5403 O O . MET A 1 663 ? -66.167 2.770 98.475 1.00 82.31 663 MET A O 1
ATOM 5407 N N . GLU A 1 664 ? -66.658 4.254 96.873 1.00 81.50 664 GLU A N 1
ATOM 5408 C CA . GLU A 1 664 ? -66.683 5.378 97.813 1.00 81.50 664 GLU A CA 1
ATOM 5409 C C . GLU A 1 664 ? -67.939 5.360 98.707 1.00 81.50 664 GLU A C 1
ATOM 5411 O O . GLU A 1 664 ? -67.832 5.681 99.890 1.00 81.50 664 GLU A O 1
ATOM 5416 N N . GLU A 1 665 ? -69.092 4.882 98.221 1.00 81.62 665 GLU A N 1
ATOM 5417 C CA . GLU A 1 665 ? -70.261 4.593 99.074 1.00 81.62 665 GLU A CA 1
ATOM 5418 C C . GLU A 1 665 ? -69.939 3.544 100.154 1.00 81.62 665 GLU A C 1
ATOM 5420 O O . GLU A 1 665 ? -70.218 3.767 101.337 1.00 81.62 665 GLU A O 1
ATOM 5425 N N . LEU A 1 666 ? -69.292 2.429 99.783 1.00 81.25 666 LEU A N 1
ATOM 5426 C CA . LEU A 1 666 ? -68.805 1.427 100.740 1.00 81.25 666 LEU A CA 1
ATOM 5427 C C . LEU A 1 666 ? -67.820 2.033 101.745 1.00 81.25 666 LEU A C 1
ATOM 5429 O O . LEU A 1 666 ? -67.964 1.813 102.948 1.00 81.25 666 LEU A O 1
ATOM 5433 N N . ASN A 1 667 ? -66.854 2.828 101.281 1.00 81.12 667 ASN A N 1
ATOM 5434 C CA . ASN A 1 667 ? -65.886 3.493 102.148 1.00 81.12 667 ASN A CA 1
ATOM 5435 C C . ASN A 1 667 ? -66.550 4.474 103.126 1.00 81.12 667 ASN A C 1
ATOM 5437 O O . ASN A 1 667 ? -66.170 4.505 104.296 1.00 81.12 667 ASN A O 1
ATOM 5441 N N . VAL A 1 668 ? -67.545 5.257 102.698 1.00 81.94 668 VAL A N 1
ATOM 5442 C CA . VAL A 1 668 ? -68.301 6.161 103.583 1.00 81.94 668 VAL A CA 1
ATOM 5443 C C . VAL A 1 668 ? -69.047 5.366 104.657 1.00 81.94 668 VAL A C 1
ATOM 5445 O O . VAL A 1 668 ? -68.895 5.666 105.844 1.00 81.94 668 VAL A O 1
ATOM 5448 N N . ILE A 1 669 ? -69.770 4.307 104.279 1.00 78.19 669 ILE A N 1
ATOM 5449 C CA . ILE A 1 669 ? -70.493 3.456 105.239 1.00 78.19 669 ILE A CA 1
ATOM 5450 C C . ILE A 1 669 ? -69.511 2.771 106.210 1.00 78.19 669 ILE A C 1
ATOM 5452 O O . ILE A 1 669 ? -69.763 2.721 107.414 1.00 78.19 669 ILE A O 1
ATOM 5456 N N . ALA A 1 670 ? -68.358 2.294 105.735 1.00 72.38 670 ALA A N 1
ATOM 5457 C CA . ALA A 1 670 ? -67.334 1.700 106.593 1.00 72.38 670 ALA A CA 1
ATOM 5458 C C . ALA A 1 670 ? -66.746 2.712 107.592 1.00 72.38 670 ALA A C 1
ATOM 5460 O O . ALA A 1 670 ? -66.629 2.398 108.780 1.00 72.38 670 ALA A O 1
ATOM 5461 N N . ARG A 1 671 ? -66.459 3.949 107.152 1.00 76.62 671 ARG A N 1
ATOM 5462 C CA . ARG A 1 671 ? -65.962 5.042 108.014 1.00 76.62 671 ARG A CA 1
ATOM 5463 C C . ARG A 1 671 ? -66.908 5.335 109.184 1.00 76.62 671 ARG A C 1
ATOM 5465 O O . ARG A 1 671 ? -66.435 5.537 110.301 1.00 76.62 671 ARG A O 1
ATOM 5472 N N . GLU A 1 672 ? -68.225 5.297 108.973 1.00 74.00 672 GLU A N 1
ATOM 5473 C CA . GLU A 1 672 ? -69.206 5.458 110.060 1.00 74.00 672 GLU A CA 1
ATOM 5474 C C . GLU A 1 672 ? -69.187 4.299 111.073 1.00 74.00 672 GLU A C 1
ATOM 5476 O O . GLU A 1 672 ? -69.443 4.505 112.267 1.00 74.00 672 GLU A O 1
ATOM 5481 N N . TYR A 1 673 ? -68.903 3.076 110.618 1.00 68.62 673 TYR A N 1
ATOM 5482 C CA . TYR A 1 673 ? -68.991 1.859 111.431 1.00 68.62 673 TYR A CA 1
ATOM 5483 C C . TYR A 1 673 ? -67.674 1.442 112.099 1.00 68.62 673 TYR A C 1
ATOM 5485 O O . TYR A 1 673 ? -67.742 0.776 113.131 1.00 68.62 673 TYR A O 1
ATOM 5493 N N . TYR A 1 674 ? -66.503 1.913 111.647 1.00 73.62 674 TYR A N 1
ATOM 5494 C CA . TYR A 1 674 ? -65.228 1.711 112.365 1.00 73.62 674 TYR A CA 1
ATOM 5495 C C . TYR A 1 674 ? -65.284 2.171 113.833 1.00 73.62 674 TYR A C 1
ATOM 5497 O O . TYR A 1 674 ? -64.622 1.590 114.688 1.00 73.62 674 TYR A O 1
ATOM 5505 N N . SER A 1 675 ? -66.115 3.176 114.140 1.00 63.66 675 SER A N 1
ATOM 5506 C CA . SER A 1 675 ? -66.357 3.687 115.500 1.00 63.66 675 SER A CA 1
ATOM 5507 C C . SER A 1 675 ? -67.152 2.741 116.422 1.00 63.66 675 SER A C 1
ATOM 5509 O O . SER A 1 675 ? -67.232 2.986 117.625 1.00 63.66 675 SER A O 1
ATOM 5511 N N . LYS A 1 676 ? -67.755 1.679 115.869 1.00 63.72 676 LYS A N 1
ATOM 5512 C CA . LYS A 1 676 ? -68.686 0.745 116.540 1.00 63.72 676 LYS A CA 1
ATOM 5513 C C . LYS A 1 676 ? -68.203 -0.714 116.502 1.00 63.72 676 LYS A C 1
ATOM 5515 O O . LYS A 1 676 ? -68.897 -1.602 116.991 1.00 63.72 676 LYS A O 1
ATOM 5520 N N . LEU A 1 677 ? -67.046 -0.966 115.891 1.00 62.03 677 LEU A N 1
ATOM 5521 C CA . LEU A 1 677 ? -66.448 -2.285 115.678 1.00 62.03 677 LEU A CA 1
ATOM 5522 C C . LEU A 1 677 ? -65.178 -2.433 116.533 1.00 62.03 677 LEU A C 1
ATOM 5524 O O . LEU A 1 677 ? -64.570 -1.442 116.937 1.00 62.03 677 LEU A O 1
ATOM 5528 N N . SER A 1 678 ? -64.761 -3.669 116.828 1.00 63.09 678 SER A N 1
ATOM 5529 C CA . SER A 1 678 ? -63.482 -3.897 117.513 1.00 63.09 678 SER A CA 1
ATOM 5530 C C . SER A 1 678 ? -62.303 -3.612 116.577 1.00 63.09 678 SER A C 1
ATOM 5532 O O . SER A 1 678 ? -62.425 -3.739 115.359 1.00 63.09 678 SER A O 1
ATOM 5534 N N . ILE A 1 679 ? -61.146 -3.256 117.146 1.00 68.31 679 ILE A N 1
ATOM 5535 C CA . ILE A 1 679 ? -59.948 -2.843 116.392 1.00 68.31 679 ILE A CA 1
ATOM 5536 C C . ILE A 1 679 ? -59.548 -3.895 115.340 1.00 68.31 679 ILE A C 1
ATOM 5538 O O . ILE A 1 679 ? -59.289 -3.540 114.192 1.00 68.31 679 ILE A O 1
ATOM 5542 N N . ASP A 1 680 ? -59.580 -5.185 115.688 1.00 60.00 680 ASP A N 1
ATOM 5543 C CA . ASP A 1 680 ? -59.275 -6.278 114.755 1.00 60.00 680 ASP A CA 1
ATOM 5544 C C . ASP A 1 680 ? -60.295 -6.450 113.624 1.00 60.00 680 ASP A C 1
ATOM 5546 O O . ASP A 1 680 ? -59.912 -6.829 112.518 1.00 60.00 680 ASP A O 1
ATOM 5550 N N . ILE A 1 681 ? -61.579 -6.171 113.871 1.00 67.06 681 ILE A N 1
ATOM 5551 C CA . ILE A 1 681 ? -62.622 -6.256 112.838 1.00 67.06 681 ILE A CA 1
ATOM 5552 C C . ILE A 1 681 ? -62.542 -5.033 111.919 1.00 67.06 681 ILE A C 1
ATOM 5554 O O . ILE A 1 681 ? -62.562 -5.194 110.701 1.00 67.06 681 ILE A O 1
ATOM 5558 N N . SER A 1 682 ? -62.367 -3.830 112.478 1.00 65.25 682 SER A N 1
ATOM 5559 C CA . SER A 1 682 ? -62.140 -2.601 111.706 1.00 65.25 682 SER A CA 1
ATOM 5560 C C . SER A 1 682 ? -60.909 -2.713 110.805 1.00 65.25 682 SER A C 1
ATOM 5562 O O . SER A 1 682 ? -60.988 -2.357 109.633 1.00 65.25 682 SER A O 1
ATOM 5564 N N . ARG A 1 683 ? -59.800 -3.275 111.310 1.00 72.25 683 ARG A N 1
ATOM 5565 C CA . ARG A 1 683 ? -58.583 -3.509 110.518 1.00 72.25 683 ARG A CA 1
ATOM 5566 C C . ARG A 1 683 ? -58.831 -4.472 109.352 1.00 72.25 683 ARG A C 1
ATOM 5568 O O . ARG A 1 683 ? -58.511 -4.125 108.222 1.00 72.25 683 ARG A O 1
ATOM 5575 N N . ARG A 1 684 ? -59.445 -5.638 109.596 1.00 70.44 684 ARG A N 1
ATOM 5576 C CA . ARG A 1 684 ? -59.766 -6.613 108.530 1.00 70.44 684 ARG A CA 1
ATOM 5577 C C . ARG A 1 684 ? -60.721 -6.040 107.480 1.00 70.44 684 ARG A C 1
ATOM 5579 O O . ARG A 1 684 ? -60.574 -6.325 106.298 1.00 70.44 684 ARG A O 1
ATOM 5586 N N . LEU A 1 685 ? -61.691 -5.228 107.905 1.00 73.62 685 LEU A N 1
ATOM 5587 C CA . LEU A 1 685 ? -62.619 -4.547 107.002 1.00 73.62 685 LEU A CA 1
ATOM 5588 C C . LEU A 1 685 ? -61.900 -3.509 106.130 1.00 73.62 685 LEU A C 1
ATOM 5590 O O . LEU A 1 685 ? -62.182 -3.415 104.940 1.00 73.62 685 LEU A O 1
ATOM 5594 N N . GLN A 1 686 ? -60.956 -2.764 106.709 1.00 76.19 686 GLN A N 1
ATOM 5595 C CA . GLN A 1 686 ? -60.115 -1.826 105.973 1.00 76.19 686 GLN A CA 1
ATOM 5596 C C . GLN A 1 686 ? -59.198 -2.555 104.976 1.00 76.19 686 GLN A C 1
ATOM 5598 O O . GLN A 1 686 ? -59.079 -2.102 103.846 1.00 76.19 686 GLN A O 1
ATOM 5603 N N . GLU A 1 687 ? -58.622 -3.701 105.351 1.00 75.94 687 GLU A N 1
ATOM 5604 C CA . GLU A 1 687 ? -57.808 -4.555 104.468 1.00 75.94 687 GLU A CA 1
ATOM 5605 C C . GLU A 1 687 ? -58.623 -5.104 103.274 1.00 75.94 687 GLU A C 1
ATOM 5607 O O . GLU A 1 687 ? -58.170 -5.015 102.134 1.00 75.94 687 GLU A O 1
ATOM 5612 N N . GLU A 1 688 ? -59.852 -5.591 103.497 1.00 74.19 688 GLU A N 1
ATOM 5613 C CA . GLU A 1 688 ? -60.781 -5.983 102.417 1.00 74.19 688 GLU A CA 1
ATOM 5614 C C . GLU A 1 688 ? -61.179 -4.794 101.524 1.00 74.19 688 GLU A C 1
ATOM 5616 O O . GLU A 1 688 ? -61.228 -4.937 100.305 1.00 74.19 688 GLU A O 1
ATOM 5621 N N . LEU A 1 689 ? -61.445 -3.611 102.091 1.00 78.75 689 LEU A N 1
ATOM 5622 C CA . LEU A 1 689 ? -61.799 -2.424 101.302 1.00 78.75 689 LEU A CA 1
ATOM 5623 C C . LEU A 1 689 ? -60.627 -1.927 100.451 1.00 78.75 689 LEU A C 1
ATOM 5625 O O . LEU A 1 689 ? -60.818 -1.658 99.267 1.00 78.75 689 LEU A O 1
ATOM 5629 N N . THR A 1 690 ? -59.414 -1.888 101.005 1.00 79.38 690 THR A N 1
ATOM 5630 C CA . THR A 1 690 ? -58.199 -1.613 100.230 1.00 79.38 690 THR A CA 1
ATOM 5631 C C . THR A 1 690 ? -58.046 -2.629 99.093 1.00 79.38 690 THR A C 1
ATOM 5633 O O . THR A 1 690 ? -57.855 -2.214 97.956 1.00 79.38 690 THR A O 1
ATOM 5636 N N . ASN A 1 691 ? -58.297 -3.923 99.335 1.00 81.88 691 ASN A N 1
ATOM 5637 C CA . ASN A 1 691 ? -58.252 -4.940 98.280 1.00 81.88 691 ASN A CA 1
ATOM 5638 C C . ASN A 1 691 ? -59.217 -4.683 97.105 1.00 81.88 691 ASN A C 1
ATOM 5640 O O . ASN A 1 691 ? -58.808 -4.832 95.955 1.00 81.88 691 ASN A O 1
ATOM 5644 N N . TYR A 1 692 ? -60.476 -4.297 97.347 1.00 80.44 692 TYR A N 1
ATOM 5645 C CA . TYR A 1 692 ? -61.383 -3.945 96.240 1.00 80.44 692 TYR A CA 1
ATOM 5646 C C . TYR A 1 692 ? -60.924 -2.684 95.502 1.00 80.44 692 TYR A C 1
ATOM 5648 O O . TYR A 1 692 ? -61.125 -2.581 94.293 1.00 80.44 692 TYR A O 1
ATOM 5656 N N . GLN A 1 693 ? -60.309 -1.735 96.210 1.00 82.25 693 GLN A N 1
ATOM 5657 C CA . GLN A 1 693 ? -59.837 -0.478 95.636 1.00 82.25 693 GLN A CA 1
ATOM 5658 C C . GLN A 1 693 ? -58.599 -0.684 94.748 1.00 82.25 693 GLN A C 1
ATOM 5660 O O . GLN A 1 693 ? -58.555 -0.145 93.642 1.00 82.25 693 GLN A O 1
ATOM 5665 N N . ASP A 1 694 ? -57.665 -1.538 95.174 1.00 79.56 694 ASP A N 1
ATOM 5666 C CA . ASP A 1 694 ? -56.504 -1.961 94.382 1.00 79.56 694 ASP A CA 1
ATOM 5667 C C . ASP A 1 694 ? -56.948 -2.774 93.149 1.00 79.56 694 ASP A C 1
ATOM 5669 O O . ASP A 1 694 ? -56.533 -2.484 92.029 1.00 79.56 694 ASP A O 1
ATOM 5673 N N . ARG A 1 695 ? -57.894 -3.713 93.307 1.00 82.56 695 ARG A N 1
ATOM 5674 C CA . ARG A 1 695 ? -58.463 -4.494 92.187 1.00 82.56 695 ARG A CA 1
ATOM 5675 C C . ARG A 1 695 ? -59.206 -3.631 91.166 1.00 82.56 695 ARG A C 1
ATOM 5677 O O . ARG A 1 695 ? -59.058 -3.847 89.964 1.00 82.56 695 ARG A O 1
ATOM 5684 N N . LEU A 1 696 ? -59.980 -2.638 91.615 1.00 84.50 696 LEU A N 1
ATOM 5685 C CA . LEU A 1 696 ? -60.607 -1.650 90.727 1.00 84.50 696 LEU A CA 1
ATOM 5686 C C . LEU A 1 696 ? -59.555 -0.844 89.957 1.00 84.50 696 LEU A C 1
ATOM 5688 O O . LEU A 1 696 ? -59.724 -0.613 88.758 1.00 84.50 696 LEU A O 1
ATOM 5692 N N . TYR A 1 697 ? -58.465 -0.450 90.621 1.00 83.81 697 TYR A N 1
ATOM 5693 C CA . TYR A 1 697 ? -57.354 0.253 89.986 1.00 83.81 697 TYR A CA 1
ATOM 5694 C C . TYR A 1 697 ? -56.645 -0.619 88.938 1.00 83.81 697 TYR A C 1
ATOM 5696 O O . TYR A 1 697 ? -56.464 -0.165 87.808 1.00 83.81 697 TYR A O 1
ATOM 5704 N N . ASP A 1 698 ? -56.338 -1.880 89.250 1.00 82.31 698 ASP A N 1
ATOM 5705 C CA . ASP A 1 698 ? -55.730 -2.832 88.310 1.00 82.31 698 ASP A CA 1
ATOM 5706 C C . ASP A 1 698 ? -56.615 -3.060 87.077 1.00 82.31 698 ASP A C 1
ATOM 5708 O O . ASP A 1 698 ? -56.144 -2.959 85.942 1.00 82.31 698 ASP A O 1
ATOM 5712 N N . VAL A 1 699 ? -57.919 -3.297 87.274 1.00 84.69 699 VAL A N 1
ATOM 5713 C CA . VAL A 1 699 ? -58.899 -3.442 86.182 1.00 84.69 699 VAL A CA 1
ATOM 5714 C C . VAL A 1 699 ? -58.939 -2.179 85.315 1.00 84.69 699 VAL A C 1
ATOM 5716 O O . VAL A 1 699 ? -58.862 -2.274 84.088 1.00 84.69 699 VAL A O 1
ATOM 5719 N N . LYS A 1 700 ? -58.986 -0.991 85.929 1.00 84.75 700 LYS A N 1
ATOM 5720 C CA . LYS A 1 700 ? -58.994 0.311 85.240 1.00 84.75 700 LYS A CA 1
ATOM 5721 C C . LYS A 1 700 ? -57.713 0.556 84.439 1.00 84.75 700 LYS A C 1
ATOM 5723 O O . LYS A 1 700 ? -57.785 1.005 83.290 1.00 84.75 700 LYS A O 1
ATOM 5728 N N . MET A 1 701 ? -56.551 0.241 85.008 1.00 83.44 701 MET A N 1
ATOM 5729 C CA . MET A 1 701 ? -55.250 0.366 84.347 1.00 83.44 701 MET A CA 1
ATOM 5730 C C . MET A 1 701 ? -55.122 -0.615 83.180 1.00 83.44 701 MET A C 1
ATOM 5732 O O . MET A 1 701 ? -54.757 -0.203 82.079 1.00 83.44 701 MET A O 1
ATOM 5736 N N . PHE A 1 702 ? -55.508 -1.878 83.369 1.00 83.50 702 PHE A N 1
ATOM 5737 C CA . PHE A 1 702 ? -55.431 -2.916 82.339 1.00 83.50 702 PHE A CA 1
ATOM 5738 C C . PHE A 1 702 ? -56.403 -2.667 81.174 1.00 83.50 702 PHE A C 1
ATOM 5740 O O . PHE A 1 702 ? -56.033 -2.826 80.008 1.00 83.50 702 PHE A O 1
ATOM 5747 N N . LEU A 1 703 ? -57.623 -2.196 81.460 1.00 85.19 703 LEU A N 1
ATOM 5748 C CA . LEU A 1 703 ? -58.569 -1.719 80.444 1.00 85.19 703 LEU A CA 1
ATOM 5749 C C . LEU A 1 703 ? -58.005 -0.524 79.666 1.00 85.19 703 LEU A C 1
ATOM 5751 O O . LEU A 1 703 ? -58.077 -0.508 78.438 1.00 85.19 703 LEU A O 1
ATOM 5755 N N . SER A 1 704 ? -57.397 0.442 80.361 1.00 85.50 704 SER A N 1
ATOM 5756 C CA . SER A 1 704 ? -56.781 1.622 79.738 1.00 85.50 704 SER A CA 1
ATOM 5757 C C . SER A 1 704 ? -55.590 1.253 78.847 1.00 85.50 704 SER A C 1
ATOM 5759 O O . SER A 1 704 ? -55.459 1.779 77.741 1.00 85.50 704 SER A O 1
ATOM 5761 N N . GLU A 1 705 ? -54.744 0.318 79.284 1.00 85.81 705 GLU A N 1
ATOM 5762 C CA . GLU A 1 705 ? -53.592 -0.162 78.518 1.00 85.81 705 GLU A CA 1
ATOM 5763 C C . GLU A 1 705 ? -54.024 -0.959 77.279 1.00 85.81 705 GLU A C 1
ATOM 5765 O O . GLU A 1 705 ? -53.523 -0.714 76.178 1.00 85.81 705 GLU A O 1
ATOM 5770 N N . ARG A 1 706 ? -55.012 -1.856 77.414 1.00 86.44 706 ARG A N 1
ATOM 5771 C CA . ARG A 1 706 ? -55.608 -2.570 76.274 1.00 86.44 706 ARG A CA 1
ATOM 5772 C C . ARG A 1 706 ? -56.246 -1.604 75.286 1.00 86.44 706 ARG A C 1
ATOM 5774 O O . ARG A 1 706 ? -55.955 -1.685 74.095 1.00 86.44 706 ARG A O 1
ATOM 5781 N N . LEU A 1 707 ? -57.051 -0.654 75.757 1.00 87.44 707 LEU A N 1
ATOM 5782 C CA . LEU A 1 707 ? -57.660 0.363 74.901 1.00 87.44 707 LEU A CA 1
ATOM 5783 C C . LEU A 1 707 ? -56.585 1.201 74.185 1.00 87.44 707 LEU A C 1
ATOM 5785 O O . LEU A 1 707 ? -56.725 1.482 72.997 1.00 87.44 707 LEU A O 1
ATOM 5789 N N . ALA A 1 708 ? -55.466 1.521 74.844 1.00 87.69 708 ALA A N 1
ATOM 5790 C CA . ALA A 1 708 ? -54.319 2.176 74.213 1.00 87.69 708 ALA A CA 1
ATOM 5791 C C . ALA A 1 708 ? -53.602 1.288 73.173 1.00 87.69 708 ALA A C 1
ATOM 5793 O O . ALA A 1 708 ? -53.236 1.795 72.111 1.00 87.69 708 ALA A O 1
ATOM 5794 N N . LYS A 1 709 ? -53.428 -0.018 73.428 1.00 87.50 709 LYS A N 1
ATOM 5795 C CA . LYS A 1 709 ? -52.877 -0.992 72.462 1.00 87.50 709 LYS A CA 1
ATOM 5796 C C . LYS A 1 709 ? -53.766 -1.096 71.212 1.00 87.50 709 LYS A C 1
ATOM 5798 O O . LYS A 1 709 ? -53.263 -0.912 70.105 1.00 87.50 709 LYS A O 1
ATOM 5803 N N . TYR A 1 710 ? -55.083 -1.265 71.369 1.00 89.62 710 TYR A N 1
ATOM 5804 C CA . TYR A 1 710 ? -56.016 -1.299 70.232 1.00 89.62 710 TYR A CA 1
ATOM 5805 C C . TYR A 1 710 ? -56.122 0.055 69.503 1.00 89.62 710 TYR A C 1
ATOM 5807 O O . TYR A 1 710 ? -56.138 0.060 68.279 1.00 89.62 710 TYR A O 1
ATOM 5815 N N . ASN A 1 711 ? -56.107 1.202 70.197 1.00 89.50 711 ASN A N 1
ATOM 5816 C CA . ASN A 1 711 ? -56.081 2.531 69.553 1.00 89.50 711 ASN A CA 1
ATOM 5817 C C . ASN A 1 711 ? -54.795 2.791 68.742 1.00 89.50 711 ASN A C 1
ATOM 5819 O O . ASN A 1 711 ? -54.813 3.574 67.793 1.00 89.50 711 ASN A O 1
ATOM 5823 N N . ARG A 1 712 ? -53.666 2.160 69.099 1.00 88.38 712 ARG A N 1
ATOM 5824 C CA . ARG A 1 712 ? -52.445 2.195 68.275 1.00 88.38 712 ARG A CA 1
ATOM 5825 C C . ARG A 1 712 ? -52.601 1.317 67.036 1.00 88.38 712 ARG A C 1
ATOM 5827 O O . ARG A 1 712 ? -52.342 1.804 65.943 1.00 88.38 712 ARG A O 1
ATOM 5834 N N . ALA A 1 713 ? -53.057 0.073 67.199 1.00 88.50 713 ALA A N 1
ATOM 5835 C CA . ALA A 1 713 ? -53.267 -0.860 66.089 1.00 88.50 713 ALA A CA 1
ATOM 5836 C C . ALA A 1 713 ? -54.266 -0.320 65.051 1.00 88.50 713 ALA A C 1
ATOM 5838 O O . ALA A 1 713 ? -53.979 -0.343 63.862 1.00 88.50 713 ALA A O 1
ATOM 5839 N N . ASP A 1 714 ? -55.378 0.252 65.513 1.00 90.31 714 ASP A N 1
ATOM 5840 C CA . ASP A 1 714 ? -56.374 0.990 64.727 1.00 90.31 714 ASP A CA 1
ATOM 5841 C C . ASP A 1 714 ? -55.744 2.046 63.810 1.00 90.31 714 ASP A C 1
ATOM 5843 O O . ASP A 1 714 ? -55.925 2.034 62.590 1.00 90.31 714 ASP A O 1
ATOM 5847 N N . LYS A 1 715 ? -54.928 2.929 64.399 1.00 90.69 715 LYS A N 1
ATOM 5848 C CA . LYS A 1 715 ? -54.232 3.977 63.659 1.00 90.69 715 LYS A CA 1
ATOM 5849 C C . LYS A 1 715 ? -53.217 3.392 62.676 1.00 90.69 715 LYS A C 1
ATOM 5851 O O . LYS A 1 715 ? -53.217 3.795 61.517 1.00 90.69 715 LYS A O 1
ATOM 5856 N N . THR A 1 716 ? -52.360 2.468 63.114 1.00 90.12 716 THR A N 1
ATOM 5857 C CA . THR A 1 716 ? -51.317 1.878 62.258 1.00 90.12 716 THR A CA 1
ATOM 5858 C C . THR A 1 716 ? -51.926 1.097 61.091 1.00 90.12 716 THR A C 1
ATOM 5860 O O . THR A 1 716 ? -51.421 1.197 59.978 1.00 90.12 716 THR A O 1
ATOM 5863 N N . LEU A 1 717 ? -53.044 0.392 61.298 1.00 91.56 717 LEU A N 1
ATOM 5864 C CA . LEU A 1 717 ? -53.769 -0.304 60.233 1.00 91.56 717 LEU A CA 1
ATOM 5865 C C . LEU A 1 717 ? -54.370 0.687 59.225 1.00 91.56 717 LEU A C 1
ATOM 5867 O O . LEU A 1 717 ? -54.171 0.517 58.027 1.00 91.56 717 LEU A O 1
ATOM 5871 N N . SER A 1 718 ? -55.007 1.769 59.682 1.00 90.81 718 SER A N 1
ATOM 5872 C CA . SER A 1 718 ? -55.552 2.800 58.783 1.00 90.81 718 SER A CA 1
ATOM 5873 C C . SER A 1 718 ? -54.460 3.592 58.035 1.00 90.81 718 SER A C 1
ATOM 5875 O O . SER A 1 718 ? -54.605 3.914 56.852 1.00 90.81 718 SER A O 1
ATOM 5877 N N . ASP A 1 719 ? -53.328 3.879 58.687 1.00 90.75 719 ASP A N 1
ATOM 5878 C CA . ASP A 1 719 ? -52.157 4.509 58.061 1.00 90.75 719 ASP A CA 1
ATOM 5879 C C . ASP A 1 719 ? -51.417 3.554 57.096 1.00 90.75 719 ASP A C 1
ATOM 5881 O O . ASP A 1 719 ? -50.768 4.024 56.149 1.00 90.75 719 ASP A O 1
ATOM 5885 N N . PHE A 1 720 ? -51.536 2.234 57.287 1.00 93.69 720 PHE A N 1
ATOM 5886 C CA . PHE A 1 720 ? -51.095 1.206 56.341 1.00 93.69 720 PHE A CA 1
ATOM 5887 C C . PHE A 1 720 ? -52.035 1.112 55.131 1.00 93.69 720 PHE A C 1
ATOM 5889 O O . PHE A 1 720 ? -51.577 1.291 54.005 1.00 93.69 720 PHE A O 1
ATOM 5896 N N . GLU A 1 721 ? -53.342 0.919 55.339 1.00 91.31 721 GLU A N 1
ATOM 5897 C CA . GLU A 1 721 ? -54.352 0.815 54.270 1.00 91.31 721 GLU A CA 1
ATOM 5898 C C . GLU A 1 721 ? -54.337 2.039 53.343 1.00 91.31 721 GLU A C 1
ATOM 5900 O O . GLU A 1 721 ? -54.371 1.901 52.120 1.00 91.31 721 GLU A O 1
ATOM 5905 N N . ARG A 1 722 ? -54.203 3.249 53.902 1.00 92.19 722 ARG A N 1
ATOM 5906 C CA . ARG A 1 722 ? -54.079 4.475 53.100 1.00 92.19 722 ARG A CA 1
ATOM 5907 C C . ARG A 1 722 ? -52.783 4.514 52.286 1.00 92.19 722 ARG A C 1
ATOM 5909 O O . ARG A 1 722 ? -52.805 4.915 51.125 1.00 92.19 722 ARG A O 1
ATOM 5916 N N . GLY A 1 723 ? -51.661 4.117 52.888 1.00 92.19 723 GLY A N 1
ATOM 5917 C CA . GLY A 1 723 ? -50.356 4.156 52.225 1.00 92.19 723 GLY A CA 1
ATOM 5918 C C . GLY A 1 723 ? -50.173 3.060 51.174 1.00 92.19 723 GLY A C 1
ATOM 5919 O O . GLY A 1 723 ? -49.494 3.287 50.176 1.00 92.19 723 GLY A O 1
ATOM 5920 N N . ILE A 1 724 ? -50.786 1.885 51.351 1.00 93.50 724 ILE A N 1
ATOM 5921 C CA . ILE A 1 724 ? -50.669 0.806 50.366 1.00 93.50 724 ILE A CA 1
ATOM 5922 C C . ILE A 1 724 ? -51.381 1.173 49.058 1.00 93.50 724 ILE A C 1
ATOM 5924 O O . ILE A 1 724 ? -50.843 0.923 47.979 1.00 93.50 724 ILE A O 1
ATOM 5928 N N . GLU A 1 725 ? -52.539 1.835 49.142 1.00 92.56 725 GLU A N 1
ATOM 5929 C CA . GLU A 1 725 ? -53.279 2.304 47.966 1.00 92.56 725 GLU A CA 1
ATOM 5930 C C . GLU A 1 725 ? -52.575 3.490 47.286 1.00 92.56 725 GLU A C 1
ATOM 5932 O O . GLU A 1 725 ? -52.500 3.537 46.060 1.00 92.56 725 GLU A O 1
ATOM 5937 N N . GLU A 1 726 ? -51.961 4.397 48.055 1.00 92.88 726 GLU A N 1
ATOM 5938 C CA . GLU A 1 726 ? -51.097 5.470 47.534 1.00 92.88 726 GLU A CA 1
ATOM 5939 C C . GLU A 1 726 ? -49.966 4.912 46.648 1.00 92.88 726 GLU A C 1
ATOM 5941 O O . GLU A 1 726 ? -49.791 5.352 45.506 1.00 92.88 726 GLU A O 1
ATOM 5946 N N . VAL A 1 727 ? -49.251 3.883 47.122 1.00 92.56 727 VAL A N 1
ATOM 5947 C CA . VAL A 1 727 ? -48.196 3.222 46.336 1.00 92.56 727 VAL A CA 1
ATOM 5948 C C . VAL A 1 727 ? -48.784 2.458 45.141 1.00 92.56 727 VAL A C 1
ATOM 5950 O O . VAL A 1 727 ? -48.246 2.564 44.037 1.00 92.56 727 VAL A O 1
ATOM 5953 N N . LYS A 1 728 ? -49.891 1.715 45.306 1.00 92.12 728 LYS A N 1
ATOM 5954 C CA . LYS A 1 728 ? -50.539 0.970 44.203 1.00 92.12 728 LYS A CA 1
ATOM 5955 C C . LYS A 1 728 ? -50.994 1.903 43.071 1.00 92.12 728 LYS A C 1
ATOM 5957 O O . LYS A 1 728 ? -50.777 1.593 41.895 1.00 92.12 728 LYS A O 1
ATOM 5962 N N . LEU A 1 729 ? -51.537 3.076 43.401 1.00 91.69 729 LEU A N 1
ATOM 5963 C CA . LEU A 1 729 ? -51.890 4.122 42.435 1.00 91.69 729 LEU A CA 1
ATOM 5964 C C . LEU A 1 729 ? -50.652 4.729 41.755 1.00 91.69 729 LEU A C 1
ATOM 5966 O O . LEU A 1 729 ? -50.661 4.916 40.536 1.00 91.69 729 LEU A O 1
ATOM 5970 N N . TRP A 1 730 ? -49.571 4.990 42.497 1.00 93.94 730 TRP A N 1
ATOM 5971 C CA . TRP A 1 730 ? -48.314 5.484 41.919 1.00 93.94 730 TRP A CA 1
ATOM 5972 C C . TRP A 1 730 ? -47.698 4.474 40.933 1.00 93.94 730 TRP A C 1
ATOM 5974 O O . TRP A 1 730 ? -47.400 4.843 39.795 1.00 93.94 730 TRP A O 1
ATOM 5984 N N . ILE A 1 731 ? -47.611 3.188 41.301 1.00 91.00 731 ILE A N 1
ATOM 5985 C CA . ILE A 1 731 ? -47.107 2.108 40.426 1.00 91.00 731 ILE A CA 1
ATOM 5986 C C . ILE A 1 731 ? -47.918 2.057 39.123 1.00 91.00 731 ILE A C 1
ATOM 5988 O O . ILE A 1 731 ? -47.344 2.017 38.031 1.00 91.00 731 ILE A O 1
ATOM 5992 N N . ARG A 1 732 ? -49.252 2.135 39.217 1.00 90.00 732 ARG A N 1
ATOM 5993 C CA . ARG A 1 732 ? -50.159 2.134 38.058 1.00 90.00 732 ARG A CA 1
ATOM 5994 C C . ARG A 1 732 ? -49.936 3.318 37.108 1.00 90.00 732 ARG A C 1
ATOM 5996 O O . ARG A 1 732 ? -50.114 3.155 35.902 1.00 90.00 732 ARG A O 1
ATOM 6003 N N . ASN A 1 733 ? -49.533 4.477 37.626 1.00 89.06 733 ASN A N 1
ATOM 6004 C CA . ASN A 1 733 ? -49.227 5.671 36.830 1.00 89.06 733 ASN A CA 1
ATOM 6005 C C . ASN A 1 733 ? -47.811 5.641 36.222 1.00 89.06 733 ASN A C 1
ATOM 6007 O O . ASN A 1 733 ? -47.573 6.256 35.181 1.00 89.06 733 ASN A O 1
ATOM 6011 N N . VAL A 1 734 ? -46.870 4.922 36.842 1.00 88.94 734 VAL A N 1
ATOM 6012 C CA . VAL A 1 734 ? -45.483 4.794 36.365 1.00 88.94 734 VAL A CA 1
ATOM 6013 C C . VAL A 1 734 ? -45.303 3.674 35.346 1.00 88.94 734 VAL A C 1
ATOM 6015 O O . VAL A 1 734 ? -44.587 3.872 34.367 1.00 88.94 734 VAL A O 1
ATOM 6018 N N . GLN A 1 735 ? -45.979 2.534 35.501 1.00 84.38 735 GLN A N 1
ATOM 6019 C CA . GLN A 1 735 ? -45.863 1.413 34.561 1.00 84.38 735 GLN A CA 1
ATOM 6020 C C . GLN A 1 735 ? -46.056 1.804 33.073 1.00 84.38 735 GLN A C 1
ATOM 6022 O O . GLN A 1 735 ? -45.244 1.363 32.259 1.00 84.38 735 GLN A O 1
ATOM 6027 N N . PRO A 1 736 ? -47.022 2.659 32.660 1.00 83.06 736 PRO A N 1
ATOM 6028 C CA . PRO A 1 736 ? -47.096 3.111 31.268 1.00 83.06 736 PRO A CA 1
ATOM 6029 C C . PRO A 1 736 ? -45.907 3.988 30.843 1.00 83.06 736 PRO A C 1
ATOM 6031 O O . PRO A 1 736 ? -45.459 3.838 29.714 1.00 83.06 736 PRO A O 1
ATOM 6034 N N . ARG A 1 737 ? -45.332 4.821 31.730 1.00 81.12 737 ARG A N 1
ATOM 6035 C CA . ARG A 1 737 ? -44.130 5.647 31.441 1.00 81.12 737 ARG A CA 1
ATOM 6036 C C . ARG A 1 737 ? -42.878 4.804 31.151 1.00 81.12 737 ARG A C 1
ATOM 6038 O O . ARG A 1 737 ? -41.924 5.326 30.586 1.00 81.12 737 ARG A O 1
ATOM 6045 N N . LEU A 1 738 ? -42.881 3.532 31.560 1.00 76.50 738 LEU A N 1
ATOM 6046 C CA . LEU A 1 738 ? -41.827 2.546 31.294 1.00 76.50 738 LEU A CA 1
ATOM 6047 C C . LEU A 1 738 ? -42.160 1.630 30.103 1.00 76.50 738 LEU A C 1
ATOM 6049 O O . LEU A 1 738 ? -41.252 1.135 29.443 1.00 76.50 738 LEU A O 1
ATOM 6053 N N . ASN A 1 739 ? -43.449 1.418 29.817 1.00 68.06 739 ASN A N 1
ATOM 6054 C CA . ASN A 1 739 ? -43.924 0.552 28.732 1.00 68.06 739 ASN A CA 1
ATOM 6055 C C . ASN A 1 739 ? -44.110 1.289 27.388 1.00 68.06 739 ASN A C 1
ATOM 6057 O O . ASN A 1 739 ? -44.374 0.645 26.371 1.00 68.06 739 ASN A O 1
ATOM 6061 N N . THR A 1 740 ? -44.013 2.622 27.354 1.00 57.09 740 THR A N 1
ATOM 6062 C CA . THR A 1 740 ? -44.061 3.412 26.115 1.00 57.09 740 THR A CA 1
ATOM 6063 C C . THR A 1 740 ? -42.814 3.181 25.262 1.00 57.09 740 THR A C 1
ATOM 6065 O O . THR A 1 740 ? -41.828 3.905 25.383 1.00 57.09 740 THR A O 1
ATOM 6068 N N . ASN A 1 741 ? -42.905 2.244 24.314 1.00 53.78 741 ASN A N 1
ATOM 6069 C CA . ASN A 1 741 ? -41.990 2.105 23.169 1.00 53.78 741 ASN A CA 1
ATOM 6070 C C . ASN A 1 741 ? -42.146 3.271 22.155 1.00 53.78 741 ASN A C 1
ATOM 6072 O O . ASN A 1 741 ? -42.078 3.074 20.940 1.00 53.78 741 ASN A O 1
ATOM 6076 N N . GLU A 1 742 ? -42.423 4.487 22.632 1.00 46.53 742 GLU A N 1
ATOM 6077 C CA . GLU A 1 742 ? -42.764 5.643 21.802 1.00 46.53 742 GLU A CA 1
ATOM 6078 C C . GLU A 1 742 ? -41.516 6.379 21.305 1.00 46.53 742 GLU A C 1
ATOM 6080 O O . GLU A 1 742 ? -41.171 7.463 21.767 1.00 46.53 742 GLU A O 1
ATOM 6085 N N . THR A 1 743 ? -40.955 5.812 20.235 1.00 47.53 743 THR A N 1
ATOM 6086 C CA . THR A 1 743 ? -40.288 6.512 19.120 1.00 47.53 743 THR A CA 1
ATOM 6087 C C . THR A 1 743 ? -38.953 7.232 19.367 1.00 47.53 743 THR A C 1
ATOM 6089 O O . THR A 1 743 ? -38.751 7.952 20.336 1.00 47.53 743 THR A O 1
ATOM 6092 N N . SER A 1 744 ? -38.073 7.098 18.367 1.00 49.69 744 SER A N 1
ATOM 6093 C CA . SER A 1 744 ? -36.787 7.789 18.219 1.00 49.69 744 SER A CA 1
ATOM 6094 C C . SER A 1 744 ? -35.751 7.529 19.324 1.00 49.69 744 SER A C 1
ATOM 6096 O O . SER A 1 744 ? -35.556 8.326 20.238 1.00 49.69 744 SER A O 1
ATOM 6098 N N . TYR A 1 745 ? -34.982 6.448 19.152 1.00 55.41 745 TYR A N 1
ATOM 6099 C CA . TYR A 1 745 ? -33.653 6.294 19.768 1.00 55.41 745 TYR A CA 1
ATOM 6100 C C . TYR A 1 745 ? -32.559 7.084 19.014 1.00 55.41 745 TYR A C 1
ATOM 6102 O O . TYR A 1 745 ? -31.377 6.772 19.133 1.00 55.41 745 TYR A O 1
ATOM 6110 N N . THR A 1 746 ? -32.952 8.029 18.155 1.00 54.38 746 THR A N 1
ATOM 6111 C CA . THR A 1 746 ? -32.153 8.458 16.995 1.00 54.38 746 THR A CA 1
ATOM 6112 C C . THR A 1 746 ? -32.144 9.980 16.793 1.00 54.38 746 THR A C 1
ATOM 6114 O O . THR A 1 746 ? -31.295 10.494 16.073 1.00 54.38 746 THR A O 1
ATOM 6117 N N . ASP A 1 747 ? -33.024 10.713 17.483 1.00 63.88 747 ASP A N 1
ATOM 6118 C CA . ASP A 1 747 ? -32.915 12.154 17.735 1.00 63.88 747 ASP A CA 1
ATOM 6119 C C . ASP A 1 747 ? -32.247 12.367 19.106 1.00 63.88 747 ASP A C 1
ATOM 6121 O O . ASP A 1 747 ? -32.815 12.042 20.154 1.00 63.88 747 ASP A O 1
ATOM 6125 N N . SER A 1 748 ? -31.041 12.941 19.090 1.00 67.88 748 SER A N 1
ATOM 6126 C CA . SER A 1 748 ? -30.251 13.292 20.280 1.00 67.88 748 SER A CA 1
ATOM 6127 C C . SER A 1 748 ? -31.052 14.122 21.293 1.00 67.88 748 SER A C 1
ATOM 6129 O O . SER A 1 748 ? -31.015 13.872 22.500 1.00 67.88 748 SER A O 1
ATOM 6131 N N . ARG A 1 749 ? -31.866 15.067 20.811 1.00 72.00 749 ARG A N 1
ATOM 6132 C CA . ARG A 1 749 ? -32.687 15.958 21.635 1.00 72.00 749 ARG A CA 1
ATOM 6133 C C . ARG A 1 749 ? -33.912 15.242 22.199 1.00 72.00 749 ARG A C 1
ATOM 6135 O O . ARG A 1 749 ? -34.291 15.511 23.341 1.00 72.00 749 ARG A O 1
ATOM 6142 N N . ALA A 1 750 ? -34.532 14.326 21.456 1.00 73.69 750 ALA A N 1
ATOM 6143 C CA . ALA A 1 750 ? -35.584 13.459 21.996 1.00 73.69 750 ALA A CA 1
ATOM 6144 C C . ALA A 1 750 ? -35.033 12.566 23.117 1.00 73.69 750 ALA A C 1
ATOM 6146 O O . ALA A 1 750 ? -35.625 12.504 24.199 1.00 73.69 750 ALA A O 1
ATOM 6147 N N . LEU A 1 751 ? -33.868 11.952 22.901 1.00 76.31 751 LEU A N 1
ATOM 6148 C CA . LEU A 1 751 ? -33.179 11.133 23.895 1.00 76.31 751 LEU A CA 1
ATOM 6149 C C . LEU A 1 751 ? -32.774 11.922 25.153 1.00 76.31 751 LEU A C 1
ATOM 6151 O O . LEU A 1 751 ? -32.985 11.436 26.264 1.00 76.31 751 LEU A O 1
ATOM 6155 N N . GLU A 1 752 ? -32.247 13.143 25.026 1.00 80.44 752 GLU A N 1
ATOM 6156 C CA . GLU A 1 752 ? -31.921 13.990 26.187 1.00 80.44 752 GLU A CA 1
ATOM 6157 C C . GLU A 1 752 ? -33.181 14.369 26.989 1.00 80.44 752 GLU A C 1
ATOM 6159 O O . GLU A 1 752 ? -33.175 14.324 28.223 1.00 80.44 752 GLU A O 1
ATOM 6164 N N . ASN A 1 753 ? -34.306 14.632 26.313 1.00 81.06 753 ASN A N 1
ATOM 6165 C CA . ASN A 1 753 ? -35.602 14.817 26.975 1.00 81.06 753 ASN A CA 1
ATOM 6166 C C . ASN A 1 753 ? -36.090 13.536 27.684 1.00 81.06 753 ASN A C 1
ATOM 6168 O O . ASN A 1 753 ? -36.645 13.617 28.785 1.00 81.06 753 ASN A O 1
ATOM 6172 N N . GLN A 1 754 ? -35.885 12.350 27.098 1.00 78.69 754 GLN A N 1
ATOM 6173 C CA . GLN A 1 754 ? -36.197 11.069 27.748 1.00 78.69 754 GLN A CA 1
ATOM 6174 C C . GLN A 1 754 ? -35.286 10.804 28.961 1.00 78.69 754 GLN A C 1
ATOM 6176 O O . GLN A 1 754 ? -35.774 10.351 30.000 1.00 78.69 754 GLN A O 1
ATOM 6181 N N . LEU A 1 755 ? -33.997 11.157 28.890 1.00 83.56 755 LEU A N 1
ATOM 6182 C CA . LEU A 1 755 ? -33.067 11.059 30.018 1.00 83.56 755 LEU A CA 1
ATOM 6183 C C . LEU A 1 755 ? -33.498 11.964 31.181 1.00 83.56 755 LEU A C 1
ATOM 6185 O O . LEU A 1 755 ? -33.532 11.504 32.323 1.00 83.56 755 LEU A O 1
ATOM 6189 N N . GLY A 1 756 ? -33.906 13.206 30.903 1.00 83.75 756 GLY A N 1
ATOM 6190 C CA . GLY A 1 756 ? -34.473 14.102 31.918 1.00 83.75 756 GLY A CA 1
ATOM 6191 C C . GLY A 1 756 ? -35.731 13.521 32.579 1.00 83.75 756 GLY A C 1
ATOM 6192 O O . GLY A 1 756 ? -35.846 13.515 33.805 1.00 83.75 756 GLY A O 1
ATOM 6193 N N . ARG A 1 757 ? -36.645 12.932 31.793 1.00 81.69 757 ARG A N 1
ATOM 6194 C CA . ARG A 1 757 ? -37.836 12.227 32.316 1.00 81.69 757 ARG A CA 1
ATOM 6195 C C . ARG A 1 757 ? -37.474 11.016 33.187 1.00 81.69 757 ARG A C 1
ATOM 6197 O O . ARG A 1 757 ? -38.139 10.787 34.198 1.00 81.69 757 ARG A O 1
ATOM 6204 N N . SER A 1 758 ? -36.422 10.273 32.832 1.00 84.19 758 SER A N 1
ATOM 6205 C CA . SER A 1 758 ? -35.881 9.172 33.643 1.00 84.19 758 SER A CA 1
ATOM 6206 C C . SER A 1 758 ? -35.306 9.672 34.975 1.00 84.19 758 SER A C 1
ATOM 6208 O O . SER A 1 758 ? -35.617 9.120 36.028 1.00 84.19 758 SER A O 1
ATOM 6210 N N . GLN A 1 759 ? -34.529 10.760 34.965 1.00 85.81 759 GLN A N 1
ATOM 6211 C CA . GLN A 1 759 ? -33.959 11.359 36.181 1.00 85.81 759 GLN A CA 1
ATOM 6212 C C . GLN A 1 759 ? -35.038 11.841 37.163 1.00 85.81 759 GLN A C 1
ATOM 6214 O O . GLN A 1 759 ? -34.898 11.631 38.368 1.00 85.81 759 GLN A O 1
ATOM 6219 N N . VAL A 1 760 ? -36.134 12.424 36.660 1.00 89.06 760 VAL A N 1
ATOM 6220 C CA . VAL A 1 760 ? -37.301 12.789 37.484 1.00 89.06 760 VAL A CA 1
ATOM 6221 C C . VAL A 1 760 ? -37.967 11.540 38.072 1.00 89.06 760 VAL A C 1
ATOM 6223 O O . VAL A 1 760 ? -38.198 11.493 39.277 1.00 89.06 760 VAL A O 1
ATOM 6226 N N . LEU A 1 761 ? -38.171 10.478 37.283 1.00 88.25 761 LEU A N 1
ATOM 6227 C CA . LEU A 1 761 ? -38.725 9.219 37.800 1.00 88.25 761 LEU A CA 1
ATOM 6228 C C . LEU A 1 761 ? -37.823 8.567 38.870 1.00 88.25 761 LEU A C 1
ATOM 6230 O O . LEU A 1 761 ? -38.320 8.017 39.851 1.00 88.25 761 LEU A O 1
ATOM 6234 N N . GLN A 1 762 ? -36.497 8.674 38.743 1.00 88.31 762 GLN A N 1
ATOM 6235 C CA . GLN A 1 762 ? -35.567 8.236 39.791 1.00 88.31 762 GLN A CA 1
ATOM 6236 C C . GLN A 1 762 ? -35.668 9.068 41.081 1.00 88.31 762 GLN A C 1
ATOM 6238 O O . GLN A 1 762 ? -35.290 8.565 42.139 1.00 88.31 762 GLN A O 1
ATOM 6243 N N . HIS A 1 763 ? -36.151 10.313 41.026 1.00 88.44 763 HIS A N 1
ATOM 6244 C CA . HIS A 1 763 ? -36.469 11.100 42.221 1.00 88.44 763 HIS A CA 1
ATOM 6245 C C . HIS A 1 763 ? -37.757 10.588 42.877 1.00 88.44 763 HIS A C 1
ATOM 6247 O O . HIS A 1 763 ? -37.725 10.217 44.050 1.00 88.44 763 HIS A O 1
ATOM 6253 N N . GLU A 1 764 ? -38.833 10.452 42.091 1.00 90.50 764 GLU A N 1
ATOM 6254 C CA . GLU A 1 764 ? -40.131 9.913 42.535 1.00 90.50 764 GLU A CA 1
ATOM 6255 C C . GLU A 1 764 ? -39.966 8.546 43.238 1.00 90.50 764 GLU A C 1
ATOM 6257 O O . GLU A 1 764 ? -40.565 8.295 44.285 1.00 90.50 764 GLU A O 1
ATOM 6262 N N . ILE A 1 765 ? -39.089 7.679 42.710 1.00 91.00 765 ILE A N 1
ATOM 6263 C CA . ILE A 1 765 ? -38.751 6.378 43.310 1.00 91.00 765 ILE A CA 1
ATOM 6264 C C . ILE A 1 765 ? -38.113 6.521 44.701 1.00 91.00 765 ILE A C 1
ATOM 6266 O O . ILE A 1 765 ? -38.457 5.763 45.606 1.00 91.00 765 ILE A O 1
ATOM 6270 N N . ARG A 1 766 ? -37.189 7.471 44.906 1.00 89.69 766 ARG A N 1
ATOM 6271 C CA . ARG A 1 766 ? -36.518 7.660 46.211 1.00 89.69 766 ARG A CA 1
ATOM 6272 C C . ARG A 1 766 ? -37.482 8.170 47.274 1.00 89.69 766 ARG A C 1
ATOM 6274 O O . ARG A 1 766 ? -37.386 7.751 48.423 1.00 89.69 766 ARG A O 1
ATOM 6281 N N . GLU A 1 767 ? -38.407 9.044 46.892 1.00 89.31 767 GLU A N 1
ATOM 6282 C CA . GLU A 1 767 ? -39.450 9.549 47.787 1.00 89.31 767 GLU A CA 1
ATOM 6283 C C . GLU A 1 767 ? -40.394 8.410 48.192 1.00 89.31 767 GLU A C 1
ATOM 6285 O O . GLU A 1 767 ? -40.554 8.127 49.381 1.00 89.31 767 GLU A O 1
ATOM 6290 N N . MET A 1 768 ? -40.930 7.670 47.216 1.00 91.00 768 MET A N 1
ATOM 6291 C CA . MET A 1 768 ? -41.882 6.582 47.464 1.00 91.00 768 MET A CA 1
ATOM 6292 C C . MET A 1 768 ? -41.245 5.352 48.154 1.00 91.00 768 MET A C 1
ATOM 6294 O O . MET A 1 768 ? -41.926 4.637 48.894 1.00 91.00 768 MET A O 1
ATOM 6298 N N . GLN A 1 769 ? -39.923 5.155 48.046 1.00 91.75 769 GLN A N 1
ATOM 6299 C CA . GLN A 1 769 ? -39.178 4.170 48.850 1.00 91.75 769 GLN A CA 1
ATOM 6300 C C . GLN A 1 769 ? -39.323 4.425 50.363 1.00 91.75 769 GLN A C 1
ATOM 6302 O O . GLN A 1 769 ? -39.319 3.474 51.146 1.00 91.75 769 GLN A O 1
ATOM 6307 N N . THR A 1 770 ? -39.482 5.680 50.802 1.00 90.19 770 THR A N 1
ATOM 6308 C CA . THR A 1 770 ? -39.715 5.980 52.228 1.00 90.19 770 THR A CA 1
ATOM 6309 C C . THR A 1 770 ? -41.081 5.465 52.695 1.00 90.19 770 THR A C 1
ATOM 6311 O O . THR A 1 770 ? -41.178 4.885 53.779 1.00 90.19 770 THR A O 1
ATOM 6314 N N . THR A 1 771 ? -42.107 5.560 51.842 1.00 90.94 771 THR A N 1
ATOM 6315 C CA . THR A 1 771 ? -43.441 4.988 52.075 1.00 90.94 771 THR A CA 1
ATOM 6316 C C . THR A 1 771 ? -43.395 3.459 52.093 1.00 90.94 771 THR A C 1
ATOM 6318 O O . THR A 1 771 ? -43.929 2.859 53.023 1.00 90.94 771 THR A O 1
ATOM 6321 N N . ILE A 1 772 ? -42.685 2.817 51.157 1.00 93.00 772 ILE A N 1
ATOM 6322 C CA . ILE A 1 772 ? -42.434 1.359 51.171 1.00 93.00 772 ILE A CA 1
ATOM 6323 C C . ILE A 1 772 ? -41.771 0.913 52.483 1.00 93.00 772 ILE A C 1
ATOM 6325 O O . ILE A 1 772 ? -42.184 -0.081 53.083 1.00 93.00 772 ILE A O 1
ATOM 6329 N N . ASN A 1 773 ? -40.757 1.643 52.954 1.00 91.50 773 ASN A N 1
ATOM 6330 C CA . ASN A 1 773 ? -40.050 1.312 54.193 1.00 91.50 773 ASN A CA 1
ATOM 6331 C C . ASN A 1 773 ? -40.962 1.462 55.422 1.00 91.50 773 ASN A C 1
ATOM 6333 O O . ASN A 1 773 ? -40.930 0.611 56.312 1.00 91.50 773 ASN A O 1
ATOM 6337 N N . ARG A 1 774 ? -41.812 2.500 55.449 1.00 93.12 774 ARG A N 1
ATOM 6338 C CA . ARG A 1 774 ? -42.844 2.679 56.481 1.00 93.12 774 ARG A CA 1
ATOM 6339 C C . ARG A 1 774 ? -43.835 1.513 56.481 1.00 93.12 774 ARG A C 1
ATOM 6341 O O . ARG A 1 774 ? -44.003 0.882 57.515 1.00 93.12 774 ARG A O 1
ATOM 6348 N N . LEU A 1 775 ? -44.421 1.181 55.330 1.00 93.38 775 LEU A N 1
ATOM 6349 C CA . LEU A 1 775 ? -45.419 0.112 55.206 1.00 93.38 775 LEU A CA 1
ATOM 6350 C C . LEU A 1 775 ? -44.862 -1.263 55.606 1.00 93.38 775 LEU A C 1
ATOM 6352 O O . LEU A 1 775 ? -45.546 -2.022 56.288 1.00 93.38 775 LEU A O 1
ATOM 6356 N N . ASN A 1 776 ? -43.607 -1.569 55.252 1.00 92.00 776 ASN A N 1
ATOM 6357 C CA . ASN A 1 776 ? -42.942 -2.795 55.707 1.00 92.00 776 ASN A CA 1
ATOM 6358 C C . ASN A 1 776 ? -42.835 -2.836 57.243 1.00 92.00 776 ASN A C 1
ATOM 6360 O O . ASN A 1 776 ? -43.076 -3.886 57.839 1.00 92.00 776 ASN A O 1
ATOM 6364 N N . LYS A 1 777 ? -42.532 -1.703 57.896 1.00 91.88 777 LYS A N 1
ATOM 6365 C CA . LYS A 1 777 ? -42.530 -1.614 59.363 1.00 91.88 777 LYS A CA 1
ATOM 6366 C C . LYS A 1 777 ? -43.937 -1.742 59.950 1.00 91.88 777 LYS A C 1
ATOM 6368 O O . LYS A 1 777 ? -44.115 -2.505 60.892 1.00 91.88 777 LYS A O 1
ATOM 6373 N N . ASP A 1 778 ? -44.925 -1.045 59.394 1.00 91.25 778 ASP A N 1
ATOM 6374 C CA . ASP A 1 778 ? -46.307 -1.071 59.887 1.00 91.25 778 ASP A CA 1
ATOM 6375 C C . ASP A 1 778 ? -46.864 -2.508 59.899 1.00 91.25 778 ASP A C 1
ATOM 6377 O O . ASP A 1 778 ? -47.524 -2.908 60.855 1.00 91.25 778 ASP A O 1
ATOM 6381 N N . VAL A 1 779 ? -46.520 -3.332 58.898 1.00 91.81 779 VAL A N 1
ATOM 6382 C CA . VAL A 1 779 ? -46.861 -4.768 58.873 1.00 91.81 779 VAL A CA 1
ATOM 6383 C C . VAL A 1 779 ? -46.146 -5.560 59.969 1.00 91.81 779 VAL A C 1
ATOM 6385 O O . VAL A 1 779 ? -46.770 -6.426 60.580 1.00 91.81 779 VAL A O 1
ATOM 6388 N N . VAL A 1 780 ? -44.870 -5.290 60.261 1.00 89.50 780 VAL A N 1
ATOM 6389 C CA . VAL A 1 780 ? -44.153 -5.948 61.372 1.00 89.50 780 VAL A CA 1
ATOM 6390 C C . VAL A 1 780 ? -44.789 -5.579 62.717 1.00 89.50 780 VAL A C 1
ATOM 6392 O O . VAL A 1 780 ? -45.154 -6.477 63.476 1.00 89.50 780 VAL A O 1
ATOM 6395 N N . ASP A 1 781 ? -45.003 -4.285 62.970 1.00 86.50 781 ASP A N 1
ATOM 6396 C CA . ASP A 1 781 ? -45.601 -3.772 64.209 1.00 86.50 781 ASP A CA 1
ATOM 6397 C C . ASP A 1 781 ? -47.041 -4.309 64.417 1.00 86.50 781 ASP A C 1
ATOM 6399 O O . ASP A 1 781 ? -47.428 -4.621 65.543 1.00 86.50 781 ASP A O 1
ATOM 6403 N N . LEU A 1 782 ? -47.837 -4.463 63.347 1.00 87.88 782 LEU A N 1
ATOM 6404 C CA . LEU A 1 782 ? -49.197 -5.026 63.411 1.00 87.88 782 LEU A CA 1
ATOM 6405 C C . LEU A 1 782 ? -49.219 -6.556 63.558 1.00 87.88 782 LEU A C 1
ATOM 6407 O O . LEU A 1 782 ? -50.055 -7.093 64.287 1.00 87.88 782 LEU A O 1
ATOM 6411 N N . THR A 1 783 ? -48.333 -7.283 62.867 1.00 88.19 783 THR A N 1
ATOM 6412 C CA . THR A 1 783 ? -48.388 -8.759 62.817 1.00 88.19 783 THR A CA 1
ATOM 6413 C C . THR A 1 783 ? -47.948 -9.453 64.105 1.00 88.19 783 THR A C 1
ATOM 6415 O O . THR A 1 783 ? -48.229 -10.641 64.255 1.00 88.19 783 THR A O 1
ATOM 6418 N N . GLN A 1 784 ? -47.333 -8.734 65.051 1.00 86.38 784 GLN A N 1
ATOM 6419 C CA . GLN A 1 784 ? -46.968 -9.255 66.374 1.00 86.38 784 GLN A CA 1
ATOM 6420 C C . GLN A 1 784 ? -48.189 -9.707 67.203 1.00 86.38 784 GLN A C 1
ATOM 6422 O O . GLN A 1 784 ? -48.135 -10.748 67.860 1.00 86.38 784 GLN A O 1
ATOM 6427 N N . ASP A 1 785 ? -49.290 -8.950 67.144 1.00 84.69 785 ASP A N 1
ATOM 6428 C CA . ASP A 1 785 ? -50.532 -9.214 67.892 1.00 84.69 785 ASP A CA 1
ATOM 6429 C C . ASP A 1 785 ? -51.763 -9.405 66.983 1.00 84.69 785 ASP A C 1
ATOM 6431 O O . ASP A 1 785 ? -52.894 -9.479 67.464 1.00 84.69 785 ASP A O 1
ATOM 6435 N N . ALA A 1 786 ? -51.572 -9.532 65.669 1.00 86.94 786 ALA A N 1
ATOM 6436 C CA . ALA A 1 786 ? -52.635 -9.879 64.727 1.00 86.94 786 ALA A CA 1
ATOM 6437 C C . ALA A 1 786 ? -53.224 -11.282 64.974 1.00 86.94 786 ALA A C 1
ATOM 6439 O O . ALA A 1 786 ? -52.570 -12.180 65.515 1.00 86.94 786 ALA A O 1
ATOM 6440 N N . ASP A 1 787 ? -54.457 -11.498 64.514 1.00 87.38 787 ASP A N 1
ATOM 6441 C CA . ASP A 1 787 ? -54.964 -12.842 64.256 1.00 87.38 787 ASP A CA 1
ATOM 6442 C C . ASP A 1 787 ? -54.341 -13.457 62.984 1.00 87.38 787 ASP A C 1
ATOM 6444 O O . ASP A 1 787 ? -53.677 -12.801 62.177 1.00 87.38 787 ASP A O 1
ATOM 6448 N N . GLU A 1 788 ? -54.540 -14.762 62.820 1.00 86.12 788 GLU A N 1
ATOM 6449 C CA . GLU A 1 788 ? -53.935 -15.565 61.755 1.00 86.12 788 GLU A CA 1
ATOM 6450 C C . GLU A 1 788 ? -54.458 -15.207 60.343 1.00 86.12 788 GLU A C 1
ATOM 6452 O O . GLU A 1 788 ? -53.815 -15.524 59.343 1.00 86.12 788 GLU A O 1
ATOM 6457 N N . ASN A 1 789 ? -55.597 -14.519 60.226 1.00 86.69 789 ASN A N 1
ATOM 6458 C CA . ASN A 1 789 ? -56.174 -14.082 58.953 1.00 86.69 789 ASN A CA 1
ATOM 6459 C C . ASN A 1 789 ? -55.739 -12.660 58.587 1.00 86.69 789 ASN A C 1
ATOM 6461 O O . ASN A 1 789 ? -55.246 -12.467 57.472 1.00 86.69 789 ASN A O 1
ATOM 6465 N N . LEU A 1 790 ? -55.830 -11.699 59.516 1.00 88.00 790 LEU A N 1
ATOM 6466 C CA . LEU A 1 790 ? -55.269 -10.356 59.330 1.00 88.00 790 LEU A CA 1
ATOM 6467 C C . LEU A 1 790 ? -53.766 -10.458 59.050 1.00 88.00 790 LEU A C 1
ATOM 6469 O O . LEU A 1 790 ? -53.267 -9.894 58.077 1.00 88.00 790 LEU A O 1
ATOM 6473 N N . GLY A 1 791 ? -53.048 -11.239 59.861 1.00 88.88 791 GLY A N 1
ATOM 6474 C CA . GLY A 1 791 ? -51.608 -11.401 59.726 1.00 88.88 791 GLY A CA 1
ATOM 6475 C C . GLY A 1 791 ? -51.199 -12.001 58.380 1.00 88.88 791 GLY A C 1
ATOM 6476 O O . GLY A 1 791 ? -50.197 -11.582 57.804 1.00 88.88 791 GLY A O 1
ATOM 6477 N N . ARG A 1 792 ? -51.985 -12.939 57.834 1.00 89.62 792 ARG A N 1
ATOM 6478 C CA . ARG A 1 792 ? -51.780 -13.464 56.474 1.00 89.62 792 ARG A CA 1
ATOM 6479 C C . ARG A 1 792 ? -52.046 -12.394 55.417 1.00 89.62 792 ARG A C 1
ATOM 6481 O O . ARG A 1 792 ? -51.192 -12.189 54.562 1.00 89.62 792 ARG A O 1
ATOM 6488 N N . HIS A 1 793 ? -53.176 -11.695 55.512 1.00 91.25 793 HIS A N 1
ATOM 6489 C CA . HIS A 1 793 ? -53.585 -10.676 54.547 1.00 91.25 793 HIS A CA 1
ATOM 6490 C C . HIS A 1 793 ? -52.570 -9.528 54.434 1.00 91.25 793 HIS A C 1
ATOM 6492 O O . HIS A 1 793 ? -52.164 -9.181 53.326 1.00 91.25 793 HIS A O 1
ATOM 6498 N N . LEU A 1 794 ? -52.096 -8.992 55.566 1.00 91.31 794 LEU A N 1
ATOM 6499 C CA . LEU A 1 794 ? -51.083 -7.930 55.596 1.00 91.31 794 LEU A CA 1
ATOM 6500 C C . LEU A 1 794 ? -49.756 -8.381 54.962 1.00 91.31 794 LEU A C 1
ATOM 6502 O O . LEU A 1 794 ? -49.177 -7.654 54.155 1.00 91.31 794 LEU A O 1
ATOM 6506 N N . ARG A 1 795 ? -49.296 -9.603 55.273 1.00 91.94 795 ARG A N 1
ATOM 6507 C CA . ARG A 1 795 ? -48.078 -10.180 54.675 1.00 91.94 795 ARG A CA 1
ATOM 6508 C C . ARG A 1 795 ? -48.219 -10.406 53.168 1.00 91.94 795 ARG A C 1
ATOM 6510 O O . ARG A 1 795 ? -47.268 -10.162 52.433 1.00 91.94 795 ARG A O 1
ATOM 6517 N N . GLU A 1 796 ? -49.382 -10.852 52.703 1.00 92.12 796 GLU A N 1
ATOM 6518 C CA . GLU A 1 796 ? -49.637 -11.144 51.288 1.00 92.12 796 GLU A CA 1
ATOM 6519 C C . GLU A 1 796 ? -49.778 -9.863 50.449 1.00 92.12 796 GLU A C 1
ATOM 6521 O O . GLU A 1 796 ? -49.123 -9.743 49.413 1.00 92.12 796 GLU A O 1
ATOM 6526 N N . GLN A 1 797 ? -50.508 -8.857 50.945 1.00 93.38 797 GLN A N 1
ATOM 6527 C CA . GLN A 1 797 ? -50.569 -7.526 50.327 1.00 93.38 797 GLN A CA 1
ATOM 6528 C C . GLN A 1 797 ? -49.191 -6.850 50.254 1.00 93.38 797 GLN A C 1
ATOM 6530 O O . GLN A 1 797 ? -48.840 -6.270 49.226 1.00 93.38 797 GLN A O 1
ATOM 6535 N N . MET A 1 798 ? -48.383 -6.933 51.318 1.00 94.44 798 MET A N 1
ATOM 6536 C CA . MET A 1 798 ? -47.055 -6.312 51.316 1.00 94.44 798 MET A CA 1
ATOM 6537 C C . MET A 1 798 ? -46.047 -7.077 50.448 1.00 94.44 798 MET A C 1
ATOM 6539 O O . MET A 1 798 ? -45.168 -6.464 49.843 1.00 94.44 798 MET A O 1
ATOM 6543 N N . LYS A 1 799 ? -46.198 -8.402 50.318 1.00 92.19 799 LYS A N 1
ATOM 6544 C CA . LYS A 1 799 ? -45.440 -9.203 49.349 1.00 92.19 799 LYS A CA 1
ATOM 6545 C C . LYS A 1 799 ? -45.746 -8.758 47.914 1.00 92.19 799 LYS A C 1
ATOM 6547 O O . LYS A 1 799 ? -44.811 -8.418 47.195 1.00 92.19 799 LYS A O 1
ATOM 6552 N N . GLU A 1 800 ? -47.025 -8.701 47.530 1.00 93.31 800 GLU A N 1
ATOM 6553 C CA . GLU A 1 800 ? -47.459 -8.213 46.209 1.00 93.31 800 GLU A CA 1
ATOM 6554 C C . GLU A 1 800 ? -46.884 -6.816 45.919 1.00 93.31 800 GLU A C 1
ATOM 6556 O O . GLU A 1 800 ? -46.384 -6.555 44.821 1.00 93.31 800 GLU A O 1
ATOM 6561 N N . LEU A 1 801 ? -46.918 -5.914 46.905 1.00 93.75 801 LEU A N 1
ATOM 6562 C CA . LEU A 1 801 ? -46.388 -4.564 46.745 1.00 93.75 801 LEU A CA 1
ATOM 6563 C C . LEU A 1 801 ? -44.867 -4.552 46.550 1.00 93.75 801 LEU A C 1
ATOM 6565 O O . LEU A 1 801 ? -44.388 -3.901 45.627 1.00 93.75 801 LEU A O 1
ATOM 6569 N N . ASN A 1 802 ? -44.112 -5.280 47.378 1.00 92.88 802 ASN A N 1
ATOM 6570 C CA . ASN A 1 802 ? -42.651 -5.356 47.280 1.00 92.88 802 ASN A CA 1
ATOM 6571 C C . ASN A 1 802 ? -42.190 -6.015 45.960 1.00 92.88 802 ASN A C 1
ATOM 6573 O O . ASN A 1 802 ? -41.185 -5.590 45.385 1.00 92.88 802 ASN A O 1
ATOM 6577 N N . GLU A 1 803 ? -42.922 -7.010 45.446 1.00 92.94 803 GLU A N 1
ATOM 6578 C CA . GLU A 1 803 ? -42.649 -7.646 44.147 1.00 92.94 803 GLU A CA 1
ATOM 6579 C C . GLU A 1 803 ? -42.876 -6.661 42.983 1.00 92.94 803 GLU A C 1
ATOM 6581 O O . GLU A 1 803 ? -41.973 -6.447 42.169 1.00 92.94 803 GLU A O 1
ATOM 6586 N N . ASN A 1 804 ? -44.023 -5.971 42.948 1.00 92.88 804 ASN A N 1
ATOM 6587 C CA . ASN A 1 804 ? -44.310 -4.940 41.940 1.00 92.88 804 ASN A CA 1
ATOM 6588 C C . ASN A 1 804 ? -43.354 -3.734 42.033 1.00 92.88 804 ASN A C 1
ATOM 6590 O O . ASN A 1 804 ? -42.896 -3.212 41.016 1.00 92.88 804 ASN A O 1
ATOM 6594 N N . TRP A 1 805 ? -42.999 -3.308 43.246 1.00 93.75 805 TRP A N 1
ATOM 6595 C CA . TRP A 1 805 ? -42.033 -2.235 43.493 1.00 93.75 805 TRP A CA 1
ATOM 6596 C C . TRP A 1 805 ? -40.636 -2.589 42.954 1.00 93.75 805 TRP A C 1
ATOM 6598 O O . TRP A 1 805 ? -40.007 -1.792 42.254 1.00 93.75 805 TRP A O 1
ATOM 6608 N N . SER A 1 806 ? -40.188 -3.828 43.182 1.00 91.12 806 SER A N 1
ATOM 6609 C CA . SER A 1 806 ? -38.927 -4.352 42.638 1.00 91.12 806 SER A CA 1
ATOM 6610 C C . SER A 1 806 ? -38.941 -4.425 41.105 1.00 91.12 806 SER A C 1
ATOM 6612 O O . SER A 1 806 ? -37.924 -4.142 40.459 1.00 91.12 806 SER A O 1
ATOM 6614 N N . HIS A 1 807 ? -40.095 -4.734 40.501 1.00 90.38 807 HIS A N 1
ATOM 6615 C CA . HIS A 1 807 ? -40.288 -4.682 39.049 1.00 90.38 807 HIS A CA 1
ATOM 6616 C C . HIS A 1 807 ? -40.175 -3.251 38.493 1.00 90.38 807 HIS A C 1
ATOM 6618 O O . HIS A 1 807 ? -39.505 -3.043 37.481 1.00 90.38 807 HIS A O 1
ATOM 6624 N N . ILE A 1 808 ? -40.745 -2.243 39.167 1.00 90.94 808 ILE A N 1
ATOM 6625 C CA . ILE A 1 808 ? -40.607 -0.833 38.760 1.00 90.94 808 ILE A CA 1
ATOM 6626 C C . ILE A 1 808 ? -39.154 -0.351 38.875 1.00 90.94 808 ILE A C 1
ATOM 6628 O O . ILE A 1 808 ? -38.655 0.279 37.939 1.00 90.94 808 ILE A O 1
ATOM 6632 N N . ILE A 1 809 ? -38.446 -0.667 39.966 1.00 90.25 809 ILE A N 1
ATOM 6633 C CA . ILE A 1 809 ? -37.033 -0.278 40.143 1.00 90.25 809 ILE A CA 1
ATOM 6634 C C . ILE A 1 809 ? -36.152 -0.888 39.046 1.00 90.25 809 ILE A C 1
ATOM 6636 O O . ILE A 1 809 ? -35.373 -0.176 38.407 1.00 90.25 809 ILE A O 1
ATOM 6640 N N . SER A 1 810 ? -36.283 -2.194 38.797 1.00 88.75 810 SER A N 1
ATOM 6641 C CA . SER A 1 810 ? -35.492 -2.890 37.773 1.00 88.75 810 SER A CA 1
ATOM 6642 C C . SER A 1 810 ? -35.818 -2.400 36.358 1.00 88.75 810 SER A C 1
ATOM 6644 O O . SER A 1 810 ? -34.897 -2.062 35.611 1.00 88.75 810 SER A O 1
ATOM 6646 N N . SER A 1 811 ? -37.103 -2.242 36.024 1.00 87.06 811 SER A N 1
ATOM 6647 C CA . SER A 1 811 ? -37.551 -1.674 34.743 1.00 87.06 811 SER A CA 1
ATOM 6648 C C . SER A 1 811 ? -37.024 -0.252 34.526 1.00 87.06 811 SER A C 1
ATOM 6650 O O . SER A 1 811 ? -36.497 0.053 33.458 1.00 87.06 811 SER A O 1
ATOM 6652 N N . THR A 1 812 ? -37.081 0.609 35.550 1.00 87.50 812 THR A N 1
ATOM 6653 C CA . THR A 1 812 ? -36.570 1.991 35.467 1.00 87.50 812 THR A CA 1
ATOM 6654 C C . THR A 1 812 ? -35.055 2.025 35.276 1.00 87.50 812 THR A C 1
ATOM 6656 O O . THR A 1 812 ? -34.552 2.829 34.489 1.00 87.50 812 THR A O 1
ATOM 6659 N N . LYS A 1 813 ? -34.310 1.132 35.945 1.00 85.62 813 LYS A N 1
ATOM 6660 C CA . LYS A 1 813 ? -32.856 1.014 35.764 1.00 85.62 813 LYS A CA 1
ATOM 6661 C C . LYS A 1 813 ? -32.503 0.610 34.330 1.00 85.62 813 LYS A C 1
ATOM 6663 O O . LYS A 1 813 ? -31.647 1.251 33.727 1.00 85.62 813 LYS A O 1
ATOM 6668 N N . ILE A 1 814 ? -33.178 -0.402 33.777 1.00 84.38 814 ILE A N 1
ATOM 6669 C CA . ILE A 1 814 ? -32.962 -0.876 32.399 1.00 84.38 814 ILE A CA 1
ATOM 6670 C C . ILE A 1 814 ? -33.318 0.224 31.388 1.00 84.38 814 ILE A C 1
ATOM 6672 O O . ILE A 1 814 ? -32.506 0.549 30.525 1.00 84.38 814 ILE A O 1
ATOM 6676 N N . PHE A 1 815 ? -34.483 0.861 31.534 1.00 83.81 815 PHE A N 1
ATOM 6677 C CA . PHE A 1 815 ? -34.916 1.978 30.688 1.00 83.81 815 PHE A CA 1
ATOM 6678 C C . PHE A 1 815 ? -33.899 3.132 30.694 1.00 83.81 815 PHE A C 1
ATOM 6680 O O . PHE A 1 815 ? -33.484 3.609 29.636 1.00 83.81 815 PHE A O 1
ATOM 6687 N N . SER A 1 816 ? -33.422 3.530 31.878 1.00 84.94 816 SER A N 1
ATOM 6688 C CA . SER A 1 816 ? -32.428 4.598 32.009 1.00 84.94 816 SER A CA 1
ATOM 6689 C C . SER A 1 816 ? -31.063 4.237 31.419 1.00 84.94 816 SER A C 1
ATOM 6691 O O . SER A 1 816 ? -30.396 5.125 30.889 1.00 84.94 816 SER A O 1
ATOM 6693 N N . GLN A 1 817 ? -30.640 2.974 31.518 1.00 83.62 817 GLN A N 1
ATOM 6694 C CA . GLN A 1 817 ? -29.396 2.490 30.917 1.00 83.62 817 GLN A CA 1
ATOM 6695 C C . GLN A 1 817 ? -29.495 2.519 29.386 1.00 83.62 817 GLN A C 1
ATOM 6697 O O . GLN A 1 817 ? -28.642 3.105 28.724 1.00 83.62 817 GLN A O 1
ATOM 6702 N N . ASN A 1 818 ? -30.589 1.987 28.831 1.00 82.06 818 ASN A N 1
ATOM 6703 C CA . ASN A 1 818 ? -30.828 1.935 27.388 1.00 82.06 818 ASN A CA 1
ATOM 6704 C C . ASN A 1 818 ? -30.824 3.335 26.745 1.00 82.06 818 ASN A C 1
ATOM 6706 O O . ASN A 1 818 ? -30.242 3.509 25.676 1.00 82.06 818 ASN A O 1
ATOM 6710 N N . ILE A 1 819 ? -31.412 4.342 27.405 1.00 81.06 819 ILE A N 1
ATOM 6711 C CA . ILE A 1 819 ? -31.369 5.744 26.946 1.00 81.06 819 ILE A CA 1
ATOM 6712 C C . ILE A 1 819 ? -29.939 6.300 26.975 1.00 81.06 819 ILE A C 1
ATOM 6714 O O . ILE A 1 819 ? -29.510 6.931 26.010 1.00 81.06 819 ILE A O 1
ATOM 6718 N N . GLN A 1 820 ? -29.177 6.065 28.049 1.00 83.38 820 GLN A N 1
ATOM 6719 C CA . GLN A 1 820 ? -27.791 6.541 28.139 1.00 83.38 820 GLN A CA 1
ATOM 6720 C C . GLN A 1 820 ? -26.885 5.893 27.087 1.00 83.38 820 GLN A C 1
ATOM 6722 O O . GLN A 1 820 ? -26.038 6.572 26.510 1.00 83.38 820 GLN A O 1
ATOM 6727 N N . ASP A 1 821 ? -27.064 4.605 26.807 1.00 81.62 821 ASP A N 1
ATOM 6728 C CA . ASP A 1 821 ? -26.245 3.891 25.826 1.00 81.62 821 ASP A CA 1
ATOM 6729 C C . ASP A 1 821 ? -26.691 4.150 24.379 1.00 81.62 821 ASP A C 1
ATOM 6731 O O . ASP A 1 821 ? -25.878 4.015 23.466 1.00 81.62 821 ASP A O 1
ATOM 6735 N N . ALA A 1 822 ? -27.941 4.567 24.148 1.00 78.25 822 ALA A N 1
ATOM 6736 C CA . ALA A 1 822 ? -28.371 5.156 22.877 1.00 78.25 822 ALA A CA 1
ATOM 6737 C C . ALA A 1 822 ? -27.756 6.553 22.668 1.00 78.25 822 ALA A C 1
ATOM 6739 O O . ALA A 1 822 ? -27.183 6.807 21.612 1.00 78.25 822 ALA A O 1
ATOM 6740 N N . LEU A 1 823 ? -27.776 7.418 23.693 1.00 80.31 823 LEU A N 1
ATOM 6741 C CA . LEU A 1 823 ? -27.157 8.752 23.643 1.00 80.31 823 LEU A CA 1
ATOM 6742 C C . LEU A 1 823 ? -25.664 8.697 23.316 1.00 80.31 823 LEU A C 1
ATOM 6744 O O . LEU A 1 823 ? -25.203 9.457 22.469 1.00 80.31 823 LEU A O 1
ATOM 6748 N N . LYS A 1 824 ? -24.911 7.794 23.957 1.00 83.25 824 LYS A N 1
ATOM 6749 C CA . LYS A 1 824 ? -23.478 7.605 23.671 1.00 83.25 824 LYS A CA 1
ATOM 6750 C C . LYS A 1 824 ? -23.248 7.213 22.211 1.00 83.25 824 LYS A C 1
ATOM 6752 O O . LYS A 1 824 ? -22.450 7.854 21.540 1.00 83.25 824 LYS A O 1
ATOM 6757 N N . ARG A 1 825 ? -23.970 6.200 21.711 1.00 80.00 825 ARG A N 1
ATOM 6758 C CA . ARG A 1 825 ? -23.831 5.716 20.325 1.00 80.00 825 ARG A CA 1
ATOM 6759 C C . ARG A 1 825 ? -24.197 6.780 19.295 1.00 80.00 825 ARG A C 1
ATOM 6761 O O . ARG A 1 825 ? -23.466 6.944 18.328 1.00 80.00 825 ARG A O 1
ATOM 6768 N N . ASN A 1 826 ? -25.277 7.531 19.517 1.00 79.62 826 ASN A N 1
ATOM 6769 C CA . ASN A 1 826 ? -25.667 8.613 18.616 1.00 79.62 826 ASN A CA 1
ATOM 6770 C C . ASN A 1 826 ? -24.634 9.756 18.601 1.00 79.62 826 ASN A C 1
ATOM 6772 O O . ASN A 1 826 ? -24.318 10.250 17.523 1.00 79.62 826 ASN A O 1
ATOM 6776 N N . LYS A 1 827 ? -24.062 10.140 19.753 1.00 82.12 827 LYS A N 1
ATOM 6777 C CA . LYS A 1 827 ? -23.020 11.184 19.804 1.00 82.12 827 LYS A CA 1
ATOM 6778 C C . LYS A 1 827 ? -21.726 10.752 19.113 1.00 82.12 827 LYS A C 1
ATOM 6780 O O . LYS A 1 827 ? -21.281 11.472 18.229 1.00 82.12 827 LYS A O 1
ATOM 6785 N N . VAL A 1 828 ? -21.223 9.547 19.402 1.00 85.31 828 VAL A N 1
ATOM 6786 C CA . VAL A 1 828 ? -20.048 8.982 18.708 1.00 85.31 828 VAL A CA 1
ATOM 6787 C C . VAL A 1 828 ? -20.277 8.918 17.194 1.00 85.31 828 VAL A C 1
ATOM 6789 O O . VAL A 1 828 ? -19.437 9.386 16.440 1.00 85.31 828 VAL A O 1
ATOM 6792 N N . LEU A 1 829 ? -21.441 8.441 16.735 1.00 83.56 829 LEU A N 1
ATOM 6793 C CA . LEU A 1 829 ? -21.748 8.379 15.301 1.00 83.56 829 LEU A CA 1
ATOM 6794 C C . LEU A 1 829 ? -21.761 9.769 14.634 1.00 83.56 829 LEU A C 1
ATOM 6796 O O . LEU A 1 829 ? -21.303 9.900 13.504 1.00 83.56 829 LEU A O 1
ATOM 6800 N N . HIS A 1 830 ? -22.269 10.809 15.304 1.00 82.62 830 HIS A N 1
ATOM 6801 C CA . HIS A 1 830 ? -22.217 12.179 14.777 1.00 82.62 830 HIS A CA 1
ATOM 6802 C C . HIS A 1 830 ? -20.796 12.766 14.785 1.00 82.62 830 HIS A C 1
ATOM 6804 O O . HIS A 1 830 ? -20.438 13.475 13.847 1.00 82.62 830 HIS A O 1
ATOM 6810 N N . GLU A 1 831 ? -19.985 12.455 15.798 1.00 87.00 831 GLU A N 1
ATOM 6811 C CA . GLU A 1 831 ? -18.574 12.857 15.882 1.00 87.00 831 GLU A CA 1
ATOM 6812 C C . GLU A 1 831 ? -17.738 12.189 14.767 1.00 87.00 831 GLU A C 1
ATOM 6814 O O . GLU A 1 831 ? -17.007 12.876 14.054 1.00 87.00 831 GLU A O 1
ATOM 6819 N N . GLU A 1 832 ? -17.927 10.886 14.529 1.00 88.75 832 GLU A N 1
ATOM 6820 C CA . GLU A 1 832 ? -17.282 10.130 13.441 1.00 88.75 832 GLU A CA 1
ATOM 6821 C C . GLU A 1 832 ? -17.737 10.587 12.038 1.00 88.75 832 GLU A C 1
ATOM 6823 O O . GLU A 1 832 ? -16.926 10.625 11.111 1.00 88.75 832 GLU A O 1
ATOM 6828 N N . ILE A 1 833 ? -19.014 10.965 11.859 1.00 89.31 833 ILE A N 1
ATOM 6829 C CA . ILE A 1 833 ? -19.499 11.580 10.608 1.00 89.31 833 ILE A CA 1
ATOM 6830 C C . ILE A 1 833 ? -18.785 12.915 10.360 1.00 89.31 833 ILE A C 1
ATOM 6832 O O . ILE A 1 833 ? -18.303 13.132 9.249 1.00 89.31 833 ILE A O 1
ATOM 6836 N N . GLN A 1 834 ? -18.691 13.788 11.370 1.00 88.88 834 GLN A N 1
ATOM 6837 C CA . GLN A 1 834 ? -18.085 15.112 11.204 1.00 88.88 834 GLN A CA 1
ATOM 6838 C C . GLN A 1 834 ? -16.583 15.023 10.897 1.00 88.88 834 GLN A C 1
ATOM 6840 O O . GLN A 1 834 ? -16.126 15.716 9.994 1.00 88.88 834 GLN A O 1
ATOM 6845 N N . GLU A 1 835 ? -15.829 14.133 11.562 1.00 92.19 835 GLU A N 1
ATOM 6846 C CA . GLU A 1 835 ? -14.404 13.911 11.245 1.00 92.19 835 GLU A CA 1
ATOM 6847 C C . GLU A 1 835 ? -14.212 13.536 9.764 1.00 92.19 835 GLU A C 1
ATOM 6849 O O . GLU A 1 835 ? -13.279 14.001 9.108 1.00 92.19 835 GLU A O 1
ATOM 6854 N N . LEU A 1 836 ? -15.109 12.710 9.217 1.00 93.38 836 LEU A N 1
ATOM 6855 C CA . LEU A 1 836 ? -15.052 12.291 7.819 1.00 93.38 836 LEU A CA 1
ATOM 6856 C C . LEU A 1 836 ? -15.510 13.387 6.848 1.00 93.38 836 LEU A C 1
ATOM 6858 O O . LEU A 1 836 ? -14.909 13.505 5.782 1.00 93.38 836 LEU A O 1
ATOM 6862 N N . GLU A 1 837 ? -16.521 14.195 7.179 1.00 92.38 837 GLU A N 1
ATOM 6863 C CA . GLU A 1 837 ? -16.911 15.345 6.346 1.00 92.38 837 GLU A CA 1
ATOM 6864 C C . GLU A 1 837 ? -15.805 16.414 6.306 1.00 92.38 837 GLU A C 1
ATOM 6866 O O . GLU A 1 837 ? -15.459 16.883 5.218 1.00 92.38 837 GLU A O 1
ATOM 6871 N N . ASP A 1 838 ? -15.182 16.721 7.448 1.00 91.81 838 ASP A N 1
ATOM 6872 C CA . ASP A 1 838 ? -14.051 17.653 7.546 1.00 91.81 838 ASP A CA 1
ATOM 6873 C C . ASP A 1 838 ? -12.826 17.122 6.771 1.00 91.81 838 ASP A C 1
ATOM 6875 O O . ASP A 1 838 ? -12.220 17.847 5.978 1.00 91.81 838 ASP A O 1
ATOM 6879 N N . TRP A 1 839 ? -12.503 15.828 6.906 1.00 95.12 839 TRP A N 1
ATOM 6880 C CA . TRP A 1 839 ? -11.418 15.184 6.152 1.00 95.12 839 TRP A CA 1
ATOM 6881 C C . TRP A 1 839 ? -11.675 15.174 4.637 1.00 95.12 839 TRP A C 1
ATOM 6883 O O . TRP A 1 839 ? -10.756 15.428 3.855 1.00 95.12 839 TRP A O 1
ATOM 6893 N N . ILE A 1 840 ? -12.913 14.914 4.194 1.00 94.00 840 ILE A N 1
ATOM 6894 C CA . ILE A 1 840 ? -13.272 14.985 2.768 1.00 94.00 840 ILE A CA 1
ATOM 6895 C C . ILE A 1 840 ? -13.115 16.422 2.258 1.00 94.00 840 ILE A C 1
ATOM 6897 O O . ILE A 1 840 ? -12.583 16.606 1.166 1.00 94.00 840 ILE A O 1
ATOM 6901 N N . MET A 1 841 ? -13.521 17.433 3.033 1.00 91.44 841 MET A N 1
ATOM 6902 C CA . MET A 1 841 ? -13.379 18.846 2.665 1.00 91.44 841 MET A CA 1
ATOM 6903 C C . MET A 1 841 ? -11.907 19.247 2.465 1.00 91.44 841 MET A C 1
ATOM 6905 O O . MET A 1 841 ? -11.572 19.841 1.435 1.00 91.44 841 MET A O 1
ATOM 6909 N N . ASP A 1 842 ? -11.018 18.874 3.390 1.00 92.44 842 ASP A N 1
ATOM 6910 C CA . ASP A 1 842 ? -9.573 19.115 3.256 1.00 92.44 842 ASP A CA 1
ATOM 6911 C C . ASP A 1 842 ? -8.998 18.411 2.012 1.00 92.44 842 ASP A C 1
ATOM 6913 O O . ASP A 1 842 ? -8.218 18.992 1.249 1.00 92.44 842 ASP A O 1
ATOM 6917 N N . LYS A 1 843 ? -9.428 17.175 1.735 1.00 91.06 843 LYS A N 1
ATOM 6918 C CA . LYS A 1 843 ? -8.954 16.399 0.576 1.00 91.06 843 LYS A CA 1
ATOM 6919 C C . LYS A 1 843 ? -9.550 16.869 -0.754 1.00 91.06 843 LYS A C 1
ATOM 6921 O O . LYS A 1 843 ? -8.868 16.805 -1.777 1.00 91.06 843 LYS A O 1
ATOM 6926 N N . GLU A 1 844 ? -10.761 17.424 -0.769 1.00 89.81 844 GLU A N 1
ATOM 6927 C CA . GLU A 1 844 ? -11.314 18.132 -1.932 1.00 89.81 844 GLU A CA 1
ATOM 6928 C C . GLU A 1 844 ? -10.582 19.452 -2.226 1.00 89.81 844 GLU A C 1
ATOM 6930 O O . GLU A 1 844 ? -10.588 19.890 -3.383 1.00 89.81 844 GLU A O 1
ATOM 6935 N N . HIS A 1 845 ? -9.925 20.053 -1.224 1.00 87.12 845 HIS A N 1
ATOM 6936 C CA . HIS A 1 845 ? -9.020 21.191 -1.403 1.00 87.12 845 HIS A CA 1
ATOM 6937 C C . HIS A 1 845 ? -7.642 20.761 -1.938 1.00 87.12 845 HIS A C 1
ATOM 6939 O O . HIS A 1 845 ? -7.137 21.382 -2.875 1.00 87.12 845 HIS A O 1
ATOM 6945 N N . GLU A 1 846 ? -7.060 19.672 -1.416 1.00 85.69 846 GLU A N 1
ATOM 6946 C CA . GLU A 1 846 ? -5.819 19.080 -1.954 1.00 85.69 846 GLU A CA 1
ATOM 6947 C C . GLU A 1 846 ? -5.971 18.590 -3.409 1.00 85.69 846 GLU A C 1
ATOM 6949 O O . GLU A 1 846 ? -5.007 18.636 -4.175 1.00 85.69 846 GLU A O 1
ATOM 6954 N N . ALA A 1 847 ? -7.171 18.152 -3.803 1.00 86.12 847 ALA A N 1
ATOM 6955 C CA . ALA A 1 847 ? -7.520 17.710 -5.153 1.00 86.12 847 ALA A CA 1
ATOM 6956 C C . ALA A 1 847 ? -8.373 18.763 -5.896 1.00 86.12 847 ALA A C 1
ATOM 6958 O O . ALA A 1 847 ? -9.591 18.589 -5.990 1.00 86.12 847 ALA A O 1
ATOM 6959 N N . PRO A 1 848 ? -7.812 19.858 -6.444 1.00 81.94 848 PRO A N 1
ATOM 6960 C CA . PRO A 1 848 ? -8.591 20.907 -7.106 1.00 81.94 848 PRO A CA 1
ATOM 6961 C C . PRO A 1 848 ? -9.294 20.427 -8.392 1.00 81.94 848 PRO A C 1
ATOM 6963 O O . PRO A 1 848 ? -9.016 19.368 -8.953 1.00 81.94 848 PRO A O 1
ATOM 6966 N N . ALA A 1 849 ? -10.255 21.215 -8.888 1.00 75.62 849 ALA A N 1
ATOM 6967 C CA . ALA A 1 849 ? -10.936 20.905 -10.152 1.00 75.62 849 ALA A CA 1
ATOM 6968 C C . ALA A 1 849 ? -9.977 20.995 -11.360 1.00 75.62 849 ALA A C 1
ATOM 6970 O O . ALA A 1 849 ? -9.966 20.112 -12.222 1.00 75.62 849 ALA A O 1
ATOM 6971 N N . ASP A 1 850 ? -9.132 22.026 -11.375 1.00 80.44 850 ASP A N 1
ATOM 6972 C CA . ASP A 1 850 ? -8.060 22.258 -12.344 1.00 80.44 850 ASP A CA 1
ATOM 6973 C C . ASP A 1 850 ? -6.717 22.286 -11.595 1.00 80.44 850 ASP A C 1
ATOM 6975 O O . ASP A 1 850 ? -6.600 22.946 -10.563 1.00 80.44 850 ASP A O 1
ATOM 6979 N N . ASP A 1 851 ? -5.722 21.555 -12.097 1.00 79.69 851 ASP A N 1
ATOM 6980 C CA . ASP A 1 851 ? -4.376 21.466 -11.511 1.00 79.69 851 ASP A CA 1
ATOM 6981 C C . ASP A 1 851 ? -3.452 22.604 -11.966 1.00 79.69 851 ASP A C 1
ATOM 6983 O O . ASP A 1 851 ? -2.329 22.732 -11.462 1.00 79.69 851 ASP A O 1
ATOM 6987 N N . GLY A 1 852 ? -3.918 23.417 -12.919 1.00 79.94 852 GLY A N 1
ATOM 6988 C CA . GLY A 1 852 ? -3.143 24.451 -13.584 1.00 79.94 852 GLY A CA 1
ATOM 6989 C C . GLY A 1 852 ? -2.304 23.926 -14.760 1.00 79.94 852 GLY A C 1
ATOM 6990 O O . GLY A 1 852 ? -2.207 22.720 -15.002 1.00 79.94 852 GLY A O 1
ATOM 6991 N N . PRO A 1 853 ? -1.692 24.838 -15.535 1.00 80.38 853 PRO A N 1
ATOM 6992 C CA . PRO A 1 853 ? -0.898 24.477 -16.702 1.00 80.38 853 PRO A CA 1
ATOM 6993 C C . PRO A 1 853 ? 0.422 23.796 -16.311 1.00 80.38 853 PRO A C 1
ATOM 6995 O O . PRO A 1 853 ? 1.211 24.323 -15.527 1.00 80.38 853 PRO A O 1
ATOM 6998 N N . ILE A 1 854 ? 0.675 22.639 -16.923 1.00 83.69 854 ILE A N 1
ATOM 6999 C CA . ILE A 1 854 ? 1.891 21.836 -16.747 1.00 83.69 854 ILE A CA 1
ATOM 7000 C C . ILE A 1 854 ? 2.920 22.223 -17.815 1.00 83.69 854 ILE A C 1
ATOM 7002 O O . ILE A 1 854 ? 2.600 22.225 -19.010 1.00 83.69 854 ILE A O 1
ATOM 7006 N N . PHE A 1 855 ? 4.157 22.495 -17.391 1.00 80.06 855 PHE A N 1
ATOM 7007 C CA . PHE A 1 855 ? 5.257 22.941 -18.259 1.00 80.06 855 PHE A CA 1
ATOM 7008 C C . PHE A 1 855 ? 6.510 22.053 -18.206 1.00 80.06 855 PHE A C 1
ATOM 7010 O O . PHE A 1 855 ? 7.313 22.080 -19.142 1.00 80.06 855 PHE A O 1
ATOM 7017 N N . TYR A 1 856 ? 6.681 21.250 -17.153 1.00 82.00 856 TYR A N 1
ATOM 7018 C CA . TYR A 1 856 ? 7.870 20.419 -16.929 1.00 82.00 856 TYR A CA 1
ATOM 7019 C C . TYR A 1 856 ? 7.494 18.948 -16.709 1.00 82.00 856 TYR A C 1
ATOM 7021 O O . TYR A 1 856 ? 6.400 18.657 -16.228 1.00 82.00 856 TYR A O 1
ATOM 7029 N N . GLN A 1 857 ? 8.394 18.015 -17.049 1.00 80.25 857 GLN A N 1
ATOM 7030 C CA . GLN A 1 857 ? 8.128 16.580 -16.864 1.00 80.25 857 GLN A CA 1
ATOM 7031 C C . GLN A 1 857 ? 7.930 16.243 -15.379 1.00 80.25 857 GLN A C 1
ATOM 7033 O O . GLN A 1 857 ? 7.031 15.479 -15.033 1.00 80.25 857 GLN A O 1
ATOM 7038 N N . ASP A 1 858 ? 8.731 16.844 -14.502 1.00 84.62 858 ASP A N 1
ATOM 7039 C CA . ASP A 1 858 ? 8.718 16.545 -13.069 1.00 84.62 858 ASP A CA 1
ATOM 7040 C C . ASP A 1 858 ? 7.369 16.890 -12.424 1.00 84.62 858 ASP A C 1
ATOM 7042 O O . ASP A 1 858 ? 6.908 16.156 -11.561 1.00 84.62 858 ASP A O 1
ATOM 7046 N N . GLN A 1 859 ? 6.661 17.904 -12.938 1.00 87.38 859 GLN A N 1
ATOM 7047 C CA . GLN A 1 859 ? 5.298 18.249 -12.510 1.00 87.38 859 GLN A CA 1
ATOM 7048 C C . GLN A 1 859 ? 4.263 17.168 -12.864 1.00 87.38 859 GLN A C 1
ATOM 7050 O O . GLN A 1 859 ? 3.277 17.009 -12.151 1.00 87.38 859 GLN A O 1
ATOM 7055 N N . ILE A 1 860 ? 4.457 16.414 -13.954 1.00 87.88 860 ILE A N 1
ATOM 7056 C CA . ILE A 1 860 ? 3.582 15.277 -14.300 1.00 87.88 860 ILE A CA 1
ATOM 7057 C C . ILE A 1 860 ? 3.765 14.170 -13.261 1.00 87.88 860 ILE A C 1
ATOM 7059 O O . ILE A 1 860 ? 2.784 13.578 -12.816 1.00 87.88 860 ILE A O 1
ATOM 7063 N N . ARG A 1 861 ? 5.016 13.924 -12.852 1.00 88.62 861 ARG A N 1
ATOM 7064 C CA . ARG A 1 861 ? 5.354 12.934 -11.827 1.00 88.62 861 ARG A CA 1
ATOM 7065 C C . ARG A 1 861 ? 4.867 13.364 -10.443 1.00 88.62 861 ARG A C 1
ATOM 7067 O O . ARG A 1 861 ? 4.167 12.597 -9.804 1.00 88.62 861 ARG A O 1
ATOM 7074 N N . GLU A 1 862 ? 5.156 14.595 -10.030 1.00 89.62 862 GLU A N 1
ATOM 7075 C CA . GLU A 1 862 ? 4.713 15.192 -8.764 1.00 89.62 862 GLU A CA 1
ATOM 7076 C C . GLU A 1 862 ? 3.185 15.126 -8.615 1.00 89.62 862 GLU A C 1
ATOM 7078 O O . GLU A 1 862 ? 2.679 14.692 -7.583 1.00 89.62 862 GLU A O 1
ATOM 7083 N N . ARG A 1 863 ? 2.431 15.469 -9.671 1.00 89.94 863 ARG A N 1
ATOM 7084 C CA . ARG A 1 863 ? 0.967 15.326 -9.681 1.00 89.94 863 ARG A CA 1
ATOM 7085 C C . ARG A 1 863 ? 0.515 13.865 -9.657 1.00 89.94 863 ARG A C 1
ATOM 7087 O O . ARG A 1 863 ? -0.450 13.560 -8.962 1.00 89.94 863 ARG A O 1
ATOM 7094 N N . LEU A 1 864 ? 1.187 12.961 -10.372 1.00 92.81 864 LEU A N 1
ATOM 7095 C CA . LEU A 1 864 ? 0.865 11.532 -10.329 1.00 92.81 864 LEU A CA 1
ATOM 7096 C C . LEU A 1 864 ? 1.079 10.953 -8.922 1.00 92.81 864 LEU A C 1
ATOM 7098 O O . LEU A 1 864 ? 0.178 10.309 -8.394 1.00 92.81 864 LEU A O 1
ATOM 7102 N N . GLU A 1 865 ? 2.218 11.244 -8.294 1.00 91.56 865 GLU A N 1
ATOM 7103 C CA . GLU A 1 865 ? 2.554 10.843 -6.923 1.00 91.56 865 GLU A CA 1
ATOM 7104 C C . GLU A 1 865 ? 1.571 11.457 -5.906 1.00 91.56 865 GLU A C 1
ATOM 7106 O O . GLU A 1 865 ? 1.073 10.748 -5.029 1.00 91.56 865 GLU A O 1
ATOM 7111 N N . GLN A 1 866 ? 1.198 12.735 -6.065 1.00 91.62 866 GLN A N 1
ATOM 7112 C CA . GLN A 1 866 ? 0.164 13.397 -5.259 1.00 91.62 866 GLN A CA 1
ATOM 7113 C C . GLN A 1 866 ? -1.188 12.668 -5.360 1.00 91.62 866 GLN A C 1
ATOM 7115 O O . GLN A 1 866 ? -1.793 12.340 -4.336 1.00 91.62 866 GLN A O 1
ATOM 7120 N N . TYR A 1 867 ? -1.672 12.394 -6.575 1.00 94.25 867 TYR A N 1
ATOM 7121 C CA . TYR A 1 867 ? -2.974 11.751 -6.774 1.00 94.25 867 TYR A CA 1
ATOM 7122 C C . TYR A 1 867 ? -2.972 10.260 -6.400 1.00 94.25 867 TYR A C 1
ATOM 7124 O O . TYR A 1 867 ? -3.969 9.779 -5.867 1.00 94.25 867 TYR A O 1
ATOM 7132 N N . GLN A 1 868 ? -1.861 9.538 -6.576 1.00 92.94 868 GLN A N 1
ATOM 7133 C CA . GLN A 1 868 ? -1.702 8.166 -6.071 1.00 92.94 868 GLN A CA 1
ATOM 7134 C C . GLN A 1 868 ? -1.679 8.122 -4.535 1.00 92.94 868 GLN A C 1
ATOM 7136 O O . GLN A 1 868 ? -2.317 7.257 -3.930 1.00 92.94 868 GLN A O 1
ATOM 7141 N N . LYS A 1 869 ? -1.026 9.089 -3.875 1.00 93.06 869 LYS A N 1
ATOM 7142 C CA . LYS A 1 869 ? -1.083 9.238 -2.412 1.00 93.06 869 LYS A CA 1
ATOM 7143 C C . LYS A 1 869 ? -2.517 9.490 -1.939 1.00 93.06 869 LYS A C 1
ATOM 7145 O O . LYS A 1 869 ? -2.994 8.769 -1.068 1.00 93.06 869 LYS A O 1
ATOM 7150 N N . LEU A 1 870 ? -3.240 10.416 -2.572 1.00 92.81 870 LEU A N 1
ATOM 7151 C CA . LEU A 1 870 ? -4.664 10.647 -2.294 1.00 92.81 870 LEU A CA 1
ATOM 7152 C C . LEU A 1 870 ? -5.516 9.382 -2.505 1.00 92.81 870 LEU A C 1
ATOM 7154 O O . LEU A 1 870 ? -6.400 9.103 -1.702 1.00 92.81 870 LEU A O 1
ATOM 7158 N N . GLN A 1 871 ? -5.229 8.579 -3.533 1.00 94.00 871 GLN A N 1
ATOM 7159 C CA . GLN A 1 871 ? -5.945 7.325 -3.788 1.00 94.00 871 GLN A CA 1
ATOM 7160 C C . GLN A 1 871 ? -5.669 6.263 -2.708 1.00 94.00 871 GLN A C 1
ATOM 7162 O O . GLN A 1 871 ? -6.589 5.561 -2.294 1.00 94.00 871 GLN A O 1
ATOM 7167 N N . THR A 1 872 ? -4.439 6.160 -2.190 1.00 91.19 872 THR A N 1
ATOM 7168 C CA . THR A 1 872 ? -4.140 5.244 -1.069 1.00 91.19 872 THR A CA 1
ATOM 7169 C C . THR A 1 872 ? -4.720 5.725 0.266 1.00 91.19 872 THR A C 1
ATOM 7171 O O . THR A 1 872 ? -5.140 4.890 1.069 1.00 91.19 872 THR A O 1
ATOM 7174 N N . GLU A 1 873 ? -4.822 7.040 0.484 1.00 92.19 873 GLU A N 1
ATOM 7175 C CA . GLU A 1 873 ? -5.528 7.651 1.622 1.00 92.19 873 GLU A CA 1
ATOM 7176 C C . GLU A 1 873 ? -7.062 7.464 1.541 1.00 92.19 873 GLU A C 1
ATOM 7178 O O . GLU A 1 873 ? -7.714 7.242 2.564 1.00 92.19 873 GLU A O 1
ATOM 7183 N N . LEU A 1 874 ? -7.646 7.459 0.338 1.00 92.19 874 LEU A N 1
ATOM 7184 C CA . LEU A 1 874 ? -9.057 7.115 0.111 1.00 92.19 874 LEU A CA 1
ATOM 7185 C C . LEU A 1 874 ? -9.334 5.620 0.322 1.00 92.19 874 LEU A C 1
ATOM 7187 O O . LEU A 1 874 ? -10.215 5.259 1.102 1.00 92.19 874 LEU A O 1
ATOM 7191 N N . ASN A 1 875 ? -8.543 4.735 -0.291 1.00 88.44 875 ASN A N 1
ATOM 7192 C CA . ASN A 1 875 ? -8.685 3.283 -0.116 1.00 88.44 875 ASN A CA 1
ATOM 7193 C C . ASN A 1 875 ? -8.568 2.860 1.366 1.00 88.44 875 ASN A C 1
ATOM 7195 O O . ASN A 1 875 ? -9.148 1.857 1.775 1.00 88.44 875 ASN A O 1
ATOM 7199 N N . LEU A 1 876 ? -7.857 3.650 2.181 1.00 90.62 876 LEU A N 1
ATOM 7200 C CA . LEU A 1 876 ? -7.803 3.512 3.637 1.00 90.62 876 LEU A CA 1
ATOM 7201 C C . LEU A 1 876 ? -9.133 3.820 4.334 1.00 90.62 876 LEU A C 1
ATOM 7203 O O . LEU A 1 876 ? -9.665 2.978 5.062 1.00 90.62 876 LEU A O 1
ATOM 7207 N N . LYS A 1 877 ? -9.669 5.029 4.131 1.00 90.12 877 LYS A N 1
ATOM 7208 C CA . LYS A 1 877 ? -10.902 5.483 4.796 1.00 90.12 877 LYS A CA 1
ATOM 7209 C C . LYS A 1 877 ? -12.165 4.808 4.216 1.00 90.12 877 LYS A C 1
ATOM 7211 O O . LYS A 1 877 ? -13.194 4.812 4.889 1.00 90.12 877 LYS A O 1
ATOM 7216 N N . GLU A 1 878 ? -12.097 4.141 3.055 1.00 89.75 878 GLU A N 1
ATOM 7217 C CA . GLU A 1 878 ? -13.235 3.458 2.400 1.00 89.75 878 GLU A CA 1
ATOM 7218 C C . GLU A 1 878 ? -13.979 2.478 3.328 1.00 89.75 878 GLU A C 1
ATOM 7220 O O . GLU A 1 878 ? -15.210 2.500 3.406 1.00 89.75 878 GLU A O 1
ATOM 7225 N N . ASN A 1 879 ? -13.252 1.643 4.080 1.00 85.56 879 ASN A N 1
ATOM 7226 C CA . ASN A 1 879 ? -13.868 0.695 5.016 1.00 85.56 879 ASN A CA 1
ATOM 7227 C C . ASN A 1 879 ? -14.501 1.381 6.234 1.00 85.56 879 ASN A C 1
ATOM 7229 O O . ASN A 1 879 ? -15.502 0.892 6.756 1.00 85.56 879 ASN A O 1
ATOM 7233 N N . ILE A 1 880 ? -13.962 2.525 6.662 1.00 88.06 880 ILE A N 1
ATOM 7234 C CA . ILE A 1 880 ? -14.519 3.315 7.765 1.00 88.06 880 ILE A CA 1
ATOM 7235 C C . ILE A 1 880 ? -15.832 3.959 7.306 1.00 88.06 880 ILE A C 1
ATOM 7237 O O . ILE A 1 880 ? -16.858 3.752 7.948 1.00 88.06 880 ILE A O 1
ATOM 7241 N N . VAL A 1 881 ? -15.849 4.609 6.135 1.00 89.75 881 VAL A N 1
ATOM 7242 C CA . VAL A 1 881 ? -17.073 5.161 5.520 1.00 89.75 881 VAL A CA 1
ATOM 7243 C C . VAL A 1 881 ? -18.121 4.066 5.289 1.00 89.75 881 VAL A C 1
ATOM 7245 O O . VAL A 1 881 ? -19.289 4.246 5.631 1.00 89.75 881 VAL A O 1
ATOM 7248 N N . ARG A 1 882 ? -17.721 2.894 4.779 1.00 87.94 882 ARG A N 1
ATOM 7249 C CA . ARG A 1 882 ? -18.598 1.721 4.607 1.00 87.94 882 ARG A CA 1
ATOM 7250 C C . ARG A 1 882 ? -19.233 1.278 5.929 1.00 87.94 882 ARG A C 1
ATOM 7252 O O . ARG A 1 882 ? -20.445 1.068 5.967 1.00 87.94 882 ARG A O 1
ATOM 7259 N N . ASN A 1 883 ? -18.447 1.145 6.995 1.00 85.94 883 ASN A N 1
ATOM 7260 C CA . ASN A 1 883 ? -18.933 0.701 8.304 1.00 85.94 883 ASN A CA 1
ATOM 7261 C C . ASN A 1 883 ? -19.842 1.746 8.963 1.00 85.94 883 ASN A C 1
ATOM 7263 O O . ASN A 1 883 ? -20.934 1.399 9.405 1.00 85.94 883 ASN A O 1
ATOM 7267 N N . LEU A 1 884 ? -19.445 3.017 8.944 1.00 85.50 884 LEU A N 1
ATOM 7268 C CA . LEU A 1 884 ? -20.217 4.153 9.451 1.00 85.50 884 LEU A CA 1
ATOM 7269 C C . LEU A 1 884 ? -21.585 4.270 8.758 1.00 85.50 884 LEU A C 1
ATOM 7271 O O . LEU A 1 884 ? -22.621 4.395 9.412 1.00 85.50 884 LEU A O 1
ATOM 7275 N N . VAL A 1 885 ? -21.610 4.141 7.428 1.00 85.81 885 VAL A N 1
ATOM 7276 C CA . VAL A 1 885 ? -22.848 4.148 6.634 1.00 85.81 885 VAL A CA 1
ATOM 7277 C C . VAL A 1 885 ? -23.704 2.911 6.913 1.00 85.81 885 VAL A C 1
ATOM 7279 O O . VAL A 1 885 ? -24.928 3.023 6.908 1.00 85.81 885 VAL A O 1
ATOM 7282 N N . LEU A 1 886 ? -23.118 1.742 7.193 1.00 84.12 886 LEU A N 1
ATOM 7283 C CA . LEU A 1 886 ? -23.872 0.548 7.603 1.00 84.12 886 LEU A CA 1
ATOM 7284 C C . LEU A 1 886 ? -24.464 0.685 9.014 1.00 84.12 886 LEU A C 1
ATOM 7286 O O . LEU A 1 886 ? -25.635 0.358 9.198 1.00 84.12 886 LEU A O 1
ATOM 7290 N N . GLN A 1 887 ? -23.690 1.189 9.976 1.00 79.62 887 GLN A N 1
ATOM 7291 C CA . GLN A 1 887 ? -24.109 1.450 11.357 1.00 79.62 887 GLN A CA 1
ATOM 7292 C C . GLN A 1 887 ? -25.243 2.479 11.387 1.00 79.62 887 GLN A C 1
ATOM 7294 O O . GLN A 1 887 ? -26.349 2.174 11.831 1.00 79.62 887 GLN A O 1
ATOM 7299 N N . GLY A 1 888 ? -25.024 3.648 10.780 1.00 74.50 888 GLY A N 1
ATOM 7300 C CA . GLY A 1 888 ? -26.044 4.683 10.658 1.00 74.50 888 GLY A CA 1
ATOM 7301 C C . GLY A 1 888 ? -27.307 4.204 9.937 1.00 74.50 888 GLY A C 1
ATOM 7302 O O . GLY A 1 888 ? -28.408 4.524 10.374 1.00 74.50 888 GLY A O 1
ATOM 7303 N N . ARG A 1 889 ? -27.186 3.365 8.892 1.00 74.88 889 ARG A N 1
ATOM 7304 C CA . ARG A 1 889 ? -28.346 2.762 8.201 1.00 74.88 889 ARG A CA 1
ATOM 7305 C C . ARG A 1 889 ? -29.108 1.723 9.022 1.00 74.88 889 ARG A C 1
ATOM 7307 O O . ARG A 1 889 ? -30.293 1.539 8.757 1.00 74.88 889 ARG A O 1
ATOM 7314 N N . GLN A 1 890 ? -28.484 1.060 9.993 1.00 69.94 890 GLN A N 1
ATOM 7315 C CA . GLN A 1 890 ? -29.199 0.186 10.932 1.00 69.94 890 GLN A CA 1
ATOM 7316 C C . GLN A 1 890 ? -30.008 1.013 11.943 1.00 69.94 890 GLN A C 1
ATOM 7318 O O . GLN A 1 890 ? -31.153 0.669 12.237 1.00 69.94 890 GLN A O 1
ATOM 7323 N N . ASP A 1 891 ? -29.474 2.160 12.368 1.00 63.88 891 ASP A N 1
ATOM 7324 C CA . ASP A 1 891 ? -30.143 3.110 13.265 1.00 63.88 891 ASP A CA 1
ATOM 7325 C C . ASP A 1 891 ? -31.115 4.084 12.544 1.00 63.88 891 ASP A C 1
ATOM 7327 O O . ASP A 1 891 ? -31.712 4.949 13.179 1.00 63.88 891 ASP A O 1
ATOM 7331 N N . LEU A 1 892 ? -31.376 3.953 11.234 1.00 56.44 892 LEU A N 1
ATOM 7332 C CA . LEU A 1 892 ? -32.178 4.927 10.456 1.00 56.44 892 LEU A CA 1
ATOM 7333 C C . LEU A 1 892 ? -33.693 4.987 10.762 1.00 56.44 892 LEU A C 1
ATOM 7335 O O . LEU A 1 892 ? -34.428 5.729 10.106 1.00 56.44 892 LEU A O 1
ATOM 7339 N N . THR A 1 893 ? -34.206 4.246 11.746 1.00 53.16 893 THR A N 1
ATOM 7340 C CA . THR A 1 893 ? -35.653 4.156 12.042 1.00 53.16 893 THR A CA 1
ATOM 7341 C C . THR A 1 893 ? -36.210 5.368 12.812 1.00 53.16 893 THR A C 1
ATOM 7343 O O . THR A 1 893 ? -36.807 5.237 13.878 1.00 53.16 893 THR A O 1
ATOM 7346 N N . GLY A 1 894 ? -36.056 6.572 12.248 1.00 54.81 894 GLY A N 1
ATOM 7347 C CA . GLY A 1 894 ? -36.764 7.778 12.703 1.00 54.81 894 GLY A CA 1
ATOM 7348 C C . GLY A 1 894 ? -36.035 9.117 12.554 1.00 54.81 894 GLY A C 1
ATOM 7349 O O . GLY A 1 894 ? -36.672 10.145 12.763 1.00 54.81 894 GLY A O 1
ATOM 7350 N N . ALA A 1 895 ? -34.745 9.134 12.196 1.00 64.56 895 ALA A N 1
ATOM 7351 C CA . ALA A 1 895 ? -33.926 10.353 12.186 1.00 64.56 895 ALA A CA 1
ATOM 7352 C C . ALA A 1 895 ? -33.649 10.885 10.763 1.00 64.56 895 ALA A C 1
ATOM 7354 O O . ALA A 1 895 ? -32.767 10.357 10.081 1.00 64.56 895 ALA A O 1
ATOM 7355 N N . PRO A 1 896 ? -34.350 11.942 10.300 1.00 69.00 896 PRO A N 1
ATOM 7356 C CA . PRO A 1 896 ? -34.102 12.532 8.984 1.00 69.00 896 PRO A CA 1
ATOM 7357 C C . PRO A 1 896 ? -32.785 13.321 8.917 1.00 69.00 896 PRO A C 1
ATOM 7359 O O . PRO A 1 896 ? -32.155 13.340 7.867 1.00 69.00 896 PRO A O 1
ATOM 7362 N N . GLU A 1 897 ? -32.339 13.932 10.020 1.00 71.06 897 GLU A N 1
ATOM 7363 C CA . GLU A 1 897 ? -31.089 14.710 10.062 1.00 71.06 897 GLU A CA 1
ATOM 7364 C C . GLU A 1 897 ? -29.865 13.796 9.874 1.00 71.06 897 GLU A C 1
ATOM 7366 O O . GLU A 1 897 ? -29.057 14.022 8.977 1.00 71.06 897 GLU A O 1
ATOM 7371 N N . LEU A 1 898 ? -29.796 12.687 10.623 1.00 76.00 898 LEU A N 1
ATOM 7372 C CA . LEU A 1 898 ? -28.767 11.654 10.452 1.00 76.00 898 LEU A CA 1
ATOM 7373 C C . LEU A 1 898 ? -28.785 11.046 9.037 1.00 76.00 898 LEU A C 1
ATOM 7375 O O . LEU A 1 898 ? -27.727 10.798 8.461 1.00 76.00 898 LEU A O 1
ATOM 7379 N N . ALA A 1 899 ? -29.973 10.841 8.453 1.00 78.69 899 ALA A N 1
ATOM 7380 C CA . ALA A 1 899 ? -30.103 10.383 7.069 1.00 78.69 899 ALA A CA 1
ATOM 7381 C C . ALA A 1 899 ? -29.493 11.377 6.071 1.00 78.69 899 ALA A C 1
ATOM 7383 O O . ALA A 1 899 ? -28.759 10.965 5.174 1.00 78.69 899 ALA A O 1
ATOM 7384 N N . GLN A 1 900 ? -29.763 12.672 6.252 1.00 82.69 900 GLN A N 1
ATOM 7385 C CA . GLN A 1 900 ? -29.272 13.732 5.376 1.00 82.69 900 GLN A CA 1
ATOM 7386 C C . GLN A 1 900 ? -27.751 13.912 5.477 1.00 82.69 900 GLN A C 1
ATOM 7388 O O . GLN A 1 900 ? -27.101 14.059 4.441 1.00 82.69 900 GLN A O 1
ATOM 7393 N N . SER A 1 901 ? -27.163 13.846 6.678 1.00 83.94 901 SER A N 1
ATOM 7394 C CA . SER A 1 901 ? -25.700 13.847 6.837 1.00 83.94 901 SER A CA 1
ATOM 7395 C C . SER A 1 901 ? -25.067 12.622 6.173 1.00 83.94 901 SER A C 1
ATOM 7397 O O . SER A 1 901 ? -24.157 12.765 5.367 1.00 83.94 901 SER A O 1
ATOM 7399 N N . LEU A 1 902 ? -25.592 11.412 6.399 1.00 87.56 902 LEU A N 1
ATOM 7400 C CA . LEU A 1 902 ? -25.055 10.198 5.765 1.00 87.56 902 LEU A CA 1
ATOM 7401 C C . LEU A 1 902 ? -25.192 10.203 4.231 1.00 87.56 902 LEU A C 1
ATOM 7403 O O . LEU A 1 902 ? -24.330 9.662 3.541 1.00 87.56 902 LEU A O 1
ATOM 7407 N N . GLU A 1 903 ? -26.249 10.802 3.678 1.00 87.50 903 GLU A N 1
ATOM 7408 C CA . GLU A 1 903 ? -26.404 10.983 2.227 1.00 87.50 903 GLU A CA 1
ATOM 7409 C C . GLU A 1 903 ? -25.432 12.041 1.671 1.00 87.50 903 GLU A C 1
ATOM 7411 O O . GLU A 1 903 ? -24.846 11.835 0.605 1.00 87.50 903 GLU A O 1
ATOM 7416 N N . THR A 1 904 ? -25.186 13.119 2.423 1.00 89.31 904 THR A N 1
ATOM 7417 C CA . THR A 1 904 ? -24.215 14.176 2.083 1.00 89.31 904 THR A CA 1
ATOM 7418 C C . THR A 1 904 ? -22.782 13.636 2.100 1.00 89.31 904 THR A C 1
ATOM 7420 O O . THR A 1 904 ? -22.080 13.741 1.092 1.00 89.31 904 THR A O 1
ATOM 7423 N N . LEU A 1 905 ? -22.387 12.951 3.175 1.00 91.81 905 LEU A N 1
ATOM 7424 C CA . LEU A 1 905 ? -21.109 12.254 3.311 1.00 91.81 905 LEU A CA 1
ATOM 7425 C C . LEU A 1 905 ? -20.859 11.276 2.150 1.00 91.81 905 LEU A C 1
ATOM 7427 O O . LEU A 1 905 ? -19.804 11.320 1.518 1.00 91.81 905 LEU A O 1
ATOM 7431 N N . VAL A 1 906 ? -21.833 10.415 1.825 1.00 91.88 906 VAL A N 1
ATOM 7432 C CA . VAL A 1 906 ? -21.715 9.440 0.721 1.00 91.88 906 VAL A CA 1
ATOM 7433 C C . VAL A 1 906 ? -21.609 10.130 -0.643 1.00 91.88 906 VAL A C 1
ATOM 7435 O O . VAL A 1 906 ? -20.835 9.680 -1.492 1.00 91.88 906 VAL A O 1
ATOM 7438 N N . SER A 1 907 ? -22.345 11.225 -0.858 1.00 92.56 907 SER A N 1
ATOM 7439 C CA . SER A 1 907 ? -22.229 12.058 -2.060 1.00 92.56 907 SER A CA 1
ATOM 7440 C C . SER A 1 907 ? -20.817 12.634 -2.198 1.00 92.56 907 SER A C 1
ATOM 7442 O O . SER A 1 907 ? -20.166 12.432 -3.226 1.00 92.56 907 SER A O 1
ATOM 7444 N N . ASN A 1 908 ? -20.316 13.302 -1.159 1.00 92.94 908 ASN A N 1
ATOM 7445 C CA . ASN A 1 908 ? -19.026 13.993 -1.193 1.00 92.94 908 ASN A CA 1
ATOM 7446 C C . ASN A 1 908 ? -17.869 12.991 -1.324 1.00 92.94 908 ASN A C 1
ATOM 7448 O O . ASN A 1 908 ? -17.009 13.159 -2.188 1.00 92.94 908 ASN A O 1
ATOM 7452 N N . TRP A 1 909 ? -17.919 11.875 -0.587 1.00 94.50 909 TRP A N 1
ATOM 7453 C CA . TRP A 1 909 ? -16.989 10.754 -0.749 1.00 94.50 909 TRP A CA 1
ATOM 7454 C C . TRP A 1 909 ? -16.959 10.236 -2.193 1.00 94.50 909 TRP A C 1
ATOM 7456 O O . TRP A 1 909 ? -15.892 10.102 -2.791 1.00 94.50 909 TRP A O 1
ATOM 7466 N N . SER A 1 910 ? -18.129 9.980 -2.792 1.00 92.75 910 SER A N 1
ATOM 7467 C CA . SER A 1 910 ? -18.213 9.471 -4.165 1.00 92.75 910 SER A CA 1
ATOM 7468 C C . SER A 1 910 ? -17.718 10.480 -5.208 1.00 92.75 910 SER A C 1
ATOM 7470 O O . SER A 1 910 ? -17.169 10.063 -6.233 1.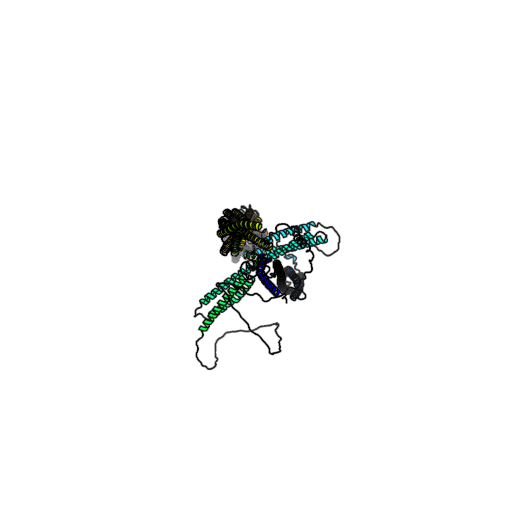00 92.75 910 SER A O 1
ATOM 7472 N N . ASN A 1 911 ? -17.875 11.783 -4.957 1.00 92.44 911 ASN A N 1
ATOM 7473 C CA . ASN A 1 911 ? -17.347 12.845 -5.810 1.00 92.44 911 ASN A CA 1
ATOM 7474 C C . ASN A 1 911 ? -15.817 12.919 -5.727 1.00 92.44 911 ASN A C 1
ATOM 7476 O O . ASN A 1 911 ? -15.161 12.875 -6.772 1.00 92.44 911 ASN A O 1
ATOM 7480 N N . LEU A 1 912 ? -15.249 12.959 -4.517 1.00 93.50 912 LEU A N 1
ATOM 7481 C CA . LEU A 1 912 ? -13.803 12.977 -4.282 1.00 93.50 912 LEU A CA 1
ATOM 7482 C C . LEU A 1 912 ? -13.118 11.723 -4.848 1.00 93.50 912 LEU A C 1
ATOM 7484 O O . LEU A 1 912 ? -12.162 11.854 -5.612 1.00 93.50 912 LEU A O 1
ATOM 7488 N N . GLN A 1 913 ? -13.652 10.529 -4.569 1.00 94.06 913 GLN A N 1
ATOM 7489 C CA . GLN A 1 913 ? -13.159 9.258 -5.115 1.00 94.06 913 GLN A CA 1
ATOM 7490 C C . GLN A 1 913 ? -13.076 9.306 -6.646 1.00 94.06 913 GLN A C 1
ATOM 7492 O O . GLN A 1 913 ? -12.004 9.165 -7.230 1.00 94.06 913 GLN A O 1
ATOM 7497 N N . LYS A 1 914 ? -14.198 9.617 -7.308 1.00 92.00 914 LYS A N 1
ATOM 7498 C CA . LYS A 1 914 ? -14.281 9.703 -8.772 1.00 92.00 914 LYS A CA 1
ATOM 7499 C C . LYS A 1 914 ? -13.332 10.756 -9.356 1.00 92.00 914 LYS A C 1
ATOM 7501 O O . LYS A 1 914 ? -12.802 10.561 -10.453 1.00 92.00 914 LYS A O 1
ATOM 7506 N N . LYS A 1 915 ? -13.136 11.877 -8.655 1.00 91.38 915 LYS A N 1
ATOM 7507 C CA . LYS A 1 915 ? -12.219 12.960 -9.036 1.00 91.38 915 LYS A CA 1
ATOM 7508 C C . LYS A 1 915 ? -10.771 12.470 -8.998 1.00 91.38 915 LYS A C 1
ATOM 7510 O O . LYS A 1 915 ? -10.083 12.605 -10.007 1.00 91.38 915 LYS A O 1
ATOM 7515 N N . VAL A 1 916 ? -10.348 11.841 -7.900 1.00 94.62 916 VAL A N 1
ATOM 7516 C CA . VAL A 1 916 ? -9.000 11.269 -7.749 1.00 94.62 916 VAL A CA 1
ATOM 7517 C C . VAL A 1 916 ? -8.760 10.148 -8.760 1.00 94.62 916 VAL A C 1
ATOM 7519 O O . VAL A 1 916 ? -7.779 10.225 -9.492 1.00 94.62 916 VAL A O 1
ATOM 7522 N N . ASP A 1 917 ? -9.675 9.186 -8.911 1.00 91.94 917 ASP A N 1
ATOM 7523 C CA . ASP A 1 917 ? -9.538 8.092 -9.889 1.00 91.94 917 ASP A CA 1
ATOM 7524 C C . ASP A 1 917 ? -9.363 8.620 -11.324 1.00 91.94 917 ASP A C 1
ATOM 7526 O O . ASP A 1 917 ? -8.486 8.172 -12.066 1.00 91.94 917 ASP A O 1
ATOM 7530 N N . THR A 1 918 ? -10.151 9.633 -11.707 1.00 91.50 918 THR A N 1
ATOM 7531 C CA . THR A 1 918 ? -10.042 10.274 -13.029 1.00 91.50 918 THR A CA 1
ATOM 7532 C C . THR A 1 918 ? -8.687 10.967 -13.217 1.00 91.50 918 THR A C 1
ATOM 7534 O O . THR A 1 918 ? -8.118 10.916 -14.309 1.00 91.50 918 THR A O 1
ATOM 7537 N N . LYS A 1 919 ? -8.148 11.597 -12.165 1.00 90.88 919 LYS A N 1
ATOM 7538 C CA . LYS A 1 919 ? -6.839 12.269 -12.191 1.00 90.88 919 LYS A CA 1
ATOM 7539 C C . LYS A 1 919 ? -5.688 11.260 -12.228 1.00 90.88 919 LYS A C 1
ATOM 7541 O O . LYS A 1 919 ? -4.794 11.433 -13.050 1.00 90.88 919 LYS A O 1
ATOM 7546 N N . VAL A 1 920 ? -5.723 10.188 -11.428 1.00 93.06 920 VAL A N 1
ATOM 7547 C CA . VAL A 1 920 ? -4.699 9.124 -11.441 1.00 93.06 920 VAL A CA 1
ATOM 7548 C C . VAL A 1 920 ? -4.576 8.514 -12.836 1.00 93.06 920 VAL A C 1
ATOM 7550 O O . VAL A 1 920 ? -3.464 8.433 -13.357 1.00 93.06 920 VAL A O 1
ATOM 7553 N N . VAL A 1 921 ? -5.694 8.154 -13.480 1.00 91.94 921 VAL A N 1
ATOM 7554 C CA . VAL A 1 921 ? -5.677 7.614 -14.853 1.00 91.94 921 VAL A CA 1
ATOM 7555 C C . VAL A 1 921 ? -5.104 8.639 -15.837 1.00 91.94 921 VAL A C 1
ATOM 7557 O O . VAL A 1 921 ? -4.160 8.325 -16.555 1.00 91.94 921 VAL A O 1
ATOM 7560 N N . PHE A 1 922 ? -5.594 9.883 -15.816 1.00 90.25 922 PHE A N 1
ATOM 7561 C CA . PHE A 1 922 ? -5.120 10.959 -16.698 1.00 90.25 922 PHE A CA 1
ATOM 7562 C C . PHE A 1 922 ? -3.606 11.209 -16.582 1.00 90.25 922 PHE A C 1
ATOM 7564 O O . PHE A 1 922 ? -2.907 11.269 -17.595 1.00 90.25 922 PHE A O 1
ATOM 7571 N N . TYR A 1 923 ? -3.078 11.312 -15.359 1.00 91.12 923 TYR A N 1
ATOM 7572 C CA . TYR A 1 923 ? -1.647 11.515 -15.130 1.00 91.12 923 TYR A CA 1
ATOM 7573 C C . TYR A 1 923 ? -0.809 10.269 -15.458 1.00 91.12 923 TYR A C 1
ATOM 7575 O O . TYR A 1 923 ? 0.305 10.418 -15.959 1.00 91.12 923 TYR A O 1
ATOM 7583 N N . THR A 1 924 ? -1.342 9.057 -15.265 1.00 91.50 924 THR A N 1
ATOM 7584 C CA . THR A 1 924 ? -0.674 7.803 -15.668 1.00 91.50 924 THR A CA 1
ATOM 7585 C C . THR A 1 924 ? -0.554 7.704 -17.191 1.00 91.50 924 THR A C 1
ATOM 7587 O O . THR A 1 924 ? 0.537 7.448 -17.708 1.00 91.50 924 THR A O 1
ATOM 7590 N N . ASP A 1 925 ? -1.637 7.971 -17.925 1.00 89.81 925 ASP A N 1
ATOM 7591 C CA . ASP A 1 925 ? -1.654 7.975 -19.394 1.00 89.81 925 ASP A CA 1
ATOM 7592 C C . ASP A 1 925 ? -0.640 8.986 -19.956 1.00 89.81 925 ASP A C 1
ATOM 7594 O O . ASP A 1 925 ? 0.134 8.676 -20.860 1.00 89.81 925 ASP A O 1
ATOM 7598 N N . ILE A 1 926 ? -0.593 10.197 -19.396 1.00 88.69 926 ILE A N 1
ATOM 7599 C CA . ILE A 1 926 ? 0.345 11.241 -19.836 1.00 88.69 926 ILE A CA 1
ATOM 7600 C C . ILE A 1 926 ? 1.796 10.881 -19.489 1.00 88.69 926 ILE A C 1
ATOM 7602 O O . ILE A 1 926 ? 2.687 11.103 -20.310 1.00 88.69 926 ILE A O 1
ATOM 7606 N N . TYR A 1 927 ? 2.050 10.314 -18.306 1.00 89.44 927 TYR A N 1
ATOM 7607 C CA . TYR A 1 927 ? 3.389 9.891 -17.892 1.00 89.44 927 TYR A CA 1
ATOM 7608 C C . TYR A 1 927 ? 3.929 8.746 -18.763 1.00 89.44 927 TYR A C 1
ATOM 7610 O O . TYR A 1 927 ? 5.067 8.809 -19.229 1.00 89.44 927 TYR A O 1
ATOM 7618 N N . THR A 1 928 ? 3.101 7.733 -19.041 1.00 89.75 928 THR A N 1
ATOM 7619 C CA . THR A 1 928 ? 3.468 6.606 -19.918 1.00 89.75 928 THR A CA 1
ATOM 7620 C C . THR A 1 928 ? 3.728 7.059 -21.351 1.00 89.75 928 THR A C 1
ATOM 7622 O O . THR A 1 928 ? 4.789 6.752 -21.887 1.00 89.75 928 THR A O 1
ATOM 7625 N N . LEU A 1 929 ? 2.853 7.889 -21.936 1.00 89.62 929 LEU A N 1
ATOM 7626 C CA . LEU A 1 929 ? 3.087 8.490 -23.257 1.00 89.62 929 LEU A CA 1
ATOM 7627 C C . LEU A 1 929 ? 4.385 9.312 -23.313 1.00 89.62 929 LEU A C 1
ATOM 7629 O O . LEU A 1 929 ? 5.030 9.367 -24.360 1.00 89.62 929 LEU A O 1
ATOM 7633 N N . HIS A 1 930 ? 4.787 9.949 -22.210 1.00 87.50 930 HIS A N 1
ATOM 7634 C CA . HIS A 1 930 ? 6.019 10.735 -22.155 1.00 87.50 930 HIS A CA 1
ATOM 7635 C C . HIS A 1 930 ? 7.286 9.871 -22.129 1.00 87.50 930 HIS A C 1
ATOM 7637 O O . HIS A 1 930 ? 8.206 10.120 -22.913 1.00 87.50 930 HIS A O 1
ATOM 7643 N N . GLU A 1 931 ? 7.335 8.836 -21.286 1.00 86.81 931 GLU A N 1
ATOM 7644 C CA . GLU A 1 931 ? 8.481 7.916 -21.247 1.00 86.81 931 GLU A CA 1
ATOM 7645 C C . GLU A 1 931 ? 8.553 7.024 -22.503 1.00 86.81 931 GLU A C 1
ATOM 7647 O O . GLU A 1 931 ? 9.653 6.823 -23.022 1.00 86.81 931 GLU A O 1
ATOM 7652 N N . ASP A 1 932 ? 7.422 6.592 -23.078 1.00 89.44 932 ASP A N 1
ATOM 7653 C CA . ASP A 1 932 ? 7.382 5.895 -24.377 1.00 89.44 932 ASP A CA 1
ATOM 7654 C C . ASP A 1 932 ? 7.967 6.771 -25.496 1.00 89.44 932 ASP A C 1
ATOM 7656 O O . ASP A 1 932 ? 8.848 6.339 -26.247 1.00 89.44 932 ASP A O 1
ATOM 7660 N N . LEU A 1 933 ? 7.531 8.034 -25.586 1.00 89.62 933 LEU A N 1
ATOM 7661 C CA . LEU A 1 933 ? 8.058 9.006 -26.546 1.00 89.62 933 LEU A CA 1
ATOM 7662 C C . LEU A 1 933 ? 9.565 9.217 -26.367 1.00 89.62 933 LEU A C 1
ATOM 7664 O O . LEU A 1 933 ? 10.305 9.270 -27.347 1.00 89.62 933 LEU A O 1
ATOM 7668 N N . LYS A 1 934 ? 10.029 9.337 -25.123 1.00 87.38 934 LYS A N 1
ATOM 7669 C CA . LYS A 1 934 ? 11.439 9.537 -24.765 1.00 87.38 934 LYS A CA 1
ATOM 7670 C C . LYS A 1 934 ? 12.297 8.312 -25.097 1.00 87.38 934 LYS A C 1
ATOM 7672 O O . LYS A 1 934 ? 13.395 8.480 -25.633 1.00 87.38 934 LYS A O 1
ATOM 7677 N N . HIS A 1 935 ? 11.794 7.100 -24.859 1.00 87.19 935 HIS A N 1
ATOM 7678 C CA . HIS A 1 935 ? 12.444 5.854 -25.267 1.00 87.19 935 HIS A CA 1
ATOM 7679 C C . HIS A 1 935 ? 12.547 5.753 -26.796 1.00 87.19 935 HIS A C 1
ATOM 7681 O O . HIS A 1 935 ? 13.635 5.523 -27.326 1.00 87.19 935 HIS A O 1
ATOM 7687 N N . LEU A 1 936 ? 11.443 5.988 -27.515 1.00 89.38 936 LEU A N 1
ATOM 7688 C CA . LEU A 1 936 ? 11.416 5.976 -28.981 1.00 89.38 936 LEU A CA 1
ATOM 7689 C C . LEU A 1 936 ? 12.346 7.045 -29.575 1.00 89.38 936 LEU A C 1
ATOM 7691 O O . LEU A 1 936 ? 13.164 6.726 -30.432 1.00 89.38 936 LEU A O 1
ATOM 7695 N N . LEU A 1 937 ? 12.306 8.287 -29.079 1.00 89.19 937 LEU A N 1
ATOM 7696 C CA . LEU A 1 937 ? 13.218 9.356 -29.507 1.00 89.19 937 LEU A CA 1
ATOM 7697 C C . LEU A 1 937 ? 14.691 8.997 -29.268 1.00 89.19 937 LEU A C 1
ATOM 7699 O O . LEU A 1 937 ? 15.534 9.367 -30.086 1.00 89.19 937 LEU A O 1
ATOM 7703 N N . HIS A 1 938 ? 15.025 8.289 -28.184 1.00 87.56 938 HIS A N 1
ATOM 7704 C CA . HIS A 1 938 ? 16.392 7.818 -27.955 1.00 87.56 938 HIS A CA 1
ATOM 7705 C C . HIS A 1 938 ? 16.789 6.723 -28.955 1.00 87.56 938 HIS A C 1
ATOM 7707 O O . HIS A 1 938 ? 17.819 6.853 -29.619 1.00 87.56 938 HIS A O 1
ATOM 7713 N N . GLN A 1 939 ? 15.955 5.692 -29.115 1.00 89.19 939 GLN A N 1
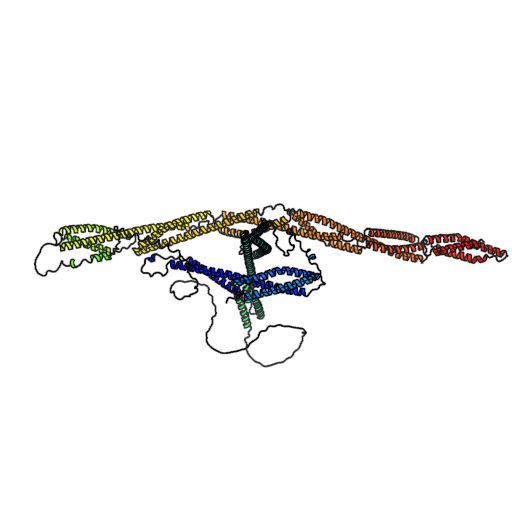ATOM 7714 C CA . GLN A 1 939 ? 16.175 4.584 -30.049 1.00 89.19 939 GLN A CA 1
ATOM 7715 C C . GLN A 1 939 ? 16.359 5.078 -31.494 1.00 89.19 939 GLN A C 1
ATOM 7717 O O . GLN A 1 939 ? 17.323 4.703 -32.165 1.00 89.19 939 GLN A O 1
ATOM 7722 N N . GLU A 1 940 ? 15.481 5.967 -31.956 1.00 89.38 940 GLU A N 1
ATOM 7723 C CA . GLU A 1 940 ? 15.538 6.530 -33.306 1.00 89.38 940 GLU A CA 1
ATOM 7724 C C . GLU A 1 940 ? 16.729 7.486 -33.484 1.00 89.38 940 GLU A C 1
ATOM 7726 O O . GLU A 1 940 ? 17.319 7.524 -34.562 1.00 89.38 940 GLU A O 1
ATOM 7731 N N . ASN A 1 941 ? 17.162 8.213 -32.443 1.00 88.50 941 ASN A N 1
ATOM 7732 C CA . ASN A 1 941 ? 18.399 8.999 -32.526 1.00 88.50 941 ASN A CA 1
ATOM 7733 C C . ASN A 1 941 ? 19.651 8.119 -32.618 1.00 88.50 941 ASN A C 1
ATOM 7735 O O . ASN A 1 941 ? 20.536 8.456 -33.396 1.00 88.50 941 ASN A O 1
ATOM 7739 N N . VAL A 1 942 ? 19.715 6.978 -31.922 1.00 89.06 942 VAL A N 1
ATOM 7740 C CA . VAL A 1 942 ? 20.824 6.011 -32.070 1.00 89.06 942 VAL A CA 1
ATOM 7741 C C . VAL A 1 942 ? 20.834 5.388 -33.475 1.00 89.06 942 VAL A C 1
ATOM 7743 O O . VAL A 1 942 ? 21.903 5.153 -34.054 1.00 89.06 942 VAL A O 1
ATOM 7746 N N . TRP A 1 943 ? 19.660 5.176 -34.083 1.00 89.81 943 TRP A N 1
ATOM 7747 C CA . TRP A 1 943 ? 19.583 4.797 -35.495 1.00 89.81 943 TRP A CA 1
ATOM 7748 C C . TRP A 1 943 ? 20.054 5.927 -36.425 1.00 89.81 943 TRP A C 1
ATOM 7750 O O . TRP A 1 943 ? 20.852 5.661 -37.324 1.00 89.81 943 TRP A O 1
ATOM 7760 N N . LEU A 1 944 ? 19.657 7.182 -36.182 1.00 88.88 944 LEU A N 1
ATOM 7761 C CA . LEU A 1 944 ? 20.136 8.345 -36.943 1.00 88.88 944 LEU A CA 1
ATOM 7762 C C . LEU A 1 944 ? 21.646 8.579 -36.783 1.00 88.88 944 LEU A C 1
ATOM 7764 O O . LEU A 1 944 ? 22.300 8.896 -37.772 1.00 88.88 944 LEU A O 1
ATOM 7768 N N . ASP A 1 945 ? 22.228 8.363 -35.600 1.00 87.94 945 ASP A N 1
ATOM 7769 C CA . ASP A 1 945 ? 23.683 8.375 -35.382 1.00 87.94 945 ASP A CA 1
ATOM 7770 C C . ASP A 1 945 ? 24.364 7.311 -36.259 1.00 87.94 945 ASP A C 1
ATOM 7772 O O . ASP A 1 945 ? 25.372 7.566 -36.921 1.00 87.94 945 ASP A O 1
ATOM 7776 N N . THR A 1 946 ? 23.775 6.113 -36.318 1.00 87.69 946 THR A N 1
ATOM 7777 C CA . THR A 1 946 ? 24.273 5.001 -37.138 1.00 87.69 946 THR A CA 1
ATOM 7778 C C . THR A 1 946 ? 24.121 5.279 -38.638 1.00 87.69 946 THR A C 1
ATOM 7780 O O . THR A 1 946 ? 25.029 4.962 -39.410 1.00 87.69 946 THR A O 1
ATOM 7783 N N . LEU A 1 947 ? 23.018 5.901 -39.069 1.00 87.81 947 LEU A N 1
ATOM 7784 C CA . LEU A 1 947 ? 22.812 6.342 -40.450 1.00 87.81 947 LEU A CA 1
ATOM 7785 C C . LEU A 1 947 ? 23.809 7.442 -40.826 1.00 87.81 947 LEU A C 1
ATOM 7787 O O . LEU A 1 947 ? 24.445 7.347 -41.871 1.00 87.81 947 LEU A O 1
ATOM 7791 N N . GLN A 1 948 ? 23.993 8.444 -39.965 1.00 88.50 948 GLN A N 1
ATOM 7792 C CA . GLN A 1 948 ? 24.944 9.535 -40.159 1.00 88.50 948 GLN A CA 1
ATOM 7793 C C . GLN A 1 948 ? 26.367 8.986 -40.321 1.00 88.50 948 GLN A C 1
ATOM 7795 O O . GLN A 1 948 ? 27.044 9.310 -41.296 1.00 88.50 948 GLN A O 1
ATOM 7800 N N . ASN A 1 949 ? 26.793 8.069 -39.450 1.00 85.38 949 ASN A N 1
ATOM 7801 C CA . ASN A 1 949 ? 28.085 7.398 -39.590 1.00 85.38 949 ASN A CA 1
ATOM 7802 C C . ASN A 1 949 ? 28.182 6.586 -40.897 1.00 85.38 949 ASN A C 1
ATOM 7804 O O . ASN A 1 949 ? 29.218 6.612 -41.549 1.00 85.38 949 ASN A O 1
ATOM 7808 N N . ARG A 1 950 ? 27.115 5.926 -41.366 1.00 82.31 950 ARG A N 1
ATOM 7809 C CA . ARG A 1 950 ? 27.136 5.240 -42.677 1.00 82.31 950 ARG A CA 1
ATOM 7810 C C . ARG A 1 950 ? 27.220 6.208 -43.863 1.00 82.31 950 ARG A C 1
ATOM 7812 O O . ARG A 1 950 ? 27.963 5.935 -44.797 1.00 82.31 950 ARG A O 1
ATOM 7819 N N . VAL A 1 951 ? 26.503 7.331 -43.829 1.00 83.44 951 VAL A N 1
ATOM 7820 C CA . VAL A 1 951 ? 26.466 8.323 -44.922 1.00 83.44 951 VAL A CA 1
ATOM 7821 C C . VAL A 1 951 ? 27.768 9.129 -45.020 1.00 83.44 951 VAL A C 1
ATOM 7823 O O . VAL A 1 951 ? 28.222 9.409 -46.130 1.00 83.44 951 VAL A O 1
ATOM 7826 N N . PHE A 1 952 ? 28.387 9.473 -43.883 1.00 77.31 952 PHE A N 1
ATOM 7827 C CA . PHE A 1 952 ? 29.582 10.328 -43.829 1.00 77.31 952 PHE A CA 1
ATOM 7828 C C . PHE A 1 952 ? 30.901 9.581 -43.562 1.00 77.31 952 PHE A C 1
ATOM 7830 O O . PHE A 1 952 ? 31.958 10.131 -43.860 1.00 77.31 952 PHE A O 1
ATOM 7837 N N . SER A 1 953 ? 30.877 8.352 -43.030 1.00 65.44 953 SER A N 1
ATOM 7838 C CA . SER A 1 953 ? 32.077 7.514 -42.832 1.00 65.44 953 SER A CA 1
ATOM 7839 C C . SER A 1 953 ? 32.203 6.351 -43.822 1.00 65.44 953 SER A C 1
ATOM 7841 O O . SER A 1 953 ? 33.201 5.634 -43.764 1.00 65.44 953 SER A O 1
ATOM 7843 N N . SER A 1 954 ? 31.270 6.178 -44.772 1.00 57.28 954 SER A N 1
ATOM 7844 C CA . SER A 1 954 ? 31.580 5.451 -46.013 1.00 57.28 954 SER A CA 1
ATOM 7845 C C . SER A 1 954 ? 32.710 6.205 -46.721 1.00 57.28 954 SER A C 1
ATOM 7847 O O . SER A 1 954 ? 32.488 7.316 -47.222 1.00 57.28 954 SER A O 1
ATOM 7849 N N . SER A 1 955 ? 33.920 5.652 -46.679 1.00 52.81 955 SER A N 1
ATOM 7850 C CA . SER A 1 955 ? 35.109 6.320 -47.201 1.00 52.81 955 SER A CA 1
ATOM 7851 C C . SER A 1 955 ? 35.019 6.520 -48.716 1.00 52.81 955 SER A C 1
ATOM 7853 O O . SER A 1 955 ? 34.152 5.979 -49.398 1.00 52.81 955 SER A O 1
ATOM 7855 N N . ASN A 1 956 ? 35.928 7.310 -49.278 1.00 55.88 956 ASN A N 1
ATOM 7856 C CA . ASN A 1 956 ? 35.941 7.588 -50.712 1.00 55.88 956 ASN A CA 1
ATOM 7857 C C . ASN A 1 956 ? 36.579 6.439 -51.530 1.00 55.88 956 ASN A C 1
ATOM 7859 O O . ASN A 1 956 ? 36.898 6.630 -52.702 1.00 55.88 956 ASN A O 1
ATOM 7863 N N . ASP A 1 957 ? 36.785 5.266 -50.926 1.00 55.25 957 ASP A N 1
ATOM 7864 C CA . ASP A 1 957 ? 37.816 4.304 -51.331 1.00 55.25 957 ASP A CA 1
ATOM 7865 C C . ASP A 1 957 ? 37.395 3.293 -52.398 1.00 55.25 957 ASP A C 1
ATOM 7867 O O . ASP A 1 957 ? 38.279 2.842 -53.125 1.00 55.25 957 ASP A O 1
ATOM 7871 N N . GLY A 1 958 ? 36.092 3.006 -52.558 1.00 62.31 958 GLY A N 1
ATOM 7872 C CA . GLY A 1 958 ? 35.588 2.091 -53.590 1.00 62.31 958 GLY A CA 1
ATOM 7873 C C . GLY A 1 958 ? 36.199 2.383 -54.967 1.00 62.31 958 GLY A C 1
ATOM 7874 O O . GLY A 1 958 ? 36.001 3.471 -55.537 1.00 62.31 958 GLY A O 1
ATOM 7875 N N . ALA A 1 959 ? 36.996 1.428 -55.448 1.00 64.75 959 ALA A N 1
ATOM 7876 C CA . ALA A 1 959 ? 37.953 1.579 -56.540 1.00 64.75 959 ALA A CA 1
ATOM 7877 C C . ALA A 1 959 ? 37.482 0.980 -57.873 1.00 64.75 959 ALA A C 1
ATOM 7879 O O . ALA A 1 959 ? 38.095 1.245 -58.910 1.00 64.75 959 ALA A O 1
ATOM 7880 N N . ASP A 1 960 ? 36.385 0.225 -57.853 1.00 69.94 960 ASP A N 1
ATOM 7881 C CA . ASP A 1 960 ? 35.657 -0.266 -59.020 1.00 69.94 960 ASP A CA 1
ATOM 7882 C C . ASP A 1 960 ? 34.145 -0.377 -58.729 1.00 69.94 960 ASP A C 1
ATOM 7884 O O . ASP A 1 960 ? 33.653 0.044 -57.681 1.00 69.94 960 ASP A O 1
ATOM 7888 N N . ALA A 1 961 ? 33.386 -0.885 -59.702 1.00 78.38 961 ALA A N 1
ATOM 7889 C CA . ALA A 1 961 ? 31.931 -0.969 -59.623 1.00 78.38 961 ALA A CA 1
ATOM 7890 C C . ALA A 1 961 ? 31.411 -2.045 -58.651 1.00 78.38 961 ALA A C 1
ATOM 7892 O O . ALA A 1 961 ? 30.237 -1.978 -58.294 1.00 78.38 961 ALA A O 1
ATOM 7893 N N . GLU A 1 962 ? 32.228 -3.021 -58.241 1.00 80.69 962 GLU A N 1
ATOM 7894 C CA . GLU A 1 962 ? 31.812 -4.095 -57.329 1.00 80.69 962 GLU A CA 1
ATOM 7895 C C . GLU A 1 962 ? 31.919 -3.612 -55.878 1.00 80.69 962 GLU A C 1
ATOM 7897 O O . GLU A 1 962 ? 30.916 -3.611 -55.163 1.00 80.69 962 GLU A O 1
ATOM 7902 N N . GLU A 1 963 ? 33.069 -3.038 -55.501 1.00 78.88 963 GLU A N 1
ATOM 7903 C CA . GLU A 1 963 ? 33.282 -2.404 -54.187 1.00 78.88 963 GLU A CA 1
ATOM 7904 C C . GLU A 1 963 ? 32.212 -1.320 -53.897 1.00 78.88 963 GLU A C 1
ATOM 7906 O O . GLU A 1 963 ? 31.605 -1.292 -52.824 1.00 78.88 963 GLU A O 1
ATOM 7911 N N . ILE A 1 964 ? 31.897 -0.464 -54.881 1.00 79.88 964 ILE A N 1
ATOM 7912 C CA . ILE A 1 964 ? 30.863 0.585 -54.749 1.00 79.88 964 ILE A CA 1
ATOM 7913 C C . ILE A 1 964 ? 29.441 -0.012 -54.719 1.00 79.88 964 ILE A C 1
ATOM 7915 O O . ILE A 1 964 ? 28.544 0.562 -54.093 1.00 79.88 964 ILE A O 1
ATOM 7919 N N . SER A 1 965 ? 29.208 -1.163 -55.361 1.00 83.81 965 SER A N 1
ATOM 7920 C CA . SER A 1 965 ? 27.907 -1.839 -55.301 1.00 83.81 965 SER A CA 1
ATOM 7921 C C . SER A 1 965 ? 27.650 -2.469 -53.934 1.00 83.81 965 SER A C 1
ATOM 7923 O O . SER A 1 965 ? 26.505 -2.443 -53.490 1.00 83.81 965 SER A O 1
ATOM 7925 N N . GLU A 1 966 ? 28.668 -2.978 -53.233 1.00 82.19 966 GLU A N 1
ATOM 7926 C CA . GLU A 1 966 ? 28.510 -3.455 -51.850 1.00 82.19 966 GLU A CA 1
ATOM 7927 C C . GLU A 1 966 ? 28.241 -2.300 -50.866 1.00 82.19 966 GLU A C 1
ATOM 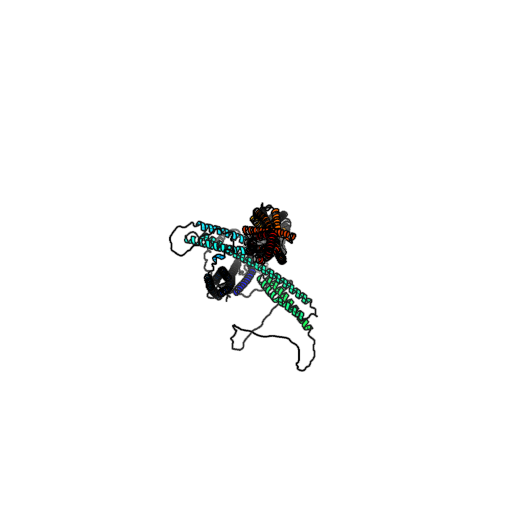7929 O O . GLU A 1 966 ? 27.377 -2.422 -49.989 1.00 82.19 966 GLU A O 1
ATOM 7934 N N . GLU A 1 967 ? 28.901 -1.145 -51.031 1.00 81.31 967 GLU A N 1
ATOM 7935 C CA . GLU A 1 967 ? 28.574 0.079 -50.275 1.00 81.31 967 GLU A CA 1
ATOM 7936 C C . GLU A 1 967 ? 27.117 0.520 -50.502 1.00 81.31 967 GLU A C 1
ATOM 7938 O O . GLU A 1 967 ? 26.402 0.847 -49.548 1.00 81.31 967 GLU A O 1
ATOM 7943 N N . LEU A 1 968 ? 26.655 0.503 -51.757 1.00 85.56 968 LEU A N 1
ATOM 7944 C CA . LEU A 1 968 ? 25.273 0.826 -52.106 1.00 85.56 968 LEU A CA 1
ATOM 7945 C C . LEU A 1 968 ? 24.289 -0.163 -51.471 1.00 85.56 968 LEU A C 1
ATOM 7947 O O . LEU A 1 968 ? 23.350 0.271 -50.803 1.00 85.56 968 LEU A O 1
ATOM 7951 N N . ASP A 1 969 ? 24.507 -1.469 -51.632 1.00 84.31 969 ASP A N 1
ATOM 7952 C CA . ASP A 1 969 ? 23.606 -2.497 -51.107 1.00 84.31 969 ASP A CA 1
ATOM 7953 C C . ASP A 1 969 ? 23.539 -2.457 -49.574 1.00 84.31 969 ASP A C 1
ATOM 7955 O O . ASP A 1 969 ? 22.461 -2.576 -48.993 1.00 84.31 969 ASP A O 1
ATOM 7959 N N . THR A 1 970 ? 24.664 -2.245 -48.886 1.00 84.69 970 THR A N 1
ATOM 7960 C CA . THR A 1 970 ? 24.690 -2.175 -47.414 1.00 84.69 970 THR A CA 1
ATOM 7961 C C . THR A 1 970 ? 24.038 -0.907 -46.852 1.00 84.69 970 THR A C 1
ATOM 7963 O O . THR A 1 970 ? 23.434 -0.973 -45.775 1.00 84.69 970 THR A O 1
ATOM 7966 N N . LEU A 1 971 ? 24.098 0.224 -47.563 1.00 85.62 971 LEU A N 1
ATOM 7967 C CA . LEU A 1 971 ? 23.378 1.452 -47.207 1.00 85.62 971 LEU A CA 1
ATOM 7968 C C . LEU A 1 971 ? 21.881 1.347 -47.533 1.00 85.62 971 LEU A C 1
ATOM 7970 O O . LEU A 1 971 ? 21.043 1.644 -46.680 1.00 85.62 971 LEU A O 1
ATOM 7974 N N . GLU A 1 972 ? 21.531 0.889 -48.734 1.00 85.44 972 GLU A N 1
ATOM 7975 C CA . GLU A 1 972 ? 20.140 0.808 -49.182 1.00 85.44 972 GLU A CA 1
ATOM 7976 C C . GLU A 1 972 ? 19.355 -0.253 -48.398 1.00 85.44 972 GLU A C 1
ATOM 7978 O O . GLU A 1 972 ? 18.230 0.016 -47.969 1.00 85.44 972 GLU A O 1
ATOM 7983 N N . ARG A 1 973 ? 19.959 -1.417 -48.105 1.00 85.25 973 ARG A N 1
ATOM 7984 C CA . ARG A 1 973 ? 19.372 -2.413 -47.191 1.00 85.25 973 ARG A CA 1
ATOM 7985 C C . ARG A 1 973 ? 19.142 -1.810 -45.808 1.00 85.25 973 ARG A C 1
ATOM 7987 O O . ARG A 1 973 ? 18.046 -1.962 -45.289 1.00 85.25 973 ARG A O 1
ATOM 7994 N N . PHE A 1 974 ? 20.113 -1.088 -45.237 1.00 85.69 974 PHE A N 1
ATOM 7995 C CA . PHE A 1 974 ? 19.982 -0.485 -43.902 1.00 85.69 974 PHE A CA 1
ATOM 7996 C C . PHE A 1 974 ? 18.815 0.513 -43.818 1.00 85.69 974 PHE A C 1
ATOM 7998 O O . PHE A 1 974 ? 18.030 0.454 -42.869 1.00 85.69 974 PHE A O 1
ATOM 8005 N N . VAL A 1 975 ? 18.644 1.365 -44.837 1.00 85.00 975 VAL A N 1
ATOM 8006 C CA . VAL A 1 975 ? 17.502 2.292 -44.940 1.00 85.00 975 VAL A CA 1
ATOM 8007 C C . VAL A 1 975 ? 16.183 1.538 -45.163 1.00 85.00 975 VAL A C 1
ATOM 8009 O O . VAL A 1 975 ? 15.200 1.833 -44.489 1.00 85.00 975 VAL A O 1
ATOM 8012 N N . LYS A 1 976 ? 16.147 0.526 -46.043 1.00 82.56 976 LYS A N 1
ATOM 8013 C CA . LYS A 1 976 ? 14.939 -0.281 -46.326 1.00 82.56 976 LYS A CA 1
ATOM 8014 C C . LYS A 1 976 ? 14.500 -1.181 -45.167 1.00 82.56 976 LYS A C 1
ATOM 8016 O O . LYS A 1 976 ? 13.311 -1.460 -45.047 1.00 82.56 976 LYS A O 1
ATOM 8021 N N . THR A 1 977 ? 15.426 -1.652 -44.329 1.00 79.75 977 THR A N 1
ATOM 8022 C CA . THR A 1 977 ? 15.100 -2.454 -43.136 1.00 79.75 977 THR A CA 1
ATOM 8023 C C . THR A 1 977 ? 14.572 -1.618 -41.976 1.00 79.75 977 THR A C 1
ATOM 8025 O O . THR A 1 977 ? 14.017 -2.187 -41.036 1.00 79.75 977 THR A O 1
ATOM 8028 N N . HIS A 1 978 ? 14.727 -0.291 -42.015 1.00 79.19 978 HIS A N 1
ATOM 8029 C CA . HIS A 1 978 ? 14.176 0.565 -40.978 1.00 79.19 978 HIS A CA 1
ATOM 8030 C C . HIS A 1 978 ? 12.664 0.743 -41.151 1.00 79.19 978 HIS A C 1
ATOM 8032 O O . HIS A 1 978 ? 12.172 1.056 -42.236 1.00 79.19 978 HIS A O 1
ATOM 8038 N N . SER A 1 979 ? 11.906 0.561 -40.070 1.00 65.50 979 SER A N 1
ATOM 8039 C CA . SER A 1 979 ? 10.450 0.678 -40.118 1.00 65.50 979 SER A CA 1
ATOM 8040 C C . SER A 1 979 ? 10.018 2.132 -39.964 1.00 65.50 979 SER A C 1
ATOM 8042 O O . SER A 1 979 ? 10.286 2.752 -38.937 1.00 65.50 979 SER A O 1
ATOM 8044 N N . LYS A 1 980 ? 9.260 2.663 -40.935 1.00 67.19 980 LYS A N 1
ATOM 8045 C CA . LYS A 1 980 ? 8.588 3.968 -40.775 1.00 67.19 980 LYS A CA 1
ATOM 8046 C C . LYS A 1 980 ? 7.656 4.013 -39.560 1.00 67.19 980 LYS A C 1
ATOM 8048 O O . LYS A 1 980 ? 7.502 5.072 -38.967 1.00 67.19 980 LYS A O 1
ATOM 8053 N N . SER A 1 981 ? 7.139 2.862 -39.115 1.00 70.06 981 SER A N 1
ATOM 8054 C CA . SER A 1 981 ? 6.219 2.781 -37.976 1.00 70.06 981 SER A CA 1
ATOM 8055 C C . SER A 1 981 ? 6.769 3.393 -36.681 1.00 70.06 981 SER A C 1
ATOM 8057 O O . SER A 1 981 ? 5.965 3.863 -35.883 1.00 70.06 981 SER A O 1
ATOM 8059 N N . SER A 1 982 ? 8.087 3.403 -36.445 1.00 77.19 982 SER A N 1
ATOM 8060 C CA . SER A 1 982 ? 8.661 4.062 -35.260 1.00 77.19 982 SER A CA 1
ATOM 8061 C C . SER A 1 982 ? 8.542 5.587 -35.340 1.00 77.19 982 SER A C 1
ATOM 8063 O O . SER A 1 982 ? 8.065 6.224 -34.404 1.00 77.19 982 SER A O 1
ATOM 8065 N N . HIS A 1 983 ? 8.917 6.154 -36.489 1.00 81.06 983 HIS A N 1
ATOM 8066 C CA . HIS A 1 983 ? 8.792 7.576 -36.798 1.00 81.06 983 HIS A CA 1
ATOM 8067 C C . HIS A 1 983 ? 7.323 8.019 -36.734 1.00 81.06 983 HIS A C 1
ATOM 8069 O O . HIS A 1 983 ? 6.999 8.969 -36.026 1.00 81.06 983 HIS A O 1
ATOM 8075 N N . ASP A 1 984 ? 6.421 7.276 -37.382 1.00 83.94 984 ASP A N 1
ATOM 8076 C CA . ASP A 1 984 ? 4.983 7.572 -37.397 1.00 83.94 984 ASP A CA 1
ATOM 8077 C C . ASP A 1 984 ? 4.385 7.578 -35.968 1.00 83.94 984 ASP A C 1
ATOM 8079 O O . ASP A 1 984 ? 3.614 8.473 -35.618 1.00 83.94 984 ASP A O 1
ATOM 8083 N N . LYS A 1 985 ? 4.800 6.637 -35.101 1.00 86.62 985 LYS A N 1
ATOM 8084 C CA . LYS A 1 985 ? 4.379 6.571 -33.684 1.00 86.62 985 LYS A CA 1
ATOM 8085 C C . LYS A 1 985 ? 4.874 7.741 -32.839 1.00 86.62 985 LYS A C 1
ATOM 8087 O O . LYS A 1 985 ? 4.146 8.183 -31.955 1.00 86.62 985 LYS A O 1
ATOM 8092 N N . ILE A 1 986 ? 6.082 8.254 -33.088 1.00 88.31 986 ILE A N 1
ATOM 8093 C CA . ILE A 1 986 ? 6.598 9.439 -32.380 1.00 88.31 986 ILE A CA 1
ATOM 8094 C C . ILE A 1 986 ? 5.676 10.643 -32.615 1.00 88.31 986 ILE A C 1
ATOM 8096 O O . ILE A 1 986 ? 5.385 11.378 -31.670 1.00 88.31 986 ILE A O 1
ATOM 8100 N N . PHE A 1 987 ? 5.155 10.813 -33.834 1.00 84.62 987 PHE A N 1
ATOM 8101 C CA . PHE A 1 987 ? 4.192 11.876 -34.130 1.00 84.62 987 PHE A CA 1
ATOM 8102 C C . PHE A 1 987 ? 2.780 11.569 -33.614 1.00 84.62 987 PHE A C 1
ATOM 8104 O O . PHE A 1 987 ? 2.154 12.469 -33.065 1.00 84.62 987 PHE A O 1
ATOM 8111 N N . GLU A 1 988 ? 2.308 10.316 -33.658 1.00 88.00 988 GLU A N 1
ATOM 8112 C CA . GLU A 1 988 ? 1.034 9.935 -33.016 1.00 88.00 988 GLU A CA 1
ATOM 8113 C C . GLU A 1 988 ? 1.034 10.264 -31.509 1.00 88.00 988 GLU A C 1
ATOM 8115 O O . GLU A 1 988 ? 0.084 10.852 -30.988 1.00 88.00 988 GLU A O 1
ATOM 8120 N N . ILE A 1 989 ? 2.119 9.931 -30.804 1.00 88.12 989 ILE A N 1
ATOM 8121 C CA . ILE A 1 989 ? 2.269 10.220 -29.373 1.00 88.12 989 ILE A CA 1
ATOM 8122 C C . ILE A 1 989 ? 2.428 11.731 -29.131 1.00 88.12 989 ILE A C 1
ATOM 8124 O O . ILE A 1 989 ? 1.828 12.259 -28.193 1.00 88.12 989 ILE A O 1
ATOM 8128 N N . SER A 1 990 ? 3.160 12.446 -29.995 1.00 85.69 990 SER A N 1
ATOM 8129 C CA . SER A 1 990 ? 3.263 13.914 -29.967 1.00 85.69 990 SER A CA 1
ATOM 8130 C C . SER A 1 990 ? 1.891 14.590 -30.064 1.00 85.69 990 SER A C 1
ATOM 8132 O O . SER A 1 990 ? 1.556 15.428 -29.226 1.00 85.69 990 SER A O 1
ATOM 8134 N N . ASP A 1 991 ? 1.074 14.207 -31.046 1.00 85.06 991 ASP A N 1
ATOM 8135 C CA . ASP A 1 991 ? -0.255 14.788 -31.269 1.00 85.06 991 ASP A CA 1
ATOM 8136 C C . ASP A 1 991 ? -1.209 14.462 -30.107 1.00 85.06 991 ASP A C 1
ATOM 8138 O O . ASP A 1 991 ? -1.981 15.321 -29.669 1.00 85.06 991 ASP A O 1
ATOM 8142 N N . ARG A 1 992 ? -1.114 13.253 -29.534 1.00 84.75 992 ARG A N 1
ATOM 8143 C CA . ARG A 1 992 ? -1.866 12.861 -28.328 1.00 84.75 992 ARG A CA 1
ATOM 8144 C C . ARG A 1 992 ? -1.470 13.686 -27.100 1.00 84.75 992 ARG A C 1
ATOM 8146 O O . ARG A 1 992 ? -2.358 14.143 -26.382 1.00 84.75 992 ARG A O 1
ATOM 8153 N N . LEU A 1 993 ? -0.177 13.931 -26.878 1.00 82.50 993 LEU A N 1
ATOM 8154 C CA . LEU A 1 993 ? 0.310 14.801 -25.797 1.00 82.50 993 LEU A CA 1
ATOM 8155 C C . LEU A 1 993 ? -0.057 16.278 -26.023 1.00 82.50 993 LEU A C 1
ATOM 8157 O O . LEU A 1 993 ? -0.326 17.000 -25.065 1.00 82.50 993 LEU A O 1
ATOM 8161 N N . GLN A 1 994 ? -0.145 16.734 -27.274 1.00 79.06 994 GLN A N 1
ATOM 8162 C CA . GLN A 1 994 ? -0.645 18.075 -27.583 1.00 79.06 994 GLN A CA 1
ATOM 8163 C C . GLN A 1 994 ? -2.163 18.192 -27.329 1.00 79.06 994 GLN A C 1
ATOM 8165 O O . GLN A 1 994 ? -2.636 19.230 -26.855 1.00 79.06 994 GLN A O 1
ATOM 8170 N N . ALA A 1 995 ? -2.931 17.127 -27.579 1.00 80.44 995 ALA A N 1
ATOM 8171 C CA . ALA A 1 995 ? -4.375 17.085 -27.344 1.00 80.44 995 ALA A CA 1
ATOM 8172 C C . ALA A 1 995 ? -4.769 17.125 -25.852 1.00 80.44 995 ALA A C 1
ATOM 8174 O O . ALA A 1 995 ? -5.823 17.674 -25.522 1.00 80.44 995 ALA A O 1
ATOM 8175 N N . THR A 1 996 ? -3.929 16.624 -24.935 1.00 76.50 996 THR A N 1
ATOM 8176 C CA . THR A 1 996 ? -4.181 16.691 -23.476 1.00 76.50 996 THR A CA 1
ATOM 8177 C C . THR A 1 996 ? -3.943 18.079 -22.863 1.00 76.50 996 THR A C 1
ATOM 8179 O O . THR A 1 996 ? -4.131 18.249 -21.660 1.00 76.50 996 THR A O 1
ATOM 8182 N N . LYS A 1 997 ? -3.582 19.090 -23.673 1.00 67.25 997 LYS A N 1
ATOM 8183 C CA . LYS A 1 997 ? -3.248 20.476 -23.266 1.00 67.25 997 LYS A CA 1
ATOM 8184 C C . LYS A 1 997 ? -2.010 20.606 -22.364 1.00 67.25 997 LYS A C 1
ATOM 8186 O O . LYS A 1 997 ? -1.773 21.676 -21.803 1.00 67.25 997 LYS A O 1
ATOM 8191 N N . VAL A 1 998 ? -1.200 19.556 -22.248 1.00 73.44 998 VAL A N 1
ATOM 8192 C CA . VAL A 1 998 ? 0.043 19.565 -21.468 1.00 73.44 998 VAL A CA 1
ATOM 8193 C C . VAL A 1 998 ? 1.156 20.212 -22.298 1.00 73.44 998 VAL A C 1
ATOM 8195 O O . VAL A 1 998 ? 1.485 19.758 -23.390 1.00 73.44 998 VAL A O 1
ATOM 8198 N N . SER A 1 999 ? 1.729 21.315 -21.811 1.00 74.75 999 SER A N 1
ATOM 8199 C CA . SER A 1 999 ? 2.548 22.220 -22.627 1.00 74.75 999 SER A CA 1
ATOM 8200 C C . SER A 1 999 ? 4.044 22.084 -22.328 1.00 74.75 999 SER A C 1
ATOM 8202 O O . SER A 1 999 ? 4.651 23.025 -21.823 1.00 74.75 999 SER A O 1
ATOM 8204 N N . LEU A 1 1000 ? 4.659 20.946 -22.668 1.00 80.62 1000 LEU A N 1
ATOM 8205 C CA . LEU A 1 1000 ? 6.086 20.664 -22.415 1.00 80.62 1000 LEU A CA 1
ATOM 8206 C C . LEU A 1 1000 ? 7.020 21.278 -23.482 1.00 80.62 1000 LEU A C 1
ATOM 8208 O O . LEU A 1 1000 ? 7.223 20.667 -24.538 1.00 80.62 1000 LEU A O 1
ATOM 8212 N N . PRO A 1 1001 ? 7.675 22.436 -23.253 1.00 79.00 1001 PRO A N 1
ATOM 8213 C CA . PRO A 1 1001 ? 8.422 23.113 -24.314 1.00 79.00 1001 PRO A CA 1
ATOM 8214 C C . PRO A 1 1001 ? 9.731 22.382 -24.638 1.00 79.00 1001 PRO A C 1
ATOM 8216 O O . PRO A 1 1001 ? 10.159 22.355 -25.789 1.00 79.00 1001 PRO A O 1
ATOM 8219 N N . ALA A 1 1002 ? 10.345 21.744 -23.634 1.00 78.38 1002 ALA A N 1
ATOM 8220 C CA . ALA A 1 1002 ? 11.558 20.949 -23.797 1.00 78.38 1002 ALA A CA 1
ATOM 8221 C C . ALA A 1 1002 ? 11.308 19.700 -24.658 1.00 78.38 1002 ALA A C 1
ATOM 8223 O O . ALA A 1 1002 ? 12.040 19.452 -25.614 1.00 78.38 1002 ALA A O 1
ATOM 8224 N N . THR A 1 1003 ? 10.236 18.952 -24.381 1.00 83.38 1003 THR A N 1
ATOM 8225 C CA . THR A 1 1003 ? 9.865 17.759 -25.158 1.00 83.38 1003 THR A CA 1
ATOM 8226 C C . THR A 1 1003 ? 9.460 18.134 -26.580 1.00 83.38 1003 THR A C 1
ATOM 8228 O O . THR A 1 1003 ? 9.986 17.556 -27.527 1.00 83.38 1003 THR A O 1
ATOM 8231 N N . ASN A 1 1004 ? 8.659 19.189 -26.757 1.00 84.00 1004 ASN A N 1
ATOM 8232 C CA . ASN A 1 1004 ? 8.329 19.711 -28.086 1.00 84.00 1004 ASN A CA 1
ATOM 8233 C C . ASN A 1 1004 ? 9.579 20.180 -28.856 1.00 84.00 1004 ASN A C 1
ATOM 8235 O O . ASN A 1 1004 ? 9.657 19.997 -30.071 1.00 84.00 1004 ASN A O 1
ATOM 8239 N N . SER A 1 1005 ? 10.588 20.735 -28.175 1.00 85.00 1005 SER A N 1
ATOM 8240 C CA . SER A 1 1005 ? 11.882 21.071 -28.786 1.00 85.00 1005 SER A CA 1
ATOM 8241 C C . SER A 1 1005 ? 12.645 19.822 -29.244 1.00 85.00 1005 SER A C 1
ATOM 8243 O O . SER A 1 1005 ? 13.136 19.799 -30.370 1.00 85.00 1005 SER A O 1
ATOM 8245 N N . LEU A 1 1006 ? 12.687 18.756 -28.435 1.00 85.50 1006 LEU A N 1
ATOM 8246 C CA . LEU A 1 1006 ? 13.333 17.485 -28.797 1.00 85.50 1006 LEU A CA 1
ATOM 8247 C C . LEU A 1 1006 ? 12.657 16.802 -29.998 1.00 85.50 1006 LEU A C 1
ATOM 8249 O O . LEU A 1 1006 ? 13.357 16.362 -30.908 1.00 85.50 1006 LEU A O 1
ATOM 8253 N N . ILE A 1 1007 ? 11.320 16.784 -30.061 1.00 87.50 1007 ILE A N 1
ATOM 8254 C CA . ILE A 1 1007 ? 10.567 16.265 -31.222 1.00 87.50 1007 ILE A CA 1
ATOM 8255 C C . ILE A 1 1007 ? 10.895 17.081 -32.483 1.00 87.50 1007 ILE A C 1
ATOM 8257 O O . ILE A 1 1007 ? 11.121 16.516 -33.551 1.00 87.50 1007 ILE A O 1
ATOM 8261 N N . ASN A 1 1008 ? 10.977 18.412 -32.374 1.00 87.06 1008 ASN A N 1
ATOM 8262 C CA . ASN A 1 1008 ? 11.336 19.273 -33.504 1.00 87.06 1008 ASN A CA 1
ATOM 8263 C C . ASN A 1 1008 ? 12.789 19.078 -33.966 1.00 87.06 1008 ASN A C 1
ATOM 8265 O O . ASN A 1 1008 ? 13.037 19.036 -35.170 1.00 87.06 1008 ASN A O 1
ATOM 8269 N N . GLN A 1 1009 ? 13.735 18.919 -33.037 1.00 88.31 1009 GLN A N 1
ATOM 8270 C CA . GLN A 1 1009 ? 15.130 18.601 -33.353 1.00 88.31 1009 GLN A CA 1
ATOM 8271 C C . GLN A 1 1009 ? 15.242 17.238 -34.047 1.00 88.31 1009 GLN A C 1
ATOM 8273 O O . GLN A 1 1009 ? 15.901 17.137 -35.081 1.00 88.31 1009 GLN A O 1
ATOM 8278 N N . PHE A 1 1010 ? 14.543 16.217 -33.537 1.00 89.56 1010 PHE A N 1
ATOM 8279 C CA . PHE A 1 1010 ? 14.459 14.900 -34.168 1.00 89.56 1010 PHE A CA 1
ATOM 8280 C C . PHE A 1 1010 ? 13.870 14.978 -35.580 1.00 89.56 1010 PHE A C 1
ATOM 8282 O O . PHE A 1 1010 ? 14.479 14.450 -36.504 1.00 89.56 1010 PHE A O 1
ATOM 8289 N N . ARG A 1 1011 ? 12.751 15.691 -35.775 1.00 88.69 1011 ARG A N 1
ATOM 8290 C CA . ARG A 1 1011 ? 12.124 15.887 -37.093 1.00 88.69 1011 ARG A CA 1
ATOM 8291 C C . ARG A 1 1011 ? 13.101 16.473 -38.113 1.00 88.69 1011 ARG A C 1
ATOM 8293 O O . ARG A 1 1011 ? 13.316 15.874 -39.161 1.00 88.69 1011 ARG A O 1
ATOM 8300 N N . ILE A 1 1012 ? 13.726 17.605 -37.782 1.00 88.25 1012 ILE A N 1
ATOM 8301 C CA . ILE A 1 1012 ? 14.667 18.298 -38.675 1.00 88.25 1012 ILE A CA 1
ATOM 8302 C C . ILE A 1 1012 ? 15.869 17.397 -38.993 1.00 88.25 1012 ILE A C 1
ATOM 8304 O O . ILE A 1 1012 ? 16.279 17.294 -40.149 1.00 88.25 1012 ILE A O 1
ATOM 8308 N N . ARG A 1 1013 ? 16.414 16.706 -37.982 1.00 89.88 1013 ARG A N 1
ATOM 8309 C CA . ARG A 1 1013 ? 17.547 15.784 -38.145 1.00 89.88 1013 ARG A CA 1
ATOM 8310 C C . ARG A 1 1013 ? 17.186 14.576 -39.013 1.00 89.88 1013 ARG A C 1
ATOM 8312 O O . ARG A 1 1013 ? 17.989 14.177 -39.855 1.00 89.88 1013 ARG A O 1
ATOM 8319 N N . TRP A 1 1014 ? 15.997 14.009 -38.815 1.00 88.62 1014 TRP A N 1
ATOM 8320 C CA . TRP A 1 1014 ? 15.476 12.894 -39.600 1.00 88.62 1014 TRP A CA 1
ATOM 8321 C C . TRP A 1 1014 ? 15.319 13.287 -41.067 1.00 88.62 1014 TRP A C 1
ATOM 8323 O O . TRP A 1 1014 ? 15.878 12.615 -41.927 1.00 88.62 1014 TRP A O 1
ATOM 8333 N N . GLU A 1 1015 ? 14.610 14.385 -41.350 1.00 87.94 1015 GLU A N 1
ATOM 8334 C CA . GLU A 1 1015 ? 14.389 14.891 -42.711 1.00 87.94 1015 GLU A CA 1
ATOM 8335 C C . GLU A 1 1015 ? 15.725 15.101 -43.445 1.00 87.94 1015 GLU A C 1
ATOM 8337 O O . GLU A 1 1015 ? 15.905 14.602 -44.554 1.00 87.94 1015 GLU A O 1
ATOM 8342 N N . GLN A 1 1016 ? 16.701 15.744 -42.792 1.00 88.75 1016 GLN A N 1
ATOM 8343 C CA . GLN A 1 1016 ? 18.028 16.002 -43.362 1.00 88.75 1016 GLN A CA 1
ATOM 8344 C C . GLN A 1 1016 ? 18.835 14.721 -43.632 1.00 88.75 1016 GLN A C 1
ATOM 8346 O O . GLN A 1 1016 ? 19.311 14.529 -44.751 1.00 88.75 1016 GLN A O 1
ATOM 8351 N N . LEU A 1 1017 ? 18.985 13.833 -42.641 1.00 88.44 1017 LEU A N 1
ATOM 8352 C CA . LEU A 1 1017 ? 19.786 12.609 -42.795 1.00 88.44 1017 LEU A CA 1
ATOM 8353 C C . LEU A 1 1017 ? 19.134 11.591 -43.738 1.00 88.44 1017 LEU A C 1
ATOM 8355 O O . LEU A 1 1017 ? 19.844 10.878 -44.447 1.00 88.44 1017 LEU A O 1
ATOM 8359 N N . HIS A 1 1018 ? 17.802 11.539 -43.780 1.00 85.06 1018 HIS A N 1
ATOM 8360 C CA . HIS A 1 1018 ? 17.057 10.749 -44.754 1.00 85.06 1018 HIS A CA 1
ATOM 8361 C C . HIS A 1 1018 ? 17.341 11.260 -46.174 1.00 85.06 1018 HIS A C 1
ATOM 8363 O O . HIS A 1 1018 ? 17.803 10.496 -47.021 1.00 85.06 1018 HIS A O 1
ATOM 8369 N N . ASP A 1 1019 ? 17.155 12.556 -46.430 1.00 86.81 1019 ASP A N 1
ATOM 8370 C CA . ASP A 1 1019 ? 17.439 13.158 -47.736 1.00 86.81 1019 ASP A CA 1
ATOM 8371 C C . ASP A 1 1019 ? 18.903 12.980 -48.169 1.00 86.81 1019 ASP A C 1
ATOM 8373 O O . ASP A 1 1019 ? 19.166 12.659 -49.330 1.00 86.81 1019 ASP A O 1
ATOM 8377 N N . ASP A 1 1020 ? 19.867 13.152 -47.263 1.00 86.81 1020 ASP A N 1
ATOM 8378 C CA . ASP A 1 1020 ? 21.290 12.962 -47.568 1.00 86.81 1020 ASP A CA 1
ATOM 8379 C C . ASP A 1 1020 ? 21.646 11.489 -47.828 1.00 86.81 1020 ASP A C 1
ATOM 8381 O O . ASP A 1 1020 ? 22.439 11.207 -48.733 1.00 86.81 1020 ASP A O 1
ATOM 8385 N N . ALA A 1 1021 ? 21.000 10.536 -47.147 1.00 87.12 1021 ALA A N 1
ATOM 8386 C CA . ALA A 1 1021 ? 21.123 9.115 -47.470 1.00 87.12 1021 ALA A CA 1
ATOM 8387 C C . ALA A 1 1021 ? 20.599 8.801 -48.883 1.00 87.12 1021 ALA A C 1
ATOM 8389 O O . ALA A 1 1021 ? 21.284 8.118 -49.647 1.00 87.12 1021 ALA A O 1
ATOM 8390 N N . TYR A 1 1022 ? 19.444 9.345 -49.285 1.00 86.69 1022 TYR A N 1
ATOM 8391 C CA . TYR A 1 1022 ? 18.919 9.160 -50.647 1.00 86.69 1022 TYR A CA 1
ATOM 8392 C C . TYR A 1 1022 ? 19.782 9.858 -51.717 1.00 86.69 1022 TYR A C 1
ATOM 8394 O O . TYR A 1 1022 ? 20.010 9.281 -52.785 1.00 86.69 1022 TYR A O 1
ATOM 8402 N N . LYS A 1 1023 ? 20.355 11.038 -51.432 1.00 87.19 1023 LYS A N 1
ATOM 8403 C CA . LYS A 1 1023 ? 21.351 11.696 -52.309 1.00 87.19 1023 LYS A CA 1
ATOM 8404 C C . LYS A 1 1023 ? 22.621 10.850 -52.461 1.00 87.19 1023 LYS A C 1
ATOM 8406 O O . LYS A 1 1023 ? 23.121 10.700 -53.578 1.00 87.19 1023 LYS A O 1
ATOM 8411 N N . LYS A 1 1024 ? 23.133 10.260 -51.373 1.00 85.25 1024 LYS A N 1
ATOM 8412 C CA . LYS A 1 1024 ? 24.286 9.340 -51.389 1.00 85.25 1024 LYS A CA 1
ATOM 8413 C C . LYS A 1 1024 ? 23.971 8.075 -52.194 1.00 85.25 1024 LYS A C 1
ATOM 8415 O O . LYS A 1 1024 ? 24.752 7.741 -53.080 1.00 85.25 1024 LYS A O 1
ATOM 8420 N N . ILE A 1 1025 ? 22.812 7.446 -51.985 1.00 85.75 1025 ILE A N 1
ATOM 8421 C CA . ILE A 1 1025 ? 22.319 6.295 -52.769 1.00 85.75 1025 ILE A CA 1
ATOM 8422 C C . ILE A 1 1025 ? 22.270 6.625 -54.271 1.00 85.75 1025 ILE A C 1
ATOM 8424 O O . ILE A 1 1025 ? 22.815 5.874 -55.081 1.00 85.75 1025 ILE A O 1
ATOM 8428 N N . HIS A 1 1026 ? 21.697 7.768 -54.662 1.00 85.62 1026 HIS A N 1
ATOM 8429 C CA . HIS A 1 1026 ? 21.676 8.209 -56.064 1.00 85.62 1026 HIS A CA 1
ATOM 8430 C C . HIS A 1 1026 ? 23.092 8.458 -56.618 1.00 85.62 1026 HIS A C 1
ATOM 8432 O O . HIS A 1 1026 ? 23.397 8.111 -57.759 1.00 85.62 1026 HIS A O 1
ATOM 8438 N N . THR A 1 1027 ? 23.983 9.039 -55.811 1.00 85.19 1027 THR A N 1
ATOM 8439 C CA . THR A 1 1027 ? 25.374 9.317 -56.203 1.00 85.19 1027 THR A CA 1
ATOM 8440 C C . THR A 1 1027 ? 26.169 8.028 -56.427 1.00 85.19 1027 THR A C 1
ATOM 8442 O O . THR A 1 1027 ? 26.881 7.928 -57.424 1.00 85.19 1027 THR A O 1
ATOM 8445 N N . LEU A 1 1028 ? 26.013 7.024 -55.557 1.00 84.06 1028 LEU A N 1
ATOM 8446 C CA . LEU A 1 1028 ? 26.634 5.702 -55.713 1.00 84.06 1028 LEU A CA 1
ATOM 8447 C C . LEU A 1 1028 ? 26.122 4.994 -56.978 1.00 84.06 1028 LEU A C 1
ATOM 8449 O O . LEU A 1 1028 ? 26.932 4.546 -57.784 1.00 84.06 1028 LEU A O 1
ATOM 8453 N N . ASN A 1 1029 ? 24.804 4.990 -57.223 1.00 85.69 1029 ASN A N 1
ATOM 8454 C CA . ASN A 1 1029 ? 24.217 4.458 -58.465 1.00 85.69 1029 ASN A CA 1
ATOM 8455 C C . ASN A 1 1029 ? 24.815 5.119 -59.723 1.00 85.69 1029 ASN A C 1
ATOM 8457 O O . ASN A 1 1029 ? 25.182 4.432 -60.677 1.00 85.69 1029 ASN A O 1
ATOM 8461 N N . SER A 1 1030 ? 24.962 6.449 -59.717 1.00 85.62 1030 SER A N 1
ATOM 8462 C CA . SER A 1 1030 ? 25.586 7.173 -60.830 1.00 85.62 1030 SER A CA 1
ATOM 8463 C C . SER A 1 1030 ? 27.060 6.796 -61.016 1.00 85.62 1030 SER A C 1
ATOM 8465 O O . SER A 1 1030 ? 27.507 6.680 -62.153 1.00 85.62 1030 SER A O 1
ATOM 8467 N N . GLN A 1 1031 ? 27.812 6.582 -59.930 1.00 81.69 1031 GLN A N 1
ATOM 8468 C CA . GLN A 1 1031 ? 29.216 6.160 -60.002 1.00 81.69 1031 GLN A CA 1
ATOM 8469 C C . GLN A 1 1031 ? 29.360 4.724 -60.528 1.00 81.69 1031 GLN A C 1
ATOM 8471 O O . GLN A 1 1031 ? 30.224 4.478 -61.367 1.00 81.69 1031 GLN A O 1
ATOM 8476 N N . ILE A 1 1032 ? 28.494 3.796 -60.111 1.00 84.38 1032 ILE A N 1
ATOM 8477 C CA . ILE A 1 1032 ? 28.460 2.419 -60.636 1.00 84.38 1032 ILE A CA 1
ATOM 8478 C C . ILE A 1 1032 ? 28.214 2.433 -62.152 1.00 84.38 1032 ILE A C 1
ATOM 8480 O O . ILE A 1 1032 ? 28.953 1.786 -62.892 1.00 84.38 1032 ILE A O 1
ATOM 8484 N N . SER A 1 1033 ? 27.243 3.224 -62.623 1.00 84.00 1033 SER A N 1
ATOM 8485 C CA . SER A 1 1033 ? 26.952 3.391 -64.057 1.00 84.00 1033 SER A CA 1
ATOM 8486 C C . SER A 1 1033 ? 28.148 3.960 -64.841 1.00 84.00 1033 SER A C 1
ATOM 8488 O O . SER A 1 1033 ? 28.514 3.422 -65.888 1.00 84.00 1033 SER A O 1
ATOM 8490 N N . ASP A 1 1034 ? 28.818 4.987 -64.303 1.00 81.19 1034 ASP A N 1
ATOM 8491 C CA . ASP A 1 1034 ? 30.053 5.566 -64.858 1.00 81.19 1034 ASP A CA 1
ATOM 8492 C C . ASP A 1 1034 ? 31.160 4.506 -65.034 1.00 81.19 1034 ASP A C 1
ATOM 8494 O O . ASP A 1 1034 ? 31.758 4.390 -66.108 1.00 81.19 1034 ASP A O 1
ATOM 8498 N N . TYR A 1 1035 ? 31.436 3.721 -63.984 1.00 80.94 1035 TYR A N 1
ATOM 8499 C CA . TYR A 1 1035 ? 32.475 2.687 -64.008 1.00 80.94 1035 TYR A CA 1
ATOM 8500 C C . TYR A 1 1035 ? 32.113 1.519 -64.935 1.00 80.94 1035 TYR A C 1
ATOM 8502 O O . TYR A 1 1035 ? 32.980 1.048 -65.672 1.00 80.94 1035 TYR A O 1
ATOM 8510 N N . GLN A 1 1036 ? 30.851 1.080 -64.959 1.00 83.88 1036 GLN A N 1
ATOM 8511 C CA . GLN A 1 1036 ? 30.377 0.038 -65.878 1.00 83.88 1036 GLN A CA 1
ATOM 8512 C C . GLN A 1 1036 ? 30.485 0.486 -67.342 1.00 83.88 1036 GLN A C 1
ATOM 8514 O O . GLN A 1 1036 ? 31.012 -0.253 -68.175 1.00 83.88 1036 GLN A O 1
ATOM 8519 N N . HIS A 1 1037 ? 30.060 1.712 -67.665 1.00 84.81 1037 HIS A N 1
ATOM 8520 C CA . HIS A 1 1037 ? 30.160 2.256 -69.021 1.00 84.81 1037 HIS A CA 1
ATOM 8521 C C . HIS A 1 1037 ? 31.617 2.351 -69.496 1.00 84.81 1037 HIS A C 1
ATOM 8523 O O . HIS A 1 1037 ? 31.945 1.892 -70.594 1.00 84.81 1037 HIS A O 1
ATOM 8529 N N . MET A 1 1038 ? 32.505 2.876 -68.646 1.00 81.25 1038 MET A N 1
ATOM 8530 C CA . MET A 1 1038 ? 33.940 2.963 -68.925 1.00 81.25 1038 MET A CA 1
ATOM 8531 C C . MET A 1 1038 ? 34.578 1.573 -69.080 1.00 81.25 1038 MET A C 1
ATOM 8533 O O . MET A 1 1038 ? 35.350 1.361 -70.014 1.00 81.25 1038 MET A O 1
ATOM 8537 N N . GLY A 1 1039 ? 34.207 0.604 -68.236 1.00 83.62 1039 GLY A N 1
ATOM 8538 C CA . GLY A 1 1039 ? 34.641 -0.791 -68.354 1.00 83.62 1039 GLY A CA 1
ATOM 8539 C C . GLY A 1 1039 ? 34.238 -1.422 -69.691 1.00 83.62 1039 GLY A C 1
ATOM 8540 O O . GLY A 1 1039 ? 35.086 -1.981 -70.386 1.00 83.62 1039 GLY A O 1
ATOM 8541 N N . HIS A 1 1040 ? 32.982 -1.253 -70.115 1.00 85.88 1040 HIS A N 1
ATOM 8542 C CA . HIS A 1 1040 ? 32.515 -1.730 -71.421 1.00 85.88 1040 HIS A CA 1
ATOM 8543 C C . HIS A 1 1040 ? 33.259 -1.076 -72.596 1.00 85.88 1040 HIS A C 1
ATOM 8545 O O . HIS A 1 1040 ? 33.601 -1.770 -73.555 1.00 85.88 1040 HIS A O 1
ATOM 8551 N N . GLN A 1 1041 ? 33.557 0.226 -72.530 1.00 85.12 1041 GLN A N 1
ATOM 8552 C CA . GLN A 1 1041 ? 34.349 0.906 -73.563 1.00 85.12 1041 GLN A CA 1
ATOM 8553 C C . GLN A 1 1041 ? 35.811 0.425 -73.595 1.00 85.12 1041 GLN A C 1
ATOM 8555 O O . GLN A 1 1041 ? 36.373 0.264 -74.678 1.00 85.12 1041 GLN A O 1
ATOM 8560 N N . ILE A 1 1042 ? 36.409 0.113 -72.439 1.00 85.88 1042 ILE A N 1
ATOM 8561 C CA . ILE A 1 1042 ? 37.737 -0.516 -72.343 1.00 85.88 1042 ILE A CA 1
ATOM 8562 C C . ILE A 1 1042 ? 37.732 -1.912 -72.988 1.00 85.88 1042 ILE A C 1
ATOM 8564 O O . ILE A 1 1042 ? 38.611 -2.209 -73.800 1.00 85.88 1042 ILE A O 1
ATOM 8568 N N . THR A 1 1043 ? 36.734 -2.756 -72.701 1.00 86.75 1043 THR A N 1
ATOM 8569 C CA . THR A 1 1043 ? 36.597 -4.078 -73.342 1.00 86.75 1043 THR A CA 1
ATOM 8570 C C . THR A 1 1043 ? 36.411 -3.956 -74.855 1.00 86.75 1043 THR A C 1
ATOM 8572 O O . THR A 1 1043 ? 37.139 -4.604 -75.606 1.00 86.75 1043 THR A O 1
ATOM 8575 N N . ALA A 1 1044 ? 35.512 -3.079 -75.313 1.00 87.88 1044 ALA A N 1
ATOM 8576 C CA . ALA A 1 1044 ? 35.282 -2.836 -76.738 1.00 87.88 1044 ALA A CA 1
ATOM 8577 C C . ALA A 1 1044 ? 36.550 -2.338 -77.454 1.00 87.88 1044 ALA A C 1
ATOM 8579 O O . ALA A 1 1044 ? 36.838 -2.772 -78.569 1.00 87.88 1044 ALA A O 1
ATOM 8580 N N . MET A 1 1045 ? 37.356 -1.495 -76.797 1.00 89.38 1045 MET A N 1
ATOM 8581 C CA . MET A 1 1045 ? 38.650 -1.063 -77.323 1.00 89.38 1045 MET A CA 1
ATOM 8582 C C . MET A 1 1045 ? 39.647 -2.227 -77.434 1.00 89.38 1045 MET A C 1
ATOM 8584 O O . MET A 1 1045 ? 40.313 -2.340 -78.460 1.00 89.38 1045 MET A O 1
ATOM 8588 N N . PHE A 1 1046 ? 39.748 -3.116 -76.439 1.00 86.88 1046 PHE A N 1
ATOM 8589 C CA . PHE A 1 1046 ? 40.600 -4.312 -76.537 1.00 86.88 1046 PHE A CA 1
ATOM 8590 C C . PHE A 1 1046 ? 40.153 -5.261 -77.662 1.00 86.88 1046 PHE A C 1
ATOM 8592 O O . PHE A 1 1046 ? 40.996 -5.774 -78.403 1.00 86.88 1046 PHE A O 1
ATOM 8599 N N . GLU A 1 1047 ? 38.847 -5.482 -77.825 1.00 88.38 1047 GLU A N 1
ATOM 8600 C CA . GLU A 1 1047 ? 38.300 -6.321 -78.899 1.00 88.38 1047 GLU A CA 1
ATOM 8601 C C . GLU A 1 1047 ? 38.538 -5.708 -80.284 1.00 88.38 1047 GLU A C 1
ATOM 8603 O O . GLU A 1 1047 ? 39.021 -6.402 -81.184 1.00 88.38 1047 GLU A O 1
ATOM 8608 N N . TRP A 1 1048 ? 38.295 -4.402 -80.440 1.00 92.31 1048 TRP A N 1
ATOM 8609 C CA . TRP A 1 1048 ? 38.610 -3.664 -81.663 1.00 92.31 1048 TRP A CA 1
ATOM 8610 C C . TRP A 1 1048 ? 40.110 -3.688 -81.969 1.00 92.31 1048 TRP A C 1
ATOM 8612 O O . TRP A 1 1048 ? 40.483 -4.001 -83.097 1.00 92.31 1048 TRP A O 1
ATOM 8622 N N . MET A 1 1049 ? 40.983 -3.442 -80.984 1.00 89.56 1049 MET A N 1
ATOM 8623 C CA . MET A 1 1049 ? 42.434 -3.502 -81.192 1.00 89.56 1049 MET A CA 1
ATOM 8624 C C . MET A 1 1049 ? 42.865 -4.894 -81.658 1.00 89.56 1049 MET A C 1
ATOM 8626 O O . MET A 1 1049 ? 43.607 -5.007 -82.628 1.00 89.56 1049 MET A O 1
ATOM 8630 N N . LYS A 1 1050 ? 42.361 -5.962 -81.030 1.00 88.31 1050 LYS A N 1
ATOM 8631 C CA . LYS A 1 1050 ? 42.657 -7.353 -81.410 1.00 88.31 1050 LYS A CA 1
ATOM 8632 C C . LYS A 1 1050 ? 42.156 -7.697 -82.818 1.00 88.31 1050 LYS A C 1
ATOM 8634 O O . LYS A 1 1050 ? 42.861 -8.375 -83.570 1.00 88.31 1050 LYS A O 1
ATOM 8639 N N . HIS A 1 1051 ? 40.954 -7.248 -83.181 1.00 88.69 1051 HIS A N 1
ATOM 8640 C CA . HIS A 1 1051 ? 40.397 -7.443 -84.519 1.00 88.69 1051 HIS A CA 1
ATOM 8641 C C . HIS A 1 1051 ? 41.211 -6.686 -85.576 1.00 88.69 1051 HIS A C 1
ATOM 8643 O O . HIS A 1 1051 ? 41.660 -7.284 -86.552 1.00 88.69 1051 HIS A O 1
ATOM 8649 N N . THR A 1 1052 ? 41.471 -5.400 -85.350 1.00 87.69 1052 THR A N 1
ATOM 8650 C CA . THR A 1 1052 ? 42.223 -4.531 -86.261 1.00 87.69 1052 THR A CA 1
ATOM 8651 C C . THR A 1 1052 ? 43.683 -4.968 -86.395 1.00 87.69 1052 THR A C 1
ATOM 8653 O O . THR A 1 1052 ? 44.208 -4.949 -87.504 1.00 87.69 1052 THR A O 1
ATOM 8656 N N . ASP A 1 1053 ? 44.328 -5.456 -85.329 1.00 88.00 1053 ASP A N 1
ATOM 8657 C CA . ASP A 1 1053 ? 45.679 -6.036 -85.397 1.00 88.00 1053 ASP A CA 1
ATOM 8658 C C . ASP A 1 1053 ? 45.715 -7.275 -86.299 1.00 88.00 1053 ASP A C 1
ATOM 8660 O O . ASP A 1 1053 ? 46.573 -7.384 -87.174 1.00 88.00 1053 ASP A O 1
ATOM 8664 N N . SER A 1 1054 ? 44.724 -8.160 -86.144 1.00 87.06 1054 SER A N 1
ATOM 8665 C CA . SER A 1 1054 ? 44.569 -9.364 -86.968 1.00 87.06 1054 SER A CA 1
ATOM 8666 C C . SER A 1 1054 ? 44.320 -9.015 -88.441 1.00 87.06 1054 SER A C 1
ATOM 8668 O O . SER A 1 1054 ? 44.939 -9.601 -89.329 1.00 87.06 1054 SER A O 1
ATOM 8670 N N . THR A 1 1055 ? 43.449 -8.036 -88.705 1.00 85.62 1055 THR A N 1
ATOM 8671 C CA . THR A 1 1055 ? 43.108 -7.571 -90.057 1.00 85.62 1055 THR A CA 1
ATOM 8672 C C . THR A 1 1055 ? 44.296 -6.887 -90.736 1.00 85.62 1055 THR A C 1
ATOM 8674 O O . THR A 1 1055 ? 44.633 -7.240 -91.865 1.00 85.62 1055 THR A O 1
ATOM 8677 N N . LEU A 1 1056 ? 44.986 -5.967 -90.054 1.00 85.00 1056 LEU A N 1
ATOM 8678 C CA . LEU A 1 1056 ? 46.176 -5.302 -90.596 1.00 85.00 1056 LEU A CA 1
ATOM 8679 C C . LEU A 1 1056 ? 47.330 -6.286 -90.807 1.00 85.00 1056 LEU A C 1
ATOM 8681 O O . LEU A 1 1056 ? 48.020 -6.192 -91.818 1.00 85.00 1056 LEU A O 1
ATOM 8685 N N . HIS A 1 1057 ? 47.520 -7.260 -89.911 1.00 85.38 1057 HIS A N 1
ATOM 8686 C CA . HIS A 1 1057 ? 48.529 -8.304 -90.090 1.00 85.38 1057 HIS A CA 1
ATOM 8687 C C . HIS A 1 1057 ? 48.230 -9.205 -91.299 1.00 85.38 1057 HIS A C 1
ATOM 8689 O O . HIS A 1 1057 ? 49.154 -9.541 -92.036 1.00 85.38 1057 HIS A O 1
ATOM 8695 N N . ALA A 1 1058 ? 46.962 -9.554 -91.544 1.00 84.19 1058 ALA A N 1
ATOM 8696 C CA . ALA A 1 1058 ? 46.565 -10.292 -92.743 1.00 84.19 1058 ALA A CA 1
ATOM 8697 C C . ALA A 1 1058 ? 46.828 -9.483 -94.026 1.00 84.19 1058 ALA A C 1
ATOM 8699 O O . ALA A 1 1058 ? 47.503 -9.974 -94.925 1.00 84.19 1058 ALA A O 1
ATOM 8700 N N . ARG A 1 1059 ? 46.382 -8.221 -94.092 1.00 82.38 1059 ARG A N 1
ATOM 8701 C CA . ARG A 1 1059 ? 46.573 -7.374 -95.286 1.00 82.38 1059 ARG A CA 1
ATOM 8702 C C . ARG A 1 1059 ? 48.050 -7.100 -95.587 1.00 82.38 1059 ARG A C 1
ATOM 8704 O O . ARG A 1 1059 ? 48.462 -7.267 -96.727 1.00 82.38 1059 ARG A O 1
ATOM 8711 N N . LEU A 1 1060 ? 48.859 -6.805 -94.565 1.00 81.94 1060 LEU A N 1
ATOM 8712 C CA . LEU A 1 1060 ? 50.314 -6.642 -94.703 1.00 81.94 1060 LEU A CA 1
ATOM 8713 C C . LEU A 1 1060 ? 51.044 -7.928 -95.121 1.00 81.94 1060 LEU A C 1
ATOM 8715 O O . LEU A 1 1060 ? 52.118 -7.848 -95.706 1.00 81.94 1060 LEU A O 1
ATOM 8719 N N . LYS A 1 1061 ? 50.496 -9.108 -94.811 1.00 81.12 1061 LYS A N 1
ATOM 8720 C CA . LYS A 1 1061 ? 51.057 -10.397 -95.243 1.00 81.12 1061 LYS A CA 1
ATOM 8721 C C . LYS A 1 1061 ? 50.719 -10.714 -96.703 1.00 81.12 1061 LYS A C 1
ATOM 8723 O O . LYS A 1 1061 ? 51.526 -11.346 -97.380 1.00 81.12 1061 LYS A O 1
ATOM 8728 N N . ASP A 1 1062 ? 49.552 -10.280 -97.165 1.00 82.00 1062 ASP A N 1
ATOM 8729 C CA . ASP A 1 1062 ? 49.059 -10.505 -98.527 1.00 82.00 1062 ASP A CA 1
ATOM 8730 C C . ASP A 1 1062 ? 49.446 -9.353 -99.494 1.00 82.00 1062 ASP A C 1
ATOM 8732 O O . ASP A 1 1062 ? 48.895 -9.260 -100.589 1.00 82.00 1062 ASP A O 1
ATOM 8736 N N . ASP A 1 1063 ? 50.384 -8.478 -99.090 1.00 75.25 1063 ASP A N 1
ATOM 8737 C CA . ASP A 1 1063 ? 50.857 -7.278 -99.814 1.00 75.25 1063 ASP A CA 1
ATOM 8738 C C . ASP A 1 1063 ? 49.732 -6.303 -100.243 1.00 75.25 1063 ASP A C 1
ATOM 8740 O O . ASP A 1 1063 ? 49.806 -5.645 -101.282 1.00 75.25 1063 ASP A O 1
ATOM 8744 N N . VAL A 1 1064 ? 48.692 -6.175 -99.410 1.00 78.31 1064 VAL A N 1
ATOM 8745 C CA . VAL A 1 1064 ? 47.585 -5.220 -99.582 1.00 78.31 1064 VAL A CA 1
ATOM 8746 C C . VAL A 1 1064 ? 47.777 -4.019 -98.654 1.00 78.31 1064 VAL A C 1
ATOM 8748 O O . VAL A 1 1064 ? 47.842 -4.173 -97.430 1.00 78.31 1064 VAL A O 1
ATOM 8751 N N . TYR A 1 1065 ? 47.798 -2.817 -99.226 1.00 83.50 1065 TYR A N 1
ATOM 8752 C CA . TYR A 1 1065 ? 48.085 -1.557 -98.540 1.00 83.50 1065 TYR A CA 1
ATOM 8753 C C . TYR A 1 1065 ? 46.894 -0.578 -98.596 1.00 83.50 1065 TYR A C 1
ATOM 8755 O O . TYR A 1 1065 ? 45.849 -0.846 -99.193 1.00 83.50 1065 TYR A O 1
ATOM 8763 N N . ALA A 1 1066 ? 47.034 0.574 -97.937 1.00 79.31 1066 ALA A N 1
ATOM 8764 C CA . ALA A 1 1066 ? 45.963 1.559 -97.766 1.00 79.31 1066 ALA A CA 1
ATOM 8765 C C . ALA A 1 1066 ? 45.395 2.120 -99.083 1.00 79.31 1066 ALA A C 1
ATOM 8767 O O . ALA A 1 1066 ? 44.185 2.327 -99.185 1.00 79.31 1066 ALA A O 1
ATOM 8768 N N . ASP A 1 1067 ? 46.253 2.333 -100.087 1.00 77.19 1067 ASP A N 1
ATOM 8769 C CA . ASP A 1 1067 ? 45.855 2.840 -101.409 1.00 77.19 1067 ASP A CA 1
ATOM 8770 C C . ASP A 1 1067 ? 44.989 1.827 -102.183 1.00 77.19 1067 ASP A C 1
ATOM 8772 O O . ASP A 1 1067 ? 44.132 2.219 -102.976 1.00 77.19 1067 ASP A O 1
ATOM 8776 N N . ASP A 1 1068 ? 45.160 0.529 -101.910 1.00 74.31 1068 ASP A N 1
ATOM 8777 C CA . ASP A 1 1068 ? 44.392 -0.550 -102.539 1.00 74.31 1068 ASP A CA 1
ATOM 8778 C C . ASP A 1 1068 ? 42.994 -0.702 -101.901 1.00 74.31 1068 ASP A C 1
ATOM 8780 O O . ASP A 1 1068 ? 42.078 -1.252 -102.518 1.00 74.31 1068 ASP A O 1
ATOM 8784 N N . VAL A 1 1069 ? 42.810 -0.211 -100.663 1.00 82.31 1069 VAL A N 1
ATOM 8785 C CA . VAL A 1 1069 ? 41.559 -0.329 -99.887 1.00 82.31 1069 VAL A CA 1
ATOM 8786 C C . VAL A 1 1069 ? 41.202 0.988 -99.159 1.00 82.31 1069 VAL A C 1
ATOM 8788 O O . VAL A 1 1069 ? 41.177 1.055 -97.922 1.00 82.31 1069 VAL A O 1
ATOM 8791 N N . PRO A 1 1070 ? 40.880 2.068 -99.899 1.00 78.88 1070 PRO A N 1
ATOM 8792 C CA . PRO A 1 1070 ? 40.714 3.404 -99.322 1.00 78.88 1070 PRO A CA 1
ATOM 8793 C C . PRO A 1 1070 ? 39.522 3.523 -98.358 1.00 78.88 1070 PRO A C 1
ATOM 8795 O O . PRO A 1 1070 ? 39.634 4.188 -97.333 1.00 78.88 1070 PRO A O 1
ATOM 8798 N N . GLY A 1 1071 ? 38.398 2.845 -98.627 1.00 77.62 1071 GLY A N 1
ATOM 8799 C CA . GLY A 1 1071 ? 37.197 2.927 -97.778 1.00 77.62 1071 GLY A CA 1
ATOM 8800 C C . GLY A 1 1071 ? 37.353 2.267 -96.401 1.00 77.62 1071 GLY A C 1
ATOM 8801 O O . GLY A 1 1071 ? 36.820 2.761 -95.410 1.00 77.62 1071 GLY A O 1
ATOM 8802 N N . GLU A 1 1072 ? 38.130 1.182 -96.306 1.00 81.19 1072 GLU A N 1
ATOM 8803 C CA . GLU A 1 1072 ? 38.503 0.615 -95.002 1.00 81.19 1072 GLU A CA 1
ATOM 8804 C C . GLU A 1 1072 ? 39.536 1.499 -94.293 1.00 81.19 1072 GLU A C 1
ATOM 8806 O O . GLU A 1 1072 ? 39.460 1.671 -93.079 1.00 81.19 1072 GLU A O 1
ATOM 8811 N N . THR A 1 1073 ? 40.460 2.113 -95.041 1.00 82.88 1073 THR A N 1
ATOM 8812 C CA . THR A 1 1073 ? 41.449 3.055 -94.494 1.00 82.88 1073 THR A CA 1
ATOM 8813 C C . THR A 1 1073 ? 40.782 4.282 -93.867 1.00 82.88 1073 THR A C 1
ATOM 8815 O O . THR A 1 1073 ? 41.141 4.661 -92.753 1.00 82.88 1073 THR A O 1
ATOM 8818 N N . GLU A 1 1074 ? 39.792 4.885 -94.532 1.00 83.75 1074 GLU A N 1
ATOM 8819 C CA . GLU A 1 1074 ? 39.023 6.017 -93.996 1.00 83.75 1074 GLU A CA 1
ATOM 8820 C C . GLU A 1 1074 ? 38.266 5.625 -92.719 1.00 83.75 1074 GLU A C 1
ATOM 8822 O O . GLU A 1 1074 ? 38.372 6.313 -91.700 1.00 83.75 1074 GLU A O 1
ATOM 8827 N N . LYS A 1 1075 ? 37.586 4.469 -92.730 1.00 86.88 1075 LYS A N 1
ATOM 8828 C CA . LYS A 1 1075 ? 36.925 3.920 -91.539 1.00 86.88 1075 LYS A CA 1
ATOM 8829 C C . LYS A 1 1075 ? 37.914 3.729 -90.381 1.00 86.88 1075 LYS A C 1
ATOM 8831 O O . LYS A 1 1075 ? 37.636 4.176 -89.269 1.00 86.88 1075 LYS A O 1
ATOM 8836 N N . LEU A 1 1076 ? 39.069 3.111 -90.634 1.00 87.38 1076 LEU A N 1
ATOM 8837 C CA . LEU A 1 1076 ? 40.095 2.900 -89.612 1.00 87.38 1076 LEU A CA 1
ATOM 8838 C C . LEU A 1 1076 ? 40.626 4.227 -89.061 1.00 87.38 1076 LEU A C 1
ATOM 8840 O O . LEU A 1 1076 ? 40.787 4.339 -87.852 1.00 87.38 1076 LEU A O 1
ATOM 8844 N N . ILE A 1 1077 ? 40.842 5.252 -89.893 1.00 85.38 1077 ILE A N 1
ATOM 8845 C CA . ILE A 1 1077 ? 41.248 6.590 -89.424 1.00 85.38 1077 ILE A CA 1
ATOM 8846 C C . ILE A 1 1077 ? 40.210 7.174 -88.452 1.00 85.38 1077 ILE A C 1
ATOM 8848 O O . ILE A 1 1077 ? 40.591 7.729 -87.421 1.00 85.38 1077 ILE A O 1
ATOM 8852 N N . ILE A 1 1078 ? 38.913 7.030 -88.736 1.00 87.62 1078 ILE A N 1
ATOM 8853 C CA . ILE A 1 1078 ? 37.840 7.482 -87.834 1.00 87.62 1078 ILE A CA 1
ATOM 8854 C C . ILE A 1 1078 ? 37.884 6.704 -86.508 1.00 87.62 1078 ILE A C 1
ATOM 8856 O O . ILE A 1 1078 ? 37.867 7.323 -85.444 1.00 87.62 1078 ILE A O 1
ATOM 8860 N N . GLU A 1 1079 ? 38.016 5.376 -86.554 1.00 89.38 1079 GLU A N 1
ATOM 8861 C CA . GLU A 1 1079 ? 38.082 4.527 -85.355 1.00 89.38 1079 GLU A CA 1
ATOM 8862 C C . GLU A 1 1079 ? 39.346 4.799 -84.512 1.00 89.38 1079 GLU A C 1
ATOM 8864 O O . GLU A 1 1079 ? 39.242 4.969 -83.297 1.00 89.38 1079 GLU A O 1
ATOM 8869 N N . PHE A 1 1080 ? 40.526 4.949 -85.128 1.00 89.00 1080 PHE A N 1
ATOM 8870 C CA . PHE A 1 1080 ? 41.754 5.366 -84.433 1.00 89.00 1080 PHE A CA 1
ATOM 8871 C C . PHE A 1 1080 ? 41.575 6.728 -83.745 1.00 89.00 1080 PHE A C 1
ATOM 8873 O O . PHE A 1 1080 ? 41.939 6.866 -82.579 1.00 89.00 1080 PHE A O 1
ATOM 8880 N N . ASN A 1 1081 ? 40.985 7.723 -84.418 1.00 88.31 1081 ASN A N 1
ATOM 8881 C CA . ASN A 1 1081 ? 40.727 9.036 -83.815 1.00 88.31 1081 ASN A CA 1
ATOM 8882 C C . ASN A 1 1081 ? 39.730 8.952 -82.643 1.00 88.31 1081 ASN A C 1
ATOM 8884 O O . ASN A 1 1081 ? 39.927 9.614 -81.622 1.00 88.31 1081 ASN A O 1
ATOM 8888 N N . GLN A 1 1082 ? 38.688 8.123 -82.758 1.00 89.94 1082 GLN A N 1
ATOM 8889 C CA . GLN A 1 1082 ? 37.707 7.896 -81.693 1.00 89.94 1082 GLN A CA 1
ATOM 8890 C C . GLN A 1 1082 ? 38.350 7.247 -80.459 1.00 89.94 1082 GLN A C 1
ATOM 8892 O O . GLN A 1 1082 ? 38.157 7.733 -79.342 1.00 89.94 1082 GLN A O 1
ATOM 8897 N N . TYR A 1 1083 ? 39.145 6.190 -80.638 1.00 91.44 1083 TYR A N 1
ATOM 8898 C CA . TYR A 1 1083 ? 39.824 5.533 -79.520 1.00 91.44 1083 TYR A CA 1
ATOM 8899 C C . TYR A 1 1083 ? 40.972 6.376 -78.942 1.00 91.44 1083 TYR A C 1
ATOM 8901 O O . TYR A 1 1083 ? 41.200 6.325 -77.735 1.00 91.44 1083 TYR A O 1
ATOM 8909 N N . GLU A 1 1084 ? 41.640 7.229 -79.728 1.00 88.38 1084 GLU A N 1
ATOM 8910 C CA . GLU A 1 1084 ? 42.600 8.195 -79.175 1.00 88.38 1084 GLU A CA 1
ATOM 8911 C C . GLU A 1 1084 ? 41.904 9.272 -78.322 1.00 88.38 1084 GLU A C 1
ATOM 8913 O O . GLU A 1 1084 ? 42.413 9.639 -77.261 1.00 88.38 1084 GLU A O 1
ATOM 8918 N N . ALA A 1 1085 ? 40.719 9.744 -78.723 1.00 87.44 1085 ALA A N 1
ATOM 8919 C CA . ALA A 1 1085 ? 39.905 10.639 -77.898 1.00 87.44 1085 ALA A CA 1
ATOM 8920 C C . ALA A 1 1085 ? 39.420 9.952 -76.606 1.00 87.44 1085 ALA A C 1
ATOM 8922 O O . ALA A 1 1085 ? 39.467 10.557 -75.535 1.00 87.44 1085 ALA A O 1
ATOM 8923 N N . PHE A 1 1086 ? 39.034 8.674 -76.678 1.00 89.06 1086 PHE A N 1
ATOM 8924 C CA . PHE A 1 1086 ? 38.668 7.878 -75.502 1.00 89.06 1086 PHE A CA 1
ATOM 8925 C C . PHE A 1 1086 ? 39.845 7.693 -74.529 1.00 89.06 1086 PHE A C 1
ATOM 8927 O O . PHE A 1 1086 ? 39.683 7.938 -73.336 1.00 89.06 1086 PHE A O 1
ATOM 8934 N N . LEU A 1 1087 ? 41.049 7.369 -75.021 1.00 88.06 1087 LEU A N 1
ATOM 8935 C CA . LEU A 1 1087 ? 42.260 7.284 -74.189 1.00 88.06 1087 LEU A CA 1
ATOM 8936 C C . LEU A 1 1087 ? 42.528 8.587 -73.418 1.00 88.06 1087 LEU A C 1
ATOM 8938 O O . LEU A 1 1087 ? 42.894 8.529 -72.247 1.00 88.06 1087 LEU A O 1
ATOM 8942 N N . ARG A 1 1088 ? 42.315 9.753 -74.047 1.00 86.69 1088 ARG A N 1
ATOM 8943 C CA . ARG A 1 1088 ? 42.430 11.063 -73.378 1.00 86.69 1088 ARG A CA 1
ATOM 8944 C C . ARG A 1 1088 ? 41.354 11.245 -72.303 1.00 86.69 1088 ARG A C 1
ATOM 8946 O O . ARG A 1 1088 ? 41.679 11.671 -71.204 1.00 86.69 1088 ARG A O 1
ATOM 8953 N N . SER A 1 1089 ? 40.114 10.830 -72.568 1.00 87.50 1089 SER A N 1
ATOM 8954 C CA . SER A 1 1089 ? 39.036 10.868 -71.569 1.00 87.50 1089 SER A CA 1
ATOM 8955 C C . SER A 1 1089 ? 39.294 9.963 -70.353 1.00 87.50 1089 SER A C 1
ATOM 8957 O O . SER A 1 1089 ? 38.811 10.276 -69.264 1.00 87.50 1089 SER A O 1
ATOM 8959 N N . ILE A 1 1090 ? 40.039 8.859 -70.505 1.00 84.88 1090 ILE A N 1
ATOM 8960 C CA . ILE A 1 1090 ? 40.510 8.052 -69.365 1.00 84.88 1090 ILE A CA 1
ATOM 8961 C C . ILE A 1 1090 ? 41.628 8.793 -68.613 1.00 84.88 1090 ILE A C 1
ATOM 8963 O O . ILE A 1 1090 ? 41.589 8.840 -67.388 1.00 84.88 1090 ILE A O 1
ATOM 8967 N N . ASP A 1 1091 ? 42.592 9.390 -69.323 1.00 85.31 1091 ASP A N 1
ATOM 8968 C CA . ASP A 1 1091 ? 43.689 10.209 -68.764 1.00 85.31 1091 ASP A CA 1
ATOM 8969 C C . ASP A 1 1091 ? 43.128 11.340 -67.865 1.00 85.31 1091 ASP A C 1
ATOM 8971 O O . ASP A 1 1091 ? 43.486 11.456 -66.688 1.00 85.31 1091 ASP A O 1
ATOM 8975 N N . ASP A 1 1092 ? 42.123 12.069 -68.365 1.00 86.00 1092 ASP A N 1
ATOM 8976 C CA . ASP A 1 1092 ? 41.371 13.088 -67.621 1.00 86.00 1092 ASP A CA 1
ATOM 8977 C C . ASP A 1 1092 ? 40.647 12.500 -66.390 1.00 86.00 1092 ASP A C 1
ATOM 8979 O O . ASP A 1 1092 ? 40.713 13.064 -65.293 1.00 86.00 1092 ASP A O 1
ATOM 8983 N N . LYS A 1 1093 ? 39.981 11.339 -66.520 1.00 83.50 1093 LYS A N 1
ATOM 8984 C CA . LYS A 1 1093 ? 39.281 10.675 -65.399 1.00 83.50 1093 LYS A CA 1
ATOM 8985 C C . LYS A 1 1093 ? 40.261 10.189 -64.322 1.00 83.50 1093 LYS A C 1
ATOM 8987 O O . LYS A 1 1093 ? 39.970 10.353 -63.138 1.00 83.50 1093 LYS A O 1
ATOM 8992 N N . VAL A 1 1094 ? 41.432 9.664 -64.697 1.00 83.94 1094 VAL A N 1
ATOM 8993 C CA . VAL A 1 1094 ? 42.532 9.316 -63.772 1.00 83.94 1094 VAL A CA 1
ATOM 8994 C C . VAL A 1 1094 ? 42.998 10.558 -63.013 1.00 83.94 1094 VAL A C 1
ATOM 8996 O O . VAL A 1 1094 ? 43.136 10.509 -61.787 1.00 83.94 1094 VAL A O 1
ATOM 8999 N N . HIS A 1 1095 ? 43.174 11.686 -63.706 1.00 82.88 1095 HIS A N 1
ATOM 9000 C CA . HIS A 1 1095 ? 43.518 12.962 -63.078 1.00 82.88 1095 HIS A CA 1
ATOM 9001 C C . HIS A 1 1095 ? 42.446 13.440 -62.083 1.00 82.88 1095 HIS A C 1
ATOM 9003 O O . HIS A 1 1095 ? 42.797 13.842 -60.970 1.00 82.88 1095 HIS A O 1
ATOM 9009 N N . VAL A 1 1096 ? 41.156 13.326 -62.420 1.00 82.06 1096 VAL A N 1
ATOM 9010 C CA . VAL A 1 1096 ? 40.040 13.679 -61.519 1.00 82.06 1096 VAL A CA 1
ATOM 9011 C C . VAL A 1 1096 ? 39.970 12.751 -60.299 1.00 82.06 1096 VAL A C 1
ATOM 9013 O O . VAL A 1 1096 ? 39.810 13.232 -59.172 1.00 82.06 1096 VAL A O 1
ATOM 9016 N N . LEU A 1 1097 ? 40.147 11.437 -60.476 1.00 79.94 1097 LEU A N 1
ATOM 9017 C CA . LEU A 1 1097 ? 40.200 10.469 -59.369 1.00 79.94 1097 LEU A CA 1
ATOM 9018 C C . LEU A 1 1097 ? 41.378 10.766 -58.428 1.00 79.94 1097 LEU A C 1
ATOM 9020 O O . LEU A 1 1097 ? 41.217 10.775 -57.208 1.00 79.94 1097 LEU A O 1
ATOM 9024 N N . ARG A 1 1098 ? 42.542 11.118 -58.985 1.00 79.62 1098 ARG A N 1
ATOM 9025 C CA . ARG A 1 1098 ? 43.728 11.519 -58.217 1.00 79.62 1098 ARG A CA 1
ATOM 9026 C C . ARG A 1 1098 ? 43.510 12.823 -57.442 1.00 79.62 1098 ARG A C 1
ATOM 9028 O O . ARG A 1 1098 ? 43.895 12.892 -56.278 1.00 79.62 1098 ARG A O 1
ATOM 9035 N N . SER A 1 1099 ? 42.861 13.834 -58.031 1.00 75.50 1099 SER A N 1
ATOM 9036 C CA . SER A 1 1099 ? 42.563 15.101 -57.337 1.00 75.50 1099 SER A CA 1
ATOM 9037 C C . SER A 1 1099 ? 41.438 15.003 -56.302 1.00 75.50 1099 SER A C 1
ATOM 9039 O O . SER A 1 1099 ? 41.413 15.787 -55.360 1.00 75.50 1099 SER A O 1
ATOM 9041 N N . THR A 1 1100 ? 40.522 14.039 -56.446 1.00 72.75 1100 THR A N 1
ATOM 9042 C CA . THR A 1 1100 ? 39.438 13.773 -55.474 1.00 72.75 1100 THR A CA 1
ATOM 9043 C C . THR A 1 1100 ? 39.852 12.817 -54.347 1.00 72.75 1100 THR A C 1
ATOM 9045 O O . THR A 1 1100 ? 39.027 12.440 -53.516 1.00 72.75 1100 THR A O 1
ATOM 9048 N N . GLY A 1 1101 ? 41.133 12.433 -54.291 1.00 66.12 1101 GLY A N 1
ATOM 9049 C CA . GLY A 1 1101 ? 41.694 11.576 -53.245 1.00 66.12 1101 GLY A CA 1
ATOM 9050 C C . GLY A 1 1101 ? 41.454 10.076 -53.439 1.00 66.12 1101 GLY A C 1
ATOM 9051 O O . GLY A 1 1101 ? 41.927 9.292 -52.621 1.00 66.12 1101 GLY A O 1
ATOM 9052 N N . LYS A 1 1102 ? 40.796 9.650 -54.529 1.00 72.25 1102 LYS A N 1
ATOM 9053 C CA . LYS A 1 1102 ? 40.569 8.235 -54.874 1.00 72.25 1102 LYS A CA 1
ATOM 9054 C C . LYS A 1 1102 ? 41.843 7.589 -55.437 1.00 72.25 1102 LYS A C 1
ATOM 9056 O O . LYS A 1 1102 ? 41.924 7.224 -56.613 1.00 72.25 1102 LYS A O 1
ATOM 9061 N N . ILE A 1 1103 ? 42.872 7.489 -54.594 1.00 74.00 1103 ILE A N 1
ATOM 9062 C CA . ILE A 1 1103 ? 44.231 7.096 -54.987 1.00 74.00 1103 ILE A CA 1
ATOM 9063 C C . ILE A 1 1103 ? 44.245 5.710 -55.641 1.00 74.00 1103 ILE A C 1
ATOM 9065 O O . ILE A 1 1103 ? 44.794 5.579 -56.735 1.00 74.00 1103 ILE A O 1
ATOM 9069 N N . GLU A 1 1104 ? 43.637 4.691 -55.029 1.00 73.19 1104 GLU A N 1
ATOM 9070 C CA . GLU A 1 1104 ? 43.719 3.318 -55.548 1.00 73.19 1104 GLU A CA 1
ATOM 9071 C C . GLU A 1 1104 ? 42.918 3.134 -56.845 1.00 73.19 1104 GLU A C 1
ATOM 9073 O O . GLU A 1 1104 ? 43.447 2.579 -57.808 1.00 73.19 1104 GLU A O 1
ATOM 9078 N N . ALA A 1 1105 ? 41.717 3.720 -56.929 1.00 73.94 1105 ALA A N 1
ATOM 9079 C CA . ALA A 1 1105 ? 40.942 3.810 -58.170 1.00 73.94 1105 ALA A CA 1
ATOM 9080 C C . ALA A 1 1105 ? 41.767 4.442 -59.308 1.00 73.94 1105 ALA A C 1
ATOM 9082 O O . ALA A 1 1105 ? 41.834 3.904 -60.415 1.00 73.94 1105 ALA A O 1
ATOM 9083 N N . SER A 1 1106 ? 42.461 5.555 -59.017 1.00 80.19 1106 SER A N 1
ATOM 9084 C CA . SER A 1 1106 ? 43.311 6.231 -60.003 1.00 80.19 1106 SER A CA 1
ATOM 9085 C C . SER A 1 1106 ? 44.464 5.341 -60.480 1.00 80.19 1106 SER A C 1
ATOM 9087 O O . SER A 1 1106 ? 44.715 5.298 -61.680 1.00 80.19 1106 SER A O 1
ATOM 9089 N N . LYS A 1 1107 ? 45.112 4.568 -59.590 1.00 80.56 1107 LYS A N 1
ATOM 9090 C CA . LYS A 1 1107 ? 46.185 3.624 -59.958 1.00 80.56 1107 LYS A CA 1
ATOM 9091 C C . LYS A 1 1107 ? 45.673 2.458 -60.804 1.00 80.56 1107 LYS A C 1
ATOM 9093 O O . LYS A 1 1107 ? 46.316 2.121 -61.795 1.00 80.56 1107 LYS A O 1
ATOM 9098 N N . ARG A 1 1108 ? 44.553 1.824 -60.422 1.00 80.81 1108 ARG A N 1
ATOM 9099 C CA . ARG A 1 1108 ? 43.980 0.682 -61.166 1.00 80.81 1108 ARG A CA 1
ATOM 9100 C C . ARG A 1 1108 ? 43.648 1.105 -62.604 1.00 80.81 1108 ARG A C 1
ATOM 9102 O O . ARG A 1 1108 ? 44.046 0.430 -63.553 1.00 80.81 1108 ARG A O 1
ATOM 9109 N N . LEU A 1 1109 ? 43.010 2.267 -62.767 1.00 82.88 1109 LEU A N 1
ATOM 9110 C CA . LEU A 1 1109 ? 42.666 2.823 -64.078 1.00 82.88 1109 LEU A CA 1
ATOM 9111 C C . LEU A 1 1109 ? 43.904 3.304 -64.867 1.00 82.88 1109 LEU A C 1
ATOM 9113 O O . LEU A 1 1109 ? 43.985 3.074 -66.070 1.00 82.88 1109 LEU A O 1
ATOM 9117 N N . GLU A 1 1110 ? 44.909 3.889 -64.207 1.00 85.19 1110 GLU A N 1
ATOM 9118 C CA . GLU A 1 1110 ? 46.195 4.277 -64.815 1.00 85.19 1110 GLU A CA 1
ATOM 9119 C C . GLU A 1 1110 ? 46.985 3.061 -65.336 1.00 85.19 1110 GLU A C 1
ATOM 9121 O O . GLU A 1 1110 ? 47.531 3.106 -66.439 1.00 85.19 1110 GLU A O 1
ATOM 9126 N N . GLN A 1 1111 ? 46.995 1.938 -64.608 1.00 85.44 1111 GLN A N 1
ATOM 9127 C CA . GLN A 1 1111 ? 47.609 0.686 -65.071 1.00 85.44 1111 GLN A CA 1
ATOM 9128 C C . GLN A 1 1111 ? 46.910 0.134 -66.322 1.00 85.44 1111 GLN A C 1
ATOM 9130 O O . GLN A 1 1111 ? 47.583 -0.246 -67.285 1.00 85.44 1111 GLN A O 1
ATOM 9135 N N . GLN A 1 1112 ? 45.572 0.136 -66.350 1.00 84.12 1112 GLN A N 1
ATOM 9136 C CA . GLN A 1 1112 ? 44.806 -0.251 -67.542 1.00 84.12 1112 GLN A CA 1
ATOM 9137 C C . GLN A 1 1112 ? 45.077 0.699 -68.719 1.00 84.12 1112 GLN A C 1
ATOM 9139 O O . GLN A 1 1112 ? 45.320 0.234 -69.834 1.00 84.12 1112 GLN A O 1
ATOM 9144 N N . LEU A 1 1113 ? 45.127 2.012 -68.472 1.00 87.19 1113 LEU A N 1
ATOM 9145 C CA . LEU A 1 1113 ? 45.451 3.029 -69.474 1.00 87.19 1113 LEU A CA 1
ATOM 9146 C C . LEU A 1 1113 ? 46.849 2.823 -70.076 1.00 87.19 1113 LEU A C 1
ATOM 9148 O O . LEU A 1 1113 ? 47.003 2.914 -71.292 1.00 87.19 1113 LEU A O 1
ATOM 9152 N N . ILE A 1 1114 ? 47.861 2.497 -69.266 1.00 87.00 1114 ILE A N 1
ATOM 9153 C CA . ILE A 1 1114 ? 49.220 2.194 -69.748 1.00 87.00 1114 ILE A CA 1
ATOM 9154 C C . ILE A 1 1114 ? 49.212 0.971 -70.679 1.00 87.00 1114 ILE A C 1
ATOM 9156 O O . ILE A 1 1114 ? 49.830 1.008 -71.745 1.00 87.00 1114 ILE A O 1
ATOM 9160 N N . LEU A 1 1115 ? 48.491 -0.099 -70.323 1.00 86.38 1115 LEU A N 1
ATOM 9161 C CA . LEU A 1 1115 ? 48.377 -1.301 -71.160 1.00 86.38 1115 LEU A CA 1
ATOM 9162 C C . LEU A 1 1115 ? 47.652 -1.014 -72.485 1.00 86.38 1115 LEU A C 1
ATOM 9164 O O . LEU A 1 1115 ? 48.178 -1.357 -73.547 1.00 86.38 1115 LEU A O 1
ATOM 9168 N N . LEU A 1 1116 ? 46.502 -0.332 -72.431 1.00 87.12 1116 LEU A N 1
ATOM 9169 C CA . LEU A 1 1116 ? 45.740 0.102 -73.608 1.00 87.12 1116 LEU A CA 1
ATOM 9170 C C . LEU A 1 1116 ? 46.592 0.976 -74.536 1.00 87.12 1116 LEU A C 1
ATOM 9172 O O . LEU A 1 1116 ? 46.694 0.698 -75.728 1.00 87.12 1116 LEU A O 1
ATOM 9176 N N . ARG A 1 1117 ? 47.250 2.006 -73.992 1.00 88.19 1117 ARG A N 1
ATOM 9177 C CA . ARG A 1 1117 ? 48.063 2.971 -74.750 1.00 88.19 1117 ARG A CA 1
ATOM 9178 C C . ARG A 1 1117 ? 49.272 2.306 -75.408 1.00 88.19 1117 ARG A C 1
ATOM 9180 O O . ARG A 1 1117 ? 49.587 2.629 -76.550 1.00 88.19 1117 ARG A O 1
ATOM 9187 N N . ASN A 1 1118 ? 49.911 1.344 -74.739 1.00 87.81 1118 ASN A N 1
ATOM 9188 C CA . ASN A 1 1118 ? 51.016 0.573 -75.314 1.00 87.81 1118 ASN A CA 1
ATOM 9189 C C . ASN A 1 1118 ? 50.559 -0.311 -76.488 1.00 87.81 1118 ASN A C 1
ATOM 9191 O O . ASN A 1 1118 ? 51.208 -0.302 -77.535 1.00 87.81 1118 ASN A O 1
ATOM 9195 N N . GLN A 1 1119 ? 49.439 -1.031 -76.354 1.00 87.25 1119 GLN A N 1
ATOM 9196 C CA . GLN A 1 1119 ? 48.884 -1.836 -77.452 1.00 87.25 1119 GLN A CA 1
ATOM 9197 C C . GLN A 1 1119 ? 48.402 -0.953 -78.613 1.00 87.25 1119 GLN A C 1
ATOM 9199 O O . GLN A 1 1119 ? 48.725 -1.223 -79.769 1.00 87.25 1119 GLN A O 1
ATOM 9204 N N . PHE A 1 1120 ? 47.722 0.153 -78.310 1.00 90.56 1120 PHE A N 1
ATOM 9205 C CA . PHE A 1 1120 ? 47.252 1.122 -79.299 1.00 90.56 1120 PHE A CA 1
ATOM 9206 C C . PHE A 1 1120 ? 48.405 1.741 -80.099 1.00 90.56 1120 PHE A C 1
ATOM 9208 O O . PHE A 1 1120 ? 48.305 1.865 -81.315 1.00 90.56 1120 PHE A O 1
ATOM 9215 N N . LEU A 1 1121 ? 49.533 2.071 -79.458 1.00 87.44 1121 LEU A N 1
ATOM 9216 C CA . LEU A 1 1121 ? 50.723 2.587 -80.146 1.00 87.44 1121 LEU A CA 1
ATOM 9217 C C . LEU A 1 1121 ? 51.407 1.533 -81.032 1.00 87.44 1121 LEU A C 1
ATOM 9219 O O . LEU A 1 1121 ? 51.868 1.872 -82.123 1.00 87.44 1121 LEU A O 1
ATOM 9223 N N . GLN A 1 1122 ? 51.443 0.261 -80.617 1.00 84.94 1122 GLN A N 1
ATOM 9224 C CA . GLN A 1 1122 ? 51.930 -0.838 -81.466 1.00 84.94 1122 GLN A CA 1
ATOM 9225 C C . GLN A 1 1122 ? 51.031 -1.026 -82.697 1.00 84.94 1122 GLN A C 1
ATOM 9227 O O . GLN A 1 1122 ? 51.524 -1.108 -83.825 1.00 84.94 1122 GLN A O 1
ATOM 9232 N N . LEU A 1 1123 ? 49.712 -1.007 -82.497 1.00 87.94 1123 LEU A N 1
ATOM 9233 C CA . LEU A 1 1123 ? 48.721 -1.118 -83.562 1.00 87.94 1123 LEU A CA 1
ATOM 9234 C C . LEU A 1 1123 ? 48.756 0.086 -84.520 1.00 87.94 1123 LEU A C 1
ATOM 9236 O O . LEU A 1 1123 ? 48.740 -0.088 -85.737 1.00 87.94 1123 LEU A O 1
ATOM 9240 N N . GLN A 1 1124 ? 48.892 1.305 -83.993 1.00 86.69 1124 GLN A N 1
ATOM 9241 C CA . GLN A 1 1124 ? 49.063 2.521 -84.792 1.00 86.69 1124 GLN A CA 1
ATOM 9242 C C . GLN A 1 1124 ? 50.388 2.491 -85.580 1.00 86.69 1124 GLN A C 1
ATOM 9244 O O . GLN A 1 1124 ? 50.445 3.004 -86.697 1.00 86.69 1124 GLN A O 1
ATOM 9249 N N . SER A 1 1125 ? 51.440 1.842 -85.061 1.00 83.50 1125 SER A N 1
ATOM 9250 C CA . SER A 1 1125 ? 52.671 1.582 -85.822 1.00 83.50 1125 SER A CA 1
ATOM 9251 C C . SER A 1 1125 ? 52.413 0.641 -87.006 1.00 83.50 1125 SER A C 1
ATOM 9253 O O . SER A 1 1125 ? 52.763 0.980 -88.137 1.00 83.50 1125 SER A O 1
ATOM 9255 N N . LYS A 1 1126 ? 51.725 -0.493 -86.798 1.00 83.81 1126 LYS A N 1
ATOM 9256 C CA . LYS A 1 1126 ? 51.311 -1.395 -87.896 1.00 83.81 1126 LYS A CA 1
ATOM 9257 C C . LYS A 1 1126 ? 50.426 -0.684 -88.926 1.00 83.81 1126 LYS A C 1
ATOM 9259 O O . LYS A 1 1126 ? 50.602 -0.884 -90.123 1.00 83.81 1126 LYS A O 1
ATOM 9264 N N . PHE A 1 1127 ? 49.533 0.205 -88.491 1.00 85.19 1127 PHE A N 1
ATOM 9265 C CA . PHE A 1 1127 ? 48.702 0.991 -89.404 1.00 85.19 1127 PHE A CA 1
ATOM 9266 C C . PHE A 1 1127 ? 49.523 1.955 -90.277 1.00 85.19 1127 PHE A C 1
ATOM 9268 O O . PHE A 1 1127 ? 49.262 2.067 -91.472 1.00 85.19 1127 PHE A O 1
ATOM 9275 N N . ARG A 1 1128 ? 50.582 2.581 -89.741 1.00 83.12 1128 ARG A N 1
ATOM 9276 C CA . ARG A 1 1128 ? 51.508 3.401 -90.550 1.00 83.12 1128 ARG A CA 1
ATOM 9277 C C . ARG A 1 1128 ? 52.258 2.581 -91.602 1.00 83.12 1128 ARG A C 1
ATOM 9279 O O . ARG A 1 1128 ? 52.481 3.101 -92.692 1.00 83.12 1128 ARG A O 1
ATOM 9286 N N . HIS A 1 1129 ? 52.596 1.324 -91.305 1.00 81.25 1129 HIS A N 1
ATOM 9287 C CA . HIS A 1 1129 ? 53.171 0.386 -92.280 1.00 81.25 1129 HIS A CA 1
ATOM 9288 C C . HIS A 1 1129 ? 52.163 0.009 -93.373 1.00 81.25 1129 HIS A C 1
ATOM 9290 O O . HIS A 1 1129 ? 52.509 0.021 -94.549 1.00 81.25 1129 HIS A O 1
ATOM 9296 N N . PHE A 1 1130 ? 50.900 -0.238 -93.015 1.00 83.00 1130 PHE A N 1
ATOM 9297 C CA . PHE A 1 1130 ? 49.815 -0.459 -93.982 1.00 83.00 1130 PHE A CA 1
ATOM 9298 C C . PHE A 1 1130 ? 49.561 0.770 -94.879 1.00 83.00 1130 PHE A C 1
ATOM 9300 O O . PHE A 1 1130 ? 49.177 0.624 -96.033 1.00 83.00 1130 PHE A O 1
ATOM 9307 N N . GLN A 1 1131 ? 49.860 1.981 -94.400 1.00 81.94 1131 GLN A N 1
ATOM 9308 C CA . GLN A 1 1131 ? 49.828 3.220 -95.190 1.00 81.94 1131 GLN A CA 1
ATOM 9309 C C . GLN A 1 1131 ? 51.042 3.426 -96.129 1.00 81.94 1131 GLN A C 1
ATOM 9311 O O . GLN A 1 1131 ? 51.179 4.505 -96.717 1.00 81.94 1131 GLN A O 1
ATOM 9316 N N . LYS A 1 1132 ? 51.964 2.462 -96.248 1.00 80.31 1132 LYS A N 1
ATOM 9317 C CA . LYS A 1 1132 ? 53.039 2.477 -97.257 1.00 80.31 1132 LYS A CA 1
ATOM 9318 C C . LYS A 1 1132 ? 52.415 2.337 -98.663 1.00 80.31 1132 LYS A C 1
ATOM 9320 O O . LYS A 1 1132 ? 51.574 1.462 -98.826 1.00 80.31 1132 LYS A O 1
ATOM 9325 N N . PRO A 1 1133 ? 52.812 3.126 -99.680 1.00 77.88 1133 PRO A N 1
ATOM 9326 C CA . PRO A 1 1133 ? 52.259 2.986 -101.031 1.00 77.88 1133 PRO A CA 1
ATOM 9327 C C . PRO A 1 1133 ? 52.542 1.610 -101.649 1.00 77.88 1133 PRO A C 1
ATOM 9329 O O . PRO A 1 1133 ? 53.700 1.178 -101.669 1.00 77.88 1133 PRO A O 1
ATOM 9332 N N . SER A 1 1134 ? 51.515 0.949 -102.193 1.00 76.56 1134 SER A N 1
ATOM 9333 C CA . SER A 1 1134 ? 51.625 -0.405 -102.769 1.00 76.56 1134 SER A CA 1
ATOM 9334 C C . SER A 1 1134 ? 52.536 -0.463 -103.999 1.00 76.56 1134 SER A C 1
ATOM 9336 O O . SER A 1 1134 ? 53.251 -1.444 -104.208 1.00 76.56 1134 SER A O 1
ATOM 9338 N N . ASP A 1 1135 ? 52.608 0.620 -104.782 1.00 74.69 1135 ASP A N 1
ATOM 9339 C CA . ASP A 1 1135 ? 53.486 0.702 -105.954 1.00 74.69 1135 ASP A CA 1
ATOM 9340 C C . ASP A 1 1135 ? 54.984 0.813 -105.603 1.00 74.69 1135 ASP A C 1
ATOM 9342 O O . ASP A 1 1135 ? 55.831 0.591 -106.474 1.00 74.69 1135 ASP A O 1
ATOM 9346 N N . PHE A 1 1136 ? 55.332 1.133 -104.349 1.00 82.31 1136 PHE A N 1
ATOM 9347 C CA . PHE A 1 1136 ? 56.696 1.502 -103.979 1.00 82.31 1136 PHE A CA 1
ATOM 9348 C C . PHE A 1 1136 ? 57.682 0.343 -104.123 1.00 82.31 1136 PHE A C 1
ATOM 9350 O O . PHE A 1 1136 ? 58.687 0.483 -104.816 1.00 82.31 1136 PHE A O 1
ATOM 9357 N N . GLU A 1 1137 ? 57.423 -0.796 -103.477 1.00 79.00 1137 GLU A N 1
ATOM 9358 C CA . GLU A 1 1137 ? 58.374 -1.911 -103.465 1.00 79.00 1137 GLU A CA 1
ATOM 9359 C C . GLU A 1 1137 ? 58.558 -2.583 -104.840 1.00 79.00 1137 GLU A C 1
ATOM 9361 O O . GLU A 1 1137 ? 59.713 -2.774 -105.237 1.00 79.00 1137 GLU A O 1
ATOM 9366 N N . PRO A 1 1138 ? 57.504 -2.873 -105.638 1.00 78.44 1138 PRO A N 1
ATOM 9367 C CA . PRO A 1 1138 ? 57.701 -3.399 -106.988 1.00 78.44 1138 PRO A CA 1
ATOM 9368 C C . PRO A 1 1138 ? 58.425 -2.402 -107.905 1.00 78.44 1138 PRO A C 1
ATOM 9370 O O . PRO A 1 1138 ? 59.257 -2.824 -108.712 1.00 78.44 1138 PRO A O 1
ATOM 9373 N N . LYS A 1 1139 ? 58.206 -1.084 -107.766 1.00 80.31 1139 LYS A N 1
ATOM 9374 C CA . LYS A 1 1139 ? 59.002 -0.077 -108.494 1.00 80.31 1139 LYS A CA 1
ATOM 9375 C C . LYS A 1 1139 ? 60.446 -0.019 -108.011 1.00 80.31 1139 LYS A C 1
ATOM 9377 O O . LYS A 1 1139 ? 61.350 -0.006 -108.840 1.00 80.31 1139 LYS A O 1
ATOM 9382 N N . HIS A 1 1140 ? 60.680 -0.027 -106.703 1.00 81.12 1140 HIS A N 1
ATOM 9383 C CA . HIS A 1 1140 ? 62.011 -0.024 -106.097 1.00 81.12 1140 HIS A CA 1
ATOM 9384 C C . HIS A 1 1140 ? 62.831 -1.233 -106.564 1.00 81.12 1140 HIS A C 1
ATOM 9386 O O . HIS A 1 1140 ? 63.958 -1.060 -107.028 1.00 81.12 1140 HIS A O 1
ATOM 9392 N N . ALA A 1 1141 ? 62.244 -2.434 -106.543 1.00 80.12 1141 ALA A N 1
ATOM 9393 C CA . ALA A 1 1141 ? 62.844 -3.652 -107.080 1.00 80.12 1141 ALA A CA 1
ATOM 9394 C C . ALA A 1 1141 ? 63.109 -3.557 -108.593 1.00 80.12 1141 ALA A C 1
ATOM 9396 O O . ALA A 1 1141 ? 64.233 -3.813 -109.027 1.00 80.12 1141 ALA A O 1
ATOM 9397 N N . LYS A 1 1142 ? 62.122 -3.120 -109.389 1.00 81.38 1142 LYS A N 1
ATOM 9398 C CA . LYS A 1 1142 ? 62.247 -2.966 -110.848 1.00 81.38 1142 LYS A CA 1
ATOM 9399 C C . LYS A 1 1142 ? 63.332 -1.959 -111.245 1.00 81.38 1142 LYS A C 1
ATOM 9401 O O . LYS A 1 1142 ? 64.119 -2.248 -112.140 1.00 81.38 1142 LYS A O 1
ATOM 9406 N N . MET A 1 1143 ? 63.410 -0.804 -110.580 1.00 84.38 1143 MET A N 1
ATOM 9407 C CA . MET A 1 1143 ? 64.463 0.188 -110.828 1.00 84.38 1143 MET A CA 1
ATOM 9408 C C . MET A 1 1143 ? 65.845 -0.370 -110.472 1.00 84.38 1143 MET A C 1
ATOM 9410 O O . MET A 1 1143 ? 66.787 -0.187 -111.239 1.00 84.38 1143 MET A O 1
ATOM 9414 N N . ARG A 1 1144 ? 65.963 -1.110 -109.359 1.00 80.44 1144 ARG A N 1
ATOM 9415 C CA . ARG A 1 1144 ? 67.200 -1.814 -108.980 1.00 80.44 1144 ARG A CA 1
ATOM 9416 C C . ARG A 1 1144 ? 67.629 -2.835 -110.032 1.00 80.44 1144 ARG A C 1
ATOM 9418 O O . ARG A 1 1144 ? 68.806 -2.898 -110.365 1.00 80.44 1144 ARG A O 1
ATOM 9425 N N . GLN A 1 1145 ? 66.685 -3.621 -110.553 1.00 81.31 1145 GLN A N 1
ATOM 9426 C CA . GLN A 1 1145 ? 66.965 -4.610 -111.590 1.00 81.31 1145 GLN A CA 1
ATOM 9427 C C . GLN A 1 1145 ? 67.449 -3.933 -112.875 1.00 81.31 1145 GLN A C 1
ATOM 9429 O O . GLN A 1 1145 ? 68.532 -4.260 -113.339 1.00 81.31 1145 GLN A O 1
ATOM 9434 N N . ILE A 1 1146 ? 66.720 -2.938 -113.393 1.00 81.81 1146 ILE A N 1
ATOM 9435 C CA . ILE A 1 1146 ? 67.115 -2.237 -114.626 1.00 81.81 1146 ILE A CA 1
ATOM 9436 C C . ILE A 1 1146 ? 68.487 -1.562 -114.461 1.00 81.81 1146 ILE A C 1
ATOM 9438 O O . ILE A 1 1146 ? 69.288 -1.578 -115.390 1.00 81.81 1146 ILE A O 1
ATOM 9442 N N . LEU A 1 1147 ? 68.803 -1.014 -113.282 1.00 81.50 1147 LEU A N 1
ATOM 9443 C CA . LEU A 1 1147 ? 70.125 -0.440 -113.012 1.00 81.50 1147 LEU A CA 1
ATOM 9444 C C . LEU A 1 1147 ? 71.236 -1.496 -112.949 1.00 81.50 1147 LEU A C 1
ATOM 9446 O O . LEU A 1 1147 ? 72.309 -1.258 -113.496 1.00 81.50 1147 LEU A O 1
ATOM 9450 N N . ASN A 1 1148 ? 70.978 -2.671 -112.369 1.00 82.56 1148 ASN A N 1
ATOM 9451 C CA . ASN A 1 1148 ? 71.911 -3.799 -112.424 1.00 82.56 1148 ASN A CA 1
ATOM 9452 C C . ASN A 1 1148 ? 72.104 -4.315 -113.860 1.00 82.56 1148 ASN A C 1
ATOM 9454 O O . ASN A 1 1148 ? 73.227 -4.638 -114.237 1.00 82.56 1148 ASN A O 1
ATOM 9458 N N . ASP A 1 1149 ? 71.040 -4.372 -114.664 1.00 79.69 1149 ASP A N 1
ATOM 9459 C CA . ASP A 1 1149 ? 71.093 -4.820 -116.058 1.00 79.69 1149 ASP A CA 1
ATOM 9460 C C . ASP A 1 1149 ? 71.873 -3.812 -116.925 1.00 79.69 1149 ASP A C 1
ATOM 9462 O O . ASP A 1 1149 ? 72.725 -4.206 -117.724 1.00 79.69 1149 ASP A O 1
ATOM 9466 N N . VAL A 1 1150 ? 71.666 -2.503 -116.729 1.00 79.25 1150 VAL A N 1
ATOM 9467 C CA . VAL A 1 1150 ? 72.481 -1.447 -117.361 1.00 79.25 1150 VAL A CA 1
ATOM 9468 C C . VAL A 1 1150 ? 73.938 -1.538 -116.901 1.00 79.25 1150 VAL A C 1
ATOM 9470 O O . VAL A 1 1150 ? 74.832 -1.471 -117.741 1.00 79.25 1150 VAL A O 1
ATOM 9473 N N . GLU A 1 1151 ? 74.200 -1.742 -115.604 1.00 77.56 1151 GLU A N 1
ATOM 9474 C CA . GLU A 1 1151 ? 75.560 -1.895 -115.072 1.00 77.56 1151 GLU A CA 1
ATOM 9475 C C . GLU A 1 1151 ? 76.286 -3.097 -115.671 1.00 77.56 1151 GLU A C 1
ATOM 9477 O O . GLU A 1 1151 ? 77.411 -2.942 -116.152 1.00 77.56 1151 GLU A O 1
ATOM 9482 N N . GLN A 1 1152 ? 75.637 -4.263 -115.722 1.00 75.38 1152 GLN A N 1
ATOM 9483 C CA . GLN A 1 1152 ? 76.206 -5.451 -116.353 1.00 75.38 1152 GLN A CA 1
ATOM 9484 C C . GLN A 1 1152 ? 76.557 -5.194 -117.817 1.00 75.38 1152 GLN A C 1
ATOM 9486 O O . GLN A 1 1152 ? 77.635 -5.595 -118.242 1.00 75.38 1152 GLN A O 1
ATOM 9491 N N . ASN A 1 1153 ? 75.723 -4.476 -118.572 1.00 70.38 1153 ASN A N 1
ATOM 9492 C CA . ASN A 1 1153 ? 76.002 -4.168 -119.976 1.00 70.38 1153 ASN A CA 1
ATOM 9493 C C . ASN A 1 1153 ? 77.078 -3.079 -120.193 1.00 70.38 1153 ASN A C 1
ATOM 9495 O O . ASN A 1 1153 ? 77.536 -2.921 -121.320 1.00 70.38 1153 ASN A O 1
ATOM 9499 N N . THR A 1 1154 ? 77.563 -2.366 -119.163 1.00 66.00 1154 THR A N 1
ATOM 9500 C CA . THR A 1 1154 ? 78.595 -1.319 -119.372 1.00 66.00 1154 THR A CA 1
ATOM 9501 C C . THR A 1 1154 ? 79.926 -1.835 -119.933 1.00 66.00 1154 THR A C 1
ATOM 9503 O O . THR A 1 1154 ? 80.642 -1.063 -120.564 1.00 66.00 1154 THR A O 1
ATOM 9506 N N . HIS A 1 1155 ? 80.250 -3.127 -119.800 1.00 64.00 1155 HIS A N 1
ATOM 9507 C CA . HIS A 1 1155 ? 81.478 -3.691 -120.382 1.00 64.00 1155 HIS A CA 1
ATOM 9508 C C . HIS A 1 1155 ? 81.500 -3.669 -121.924 1.00 64.00 1155 HIS A C 1
ATOM 9510 O O . HIS A 1 1155 ? 82.570 -3.764 -122.519 1.00 64.00 1155 HIS A O 1
ATOM 9516 N N . THR A 1 1156 ? 80.356 -3.500 -122.603 1.00 60.59 1156 THR A N 1
ATOM 9517 C CA . THR A 1 1156 ? 80.325 -3.384 -124.076 1.00 60.59 1156 THR A CA 1
ATOM 9518 C C . THR A 1 1156 ? 80.792 -2.016 -124.588 1.00 60.59 1156 THR A C 1
ATOM 9520 O O . THR A 1 1156 ? 80.888 -1.821 -125.800 1.00 60.59 1156 THR A O 1
ATOM 9523 N N . LEU A 1 1157 ? 81.047 -1.058 -123.687 1.00 61.28 1157 LEU A N 1
ATOM 9524 C CA . LEU A 1 1157 ? 81.467 0.314 -123.997 1.00 61.28 1157 LEU A CA 1
ATOM 9525 C C . LEU A 1 1157 ? 82.987 0.457 -124.189 1.00 61.28 1157 LEU A C 1
ATOM 9527 O O . LEU A 1 1157 ? 83.445 1.480 -124.690 1.00 61.28 1157 LEU A O 1
ATOM 9531 N N . GLU A 1 1158 ? 83.779 -0.544 -123.798 1.00 61.38 1158 GLU A N 1
ATOM 9532 C CA . GLU A 1 1158 ? 85.239 -0.475 -123.893 1.00 61.38 1158 GLU A CA 1
ATOM 9533 C C . GLU A 1 1158 ? 85.697 -0.594 -125.358 1.00 61.38 1158 GLU A C 1
ATOM 9535 O O . GLU A 1 1158 ? 85.473 -1.613 -126.019 1.00 61.38 1158 GLU A O 1
ATOM 9540 N N . ILE A 1 1159 ? 86.333 0.461 -125.879 1.00 61.16 1159 ILE A N 1
ATOM 9541 C CA . ILE A 1 1159 ? 86.761 0.562 -127.283 1.00 61.16 1159 ILE A CA 1
ATOM 9542 C C . ILE A 1 1159 ? 87.966 -0.358 -127.523 1.00 61.16 1159 ILE A C 1
ATOM 9544 O O . ILE A 1 1159 ? 89.080 -0.067 -127.091 1.00 61.16 1159 ILE A O 1
ATOM 9548 N N . HIS A 1 1160 ? 87.731 -1.464 -128.231 1.00 57.66 1160 HIS A N 1
ATOM 9549 C CA . HIS A 1 1160 ? 88.711 -2.539 -128.449 1.00 57.66 1160 HIS A CA 1
ATOM 9550 C C . HIS A 1 1160 ? 89.141 -2.726 -129.915 1.00 57.66 1160 HIS A C 1
ATOM 9552 O O . HIS A 1 1160 ? 89.951 -3.607 -130.204 1.00 57.66 1160 HIS A O 1
ATOM 9558 N N . SER A 1 1161 ? 88.610 -1.933 -130.849 1.00 54.12 1161 SER A N 1
ATOM 9559 C CA . SER A 1 1161 ? 88.936 -2.022 -132.275 1.00 54.12 1161 SER A CA 1
ATOM 9560 C C . SER A 1 1161 ? 88.876 -0.655 -132.952 1.00 54.12 1161 SER A C 1
ATOM 9562 O O . SER A 1 1161 ? 88.099 0.214 -132.562 1.00 54.12 1161 SER A O 1
ATOM 9564 N N . ASP A 1 1162 ? 89.710 -0.496 -133.973 1.00 58.44 1162 ASP A N 1
ATOM 9565 C CA . ASP A 1 1162 ? 89.801 0.620 -134.910 1.00 58.44 1162 ASP A CA 1
ATOM 9566 C C . ASP A 1 1162 ? 88.867 0.478 -136.137 1.00 58.44 1162 ASP A C 1
ATOM 9568 O O . ASP A 1 1162 ? 88.880 1.330 -137.026 1.00 58.44 1162 ASP A O 1
ATOM 9572 N N . ASP A 1 1163 ? 88.022 -0.560 -136.172 1.00 60.12 1163 ASP A N 1
ATOM 9573 C CA . ASP A 1 1163 ? 86.997 -0.782 -137.202 1.00 60.12 1163 ASP A CA 1
ATOM 9574 C C . ASP A 1 1163 ? 85.793 0.186 -137.041 1.00 60.12 1163 ASP A C 1
ATOM 9576 O O . ASP A 1 1163 ? 85.115 0.161 -136.003 1.00 60.12 1163 ASP A O 1
ATOM 9580 N N . PRO A 1 1164 ? 85.472 1.021 -138.055 1.00 65.62 1164 PRO A N 1
ATOM 9581 C CA . PRO A 1 1164 ? 84.350 1.959 -138.003 1.00 65.62 1164 PRO A CA 1
ATOM 9582 C C . PRO A 1 1164 ? 82.977 1.323 -137.753 1.00 65.62 1164 PRO A C 1
ATOM 9584 O O . PRO A 1 1164 ? 82.159 1.938 -137.064 1.00 65.62 1164 PRO A O 1
ATOM 9587 N N . ASP A 1 1165 ? 82.708 0.121 -138.271 1.00 66.25 1165 ASP A N 1
ATOM 9588 C CA . ASP A 1 1165 ? 81.398 -0.531 -138.126 1.00 66.25 1165 ASP A CA 1
ATOM 9589 C C . ASP A 1 1165 ? 81.220 -1.092 -136.704 1.00 66.25 1165 ASP A C 1
ATOM 9591 O O . ASP A 1 1165 ? 80.121 -1.047 -136.138 1.00 66.25 1165 ASP A O 1
ATOM 9595 N N . ILE A 1 1166 ? 82.314 -1.540 -136.075 1.00 66.00 1166 ILE A N 1
ATOM 9596 C CA . ILE A 1 1166 ? 82.327 -1.940 -134.659 1.00 66.00 1166 ILE A CA 1
ATOM 9597 C C . ILE A 1 1166 ? 82.131 -0.711 -133.765 1.00 66.00 1166 ILE A C 1
ATOM 9599 O O . ILE A 1 1166 ? 81.263 -0.733 -132.890 1.00 66.00 1166 ILE A O 1
ATOM 9603 N N . ILE A 1 1167 ? 82.859 0.383 -134.016 1.00 64.94 1167 ILE A N 1
ATOM 9604 C CA . ILE A 1 1167 ? 82.716 1.642 -133.263 1.00 64.94 1167 ILE A CA 1
ATOM 9605 C C . ILE A 1 1167 ? 81.290 2.205 -133.397 1.00 64.94 1167 ILE A C 1
ATOM 9607 O O . ILE A 1 1167 ? 80.716 2.664 -132.408 1.00 64.94 1167 ILE A O 1
ATOM 9611 N N . HIS A 1 1168 ? 80.676 2.131 -134.584 1.00 66.81 1168 HIS A N 1
ATOM 9612 C CA . HIS A 1 1168 ? 79.295 2.577 -134.787 1.00 66.81 1168 HIS A CA 1
ATOM 9613 C C . HIS A 1 1168 ? 78.291 1.736 -133.981 1.00 66.81 1168 HIS A C 1
ATOM 9615 O O . HIS A 1 1168 ? 77.402 2.293 -133.338 1.00 66.81 1168 HIS A O 1
ATOM 9621 N N . ASN A 1 1169 ? 78.468 0.413 -133.939 1.00 69.62 1169 ASN A N 1
ATOM 9622 C CA . ASN A 1 1169 ? 77.636 -0.493 -133.143 1.00 69.62 1169 ASN A CA 1
ATOM 9623 C C . ASN A 1 1169 ? 77.830 -0.262 -131.627 1.00 69.62 1169 ASN A C 1
ATOM 9625 O O . ASN A 1 1169 ? 76.851 -0.187 -130.881 1.00 69.62 1169 ASN A O 1
ATOM 9629 N N . GLN A 1 1170 ? 79.068 -0.046 -131.160 1.00 68.94 1170 GLN A N 1
ATOM 9630 C CA . GLN A 1 1170 ? 79.341 0.337 -129.766 1.00 68.94 1170 GLN A CA 1
ATOM 9631 C C . GLN A 1 1170 ? 78.677 1.675 -129.399 1.00 68.94 1170 GLN A C 1
ATOM 9633 O O . GLN A 1 1170 ? 78.058 1.770 -128.337 1.00 68.94 1170 GLN A O 1
ATOM 9638 N N . LEU A 1 1171 ? 78.714 2.677 -130.285 1.00 70.38 1171 LEU A N 1
ATOM 9639 C CA . LEU A 1 1171 ? 78.006 3.948 -130.100 1.00 70.38 1171 LEU A CA 1
ATOM 9640 C C . LEU A 1 1171 ? 76.479 3.762 -130.072 1.00 70.38 1171 LEU A C 1
ATOM 9642 O O . LEU A 1 1171 ? 75.810 4.338 -129.215 1.00 70.38 1171 LEU A O 1
ATOM 9646 N N . GLU A 1 1172 ? 75.915 2.933 -130.953 1.00 72.62 1172 GLU A N 1
ATOM 9647 C CA . GLU A 1 1172 ? 74.480 2.624 -130.959 1.00 72.62 1172 GLU A CA 1
ATOM 9648 C C . GLU A 1 1172 ? 74.048 1.944 -129.647 1.00 72.62 1172 GLU A C 1
ATOM 9650 O O . GLU A 1 1172 ? 72.990 2.253 -129.097 1.00 72.62 1172 GLU A O 1
ATOM 9655 N N . ASN A 1 1173 ? 74.883 1.058 -129.097 1.00 71.69 1173 ASN A N 1
ATOM 9656 C CA . ASN A 1 1173 ? 74.624 0.389 -127.821 1.00 71.69 1173 ASN A CA 1
ATOM 9657 C C . ASN A 1 1173 ? 74.822 1.323 -126.616 1.00 71.69 1173 ASN A C 1
ATOM 9659 O O . ASN A 1 1173 ? 74.016 1.283 -125.686 1.00 71.69 1173 ASN A O 1
ATOM 9663 N N . CYS A 1 1174 ? 75.790 2.242 -126.666 1.00 74.31 1174 CYS A N 1
ATOM 9664 C CA . CYS A 1 1174 ? 75.916 3.331 -125.696 1.00 74.31 1174 CYS A CA 1
ATOM 9665 C C . CYS A 1 1174 ? 74.658 4.216 -125.676 1.00 74.31 1174 CYS A C 1
ATOM 9667 O O . CYS A 1 1174 ? 74.079 4.457 -124.616 1.00 74.31 1174 CYS A O 1
ATOM 9669 N N . LEU A 1 1175 ? 74.150 4.608 -126.849 1.00 76.81 1175 LEU A N 1
ATOM 9670 C CA . LEU A 1 1175 ? 72.918 5.391 -126.977 1.00 76.81 1175 LEU A CA 1
ATOM 9671 C C . LEU A 1 1175 ? 71.672 4.623 -126.498 1.00 76.81 1175 LEU A C 1
ATOM 9673 O O . LEU A 1 1175 ? 70.775 5.237 -125.916 1.00 76.81 1175 LEU A O 1
ATOM 9677 N N . LYS A 1 1176 ? 71.616 3.292 -126.664 1.00 78.19 1176 LYS A N 1
ATOM 9678 C CA . LYS A 1 1176 ? 70.569 2.444 -126.057 1.00 78.19 1176 LYS A CA 1
ATOM 9679 C C . LYS A 1 1176 ? 70.644 2.471 -124.527 1.00 78.19 1176 LYS A C 1
ATOM 9681 O O . LYS A 1 1176 ? 69.617 2.710 -123.894 1.00 78.19 1176 LYS A O 1
ATOM 9686 N N . LEU A 1 1177 ? 71.832 2.295 -123.940 1.00 77.75 1177 LEU A N 1
ATOM 9687 C CA . LEU A 1 1177 ? 72.028 2.331 -122.483 1.00 77.75 1177 LEU A CA 1
ATOM 9688 C C . LEU A 1 1177 ? 71.707 3.718 -121.895 1.00 77.75 1177 LEU A C 1
ATOM 9690 O O . LEU A 1 1177 ? 70.963 3.817 -120.914 1.00 77.75 1177 LEU A O 1
ATOM 9694 N N . TYR A 1 1178 ? 72.170 4.793 -122.543 1.00 79.56 1178 TYR A N 1
ATOM 9695 C CA . TYR A 1 1178 ? 71.822 6.173 -122.188 1.00 79.56 1178 TYR A CA 1
ATOM 9696 C C . TYR A 1 1178 ? 70.308 6.393 -122.222 1.00 79.56 1178 TYR A C 1
ATOM 9698 O O . TYR A 1 1178 ? 69.732 6.929 -121.272 1.00 79.56 1178 TYR A O 1
ATOM 9706 N N . LYS A 1 1179 ? 69.640 5.934 -123.289 1.00 80.25 1179 LYS A N 1
ATOM 9707 C CA . LYS A 1 1179 ? 68.185 6.033 -123.405 1.00 80.25 1179 LYS A CA 1
ATOM 9708 C C . LYS A 1 1179 ? 67.480 5.274 -122.281 1.00 80.25 1179 LYS A C 1
ATOM 9710 O O . LYS A 1 1179 ? 66.590 5.845 -121.662 1.00 80.25 1179 LYS A O 1
ATOM 9715 N N . THR A 1 1180 ? 67.903 4.052 -121.947 1.00 80.25 1180 THR A N 1
ATOM 9716 C CA . THR A 1 1180 ? 67.299 3.312 -120.824 1.00 80.25 1180 THR A CA 1
ATOM 9717 C C . THR A 1 1180 ? 67.479 4.010 -119.475 1.00 80.25 1180 THR A C 1
ATOM 9719 O O . THR A 1 1180 ? 66.549 3.979 -118.676 1.00 80.25 1180 THR A O 1
ATOM 9722 N N . LEU A 1 1181 ? 68.602 4.701 -119.229 1.00 79.19 1181 LEU A N 1
ATOM 9723 C CA . LEU A 1 1181 ? 68.766 5.537 -118.029 1.00 79.19 1181 LEU A CA 1
ATOM 9724 C C . LEU A 1 1181 ? 67.860 6.777 -118.052 1.00 79.19 1181 LEU A C 1
ATOM 9726 O O . LEU A 1 1181 ? 67.251 7.110 -117.037 1.00 79.19 1181 LEU A O 1
ATOM 9730 N N . SER A 1 1182 ? 67.738 7.446 -119.202 1.00 81.50 1182 SER A N 1
ATOM 9731 C CA . SER A 1 1182 ? 66.846 8.600 -119.362 1.00 81.50 1182 SER A CA 1
ATOM 9732 C C . SER A 1 1182 ? 65.376 8.224 -119.145 1.00 81.50 1182 SER A C 1
ATOM 9734 O O . SER A 1 1182 ? 64.666 8.925 -118.424 1.00 81.50 1182 SER A O 1
ATOM 9736 N N . ASP A 1 1183 ? 64.927 7.110 -119.728 1.00 83.81 1183 ASP A N 1
ATOM 9737 C CA . ASP A 1 1183 ? 63.529 6.669 -119.693 1.00 83.81 1183 ASP A CA 1
ATOM 9738 C C . ASP A 1 1183 ? 63.086 6.228 -118.278 1.00 83.81 1183 ASP A C 1
ATOM 9740 O O . ASP A 1 1183 ? 61.910 6.359 -117.941 1.00 83.81 1183 ASP A O 1
ATOM 9744 N N . ILE A 1 1184 ? 64.006 5.766 -117.413 1.00 84.06 1184 ILE A N 1
ATOM 9745 C CA . ILE A 1 1184 ? 63.702 5.422 -116.005 1.00 84.06 1184 ILE A CA 1
ATOM 9746 C C . ILE A 1 1184 ? 63.881 6.580 -115.013 1.00 84.06 1184 ILE A C 1
ATOM 9748 O O . ILE A 1 1184 ? 63.527 6.428 -113.842 1.00 84.06 1184 ILE A O 1
ATOM 9752 N N . LYS A 1 1185 ? 64.420 7.732 -115.434 1.00 80.81 1185 LYS A N 1
ATOM 9753 C CA . LYS A 1 1185 ? 64.813 8.824 -114.525 1.00 80.81 1185 LYS A CA 1
ATOM 9754 C C . LYS A 1 1185 ? 63.685 9.265 -113.582 1.00 80.81 1185 LYS A C 1
ATOM 9756 O O . LYS A 1 1185 ? 63.917 9.428 -112.387 1.00 80.81 1185 LYS A O 1
ATOM 9761 N N . SER A 1 1186 ? 62.473 9.447 -114.102 1.00 82.06 1186 SER A N 1
ATOM 9762 C CA . SER A 1 1186 ? 61.304 9.882 -113.323 1.00 82.06 1186 SER A CA 1
ATOM 9763 C C . SER A 1 1186 ? 60.845 8.842 -112.297 1.00 82.06 1186 SER A C 1
ATOM 9765 O O . SER A 1 1186 ? 60.448 9.210 -111.194 1.00 82.06 1186 SER A O 1
ATOM 9767 N N . GLU A 1 1187 ? 60.940 7.550 -112.618 1.00 80.94 1187 GLU A N 1
ATOM 9768 C CA . GLU A 1 1187 ? 60.621 6.457 -111.692 1.00 80.94 1187 GLU A CA 1
ATOM 9769 C C . GLU A 1 1187 ? 61.720 6.276 -110.629 1.00 80.94 1187 GLU A C 1
ATOM 9771 O O . GLU A 1 1187 ? 61.417 6.002 -109.469 1.00 80.94 1187 GLU A O 1
ATOM 9776 N N . VAL A 1 1188 ? 62.990 6.522 -110.969 1.00 81.94 1188 VAL A N 1
ATOM 9777 C CA . VAL A 1 1188 ? 64.095 6.584 -109.994 1.00 81.94 1188 VAL A CA 1
ATOM 9778 C C . VAL A 1 1188 ? 63.926 7.779 -109.047 1.00 81.94 1188 VAL A C 1
ATOM 9780 O O . VAL A 1 1188 ? 64.043 7.620 -107.831 1.00 81.94 1188 VAL A O 1
ATOM 9783 N N . GLU A 1 1189 ? 63.582 8.964 -109.560 1.00 82.81 1189 GLU A N 1
ATOM 9784 C CA . GLU A 1 1189 ? 63.256 10.135 -108.733 1.00 82.81 1189 GLU A CA 1
ATOM 9785 C C . GLU A 1 1189 ? 61.999 9.903 -107.869 1.00 82.81 1189 GLU A C 1
ATOM 9787 O O . GLU A 1 1189 ? 61.980 10.312 -106.704 1.00 82.81 1189 GLU A O 1
ATOM 9792 N N . TYR A 1 1190 ? 60.991 9.182 -108.379 1.00 86.19 1190 TYR A N 1
ATOM 9793 C CA . TYR A 1 1190 ? 59.830 8.733 -107.603 1.00 86.19 1190 TYR A CA 1
ATOM 9794 C C . TYR A 1 1190 ? 60.244 7.808 -106.453 1.00 86.19 1190 TYR A C 1
ATOM 9796 O O . TYR A 1 1190 ? 59.924 8.106 -105.305 1.00 86.19 1190 TYR A O 1
ATOM 9804 N N . VAL A 1 1191 ? 61.007 6.743 -106.720 1.00 82.94 1191 VAL A N 1
ATOM 9805 C CA . VAL A 1 1191 ? 61.495 5.807 -105.689 1.00 82.94 1191 VAL A CA 1
ATOM 9806 C C . VAL A 1 1191 ? 62.342 6.534 -104.636 1.00 82.94 1191 VAL A C 1
ATOM 9808 O O . VAL A 1 1191 ? 62.146 6.321 -103.441 1.00 82.94 1191 VAL A O 1
ATOM 9811 N N . ILE A 1 1192 ? 63.219 7.462 -105.031 1.00 81.56 1192 ILE A N 1
ATOM 9812 C CA . ILE A 1 1192 ? 64.017 8.249 -104.075 1.00 81.56 1192 ILE A CA 1
ATOM 9813 C C . ILE A 1 1192 ? 63.124 9.151 -103.205 1.00 81.56 1192 ILE A C 1
ATOM 9815 O O . ILE A 1 1192 ? 63.321 9.217 -101.990 1.00 81.56 1192 ILE A O 1
ATOM 9819 N N . ARG A 1 1193 ? 62.146 9.848 -103.797 1.00 84.88 1193 ARG A N 1
ATOM 9820 C CA . ARG A 1 1193 ? 61.258 10.781 -103.080 1.00 84.88 1193 ARG A CA 1
ATOM 9821 C C . ARG A 1 1193 ? 60.263 10.051 -102.177 1.00 84.88 1193 ARG A C 1
ATOM 9823 O O . ARG A 1 1193 ? 60.163 10.369 -100.996 1.00 84.88 1193 ARG A O 1
ATOM 9830 N N . THR A 1 1194 ? 59.545 9.073 -102.719 1.00 82.06 1194 THR A N 1
ATOM 9831 C CA . THR A 1 1194 ? 58.529 8.288 -102.006 1.00 82.06 1194 THR A CA 1
ATOM 9832 C C . THR A 1 1194 ? 59.173 7.427 -100.922 1.00 82.06 1194 THR A C 1
ATOM 9834 O O . THR A 1 1194 ? 58.675 7.395 -99.801 1.00 82.06 1194 THR A O 1
ATOM 9837 N N . GLY A 1 1195 ? 60.341 6.835 -101.192 1.00 80.19 1195 GLY A N 1
ATOM 9838 C CA . GLY A 1 1195 ? 61.110 6.077 -100.204 1.00 80.19 1195 GLY A CA 1
ATOM 9839 C C . GLY A 1 1195 ? 61.611 6.927 -99.031 1.00 80.19 1195 GLY A C 1
ATOM 9840 O O . GLY A 1 1195 ? 61.551 6.492 -97.882 1.00 80.19 1195 GLY A O 1
ATOM 9841 N N . ARG A 1 1196 ? 62.030 8.175 -99.284 1.00 82.19 1196 ARG A N 1
ATOM 9842 C CA . ARG A 1 1196 ? 62.343 9.138 -98.211 1.00 82.19 1196 ARG A CA 1
ATOM 9843 C C . ARG A 1 1196 ? 61.089 9.539 -97.425 1.00 82.19 1196 ARG A C 1
ATOM 9845 O O . ARG A 1 1196 ? 61.137 9.561 -96.201 1.00 82.19 1196 ARG A O 1
ATOM 9852 N N . GLY A 1 1197 ? 59.948 9.724 -98.094 1.00 80.50 1197 GLY A N 1
ATOM 9853 C CA . GLY A 1 1197 ? 58.656 9.958 -97.436 1.00 80.50 1197 GLY A CA 1
ATOM 9854 C C . GLY A 1 1197 ? 58.190 8.801 -96.534 1.00 80.50 1197 GLY A C 1
ATOM 9855 O O . GLY A 1 1197 ? 57.676 9.053 -95.448 1.00 80.50 1197 GLY A O 1
ATOM 9856 N N . ILE A 1 1198 ? 58.420 7.546 -96.938 1.00 80.69 1198 ILE A N 1
ATOM 9857 C CA . ILE A 1 1198 ? 58.167 6.330 -96.134 1.00 80.69 1198 ILE A CA 1
ATOM 9858 C C . ILE A 1 1198 ? 59.001 6.343 -94.842 1.00 80.69 1198 ILE A C 1
ATOM 9860 O O . ILE A 1 1198 ? 58.489 6.030 -93.764 1.00 80.69 1198 ILE A O 1
ATOM 9864 N N . VAL A 1 1199 ? 60.271 6.757 -94.932 1.00 79.94 1199 VAL A N 1
ATOM 9865 C CA . VAL A 1 1199 ? 61.170 6.919 -93.777 1.00 79.94 1199 VAL A CA 1
ATOM 9866 C C . VAL A 1 1199 ? 60.712 8.060 -92.860 1.00 79.94 1199 VAL A C 1
ATOM 9868 O O . VAL A 1 1199 ? 60.578 7.854 -91.654 1.00 79.94 1199 VAL A O 1
ATOM 9871 N N . GLU A 1 1200 ? 60.410 9.240 -93.410 1.00 80.69 1200 GLU A N 1
ATOM 9872 C CA . GLU A 1 1200 ? 59.944 10.414 -92.651 1.00 80.69 1200 GLU A CA 1
ATOM 9873 C C . GLU A 1 1200 ? 58.633 10.141 -91.894 1.00 80.69 1200 GLU A C 1
ATOM 9875 O O . GLU A 1 1200 ? 58.500 10.495 -90.720 1.00 80.69 1200 GLU A O 1
ATOM 9880 N N . LYS A 1 1201 ? 57.685 9.445 -92.533 1.00 80.56 1201 LYS A N 1
ATOM 9881 C CA . LYS A 1 1201 ? 56.399 9.038 -91.943 1.00 80.56 1201 LYS A CA 1
ATOM 9882 C C . LYS A 1 1201 ? 56.494 7.824 -91.001 1.00 80.56 1201 LYS A C 1
ATOM 9884 O O . LYS A 1 1201 ? 55.490 7.473 -90.381 1.00 80.56 1201 LYS A O 1
ATOM 9889 N N . LYS A 1 1202 ? 57.671 7.195 -90.864 1.00 76.44 1202 LYS A N 1
ATOM 9890 C CA . LYS A 1 1202 ? 57.912 5.970 -90.070 1.00 76.44 1202 LYS A CA 1
ATOM 9891 C C . LYS A 1 1202 ? 57.000 4.802 -90.476 1.00 76.44 1202 LYS A C 1
ATOM 9893 O O . LYS A 1 1202 ? 56.310 4.223 -89.640 1.00 76.44 1202 LYS A O 1
ATOM 9898 N N . GLN A 1 1203 ? 56.995 4.486 -91.769 1.00 80.31 1203 GLN A N 1
ATOM 9899 C CA . GLN A 1 1203 ? 56.188 3.418 -92.384 1.00 80.31 1203 GLN A CA 1
ATOM 9900 C C . GLN A 1 1203 ? 57.017 2.158 -92.698 1.00 80.31 1203 GLN A C 1
ATOM 9902 O O . GLN A 1 1203 ? 56.629 1.348 -93.538 1.00 80.31 1203 GLN A O 1
ATOM 9907 N N . ILE A 1 1204 ? 58.195 2.034 -92.078 1.00 79.06 1204 ILE A N 1
ATOM 9908 C CA . ILE A 1 1204 ? 59.095 0.885 -92.191 1.00 79.06 1204 ILE A CA 1
ATOM 9909 C C . ILE A 1 1204 ? 59.912 0.710 -90.900 1.00 79.06 1204 ILE A C 1
ATOM 9911 O O . ILE A 1 1204 ? 60.381 1.702 -90.333 1.00 79.06 1204 ILE A O 1
ATOM 9915 N N . ASP A 1 1205 ? 60.106 -0.538 -90.466 1.00 73.00 1205 ASP A N 1
ATOM 9916 C CA . ASP A 1 1205 ? 60.821 -0.888 -89.230 1.00 73.00 1205 ASP A CA 1
ATOM 9917 C C . ASP A 1 1205 ? 62.332 -0.599 -89.303 1.00 73.00 1205 ASP A C 1
ATOM 9919 O O . ASP A 1 1205 ? 62.939 -0.193 -88.311 1.00 73.00 1205 ASP A O 1
ATOM 9923 N N . GLU A 1 1206 ? 62.943 -0.738 -90.489 1.00 77.31 1206 GLU A N 1
ATOM 9924 C CA . GLU A 1 1206 ? 64.361 -0.438 -90.741 1.00 77.31 1206 GLU A CA 1
ATOM 9925 C C . GLU A 1 1206 ? 64.557 0.815 -91.627 1.00 77.31 1206 GLU A C 1
ATOM 9927 O O . GLU A 1 1206 ? 65.041 0.724 -92.763 1.00 77.31 1206 GLU A O 1
ATOM 9932 N N . PRO A 1 1207 ? 64.250 2.032 -91.129 1.00 76.25 1207 PRO A N 1
ATOM 9933 C CA . PRO A 1 1207 ? 64.386 3.264 -91.910 1.00 76.25 1207 PRO A CA 1
ATOM 9934 C C . PRO A 1 1207 ? 65.834 3.527 -92.345 1.00 76.25 1207 PRO A C 1
ATOM 9936 O O . PRO A 1 1207 ? 66.078 4.105 -93.405 1.00 76.25 1207 PRO A O 1
ATOM 9939 N N . ASN A 1 1208 ? 66.804 3.069 -91.549 1.00 78.44 1208 ASN A N 1
ATOM 9940 C CA . ASN A 1 1208 ? 68.227 3.199 -91.846 1.00 78.44 1208 ASN A CA 1
ATOM 9941 C C . ASN A 1 1208 ? 68.662 2.333 -93.035 1.00 78.44 1208 ASN A C 1
ATOM 9943 O O . ASN A 1 1208 ? 69.494 2.792 -93.819 1.00 78.44 1208 ASN A O 1
ATOM 9947 N N . ASP A 1 1209 ? 68.127 1.115 -93.198 1.00 80.62 1209 ASP A N 1
ATOM 9948 C CA . ASP A 1 1209 ? 68.499 0.296 -94.355 1.00 80.62 1209 ASP A CA 1
ATOM 9949 C C . ASP A 1 1209 ? 67.754 0.725 -95.615 1.00 80.62 1209 ASP A C 1
ATOM 9951 O O . ASP A 1 1209 ? 68.395 0.877 -96.652 1.00 80.62 1209 ASP A O 1
ATOM 9955 N N . LEU A 1 1210 ? 66.469 1.092 -95.533 1.00 80.38 1210 LEU A N 1
ATOM 9956 C CA . LEU A 1 1210 ? 65.784 1.682 -96.689 1.00 80.38 1210 LEU A CA 1
ATOM 9957 C C . LEU A 1 1210 ? 66.478 2.971 -97.164 1.00 80.38 1210 LEU A C 1
ATOM 9959 O O . LEU A 1 1210 ? 66.688 3.144 -98.364 1.00 80.38 1210 LEU A O 1
ATOM 9963 N N . THR A 1 1211 ? 66.936 3.829 -96.246 1.00 81.69 1211 THR A N 1
ATOM 9964 C CA . THR A 1 1211 ? 67.748 5.011 -96.599 1.00 81.69 1211 THR A CA 1
ATOM 9965 C C . THR A 1 1211 ? 69.039 4.610 -97.323 1.00 81.69 1211 THR A C 1
ATOM 9967 O O . THR A 1 1211 ? 69.346 5.162 -98.380 1.00 81.69 1211 THR A O 1
ATOM 9970 N N . ARG A 1 1212 ? 69.770 3.599 -96.825 1.00 82.50 1212 ARG A N 1
ATOM 9971 C CA . ARG A 1 1212 ? 70.972 3.060 -97.495 1.00 82.50 1212 ARG A CA 1
ATOM 9972 C C . ARG A 1 1212 ? 70.662 2.455 -98.863 1.00 82.50 1212 ARG A C 1
ATOM 9974 O O . ARG A 1 1212 ? 71.466 2.610 -99.775 1.00 82.50 1212 ARG A O 1
ATOM 9981 N N . GLN A 1 1213 ? 69.538 1.761 -99.021 1.00 81.25 1213 GLN A N 1
ATOM 9982 C CA . GLN A 1 1213 ? 69.107 1.178 -100.292 1.00 81.25 1213 GLN A CA 1
ATOM 9983 C C . GLN A 1 1213 ? 68.781 2.264 -101.323 1.00 81.25 1213 GLN A C 1
ATOM 9985 O O . GLN A 1 1213 ? 69.256 2.180 -102.455 1.00 81.25 1213 GLN A O 1
ATOM 9990 N N . ILE A 1 1214 ? 68.057 3.310 -100.917 1.00 84.00 1214 ILE A N 1
ATOM 9991 C CA . ILE A 1 1214 ? 67.733 4.474 -101.752 1.00 84.00 1214 ILE A CA 1
ATOM 9992 C C . ILE A 1 1214 ? 69.003 5.225 -102.161 1.00 84.00 1214 ILE A C 1
ATOM 9994 O O . ILE A 1 1214 ? 69.186 5.529 -103.340 1.00 84.00 1214 ILE A O 1
ATOM 9998 N N . ASP A 1 1215 ? 69.903 5.505 -101.216 1.00 82.88 1215 ASP A N 1
ATOM 9999 C CA . ASP A 1 1215 ? 71.132 6.246 -101.512 1.00 82.88 1215 ASP A CA 1
ATOM 10000 C C . ASP A 1 1215 ? 72.138 5.403 -102.320 1.00 82.88 1215 ASP A C 1
ATOM 10002 O O . ASP A 1 1215 ? 72.838 5.960 -103.168 1.00 82.88 1215 ASP A O 1
ATOM 10006 N N . ARG A 1 1216 ? 72.149 4.066 -102.172 1.00 83.19 1216 ARG A N 1
ATOM 10007 C CA . ARG A 1 1216 ? 72.849 3.144 -103.092 1.00 83.19 1216 ARG A CA 1
ATOM 10008 C C . ARG A 1 1216 ? 72.268 3.202 -104.503 1.00 83.19 1216 ARG A C 1
ATOM 10010 O O . ARG A 1 1216 ? 73.034 3.382 -105.441 1.00 83.19 1216 ARG A O 1
ATOM 10017 N N . LEU A 1 1217 ? 70.947 3.092 -104.662 1.00 83.62 1217 LEU A N 1
ATOM 10018 C CA . LEU A 1 1217 ? 70.275 3.139 -105.969 1.00 83.62 1217 LEU A CA 1
ATOM 10019 C C . LEU A 1 1217 ? 70.538 4.485 -106.665 1.00 83.62 1217 LEU A C 1
ATOM 10021 O O . LEU A 1 1217 ? 70.897 4.525 -107.840 1.00 83.62 1217 LEU A O 1
ATOM 10025 N N . LYS A 1 1218 ? 70.475 5.589 -105.912 1.00 84.75 1218 LYS A N 1
ATOM 10026 C CA . LYS A 1 1218 ? 70.846 6.932 -106.376 1.00 84.75 1218 LYS A CA 1
ATOM 10027 C C . LYS A 1 1218 ? 72.321 7.028 -106.786 1.00 84.75 1218 LYS A C 1
ATOM 10029 O O . LYS A 1 1218 ? 72.626 7.633 -107.812 1.00 84.75 1218 LYS A O 1
ATOM 10034 N N . ALA A 1 1219 ? 73.239 6.451 -106.008 1.00 82.62 1219 ALA A N 1
ATOM 10035 C CA . ALA A 1 1219 ? 74.663 6.426 -106.341 1.00 82.62 1219 ALA A CA 1
ATOM 10036 C C . ALA A 1 1219 ? 74.952 5.575 -107.590 1.00 82.62 1219 ALA A C 1
ATOM 10038 O O . ALA A 1 1219 ? 75.740 5.996 -108.432 1.00 82.62 1219 ALA A O 1
ATOM 10039 N N . GLN A 1 1220 ? 74.276 4.434 -107.742 1.00 82.31 1220 GLN A N 1
ATOM 10040 C CA . GLN A 1 1220 ? 74.373 3.549 -108.904 1.00 82.31 1220 GLN A CA 1
ATOM 10041 C C . GLN A 1 1220 ? 73.853 4.248 -110.169 1.00 82.31 1220 GLN A C 1
ATOM 10043 O O . GLN A 1 1220 ? 74.595 4.363 -111.140 1.00 82.31 1220 GLN A O 1
ATOM 10048 N N . TYR A 1 1221 ? 72.645 4.829 -110.129 1.00 85.44 1221 TYR A N 1
ATOM 10049 C CA . TYR A 1 1221 ? 72.099 5.647 -111.222 1.00 85.44 1221 TYR A CA 1
ATOM 10050 C C . TYR A 1 1221 ? 73.062 6.774 -111.626 1.00 85.44 1221 TYR A C 1
ATOM 10052 O O . TYR A 1 1221 ? 73.369 6.935 -112.806 1.00 85.44 1221 TYR A O 1
ATOM 10060 N N . ASN A 1 1222 ? 73.599 7.522 -110.655 1.00 83.75 1222 ASN A N 1
ATOM 10061 C CA . ASN A 1 1222 ? 74.546 8.606 -110.929 1.00 83.75 1222 ASN A CA 1
ATOM 10062 C C . ASN A 1 1222 ? 75.891 8.101 -111.482 1.00 83.75 1222 ASN A C 1
ATOM 10064 O O . ASN A 1 1222 ? 76.483 8.768 -112.326 1.00 83.75 1222 ASN A O 1
ATOM 10068 N N . SER A 1 1223 ? 76.387 6.946 -111.028 1.00 79.06 1223 SER A N 1
ATOM 10069 C CA . SER A 1 1223 ? 77.653 6.371 -111.500 1.00 79.06 1223 SER A CA 1
ATOM 10070 C C . SER A 1 1223 ? 77.534 5.809 -112.915 1.00 79.06 1223 SER A C 1
ATOM 10072 O O . SER A 1 1223 ? 78.416 6.054 -113.733 1.00 79.06 1223 SER A O 1
ATOM 10074 N N . LEU A 1 1224 ? 76.430 5.133 -113.238 1.00 78.81 1224 LEU A N 1
ATOM 10075 C CA . LEU A 1 1224 ? 76.129 4.671 -114.596 1.00 78.81 1224 LEU A CA 1
ATOM 10076 C C . LEU A 1 1224 ? 75.876 5.853 -115.533 1.00 78.81 1224 LEU A C 1
ATOM 10078 O O . LEU A 1 1224 ? 76.448 5.912 -116.618 1.00 78.81 1224 LEU A O 1
ATOM 10082 N N . GLY A 1 1225 ? 75.111 6.844 -115.069 1.00 77.31 1225 GLY A N 1
ATOM 10083 C CA . GLY A 1 1225 ? 74.925 8.112 -115.766 1.00 77.31 1225 GLY A CA 1
ATOM 10084 C C . GLY A 1 1225 ? 76.240 8.851 -116.021 1.00 77.31 1225 GLY A C 1
ATOM 10085 O O . GLY A 1 1225 ? 76.367 9.484 -117.059 1.00 77.31 1225 GLY A O 1
ATOM 10086 N N . ALA A 1 1226 ? 77.241 8.746 -115.143 1.00 76.69 1226 ALA A N 1
ATOM 10087 C CA . ALA A 1 1226 ? 78.583 9.251 -115.425 1.00 76.69 1226 ALA A CA 1
ATOM 10088 C C . ALA A 1 1226 ? 79.304 8.383 -116.474 1.00 76.69 1226 ALA A C 1
ATOM 10090 O O . ALA A 1 1226 ? 79.651 8.904 -117.528 1.00 76.69 1226 ALA A O 1
ATOM 10091 N N . LYS A 1 1227 ? 79.447 7.069 -116.229 1.00 71.12 1227 LYS A N 1
ATOM 10092 C CA . LYS A 1 1227 ? 80.156 6.099 -117.097 1.00 71.12 1227 LYS A CA 1
ATOM 10093 C C . LYS A 1 1227 ? 79.664 6.056 -118.552 1.00 71.12 1227 LYS A C 1
ATOM 10095 O O . LYS A 1 1227 ? 80.420 5.653 -119.420 1.00 71.12 1227 LYS A O 1
ATOM 10100 N N . ILE A 1 1228 ? 78.397 6.393 -118.806 1.00 73.38 1228 ILE A N 1
ATOM 10101 C CA . ILE A 1 1228 ? 77.773 6.375 -120.144 1.00 73.38 1228 ILE A CA 1
ATOM 10102 C C . ILE A 1 1228 ? 77.808 7.767 -120.822 1.00 73.38 1228 ILE A C 1
ATOM 10104 O O . ILE A 1 1228 ? 77.549 7.877 -122.016 1.00 73.38 1228 ILE A O 1
ATOM 10108 N N . ASN A 1 1229 ? 78.146 8.837 -120.088 1.00 69.94 1229 ASN A N 1
ATOM 10109 C CA . ASN A 1 1229 ? 78.394 10.177 -120.650 1.00 69.94 1229 ASN A CA 1
ATOM 10110 C C . ASN A 1 1229 ? 79.891 10.484 -120.877 1.00 69.94 1229 ASN A C 1
ATOM 10112 O O . ASN A 1 1229 ? 80.195 11.503 -121.499 1.00 69.94 1229 ASN A O 1
ATOM 10116 N N . THR A 1 1230 ? 80.800 9.667 -120.334 1.00 61.50 1230 THR A N 1
ATOM 10117 C CA . THR A 1 1230 ? 82.265 9.771 -120.486 1.00 61.50 1230 THR A CA 1
ATOM 10118 C C . THR A 1 1230 ? 82.786 8.868 -121.590 1.00 61.50 1230 THR A C 1
ATOM 10120 O O . THR A 1 1230 ? 83.512 9.395 -122.457 1.00 61.50 1230 THR A O 1
#

Sequence (1230 aa):
IMEQNLPGVDRQYRQLAQLQDELVAQQQMTESLQNMVIVIDDSSINNKNILPSKYTSNDIESKLLNLSERWANICTFVQNRWIQLQEVKMEFEQVELNQEKVNRWLTRKEDEITKMLAELNLNDADILMQQAHSIKKTEIEMDDIRQSILALDHSLKVLSTHYDSKTSNELKNLNEQINIFEKRWTKLIDNLEQCSARLKKSSINIESIVRRNSKPENDTIHQTIITTVEETTVEQRKIPNDNTLKQDFDLSARKFIDWIDSIEKILDDRQLNNLNRNDVQEIVQEVKTKYLSYDDQFKSLIQSGNIITKQLKDAKADSIEHETSLKTLERRWQELFKQISNCERTAEQLAIASKFDEEYQALTKAINEYRTWIDSVSSTSSPIEIQIKSKSFQSYNERLANLRRMANRIDSKTTQRTDDLLRSWDETQARLRERIKRIESMQQPSGTTGYGVSSSRRVGTSTAPISPIHTDISEPLSSATTTNASNIGSNVNENGNLFTLTNIYTFGDHGNISTNTNSLSDKYRVKSFVEVFDPTLLSEQKSEYDRSYNETYSSSIKRQIYTNTNDTHDYDSTNIHQHYKTIDPSLTTYVTDDIGNSTIITSSSTLPTHFTDIQRKLRQWLEQVEQSLLNDKVRFGDLQAIDAKKKIYKDLLDQTLEQEHTMEELNVIAREYYSKLSIDISRRLQEELTNYQDRLYDVKMFLSERLAKYNRADKTLSDFERGIEEVKLWIRNVQPRLNTNETSYTDSRALENQLGRSQVLQHEIREMQTTINRLNKDVVDLTQDADENLGRHLREQMKELNENWSHIISSTKIFSQNIQDALKRNKVLHEEIQELEDWIMDKEHEAPADDGPIFYQDQIRERLEQYQKLQTELNLKENIVRNLVLQGRQDLTGAPELAQSLETLVSNWSNLQKKVDTKVVFYTDIYTLHEDLKHLLHQENVWLDTLQNRVFSSSNDGADAEEISEELDTLERFVKTHSKSSHDKIFEISDRLQATKVSLPATNSLINQFRIRWEQLHDDAYKKIHTLNSQISDYQHMGHQITAMFEWMKHTDSTLHARLKDDVYADDVPGETEKLIIEFNQYEAFLRSIDDKVHVLRSTGKIEASKRLEQQLILLRNQFLQLQSKFRHFQKPSDFEPKHAKMRQILNDVEQNTHTLEIHSDDPDIIHNQLENCLKLYKTLSDIKSEVEYVIRTGRGIVEKKQIDEPNDLTRQIDRLKAQYNSLGAKINT